Protein AF-A0ABD1J046-F1 (afdb_monomer_lite)

Structure (mmCIF, N/CA/C/O backbone):
data_AF-A0ABD1J046-F1
#
_entry.id   AF-A0ABD1J046-F1
#
loop_
_atom_site.group_PDB
_atom_site.id
_atom_site.type_symbol
_atom_site.label_atom_id
_atom_site.label_alt_id
_atom_site.label_comp_id
_atom_site.label_asym_id
_atom_site.label_entity_id
_atom_site.label_seq_id
_atom_site.pdbx_PDB_ins_code
_atom_site.Cartn_x
_atom_site.Cartn_y
_atom_site.Cartn_z
_atom_site.occupancy
_atom_site.B_iso_or_equiv
_atom_site.auth_seq_id
_atom_site.auth_comp_id
_atom_site.auth_asym_id
_atom_site.auth_atom_id
_atom_site.pdbx_PDB_model_num
ATOM 1 N N . MET A 1 1 ? 43.906 21.938 -27.979 1.00 28.80 1 MET A N 1
ATOM 2 C CA . MET A 1 1 ? 42.936 22.748 -27.200 1.00 28.80 1 MET A CA 1
ATOM 3 C C . MET A 1 1 ? 41.993 23.432 -28.185 1.00 28.80 1 MET A C 1
ATOM 5 O O . MET A 1 1 ? 42.414 23.551 -29.323 1.00 28.80 1 MET A O 1
ATOM 9 N N . ALA A 1 2 ? 40.772 23.786 -27.749 1.00 34.06 2 ALA A N 1
ATOM 10 C CA . ALA A 1 2 ? 39.693 24.564 -28.405 1.00 34.06 2 ALA A CA 1
ATOM 11 C C . ALA A 1 2 ? 39.866 24.982 -29.894 1.00 34.06 2 ALA A C 1
ATOM 13 O O . ALA A 1 2 ? 40.874 25.567 -30.265 1.00 34.06 2 ALA A O 1
ATOM 14 N N . THR A 1 3 ? 38.886 24.806 -30.787 1.00 28.44 3 THR A N 1
ATOM 15 C CA . THR A 1 3 ? 37.410 24.835 -30.629 1.00 28.44 3 THR A CA 1
ATOM 16 C C . THR A 1 3 ? 36.728 23.782 -31.530 1.00 28.44 3 THR A C 1
ATOM 18 O O . THR A 1 3 ? 37.373 23.245 -32.424 1.00 28.44 3 THR A O 1
ATOM 21 N N . SER A 1 4 ? 35.454 23.412 -31.356 1.00 33.31 4 SER A N 1
ATOM 22 C CA . SER A 1 4 ? 34.459 23.773 -30.329 1.00 33.31 4 SER A CA 1
ATOM 23 C C . SER A 1 4 ? 33.903 22.504 -29.660 1.00 33.31 4 SER A C 1
ATOM 25 O O . SER A 1 4 ? 33.751 21.468 -30.303 1.00 33.31 4 SER A O 1
ATOM 27 N N . SER A 1 5 ? 33.615 22.572 -28.358 1.00 45.44 5 SER A N 1
ATOM 28 C CA . SER A 1 5 ? 33.113 21.438 -27.555 1.00 45.44 5 SER A CA 1
ATOM 29 C C . SER A 1 5 ? 31.673 21.618 -27.059 1.00 45.44 5 SER A C 1
ATOM 31 O O . SER A 1 5 ? 31.149 20.748 -26.367 1.00 45.44 5 SER A O 1
ATOM 33 N N . GLU A 1 6 ? 31.043 22.745 -27.394 1.00 51.16 6 GLU A N 1
ATOM 34 C CA . GLU A 1 6 ? 29.798 23.237 -26.785 1.00 51.16 6 GLU A CA 1
ATOM 35 C C . GLU A 1 6 ? 28.538 22.491 -27.255 1.00 51.16 6 GLU A C 1
ATOM 37 O O . GLU A 1 6 ? 27.562 22.422 -26.515 1.00 51.16 6 GLU A O 1
ATOM 42 N N . ASP A 1 7 ? 28.562 21.887 -28.448 1.00 66.19 7 ASP A N 1
ATOM 43 C CA . ASP A 1 7 ? 27.425 21.140 -29.012 1.00 66.19 7 ASP A CA 1
ATOM 44 C C . ASP A 1 7 ? 27.391 19.646 -28.614 1.00 66.19 7 ASP A C 1
ATOM 46 O O . ASP A 1 7 ? 26.470 18.924 -28.997 1.00 66.19 7 ASP A O 1
ATOM 50 N N . THR A 1 8 ? 28.405 19.144 -27.899 1.00 83.19 8 THR A N 1
ATOM 51 C CA . THR A 1 8 ? 28.517 17.716 -27.544 1.00 83.19 8 THR A CA 1
ATOM 52 C C . THR A 1 8 ? 27.712 17.403 -26.286 1.00 83.19 8 THR A C 1
ATOM 54 O O . THR A 1 8 ? 28.032 17.902 -25.209 1.00 83.19 8 THR A O 1
ATOM 57 N N . ILE A 1 9 ? 26.703 16.535 -26.386 1.00 89.81 9 ILE A N 1
ATOM 58 C CA . ILE A 1 9 ? 25.876 16.158 -25.231 1.00 89.81 9 ILE A CA 1
ATOM 59 C C . ILE A 1 9 ? 26.542 14.998 -24.485 1.00 89.81 9 ILE A C 1
ATOM 61 O O . ILE A 1 9 ? 26.641 13.890 -25.011 1.00 89.81 9 ILE A O 1
ATOM 65 N N . GLU A 1 10 ? 26.963 15.231 -23.242 1.00 92.44 10 GLU A N 1
ATOM 66 C CA . GLU A 1 10 ? 27.360 14.162 -22.321 1.00 92.44 10 GLU A CA 1
ATOM 67 C C . GLU A 1 10 ? 26.123 13.589 -21.606 1.00 92.44 10 GLU A C 1
ATOM 69 O O . GLU A 1 10 ? 25.274 14.329 -21.102 1.00 92.44 10 GLU A O 1
ATOM 74 N N . THR A 1 11 ? 26.008 12.261 -21.551 1.00 91.94 11 THR A N 1
ATOM 75 C CA . THR A 1 11 ? 24.864 11.562 -20.951 1.00 91.94 11 THR A CA 1
ATOM 76 C C . THR A 1 11 ? 25.280 10.313 -20.169 1.00 91.94 11 THR A C 1
ATOM 78 O O . THR A 1 11 ? 26.389 9.794 -20.320 1.00 91.94 11 THR A O 1
ATOM 81 N N . ALA A 1 12 ? 24.389 9.827 -19.303 1.00 93.81 12 ALA A N 1
ATOM 82 C CA . ALA A 1 12 ? 24.588 8.598 -18.542 1.00 93.81 12 ALA A CA 1
ATOM 83 C C . ALA A 1 12 ? 24.149 7.369 -19.360 1.00 93.81 12 ALA A C 1
ATOM 85 O O . ALA A 1 12 ? 23.077 7.354 -19.978 1.00 93.81 12 ALA A O 1
ATOM 86 N N . ALA A 1 13 ? 24.965 6.314 -19.338 1.00 91.19 13 ALA A N 1
ATOM 87 C CA . ALA A 1 13 ? 24.673 5.077 -20.057 1.00 91.19 13 ALA A CA 1
ATOM 88 C C . ALA A 1 13 ? 23.481 4.318 -19.446 1.00 91.19 13 ALA A C 1
ATOM 90 O O . ALA A 1 13 ? 22.598 3.870 -20.177 1.00 91.19 13 ALA A O 1
ATOM 91 N N . LEU A 1 14 ? 23.417 4.252 -18.108 1.00 92.25 14 LEU A N 1
ATOM 92 C CA . LEU A 1 14 ? 22.333 3.636 -17.322 1.00 92.25 14 LEU A CA 1
ATOM 93 C C . LEU A 1 14 ? 22.115 2.138 -17.620 1.00 92.25 14 LEU A C 1
ATOM 95 O O . LEU A 1 14 ? 20.979 1.671 -17.707 1.00 92.25 14 LEU A O 1
ATOM 99 N N . GLY A 1 15 ? 23.206 1.395 -17.830 1.00 87.94 15 GLY A N 1
ATOM 100 C CA . GLY A 1 15 ? 23.169 -0.032 -18.169 1.00 87.94 15 GLY A CA 1
ATOM 101 C C . GLY A 1 15 ? 22.669 -0.342 -19.587 1.00 87.94 15 GLY A C 1
ATOM 102 O O . GLY A 1 15 ? 22.393 -1.500 -19.893 1.00 87.94 15 GLY A O 1
ATOM 103 N N . ARG A 1 16 ? 22.533 0.667 -20.461 1.00 88.50 16 ARG A N 1
ATOM 104 C CA . ARG A 1 16 ? 22.205 0.481 -21.884 1.00 88.50 16 ARG A CA 1
ATOM 105 C C . ARG A 1 16 ? 23.470 0.102 -22.681 1.00 88.50 16 ARG A C 1
ATOM 107 O O . ARG A 1 16 ? 24.529 0.672 -22.412 1.00 88.50 16 ARG A O 1
ATOM 114 N N . PRO A 1 17 ? 23.384 -0.801 -23.678 1.00 88.06 17 PRO A N 1
ATOM 115 C CA . PRO A 1 17 ? 24.543 -1.315 -24.414 1.00 88.06 17 PRO A CA 1
ATOM 116 C C . PRO A 1 17 ? 25.032 -0.327 -25.489 1.00 88.06 17 PRO A C 1
ATOM 118 O O . PRO A 1 17 ? 24.787 -0.506 -26.679 1.00 88.06 17 PRO A O 1
ATOM 121 N N . PHE A 1 18 ? 25.704 0.743 -25.065 1.00 89.88 18 PHE A N 1
ATOM 122 C CA . PHE A 1 18 ? 26.336 1.710 -25.966 1.00 89.88 18 PHE A CA 1
ATOM 123 C C . PHE A 1 18 ? 27.632 1.166 -26.591 1.00 89.88 18 PHE A C 1
ATOM 125 O O . PHE A 1 18 ? 28.413 0.492 -25.927 1.00 89.88 18 PHE A O 1
ATOM 132 N N . GLY A 1 19 ? 27.889 1.543 -27.845 1.00 88.69 19 GLY A N 1
ATOM 133 C CA . GLY A 1 19 ? 29.149 1.324 -28.561 1.00 88.69 19 GLY A CA 1
ATOM 134 C C . GLY A 1 19 ? 29.477 2.514 -29.470 1.00 88.69 19 GLY A C 1
ATOM 135 O O . GLY A 1 19 ? 28.585 3.285 -29.836 1.00 88.69 19 GLY A O 1
ATOM 136 N N . LEU A 1 20 ? 30.754 2.697 -29.819 1.00 88.38 20 LEU A N 1
ATOM 137 C CA . LEU A 1 20 ? 31.186 3.797 -30.693 1.00 88.38 20 LEU A CA 1
ATOM 138 C C . LEU A 1 20 ? 30.548 3.705 -32.085 1.00 88.38 20 LEU A C 1
ATOM 140 O O . LEU A 1 20 ? 30.357 2.620 -32.630 1.00 88.38 20 LEU A O 1
ATOM 144 N N . GLY A 1 21 ? 30.219 4.859 -32.668 1.00 85.88 21 GLY A N 1
ATOM 145 C CA . GLY A 1 21 ? 29.589 4.946 -33.987 1.00 85.88 21 GLY A CA 1
ATOM 146 C C . GLY A 1 21 ? 28.103 4.570 -34.029 1.00 85.88 21 GLY A C 1
ATOM 147 O O . GLY A 1 21 ? 27.491 4.728 -35.087 1.00 85.88 21 GLY A O 1
ATOM 148 N N . MET A 1 22 ? 27.511 4.112 -32.916 1.00 89.62 22 MET A N 1
ATOM 149 C CA . MET A 1 22 ? 26.066 3.886 -32.811 1.00 89.62 22 MET A CA 1
ATOM 150 C C . MET A 1 22 ? 25.281 5.197 -32.866 1.00 89.62 22 MET A C 1
ATOM 152 O O . MET A 1 22 ? 25.726 6.241 -32.382 1.00 89.62 22 MET A O 1
ATOM 156 N N . LEU A 1 23 ? 24.076 5.120 -33.418 1.00 90.12 23 LEU A N 1
ATOM 157 C CA . LEU A 1 23 ? 23.153 6.239 -33.548 1.00 90.12 23 LEU A CA 1
ATOM 158 C C . LEU A 1 23 ? 22.233 6.375 -32.325 1.00 90.12 23 LEU A C 1
ATOM 160 O O . LEU A 1 23 ? 21.816 5.385 -31.724 1.00 90.12 23 LEU A O 1
ATOM 164 N N . TYR A 1 24 ? 21.881 7.611 -31.970 1.00 91.38 24 TYR A N 1
ATOM 165 C CA . TYR A 1 24 ? 21.011 7.929 -30.835 1.00 91.38 24 TYR A CA 1
ATOM 166 C C . TYR A 1 24 ? 20.013 9.034 -31.198 1.00 91.38 24 TYR A C 1
ATOM 168 O O . TYR A 1 24 ? 20.361 10.028 -31.844 1.00 91.38 24 TYR A O 1
ATOM 176 N N . ASP A 1 25 ? 18.766 8.894 -30.751 1.00 91.88 25 ASP A N 1
ATOM 177 C CA . ASP A 1 25 ? 17.751 9.936 -30.886 1.00 91.88 25 ASP A CA 1
ATOM 178 C C . ASP A 1 25 ? 17.497 10.656 -29.555 1.00 91.88 25 ASP A C 1
ATOM 180 O O . ASP A 1 25 ? 16.664 10.237 -28.752 1.00 91.88 25 ASP A O 1
ATOM 184 N N . CYS A 1 26 ? 18.145 11.809 -29.359 1.00 91.00 26 CYS A N 1
ATOM 185 C CA . CYS A 1 26 ? 17.934 12.696 -28.207 1.00 91.00 26 CYS A CA 1
ATOM 186 C C . CYS A 1 26 ? 16.493 13.229 -28.069 1.00 91.00 26 CYS A C 1
ATOM 188 O O . CYS A 1 26 ? 16.158 13.808 -27.037 1.00 91.00 26 CYS A O 1
ATOM 190 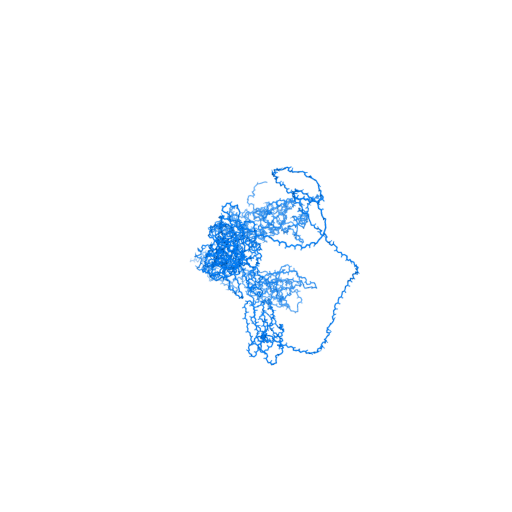N N . ARG A 1 27 ? 15.615 13.052 -29.069 1.00 90.25 27 ARG A N 1
ATOM 191 C CA . ARG A 1 27 ? 14.183 13.363 -28.930 1.00 90.25 27 ARG A CA 1
ATOM 192 C C . ARG A 1 27 ? 13.498 12.327 -28.035 1.00 90.25 27 ARG A C 1
ATOM 194 O O . ARG A 1 27 ? 12.788 12.698 -27.103 1.00 90.25 27 ARG A O 1
ATOM 201 N N . LYS A 1 28 ? 13.760 11.041 -28.285 1.00 88.81 28 LYS A N 1
ATOM 202 C CA . LYS A 1 28 ? 13.140 9.882 -27.614 1.00 88.81 28 LYS A CA 1
ATOM 203 C C . LYS A 1 28 ? 13.995 9.285 -26.485 1.00 88.81 28 LYS A C 1
ATOM 205 O O . LYS A 1 28 ? 13.485 8.493 -25.708 1.00 88.81 28 LYS A O 1
ATOM 210 N N . ASP A 1 29 ? 15.276 9.653 -26.413 1.00 90.12 29 ASP A N 1
ATOM 211 C CA . ASP A 1 29 ? 16.332 9.006 -25.613 1.00 90.12 29 ASP A CA 1
ATOM 212 C C . ASP A 1 29 ? 16.583 7.519 -25.946 1.00 90.12 29 ASP A C 1
ATOM 214 O O . ASP A 1 29 ? 17.060 6.730 -25.123 1.00 90.12 29 ASP A O 1
ATOM 218 N N . THR A 1 30 ? 16.312 7.144 -27.197 1.00 88.81 30 THR A N 1
ATOM 219 C CA . THR A 1 30 ? 16.495 5.786 -27.718 1.00 88.81 30 THR A CA 1
ATOM 220 C C . THR A 1 30 ? 17.809 5.641 -28.481 1.00 88.81 30 THR A C 1
ATOM 222 O O . THR A 1 30 ? 18.084 6.398 -29.415 1.00 88.81 30 THR A O 1
ATOM 225 N N . LEU A 1 31 ? 18.581 4.613 -28.127 1.00 87.06 31 LEU A N 1
ATOM 226 C CA . LEU A 1 31 ? 19.676 4.083 -28.941 1.00 87.06 31 LEU A CA 1
ATOM 227 C C . LEU A 1 31 ? 19.089 3.341 -30.155 1.00 87.06 31 LEU A C 1
ATOM 229 O O . LEU A 1 31 ? 18.102 2.621 -29.998 1.00 87.06 31 LEU A O 1
ATOM 233 N N . ILE A 1 32 ? 19.685 3.496 -31.338 1.00 83.31 32 ILE A N 1
ATOM 234 C CA . ILE A 1 32 ? 19.264 2.812 -32.568 1.00 83.31 32 ILE A CA 1
ATOM 235 C C . ILE A 1 32 ? 20.261 1.671 -32.854 1.00 83.31 32 ILE A C 1
ATOM 237 O O . ILE A 1 32 ? 21.380 1.938 -33.299 1.00 83.31 32 ILE A O 1
ATOM 241 N N . PRO A 1 33 ? 19.918 0.402 -32.554 1.00 71.69 33 PRO A N 1
ATOM 242 C CA . PRO A 1 33 ? 20.834 -0.722 -32.726 1.00 71.69 33 PRO A CA 1
ATOM 243 C C . PRO A 1 33 ? 21.001 -1.104 -34.203 1.00 71.69 33 PRO A C 1
ATOM 245 O O . PRO A 1 33 ? 20.089 -0.949 -35.010 1.00 71.69 33 PRO A O 1
ATOM 248 N N . GLY A 1 34 ? 22.165 -1.659 -34.549 1.00 65.50 34 GLY A N 1
ATOM 249 C CA . GLY A 1 34 ? 22.433 -2.239 -35.873 1.00 65.50 34 GLY A CA 1
ATOM 250 C C . GLY A 1 34 ? 22.723 -1.245 -37.005 1.00 65.50 34 GLY A C 1
ATOM 251 O O . GLY A 1 34 ? 23.114 -1.685 -38.081 1.00 65.50 34 GLY A O 1
ATOM 252 N N . ILE A 1 35 ? 22.589 0.066 -36.773 1.00 67.69 35 ILE A N 1
ATOM 253 C CA . ILE A 1 35 ? 22.910 1.112 -37.754 1.00 67.69 35 ILE A CA 1
ATOM 254 C C . ILE A 1 35 ? 24.067 1.968 -37.222 1.00 67.69 35 ILE A C 1
ATOM 256 O O . ILE A 1 35 ? 23.971 2.570 -36.150 1.00 67.69 35 ILE A O 1
ATOM 260 N N . THR A 1 36 ? 25.160 2.032 -37.983 1.00 77.38 36 THR A N 1
ATOM 261 C CA . THR A 1 36 ? 26.343 2.861 -37.706 1.00 77.38 36 THR A CA 1
ATOM 262 C C . THR A 1 36 ? 26.699 3.702 -38.931 1.00 77.38 36 THR A C 1
ATOM 264 O O . THR A 1 36 ? 26.490 3.283 -40.066 1.00 77.38 36 THR A O 1
ATOM 267 N N . LEU A 1 37 ? 27.267 4.893 -38.720 1.00 80.69 37 LEU A N 1
ATOM 268 C CA . LEU A 1 37 ? 27.731 5.754 -39.824 1.00 80.69 37 LEU A CA 1
ATOM 269 C C . LEU A 1 37 ? 28.935 5.164 -40.583 1.00 80.69 37 LEU A C 1
ATOM 271 O O . LEU A 1 37 ? 29.140 5.456 -41.761 1.00 80.69 37 LEU A O 1
ATOM 275 N N . TRP A 1 38 ? 29.727 4.338 -39.903 1.00 86.12 38 TRP A N 1
ATOM 276 C CA . TRP A 1 38 ? 30.982 3.768 -40.387 1.00 86.12 38 TRP A CA 1
ATOM 277 C C . TRP A 1 38 ? 30.974 2.249 -40.248 1.00 86.12 38 TRP A C 1
ATOM 279 O O . TRP A 1 38 ? 30.335 1.703 -39.343 1.00 86.12 38 TRP A O 1
ATOM 289 N N . ASP A 1 39 ? 31.731 1.577 -41.111 1.00 82.12 39 ASP A N 1
ATOM 290 C CA . ASP A 1 39 ? 31.966 0.138 -41.007 1.00 82.12 39 ASP A CA 1
ATOM 291 C C . ASP A 1 39 ? 32.830 -0.196 -39.784 1.00 82.12 39 ASP A C 1
ATOM 293 O O . ASP A 1 39 ? 33.692 0.584 -39.370 1.00 82.12 39 ASP A O 1
ATOM 297 N N . HIS A 1 40 ? 32.651 -1.392 -39.218 1.00 79.38 40 HIS A N 1
ATOM 298 C CA . HIS A 1 40 ? 33.351 -1.799 -37.994 1.00 79.38 40 HIS A CA 1
ATOM 299 C C . HIS A 1 40 ? 34.887 -1.745 -38.130 1.00 79.38 40 HIS A C 1
ATOM 301 O O . HIS A 1 40 ? 35.585 -1.348 -37.198 1.00 79.38 40 HIS A O 1
ATOM 307 N N . SER A 1 41 ? 35.418 -2.057 -39.318 1.00 80.25 41 SER A N 1
ATOM 308 C CA . SER A 1 41 ? 36.848 -1.953 -39.634 1.00 80.25 41 SER A CA 1
ATOM 309 C C . SER A 1 41 ? 37.369 -0.516 -39.751 1.00 80.25 41 SER A C 1
ATOM 311 O O . SER A 1 41 ? 38.567 -0.307 -39.586 1.00 80.25 41 SER A O 1
ATOM 313 N N . GLU A 1 42 ? 36.511 0.469 -40.032 1.00 77.12 42 GLU A N 1
ATOM 314 C CA . GLU A 1 42 ? 36.881 1.892 -40.006 1.00 77.12 42 GLU A CA 1
ATOM 315 C C . GLU A 1 42 ? 36.782 2.464 -38.588 1.00 77.12 42 GLU A C 1
ATOM 317 O O . GLU A 1 42 ? 37.635 3.251 -38.186 1.00 77.12 42 GLU A O 1
ATOM 322 N N . LEU A 1 43 ? 35.805 2.017 -37.790 1.00 80.56 43 LEU A N 1
ATOM 323 C CA . LEU A 1 43 ? 35.700 2.381 -36.372 1.00 80.56 43 LEU A CA 1
ATOM 324 C C . LEU A 1 43 ? 36.928 1.927 -35.571 1.00 80.56 43 LEU A C 1
ATOM 326 O O . LEU A 1 43 ? 37.517 2.735 -34.852 1.00 80.56 43 LEU A O 1
ATOM 330 N N . GLN A 1 44 ? 37.356 0.669 -35.726 1.00 81.25 44 GLN A N 1
ATOM 331 C CA . GLN A 1 44 ? 38.507 0.125 -34.991 1.00 81.25 44 GLN A CA 1
ATOM 332 C C . GLN A 1 44 ? 39.816 0.882 -35.277 1.00 81.25 44 GLN A C 1
ATOM 334 O O . GLN A 1 44 ? 40.540 1.208 -34.342 1.00 81.25 44 GLN A O 1
ATOM 339 N N . LYS A 1 45 ? 40.105 1.220 -36.544 1.00 82.94 45 LYS A N 1
ATOM 340 C CA . LYS A 1 45 ? 41.312 1.988 -36.929 1.00 82.94 45 LYS A CA 1
ATOM 341 C C . LYS A 1 45 ? 41.374 3.377 -36.295 1.00 82.94 45 LYS A C 1
ATOM 343 O O . LYS A 1 45 ? 42.459 3.906 -36.074 1.00 82.94 45 LYS A O 1
ATOM 348 N N . ASN A 1 46 ? 40.207 3.977 -36.073 1.00 83.31 46 ASN A N 1
ATOM 349 C CA . ASN A 1 46 ? 40.054 5.402 -35.800 1.00 83.31 46 ASN A CA 1
ATOM 350 C C . ASN A 1 46 ? 39.619 5.700 -34.359 1.00 83.31 46 ASN A C 1
ATOM 352 O O . ASN A 1 46 ? 39.392 6.866 -34.023 1.00 83.31 46 ASN A O 1
ATOM 356 N N . THR A 1 47 ? 39.541 4.663 -33.521 1.00 87.44 47 THR A N 1
ATOM 357 C CA . THR A 1 47 ? 39.313 4.743 -32.075 1.00 87.44 47 THR A CA 1
ATOM 358 C C . THR A 1 47 ? 40.635 4.939 -31.335 1.00 87.44 47 THR A C 1
ATOM 360 O O . THR A 1 47 ? 41.613 4.241 -31.585 1.00 87.44 47 THR A O 1
ATOM 363 N N . VAL A 1 48 ? 40.657 5.871 -30.384 1.00 89.38 48 VAL A N 1
ATOM 364 C CA . VAL A 1 48 ? 41.742 6.062 -29.417 1.00 89.38 48 VAL A CA 1
ATOM 365 C C . VAL A 1 48 ? 41.236 5.634 -28.046 1.00 89.38 48 VAL A C 1
ATOM 367 O O . VAL A 1 48 ? 40.365 6.289 -27.474 1.00 89.38 48 VAL A O 1
ATOM 370 N N . GLU A 1 49 ? 41.804 4.557 -27.511 1.00 90.31 49 GLU A N 1
ATOM 371 C CA . GLU A 1 49 ? 41.619 4.154 -26.116 1.00 90.31 49 GLU A CA 1
ATOM 372 C C . GLU A 1 49 ? 42.627 4.878 -25.206 1.00 90.31 49 GLU A C 1
ATOM 374 O O . GLU A 1 49 ? 43.766 5.157 -25.593 1.00 90.31 49 GLU A O 1
ATOM 379 N N . ARG A 1 50 ? 42.209 5.190 -23.978 1.00 91.06 50 ARG A N 1
ATOM 380 C CA . ARG A 1 50 ? 43.065 5.649 -22.880 1.00 91.06 50 ARG A CA 1
ATOM 381 C C . ARG A 1 50 ? 42.623 4.969 -21.590 1.00 91.06 50 ARG A C 1
ATOM 383 O O . ARG A 1 50 ? 41.440 5.022 -21.259 1.00 91.06 50 ARG A O 1
ATOM 390 N N . LYS A 1 51 ? 43.554 4.408 -20.815 1.00 88.56 51 LYS A N 1
ATOM 391 C CA . LYS A 1 51 ? 43.260 4.013 -19.430 1.00 88.56 51 LYS A CA 1
ATOM 392 C C . LYS A 1 51 ? 42.889 5.255 -18.610 1.00 88.56 51 LYS A C 1
ATOM 394 O O . LYS A 1 51 ? 43.554 6.287 -18.702 1.00 88.56 51 LYS A O 1
ATOM 399 N N . GLN A 1 52 ? 41.805 5.157 -17.846 1.00 85.44 52 GLN A N 1
ATOM 400 C CA . GLN A 1 52 ? 41.255 6.211 -16.992 1.00 85.44 52 GLN A CA 1
ATOM 401 C C . GLN A 1 52 ? 40.737 5.574 -15.695 1.00 85.44 52 GLN A C 1
ATOM 403 O O . GLN A 1 52 ? 39.538 5.541 -15.407 1.00 85.44 52 GLN A O 1
ATOM 408 N N . GLU A 1 53 ? 41.685 5.028 -14.938 1.00 85.56 53 GLU A N 1
ATOM 409 C CA . GLU A 1 53 ? 41.446 4.280 -13.709 1.00 85.56 53 GLU A CA 1
ATOM 410 C C . GLU A 1 53 ? 41.174 5.249 -12.543 1.00 85.56 53 GLU A C 1
ATOM 412 O O . GLU A 1 53 ? 42.053 5.997 -12.114 1.00 85.56 53 GLU A O 1
ATOM 417 N N . HIS A 1 54 ? 39.933 5.276 -12.048 1.00 87.44 54 HIS A N 1
ATOM 418 C CA . HIS A 1 54 ? 39.531 6.089 -10.895 1.00 87.44 54 HIS A CA 1
ATOM 419 C C . HIS A 1 54 ? 38.354 5.436 -10.165 1.00 87.44 54 HIS A C 1
ATOM 421 O O . HIS A 1 54 ? 37.351 5.103 -10.789 1.00 87.44 54 HIS A O 1
ATOM 427 N N . SER A 1 55 ? 38.464 5.283 -8.843 1.00 86.69 55 SER A N 1
ATOM 428 C CA . SER A 1 55 ? 37.390 4.772 -7.984 1.00 86.69 55 SER A CA 1
ATOM 429 C C . SER A 1 55 ? 36.987 5.825 -6.955 1.00 86.69 55 SER A C 1
ATOM 431 O O . SER A 1 55 ? 37.845 6.372 -6.264 1.00 86.69 55 SER A O 1
ATOM 433 N N . GLU A 1 56 ? 35.686 6.067 -6.829 1.00 86.25 56 GLU A N 1
ATOM 434 C CA . GLU A 1 56 ? 35.062 6.913 -5.813 1.00 86.25 56 GLU A CA 1
ATOM 435 C C . GLU A 1 56 ? 34.024 6.102 -5.019 1.00 86.25 56 GLU A C 1
ATOM 437 O O . GLU A 1 56 ? 33.411 5.158 -5.527 1.00 86.25 56 GLU A O 1
ATOM 442 N N . PHE A 1 57 ? 33.810 6.475 -3.760 1.00 85.25 57 PHE A N 1
ATOM 443 C CA . PHE A 1 57 ? 32.756 5.916 -2.918 1.00 85.25 57 PHE A CA 1
ATOM 444 C C . PHE A 1 57 ? 32.101 7.034 -2.106 1.00 85.25 57 PHE A C 1
ATOM 446 O O . PHE A 1 57 ? 32.734 8.044 -1.792 1.00 85.25 57 PHE A O 1
ATOM 453 N N . ASN A 1 58 ? 30.819 6.874 -1.794 1.00 85.88 58 ASN A N 1
ATOM 454 C CA . ASN A 1 58 ? 30.033 7.857 -1.055 1.00 85.88 58 ASN A CA 1
ATOM 455 C C . ASN A 1 58 ? 28.931 7.156 -0.250 1.00 85.88 58 ASN A C 1
ATOM 457 O O . ASN A 1 58 ? 28.476 6.082 -0.636 1.00 85.88 58 ASN A O 1
ATOM 461 N N . VAL A 1 59 ? 28.461 7.774 0.832 1.00 85.94 59 VAL A N 1
ATOM 462 C CA . VAL A 1 59 ? 27.318 7.289 1.618 1.00 85.94 59 VAL A CA 1
ATOM 463 C C . VAL A 1 59 ? 26.302 8.413 1.778 1.00 85.94 59 VAL A C 1
ATOM 465 O O . VAL A 1 59 ? 26.651 9.535 2.137 1.00 85.94 59 VAL A O 1
ATOM 468 N N . THR A 1 60 ? 25.035 8.105 1.503 1.00 86.75 60 THR A N 1
ATOM 469 C CA . THR A 1 60 ? 23.928 9.072 1.462 1.00 86.75 60 THR A CA 1
ATOM 470 C C . THR A 1 60 ? 22.744 8.597 2.303 1.00 86.75 60 THR A C 1
ATOM 472 O O . THR A 1 60 ? 22.443 7.407 2.351 1.00 86.75 60 THR A O 1
ATOM 475 N N . THR A 1 61 ? 22.060 9.533 2.966 1.00 86.06 61 THR A N 1
ATOM 476 C CA . THR A 1 61 ? 20.863 9.298 3.804 1.00 86.06 61 THR A CA 1
ATOM 477 C C . THR A 1 61 ? 19.575 9.853 3.172 1.00 86.06 61 THR A C 1
ATOM 479 O O . THR A 1 61 ? 18.545 9.964 3.834 1.00 86.06 61 THR A O 1
ATOM 482 N N . SER A 1 62 ? 19.622 10.232 1.888 1.00 86.00 62 SER A N 1
ATOM 483 C CA . SER A 1 62 ? 18.500 10.805 1.133 1.00 86.00 62 SER A CA 1
ATOM 484 C C . SER A 1 62 ? 18.148 9.927 -0.067 1.00 86.00 62 SER A C 1
ATOM 486 O O . SER A 1 62 ? 18.989 9.670 -0.922 1.00 86.00 62 SER A O 1
ATOM 488 N N . ASP A 1 63 ? 16.882 9.514 -0.147 1.00 89.31 63 ASP A N 1
ATOM 489 C CA . ASP A 1 63 ? 16.342 8.637 -1.198 1.00 89.31 63 ASP A CA 1
ATOM 490 C C . ASP A 1 63 ? 15.708 9.408 -2.383 1.00 89.31 63 ASP A C 1
ATOM 492 O O . ASP A 1 63 ? 15.176 8.798 -3.314 1.00 89.31 63 ASP A O 1
ATOM 496 N N . SER A 1 64 ? 15.741 10.747 -2.343 1.00 92.44 64 SER A N 1
ATOM 497 C CA . SER A 1 64 ? 15.003 11.625 -3.264 1.00 92.44 64 SER A CA 1
ATOM 498 C C . SER A 1 64 ? 15.422 11.483 -4.731 1.00 92.44 64 SER A C 1
ATOM 500 O O . SER A 1 64 ? 16.565 11.141 -5.057 1.00 92.44 64 SER A O 1
ATOM 502 N N . ILE A 1 65 ? 14.497 11.808 -5.643 1.00 93.94 65 ILE A N 1
ATOM 503 C CA . ILE A 1 65 ? 14.733 11.740 -7.095 1.00 93.94 65 ILE A CA 1
ATOM 504 C C . ILE A 1 65 ? 15.951 12.580 -7.525 1.00 93.94 65 ILE A C 1
ATOM 506 O O . ILE A 1 65 ? 16.703 12.157 -8.409 1.00 93.94 65 ILE A O 1
ATOM 510 N N . ASP A 1 66 ? 16.184 13.741 -6.906 1.00 92.62 66 ASP A N 1
ATOM 511 C CA . ASP A 1 66 ? 17.338 14.590 -7.227 1.00 92.62 66 ASP A CA 1
ATOM 512 C C . ASP A 1 66 ? 18.658 14.054 -6.666 1.00 92.62 66 ASP A C 1
ATOM 514 O O . ASP A 1 66 ? 19.656 14.085 -7.384 1.00 92.62 66 ASP A O 1
ATOM 518 N N . GLU A 1 67 ? 18.688 13.476 -5.461 1.00 92.81 67 GLU A N 1
ATOM 519 C CA . GLU A 1 67 ? 19.924 12.876 -4.934 1.00 92.81 67 GLU A CA 1
ATOM 520 C C . GLU A 1 67 ? 20.345 11.660 -5.772 1.00 92.81 67 GLU A C 1
ATOM 522 O O . GLU A 1 67 ? 21.501 11.538 -6.184 1.00 92.81 67 GLU A O 1
ATOM 527 N N . LYS A 1 68 ? 19.379 10.815 -6.154 1.00 94.06 68 LYS A N 1
ATOM 528 C CA . LYS A 1 68 ? 19.598 9.705 -7.095 1.00 94.06 68 LYS A CA 1
ATOM 529 C C . LYS A 1 68 ? 20.080 10.192 -8.460 1.00 94.06 68 LYS A C 1
ATOM 531 O O . LYS A 1 68 ? 20.995 9.598 -9.031 1.00 94.06 68 LYS A O 1
ATOM 536 N N . SER A 1 69 ? 19.527 11.299 -8.962 1.00 94.25 69 SER A N 1
ATOM 537 C CA . SER A 1 69 ? 19.980 11.922 -10.213 1.00 94.25 69 SER A CA 1
ATOM 538 C C . SER A 1 69 ? 21.420 12.439 -10.106 1.00 94.25 69 SER A C 1
ATOM 540 O O . SER A 1 69 ? 22.231 12.178 -10.994 1.00 94.25 69 SER A O 1
ATOM 542 N N . ASN A 1 70 ? 21.770 13.100 -8.999 1.00 92.25 70 ASN A N 1
ATOM 543 C CA . ASN A 1 70 ? 23.111 13.623 -8.723 1.00 92.25 70 ASN A CA 1
ATOM 544 C C . ASN A 1 70 ? 24.153 12.512 -8.523 1.00 92.25 70 ASN A C 1
ATOM 546 O O . ASN A 1 70 ? 25.309 12.669 -8.925 1.00 92.25 70 ASN A O 1
ATOM 550 N N . SER A 1 71 ? 23.755 11.386 -7.932 1.00 91.50 71 SER A N 1
ATOM 551 C CA . SER A 1 71 ? 24.598 10.205 -7.730 1.00 91.50 71 SER A CA 1
ATOM 552 C C . SER A 1 71 ? 24.888 9.469 -9.047 1.00 91.50 71 SER A C 1
ATOM 554 O O . SER A 1 71 ? 26.054 9.231 -9.370 1.00 91.50 71 SER A O 1
ATOM 556 N N . LEU A 1 72 ? 23.850 9.200 -9.851 1.00 91.69 72 LEU A N 1
ATOM 557 C CA . LEU A 1 72 ? 23.943 8.568 -11.180 1.00 91.69 72 LEU A CA 1
ATOM 558 C C . LEU A 1 72 ? 24.410 9.539 -12.291 1.00 91.69 72 LEU A C 1
ATOM 560 O O . LEU A 1 72 ? 24.544 9.146 -13.451 1.00 91.69 72 LEU A O 1
ATOM 564 N N . LYS A 1 73 ? 24.653 10.815 -11.953 1.00 91.19 73 LYS A N 1
ATOM 565 C CA . LYS A 1 73 ? 25.037 11.916 -12.864 1.00 91.19 73 LYS A CA 1
ATOM 566 C C . LYS A 1 73 ? 24.059 12.110 -14.042 1.00 91.19 73 LYS A C 1
ATOM 568 O O . LYS A 1 73 ? 24.467 12.449 -15.156 1.00 91.19 73 LYS A O 1
ATOM 573 N N . ILE A 1 74 ? 22.768 11.901 -13.790 1.00 93.75 74 ILE A N 1
ATOM 574 C CA . ILE A 1 74 ? 21.656 12.066 -14.738 1.00 93.75 74 ILE A CA 1
ATOM 575 C C . ILE A 1 74 ? 21.413 13.563 -14.990 1.00 93.75 74 ILE A C 1
ATOM 577 O O . ILE A 1 74 ? 21.269 14.343 -14.052 1.00 93.75 74 ILE A O 1
ATOM 581 N N . SER A 1 75 ? 21.345 13.979 -16.259 1.00 90.75 75 SER A N 1
ATOM 582 C CA . SER A 1 75 ? 21.032 15.369 -16.629 1.00 90.75 75 SER A CA 1
ATOM 583 C C . SER A 1 75 ? 19.532 15.665 -16.510 1.00 90.75 75 SER A C 1
ATOM 585 O O . SER A 1 75 ? 18.708 14.759 -16.615 1.00 90.75 75 SER A O 1
ATOM 587 N N . GLY A 1 76 ? 19.138 16.934 -16.347 1.00 87.38 76 GLY A N 1
ATOM 588 C CA . GLY A 1 76 ? 17.727 17.308 -16.152 1.00 87.38 76 GLY A CA 1
ATOM 589 C C . GLY A 1 76 ? 16.778 16.838 -17.267 1.00 87.38 76 GLY A C 1
ATOM 590 O O . GLY A 1 76 ? 15.667 16.394 -16.986 1.00 87.38 76 GLY A O 1
ATOM 591 N N . SER A 1 77 ? 17.232 16.852 -18.526 1.00 87.69 77 SER A N 1
ATOM 592 C CA . SER A 1 77 ? 16.457 16.303 -19.650 1.00 87.69 77 SER A CA 1
ATOM 593 C C . SER A 1 77 ? 16.309 14.780 -19.539 1.00 87.69 77 SER A C 1
ATOM 595 O O . SER A 1 77 ? 15.206 14.258 -19.685 1.00 87.69 77 SER A O 1
ATOM 597 N N . LEU A 1 78 ? 17.398 14.075 -19.211 1.00 91.56 78 LEU A N 1
ATOM 598 C CA . LEU A 1 78 ? 17.406 12.622 -19.028 1.00 91.56 78 LEU A CA 1
ATOM 599 C C . LEU A 1 78 ? 16.542 12.205 -17.822 1.00 91.56 78 LEU A C 1
ATOM 601 O O . LEU A 1 78 ? 15.830 11.210 -17.903 1.00 91.56 78 LEU A O 1
ATOM 605 N N . LYS A 1 79 ? 16.517 13.007 -16.746 1.00 94.12 79 LYS A N 1
ATOM 606 C CA . LYS A 1 79 ? 15.657 12.812 -15.566 1.00 94.12 79 LYS A CA 1
ATOM 607 C C . LYS A 1 79 ? 14.180 12.727 -15.958 1.00 94.12 79 LYS A C 1
ATOM 609 O O . LYS A 1 79 ? 13.503 11.787 -15.548 1.00 94.12 79 LYS A O 1
ATOM 614 N N . LEU A 1 80 ? 13.692 13.643 -16.803 1.00 92.06 80 LEU A N 1
ATOM 615 C CA . LEU A 1 80 ? 12.321 13.562 -17.323 1.00 92.06 80 LEU A CA 1
ATOM 616 C C . LEU A 1 80 ? 12.090 12.328 -18.202 1.00 92.06 80 LEU A C 1
ATOM 618 O O . LEU A 1 80 ? 10.994 11.783 -18.180 1.00 92.06 80 LEU A O 1
ATOM 622 N N . SER A 1 81 ? 13.098 11.848 -18.930 1.00 93.19 81 SER A N 1
ATOM 623 C CA . SER A 1 81 ? 12.981 10.632 -19.747 1.00 93.19 81 SER A CA 1
ATOM 624 C C . SER A 1 81 ? 12.861 9.354 -18.906 1.00 93.19 81 SER A C 1
ATOM 626 O O . SER A 1 81 ? 12.068 8.483 -19.259 1.00 93.19 81 SER A O 1
ATOM 628 N N . LEU A 1 82 ? 13.574 9.243 -17.772 1.00 93.06 82 LEU A N 1
ATOM 629 C CA . LEU A 1 82 ? 13.346 8.151 -16.809 1.00 93.06 82 LEU A CA 1
ATOM 630 C C . LEU A 1 82 ? 11.957 8.265 -16.169 1.00 93.06 82 LEU A C 1
ATOM 632 O O . LEU A 1 82 ? 11.221 7.283 -16.113 1.00 93.06 82 LEU A O 1
ATOM 636 N N . LEU A 1 83 ? 11.586 9.460 -15.695 1.00 92.44 83 LEU A N 1
ATOM 637 C CA . LEU A 1 83 ? 10.292 9.694 -15.042 1.00 92.44 83 LEU A CA 1
ATOM 638 C C . LEU A 1 83 ? 9.105 9.517 -16.005 1.00 92.44 83 LEU A C 1
ATOM 640 O O . LEU A 1 83 ? 8.037 9.102 -15.577 1.00 92.44 83 LEU A O 1
ATOM 644 N N . GLY A 1 84 ? 9.293 9.777 -17.299 1.00 90.12 84 GLY A N 1
ATOM 645 C CA . GLY A 1 84 ? 8.313 9.530 -18.356 1.00 90.12 84 GLY A CA 1
ATOM 646 C C . GLY A 1 84 ? 8.309 8.102 -18.913 1.00 90.12 84 GLY A C 1
ATOM 647 O O . GLY A 1 84 ? 7.592 7.841 -19.874 1.00 90.12 84 GLY A O 1
ATOM 648 N N . GLY A 1 85 ? 9.123 7.184 -18.375 1.00 89.31 85 GLY A N 1
ATOM 649 C CA . GLY A 1 85 ? 9.178 5.787 -18.826 1.00 89.31 85 GLY A CA 1
ATOM 650 C C . GLY A 1 85 ? 9.783 5.567 -20.220 1.00 89.31 85 GLY A C 1
ATOM 651 O O . GLY A 1 85 ? 9.607 4.496 -20.791 1.00 89.31 85 GLY A O 1
ATOM 652 N N . LEU A 1 86 ? 10.503 6.549 -20.777 1.00 87.88 86 LEU A N 1
ATOM 653 C CA . LEU A 1 86 ? 11.151 6.444 -22.095 1.00 87.88 86 LEU A CA 1
ATOM 654 C C . LEU A 1 86 ? 12.443 5.610 -22.073 1.00 87.88 86 LEU A C 1
ATOM 656 O O . LEU A 1 86 ? 12.940 5.209 -23.124 1.00 87.88 86 LEU A O 1
ATOM 660 N N . ILE A 1 87 ? 13.011 5.371 -20.887 1.00 89.38 87 ILE A N 1
ATOM 661 C CA . ILE A 1 87 ? 14.310 4.717 -20.706 1.00 89.38 87 ILE A CA 1
ATOM 662 C C . ILE A 1 87 ? 14.171 3.524 -19.761 1.00 89.38 87 ILE A C 1
ATOM 664 O O . ILE A 1 87 ? 13.934 3.691 -18.565 1.00 89.38 87 ILE A O 1
ATOM 668 N N . ASN A 1 88 ? 14.420 2.326 -20.289 1.00 85.12 88 ASN A N 1
ATOM 669 C CA . ASN A 1 88 ? 14.665 1.137 -19.476 1.00 85.12 88 ASN A CA 1
ATOM 670 C C . ASN A 1 88 ? 16.092 1.192 -18.908 1.00 85.12 88 ASN A C 1
ATOM 672 O O . ASN A 1 88 ? 17.048 1.410 -19.657 1.00 85.12 88 ASN A O 1
ATOM 676 N N . VAL A 1 89 ? 16.231 0.993 -17.595 1.00 89.06 89 VAL A N 1
ATOM 677 C CA . VAL A 1 89 ? 17.518 1.025 -16.878 1.00 89.06 89 VAL A CA 1
ATOM 678 C C . VAL A 1 89 ? 18.049 -0.384 -16.602 1.00 89.06 89 VAL A C 1
ATOM 680 O O . VAL A 1 89 ? 17.296 -1.287 -16.236 1.00 89.06 89 VAL A O 1
ATOM 683 N N . GLY A 1 90 ? 19.359 -0.568 -16.769 1.00 87.44 90 GLY A N 1
ATOM 684 C CA . GLY A 1 90 ? 20.079 -1.809 -16.475 1.00 87.44 90 GLY A CA 1
ATOM 685 C C . GLY A 1 90 ? 21.041 -1.668 -15.291 1.00 87.44 90 GLY A C 1
ATOM 686 O O . GLY A 1 90 ? 21.348 -0.555 -14.868 1.00 87.44 90 GLY A O 1
ATOM 687 N N . GLY A 1 91 ? 21.516 -2.808 -14.776 1.00 88.94 91 GLY A N 1
ATOM 688 C CA . GLY A 1 91 ? 22.570 -2.874 -13.754 1.00 88.94 91 GLY A CA 1
ATOM 689 C C . GLY A 1 91 ? 22.331 -1.966 -12.542 1.00 88.94 91 GLY A C 1
ATOM 690 O O . GLY A 1 91 ? 21.244 -1.963 -11.957 1.00 88.94 91 GLY A O 1
ATOM 691 N N . SER A 1 92 ? 23.340 -1.167 -12.202 1.00 92.50 92 SER A N 1
ATOM 692 C CA . SER A 1 92 ? 23.348 -0.211 -11.091 1.00 92.50 92 SER A CA 1
ATOM 693 C C . SER A 1 92 ? 22.258 0.860 -11.179 1.00 92.50 92 SER A C 1
ATOM 695 O O . SER A 1 92 ? 21.732 1.296 -10.154 1.00 92.50 92 SER A O 1
ATOM 697 N N . ALA A 1 93 ? 21.836 1.247 -12.387 1.00 92.81 93 ALA A N 1
ATOM 698 C CA . ALA A 1 93 ? 20.827 2.287 -12.587 1.00 92.81 93 ALA A CA 1
ATOM 699 C C . ALA A 1 93 ? 19.409 1.877 -12.137 1.00 92.81 93 ALA A C 1
ATOM 701 O O . ALA A 1 93 ? 18.540 2.743 -12.003 1.00 92.81 93 ALA A O 1
ATOM 702 N N . LYS A 1 94 ? 19.179 0.595 -11.809 1.00 94.06 94 LYS A N 1
ATOM 703 C CA . LYS A 1 94 ? 17.964 0.133 -11.109 1.00 94.06 94 LYS A CA 1
ATOM 704 C C . LYS A 1 94 ? 17.755 0.816 -9.750 1.00 94.06 94 LYS A C 1
ATOM 706 O O . LYS A 1 94 ? 16.607 0.990 -9.344 1.00 94.06 94 LYS A O 1
ATOM 711 N N . TYR A 1 95 ? 18.817 1.324 -9.118 1.00 94.88 95 TYR A N 1
ATOM 712 C CA . TYR A 1 95 ? 18.738 2.158 -7.910 1.00 94.88 95 TYR A CA 1
ATOM 713 C C . TYR A 1 95 ? 17.825 3.397 -8.068 1.00 94.88 95 TYR A C 1
ATOM 715 O O . TYR A 1 95 ? 17.229 3.857 -7.096 1.00 94.88 95 TYR A O 1
ATOM 723 N N . PHE A 1 96 ? 17.630 3.920 -9.288 1.00 93.94 96 PHE A N 1
ATOM 724 C CA . PHE A 1 96 ? 16.678 5.016 -9.535 1.00 93.94 96 PHE A CA 1
ATOM 725 C C . PHE A 1 96 ? 15.199 4.589 -9.407 1.00 93.94 96 PHE A C 1
ATOM 727 O O . PHE A 1 96 ? 14.314 5.419 -9.183 1.00 93.94 96 PHE A O 1
ATOM 734 N N . GLN A 1 97 ? 14.911 3.299 -9.599 1.00 90.81 97 GLN A N 1
ATOM 735 C CA . GLN A 1 97 ? 13.564 2.730 -9.512 1.00 90.81 97 GLN A CA 1
ATOM 736 C C . GLN A 1 97 ? 13.244 2.197 -8.112 1.00 90.81 97 GLN A C 1
ATOM 738 O O . GLN A 1 97 ? 12.077 2.237 -7.719 1.00 90.81 97 GLN A O 1
ATOM 743 N N . ASP A 1 98 ? 14.261 1.771 -7.357 1.00 92.94 98 ASP A N 1
ATOM 744 C CA . ASP A 1 98 ? 14.169 1.536 -5.914 1.00 92.94 98 ASP A CA 1
ATOM 745 C C . ASP A 1 98 ? 13.737 2.826 -5.192 1.00 92.94 98 ASP A C 1
ATOM 747 O O . ASP A 1 98 ? 14.188 3.925 -5.526 1.00 92.94 98 ASP A O 1
ATOM 751 N N . ARG A 1 99 ? 12.818 2.708 -4.230 1.00 89.94 99 ARG A N 1
ATOM 752 C CA . ARG A 1 99 ? 12.229 3.817 -3.467 1.00 89.94 99 ARG A CA 1
ATOM 753 C C . ARG A 1 99 ? 11.907 3.364 -2.050 1.00 89.94 99 ARG A C 1
ATOM 755 O O . ARG A 1 99 ? 11.377 2.268 -1.854 1.00 89.94 99 ARG A O 1
ATOM 762 N N . GLN A 1 100 ? 12.146 4.257 -1.098 1.00 88.69 100 GLN A N 1
ATOM 763 C CA . GLN A 1 100 ? 11.616 4.180 0.257 1.00 88.69 100 GLN A CA 1
ATOM 764 C C . GLN A 1 100 ? 10.087 3.979 0.202 1.00 88.69 100 GLN A C 1
ATOM 766 O O . GLN A 1 100 ? 9.393 4.595 -0.610 1.00 88.69 100 GLN A O 1
ATOM 771 N N . LYS A 1 101 ? 9.556 3.080 1.039 1.00 86.81 101 LYS A N 1
ATOM 772 C CA . LYS A 1 101 ? 8.131 2.688 1.042 1.00 86.81 101 LYS A CA 1
ATOM 773 C C . LYS A 1 101 ? 7.343 3.288 2.203 1.00 86.81 101 LYS A C 1
ATOM 775 O O . LYS A 1 101 ? 6.115 3.304 2.151 1.00 86.81 101 LYS A O 1
ATOM 780 N N . SER A 1 102 ? 8.031 3.754 3.242 1.00 88.12 102 SER A N 1
ATOM 781 C CA . SER A 1 102 ? 7.437 4.279 4.473 1.00 88.12 102 SER A CA 1
ATOM 782 C C . SER A 1 102 ? 8.331 5.381 5.052 1.00 88.12 102 SER A C 1
ATOM 784 O O . SER A 1 102 ? 9.555 5.284 4.975 1.00 88.12 102 SER A O 1
ATOM 786 N N . LEU A 1 103 ? 7.754 6.410 5.670 1.00 85.06 103 LEU A N 1
ATOM 787 C CA . LEU A 1 103 ? 8.519 7.437 6.389 1.00 85.06 103 LEU A CA 1
ATOM 788 C C . LEU A 1 103 ? 9.033 6.923 7.749 1.00 85.06 103 LEU A C 1
ATOM 790 O O . LEU A 1 103 ? 9.776 7.633 8.430 1.00 85.06 103 LEU A O 1
ATOM 794 N N . GLN A 1 104 ? 8.635 5.713 8.166 1.00 80.38 104 GLN A N 1
ATOM 795 C CA . GLN A 1 104 ? 9.196 4.911 9.270 1.00 80.38 104 GLN A CA 1
ATOM 796 C C . GLN A 1 104 ? 10.351 3.992 8.849 1.00 80.38 104 GLN A C 1
ATOM 798 O O . GLN A 1 104 ? 10.942 3.333 9.697 1.00 80.38 104 GLN A O 1
ATOM 803 N N . GLN A 1 105 ? 10.714 3.983 7.567 1.00 84.56 105 GLN A N 1
ATOM 804 C CA . GLN A 1 105 ? 11.894 3.293 7.065 1.00 84.56 105 GLN A CA 1
ATOM 805 C C . GLN A 1 105 ? 13.099 4.236 7.154 1.00 84.56 105 GLN A C 1
ATOM 807 O O . GLN A 1 105 ? 13.051 5.352 6.637 1.00 84.56 105 GLN A O 1
ATOM 812 N N . GLU A 1 106 ? 14.176 3.802 7.791 1.00 83.69 106 GLU A N 1
ATOM 813 C CA . GLU A 1 106 ? 15.477 4.462 7.763 1.00 83.69 106 GLU A CA 1
ATOM 814 C C . GLU A 1 106 ? 16.309 3.839 6.652 1.00 83.69 106 GLU A C 1
ATOM 816 O O . GLU A 1 106 ? 16.492 2.622 6.626 1.00 83.69 106 GLU A O 1
ATOM 821 N N . ARG A 1 107 ? 16.792 4.684 5.737 1.00 87.31 107 ARG A N 1
ATOM 822 C CA . ARG A 1 107 ? 17.522 4.266 4.543 1.00 87.31 107 ARG A CA 1
ATOM 823 C C . ARG A 1 107 ? 18.900 4.909 4.484 1.00 87.31 107 ARG A C 1
ATOM 825 O O . ARG A 1 107 ? 19.043 6.118 4.675 1.00 87.31 107 ARG A O 1
ATOM 832 N N . LEU A 1 108 ? 19.895 4.094 4.164 1.00 88.44 108 LEU A N 1
ATOM 833 C CA . LEU A 1 108 ? 21.282 4.487 3.964 1.00 88.44 108 LEU A CA 1
ATOM 834 C C . LEU A 1 108 ? 21.796 3.843 2.673 1.00 88.44 108 LEU A C 1
ATOM 836 O O . LEU A 1 108 ? 21.814 2.622 2.570 1.00 88.44 108 LEU A O 1
ATOM 840 N N . THR A 1 109 ? 22.244 4.632 1.699 1.00 90.62 109 THR A N 1
ATOM 841 C CA . THR A 1 109 ? 22.819 4.091 0.458 1.00 90.62 109 THR A CA 1
ATOM 842 C C . THR A 1 109 ? 24.325 4.303 0.422 1.00 90.62 109 THR A C 1
ATOM 844 O O . THR A 1 109 ? 24.790 5.445 0.375 1.00 90.62 109 THR A O 1
ATOM 847 N N . LEU A 1 110 ? 25.076 3.203 0.359 1.00 89.31 110 LEU A N 1
ATOM 848 C CA . LEU A 1 110 ? 26.485 3.179 -0.030 1.00 89.31 110 LEU A CA 1
ATOM 849 C C . LEU A 1 110 ? 26.589 3.092 -1.556 1.00 89.31 110 LEU A C 1
ATOM 851 O O . LEU A 1 110 ? 26.119 2.133 -2.166 1.00 89.31 110 LEU A O 1
ATOM 855 N N . GLN A 1 111 ? 27.248 4.076 -2.159 1.00 91.50 111 GLN A N 1
ATOM 856 C CA . GLN A 1 111 ? 27.658 4.082 -3.557 1.00 91.50 111 GLN A CA 1
ATOM 857 C C . GLN A 1 111 ? 29.135 3.689 -3.658 1.00 91.50 111 GLN A C 1
ATOM 859 O O . GLN A 1 111 ? 29.989 4.329 -3.047 1.00 91.50 111 GLN A O 1
ATOM 864 N N . TYR A 1 112 ? 29.436 2.707 -4.503 1.00 91.62 112 TYR A N 1
ATOM 865 C CA . TYR A 1 112 ? 30.757 2.481 -5.088 1.00 91.62 112 TYR A CA 1
ATOM 866 C C . TYR A 1 112 ? 30.676 2.783 -6.585 1.00 91.62 112 TYR A C 1
ATOM 868 O O . TYR A 1 112 ? 29.731 2.361 -7.255 1.00 91.62 112 TYR A O 1
ATOM 876 N N . LYS A 1 113 ? 31.647 3.510 -7.134 1.00 92.06 113 LYS A N 1
ATOM 877 C CA . LYS A 1 113 ? 31.713 3.806 -8.566 1.00 92.06 113 LYS A CA 1
ATOM 878 C C . LYS A 1 113 ? 33.159 3.824 -9.028 1.00 92.06 113 LYS A C 1
ATOM 880 O O . LYS A 1 113 ? 33.994 4.510 -8.453 1.00 92.06 113 LYS A O 1
ATOM 885 N N . THR A 1 114 ? 33.446 3.100 -10.098 1.00 92.00 114 THR A N 1
ATOM 886 C CA . THR A 1 114 ? 34.788 3.005 -10.666 1.00 92.00 114 THR A CA 1
ATOM 887 C C . THR A 1 114 ? 34.761 3.146 -12.182 1.00 92.00 114 THR A C 1
ATOM 889 O O . THR A 1 114 ? 33.762 2.838 -12.834 1.00 92.00 114 THR A O 1
ATOM 892 N N . THR A 1 115 ? 35.845 3.670 -12.742 1.00 92.50 115 THR A N 1
ATOM 893 C CA . THR A 1 115 ? 36.077 3.845 -14.178 1.00 92.50 115 THR A CA 1
ATOM 894 C C . THR A 1 115 ? 37.406 3.211 -14.550 1.00 92.50 115 THR A C 1
ATOM 896 O O . THR A 1 115 ? 38.333 3.229 -13.744 1.00 92.50 115 THR A O 1
ATOM 899 N N . THR A 1 116 ? 37.493 2.646 -15.754 1.00 91.44 116 THR A N 1
ATOM 900 C CA . THR A 1 116 ? 38.636 1.830 -16.201 1.00 91.44 116 THR A CA 1
ATOM 901 C C . THR A 1 116 ? 39.309 2.411 -17.441 1.00 91.44 116 THR A C 1
ATOM 903 O O . THR A 1 116 ? 40.514 2.662 -17.438 1.00 91.44 116 THR A O 1
ATOM 906 N N . LYS A 1 117 ? 38.538 2.683 -18.499 1.00 91.31 117 LYS A N 1
ATOM 907 C CA . LYS A 1 117 ? 39.045 3.220 -19.769 1.00 91.31 117 LYS A CA 1
ATOM 908 C C . LYS A 1 117 ? 38.074 4.173 -20.456 1.00 91.31 117 LYS A C 1
ATOM 910 O O . LYS A 1 117 ? 36.862 4.094 -20.280 1.00 91.31 117 LYS A O 1
ATOM 915 N N . PHE A 1 118 ? 38.631 5.060 -21.268 1.00 93.31 118 PHE A N 1
ATOM 916 C CA . PHE A 1 118 ? 37.926 6.012 -22.113 1.00 93.31 118 PHE A CA 1
ATOM 917 C C . PHE A 1 118 ? 38.281 5.749 -23.579 1.00 93.31 118 PHE A C 1
ATOM 919 O O . PHE A 1 118 ? 39.452 5.800 -23.953 1.00 93.31 118 PHE A O 1
ATOM 926 N N . GLU A 1 119 ? 37.276 5.485 -24.407 1.00 92.31 119 GLU A N 1
ATOM 927 C CA . GLU A 1 119 ? 37.415 5.298 -25.853 1.00 92.31 119 GLU A CA 1
ATOM 928 C C . GLU A 1 119 ? 36.803 6.496 -26.586 1.00 92.31 119 GLU A C 1
ATOM 930 O O . GLU A 1 119 ? 35.727 6.970 -26.219 1.00 92.31 119 GLU A O 1
ATOM 935 N N . THR A 1 120 ? 37.459 6.996 -27.635 1.00 91.56 120 THR A N 1
ATOM 936 C CA . THR A 1 120 ? 36.959 8.135 -28.423 1.00 91.56 120 THR A CA 1
ATOM 937 C C . THR A 1 120 ? 37.360 8.051 -29.893 1.00 91.56 120 THR A C 1
ATOM 939 O O . THR A 1 120 ? 38.442 7.564 -30.220 1.00 91.56 120 THR A O 1
ATOM 942 N N . LEU A 1 121 ? 36.501 8.530 -30.792 1.00 86.81 121 LEU A N 1
ATOM 943 C CA . LEU A 1 121 ? 36.789 8.606 -32.223 1.00 86.81 121 LEU A CA 1
ATOM 944 C C . LEU A 1 121 ? 37.703 9.795 -32.550 1.00 86.81 121 LEU A C 1
ATOM 946 O O . LEU A 1 121 ? 37.562 10.900 -32.024 1.00 86.81 121 LEU A O 1
ATOM 950 N N . THR A 1 122 ? 38.631 9.587 -33.480 1.00 80.00 122 THR A N 1
ATOM 951 C CA . THR A 1 122 ? 39.490 10.655 -34.001 1.00 80.00 122 THR A CA 1
ATOM 952 C C . THR A 1 122 ? 38.680 11.690 -34.790 1.00 80.00 122 THR A C 1
ATOM 954 O O . THR A 1 122 ? 38.056 11.384 -35.804 1.00 80.00 122 THR A O 1
ATOM 957 N N . MET A 1 123 ? 38.748 12.960 -34.367 1.00 66.56 123 MET A N 1
ATOM 958 C CA . MET A 1 123 ? 38.033 14.084 -35.004 1.00 66.56 123 MET A CA 1
ATOM 959 C C . MET A 1 123 ? 38.342 14.245 -36.507 1.00 66.56 123 MET A C 1
ATOM 961 O O . MET A 1 123 ? 37.548 14.830 -37.237 1.00 66.56 123 MET A O 1
ATOM 965 N N . SER A 1 124 ? 39.469 13.704 -36.982 1.00 66.88 124 SER A N 1
ATOM 966 C CA . SER A 1 124 ? 39.871 13.666 -38.394 1.00 66.88 124 SER A CA 1
ATOM 967 C C . SER A 1 124 ? 39.005 12.773 -39.290 1.00 66.88 124 SER A C 1
ATOM 969 O O . SER A 1 124 ? 39.240 12.766 -40.494 1.00 66.88 124 SER A O 1
ATOM 971 N N . HIS A 1 125 ? 38.051 12.022 -38.726 1.00 63.75 125 HIS A N 1
ATOM 972 C CA . HIS A 1 125 ? 37.104 11.157 -39.446 1.00 63.75 125 HIS A CA 1
ATOM 973 C C . HIS A 1 125 ? 35.639 11.619 -39.329 1.00 63.75 125 HIS A C 1
ATOM 975 O O . HIS A 1 125 ? 34.737 10.980 -39.866 1.00 63.75 125 HIS A O 1
ATOM 981 N N . LEU A 1 126 ? 35.400 12.758 -38.667 1.00 68.19 126 LEU A N 1
ATOM 982 C CA . LEU A 1 126 ? 34.092 13.423 -38.581 1.00 68.19 126 LEU A CA 1
ATOM 983 C C . LEU A 1 126 ? 33.889 14.473 -39.699 1.00 68.19 126 LEU A C 1
ATOM 985 O O . LEU A 1 126 ? 33.019 15.335 -39.600 1.00 68.19 126 LEU A O 1
ATOM 989 N N . GLY A 1 127 ? 34.707 14.443 -40.754 1.00 63.84 127 GLY A N 1
ATOM 990 C CA . GLY A 1 127 ? 34.610 15.346 -41.897 1.00 63.84 127 GLY A CA 1
ATOM 991 C C . GLY A 1 127 ? 33.584 14.899 -42.944 1.00 63.84 127 GLY A C 1
ATOM 992 O O . GLY A 1 127 ? 33.255 13.719 -43.091 1.00 63.84 127 GLY A O 1
ATOM 993 N N . ARG A 1 128 ? 33.092 15.865 -43.730 1.00 60.47 128 ARG A N 1
ATOM 994 C CA . ARG A 1 128 ? 32.169 15.598 -44.844 1.00 60.47 128 ARG A CA 1
ATOM 995 C C . ARG A 1 128 ? 32.792 14.631 -45.854 1.00 60.47 128 ARG A C 1
ATOM 997 O O . ARG A 1 128 ? 33.896 14.862 -46.334 1.00 60.47 128 ARG A O 1
ATOM 1004 N N . GLY A 1 129 ? 32.049 13.579 -46.195 1.00 63.97 129 GLY A N 1
ATOM 1005 C CA . GLY A 1 129 ? 32.474 12.546 -47.147 1.00 63.97 129 GLY A CA 1
ATOM 1006 C C . GLY A 1 129 ? 33.293 11.393 -46.551 1.00 63.97 129 GLY A C 1
ATOM 1007 O O . GLY A 1 129 ? 33.656 10.492 -47.295 1.00 63.97 129 GLY A O 1
ATOM 1008 N N . GLN A 1 130 ? 33.555 11.375 -45.238 1.00 71.00 130 GLN A N 1
ATOM 1009 C CA . GLN A 1 130 ? 34.295 10.297 -44.554 1.00 71.00 130 GLN A CA 1
ATOM 1010 C C . GLN A 1 130 ? 33.372 9.266 -43.873 1.00 71.00 130 GLN A C 1
ATOM 1012 O O . GLN A 1 130 ? 33.748 8.647 -42.883 1.00 71.00 130 GLN A O 1
ATOM 1017 N N . VAL A 1 131 ? 32.139 9.122 -44.359 1.00 78.75 131 VAL A N 1
ATOM 1018 C CA . VAL A 1 131 ? 31.061 8.328 -43.747 1.00 78.75 131 VAL A CA 1
ATOM 1019 C C . VAL A 1 131 ? 30.686 7.197 -44.701 1.00 78.75 131 VAL A C 1
ATOM 1021 O O . VAL A 1 131 ? 30.325 7.476 -45.843 1.00 78.75 131 VAL A O 1
ATOM 1024 N N . SER A 1 132 ? 30.754 5.943 -44.242 1.00 79.25 132 SER A N 1
ATOM 1025 C CA . SER A 1 132 ? 30.424 4.760 -45.055 1.00 79.25 132 SER A CA 1
ATOM 1026 C C . SER A 1 132 ? 28.953 4.734 -45.473 1.00 79.25 132 SER A C 1
ATOM 1028 O O . SER A 1 132 ? 28.637 4.392 -46.611 1.00 79.25 132 SER A O 1
ATOM 1030 N N . HIS A 1 133 ? 28.055 5.121 -44.558 1.00 81.88 133 HIS A N 1
ATOM 1031 C CA . HIS A 1 133 ? 26.601 4.965 -44.703 1.00 81.88 133 HIS A CA 1
ATOM 1032 C C . HIS A 1 133 ? 25.869 6.321 -44.662 1.00 81.88 133 HIS A C 1
ATOM 1034 O O . HIS A 1 133 ? 25.112 6.592 -43.728 1.00 81.88 133 HIS A O 1
ATOM 1040 N N . PRO A 1 134 ? 26.069 7.213 -45.657 1.00 79.44 134 PRO A N 1
ATOM 1041 C CA . PRO A 1 134 ? 25.552 8.586 -45.627 1.00 79.44 134 PRO A CA 1
ATOM 1042 C C . PRO A 1 134 ? 24.022 8.680 -45.734 1.00 79.44 134 PRO A C 1
ATOM 1044 O O . PRO A 1 134 ? 23.453 9.702 -45.361 1.00 79.44 134 PRO A O 1
ATOM 1047 N N . ASN A 1 135 ? 23.343 7.622 -46.194 1.00 80.56 135 ASN A N 1
ATOM 1048 C CA . ASN A 1 135 ? 21.878 7.568 -46.301 1.00 80.56 135 ASN A CA 1
ATOM 1049 C C . ASN A 1 135 ? 21.179 7.788 -44.944 1.00 80.56 135 ASN A C 1
ATOM 1051 O O . ASN A 1 135 ? 20.055 8.277 -44.906 1.00 80.56 135 ASN A O 1
ATOM 1055 N N . VAL A 1 136 ? 21.870 7.494 -43.834 1.00 80.88 136 VAL A N 1
ATOM 1056 C CA . VAL A 1 136 ? 21.430 7.785 -42.459 1.00 80.88 136 VAL A CA 1
ATOM 1057 C C . VAL A 1 136 ? 21.080 9.266 -42.256 1.00 80.88 136 VAL A C 1
ATOM 1059 O O . VAL A 1 136 ? 20.220 9.582 -41.445 1.00 80.88 136 VAL A O 1
ATOM 1062 N N . PHE A 1 137 ? 21.706 10.191 -42.990 1.00 84.81 137 PHE A N 1
ATOM 1063 C CA . PHE A 1 137 ? 21.412 11.624 -42.872 1.00 84.81 137 PHE A CA 1
ATOM 1064 C C . PHE A 1 137 ? 20.109 12.059 -43.565 1.00 84.81 137 PHE A C 1
ATOM 1066 O O . PHE A 1 137 ? 19.705 13.208 -43.403 1.00 84.81 137 PHE A O 1
ATOM 1073 N N . GLU A 1 138 ? 19.462 11.181 -44.337 1.00 83.25 138 GLU A N 1
ATOM 1074 C CA . GLU A 1 138 ? 18.141 11.426 -44.944 1.00 83.25 138 GLU A CA 1
ATOM 1075 C C . GLU A 1 138 ? 17.008 10.685 -44.210 1.00 83.25 138 GLU A C 1
ATOM 1077 O O . GLU A 1 138 ? 15.833 10.932 -44.475 1.00 83.25 138 GLU A O 1
ATOM 1082 N N . ASP A 1 139 ? 17.361 9.807 -43.269 1.00 75.75 139 ASP A N 1
ATOM 1083 C CA . ASP A 1 139 ? 16.443 9.033 -42.442 1.00 75.75 139 ASP A CA 1
ATOM 1084 C C . ASP A 1 139 ? 16.229 9.746 -41.091 1.00 75.75 139 ASP A C 1
ATOM 1086 O O . ASP A 1 139 ? 17.165 9.949 -40.318 1.00 75.75 139 ASP A O 1
ATOM 1090 N N . ASP A 1 140 ? 14.992 10.152 -40.779 1.00 82.50 140 ASP A N 1
ATOM 1091 C CA . ASP A 1 140 ? 14.648 10.945 -39.578 1.00 82.50 140 ASP A CA 1
ATOM 1092 C C . ASP A 1 140 ? 14.651 10.102 -38.276 1.00 82.50 140 ASP A C 1
ATOM 1094 O O . ASP A 1 140 ? 13.882 10.332 -37.339 1.00 82.50 140 ASP A O 1
ATOM 1098 N N . THR A 1 141 ? 15.498 9.074 -38.202 1.00 84.69 141 THR A N 1
ATOM 1099 C CA . THR A 1 141 ? 15.515 8.065 -37.132 1.00 84.69 141 THR A CA 1
ATOM 1100 C C . THR A 1 141 ? 16.457 8.401 -35.980 1.00 84.69 141 THR A C 1
ATOM 1102 O O . THR A 1 141 ? 16.158 8.036 -34.841 1.00 84.69 141 THR A O 1
ATOM 1105 N N . ALA A 1 142 ? 17.541 9.140 -36.228 1.00 89.88 142 ALA A N 1
ATOM 1106 C CA . ALA A 1 142 ? 18.545 9.512 -35.229 1.00 89.88 142 ALA A CA 1
ATOM 1107 C C . ALA A 1 142 ? 18.948 10.987 -35.337 1.00 89.88 142 ALA A C 1
ATOM 1109 O O . ALA A 1 142 ? 18.908 11.567 -36.413 1.00 89.88 142 ALA A O 1
ATOM 1110 N N . THR A 1 143 ? 19.375 11.595 -34.225 1.00 91.75 143 THR A N 1
ATOM 1111 C CA . THR A 1 143 ? 19.811 13.010 -34.185 1.00 91.75 143 THR A CA 1
ATOM 1112 C C . THR A 1 143 ? 21.285 13.179 -33.815 1.00 91.75 143 THR A C 1
ATOM 1114 O O . THR A 1 143 ? 21.878 14.220 -34.103 1.00 91.75 143 THR A O 1
ATOM 1117 N N . HIS A 1 144 ? 21.890 12.175 -33.175 1.00 91.75 144 HIS A N 1
ATOM 1118 C CA . HIS A 1 144 ? 23.280 12.185 -32.718 1.00 91.75 144 HIS A CA 1
ATOM 1119 C C . HIS A 1 144 ? 23.969 10.837 -32.995 1.00 91.75 144 HIS A C 1
ATOM 1121 O O . HIS A 1 144 ? 23.306 9.812 -33.157 1.00 91.75 144 HIS A O 1
ATOM 1127 N N . VAL A 1 145 ? 25.303 10.834 -32.996 1.00 90.88 145 VAL A N 1
ATOM 1128 C CA . VAL A 1 145 ? 26.148 9.628 -33.024 1.00 90.88 145 VAL A CA 1
ATOM 1129 C C . VAL A 1 145 ? 27.050 9.577 -31.791 1.00 90.88 145 VAL A C 1
ATOM 1131 O O . VAL A 1 145 ? 27.508 10.610 -31.301 1.00 90.88 145 VAL A O 1
ATOM 1134 N N . VAL A 1 146 ? 27.306 8.374 -31.281 1.00 92.06 146 VAL A N 1
ATOM 1135 C CA . VAL A 1 146 ? 28.217 8.125 -30.158 1.00 92.06 146 VAL A CA 1
ATOM 1136 C C . VAL A 1 146 ? 29.667 8.293 -30.615 1.00 92.06 146 VAL A C 1
ATOM 1138 O O . VAL A 1 146 ? 30.157 7.502 -31.424 1.00 92.06 146 VAL A O 1
ATOM 1141 N N . THR A 1 147 ? 30.366 9.301 -30.086 1.00 90.88 147 THR A N 1
ATOM 1142 C CA . THR A 1 147 ? 31.770 9.593 -30.440 1.00 90.88 147 THR A CA 1
ATOM 1143 C C . THR A 1 147 ? 32.771 9.314 -29.327 1.00 90.88 147 THR A C 1
ATOM 1145 O O . THR A 1 147 ? 33.952 9.161 -29.630 1.00 90.88 147 THR A O 1
ATOM 1148 N N . ALA A 1 148 ? 32.335 9.203 -28.069 1.00 92.50 148 ALA A N 1
ATOM 1149 C CA . ALA A 1 148 ? 33.176 8.712 -26.977 1.00 92.50 148 ALA A CA 1
ATOM 1150 C C . ALA A 1 148 ? 32.369 7.965 -25.905 1.00 92.50 148 ALA A C 1
ATOM 1152 O O . ALA A 1 148 ? 31.183 8.246 -25.703 1.00 92.50 148 ALA A O 1
ATOM 1153 N N . ILE A 1 149 ? 33.030 7.044 -25.201 1.00 94.19 149 ILE A N 1
ATOM 1154 C CA . ILE A 1 149 ? 32.481 6.255 -24.092 1.00 94.19 149 ILE A CA 1
ATOM 1155 C C . ILE A 1 149 ? 33.520 6.167 -22.967 1.00 94.19 149 ILE A C 1
ATOM 1157 O O . ILE A 1 149 ? 34.694 5.899 -23.210 1.00 94.19 149 ILE A O 1
ATOM 1161 N N . LEU A 1 150 ? 33.072 6.351 -21.724 1.00 94.25 150 LEU A N 1
ATOM 1162 C CA . LEU A 1 150 ? 33.828 6.040 -20.511 1.00 94.25 150 LEU A CA 1
ATOM 1163 C C . LEU A 1 150 ? 33.268 4.749 -19.915 1.00 94.25 150 LEU A C 1
ATOM 1165 O O . LEU A 1 150 ? 32.089 4.706 -19.545 1.00 94.25 150 LEU A O 1
ATOM 1169 N N . TYR A 1 151 ? 34.113 3.730 -19.818 1.00 93.69 151 TYR A N 1
ATOM 1170 C CA . TYR A 1 151 ? 33.788 2.428 -19.253 1.00 93.69 151 TYR A CA 1
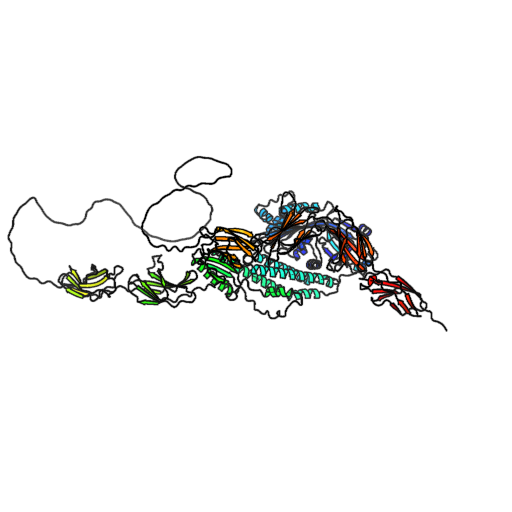ATOM 1171 C C . TYR A 1 151 ? 34.135 2.364 -17.766 1.00 93.69 151 TYR A C 1
ATOM 1173 O O . TYR A 1 151 ? 35.012 3.079 -17.267 1.00 93.69 151 TYR A O 1
ATOM 1181 N N . GLY A 1 152 ? 33.429 1.495 -17.055 1.00 93.12 152 GLY A N 1
ATOM 1182 C CA . GLY A 1 152 ? 33.569 1.293 -15.624 1.00 93.12 152 GLY A CA 1
ATOM 1183 C C . GLY A 1 152 ? 32.469 0.393 -15.076 1.00 93.12 152 GLY A C 1
ATOM 1184 O O . GLY A 1 152 ? 31.870 -0.391 -15.807 1.00 93.12 152 GLY A O 1
ATOM 1185 N N . ALA A 1 153 ? 32.184 0.540 -13.789 1.00 93.12 153 ALA A N 1
ATOM 1186 C CA . ALA A 1 153 ? 31.059 -0.106 -13.125 1.00 93.12 153 ALA A CA 1
ATOM 1187 C C . ALA A 1 153 ? 30.650 0.693 -11.882 1.00 93.12 153 ALA A C 1
ATOM 1189 O O . ALA A 1 153 ? 31.472 1.371 -11.261 1.00 93.12 153 ALA A O 1
ATOM 1190 N N . SER A 1 154 ? 29.378 0.620 -11.502 1.00 93.75 154 SER A N 1
ATOM 1191 C CA . SER A 1 154 ? 28.877 1.150 -10.232 1.00 93.75 154 SER A CA 1
ATOM 1192 C C . SER A 1 154 ? 28.138 0.072 -9.441 1.00 93.75 154 SER A C 1
ATOM 1194 O O . SER A 1 154 ? 27.658 -0.923 -9.986 1.00 93.75 154 SER A O 1
ATOM 1196 N N . ALA A 1 155 ? 28.058 0.268 -8.131 1.00 93.81 155 ALA A N 1
ATOM 1197 C CA . ALA A 1 155 ? 27.282 -0.546 -7.213 1.00 93.81 155 ALA A CA 1
ATOM 1198 C C . ALA A 1 155 ? 26.634 0.340 -6.148 1.00 93.81 155 ALA A C 1
ATOM 1200 O O . ALA A 1 155 ? 27.251 1.268 -5.625 1.00 93.81 155 ALA A O 1
ATOM 1201 N N . TYR A 1 156 ? 25.392 0.015 -5.822 1.00 94.62 156 TYR A N 1
ATOM 1202 C CA . TYR A 1 156 ? 24.586 0.648 -4.796 1.00 94.62 156 TYR A CA 1
ATOM 1203 C C . TYR A 1 156 ? 24.136 -0.419 -3.810 1.00 94.62 156 TYR A C 1
ATOM 1205 O O . TYR A 1 156 ? 23.412 -1.343 -4.180 1.00 94.62 156 TYR A O 1
ATOM 1213 N N . PHE A 1 157 ? 24.565 -0.279 -2.562 1.00 93.44 157 PHE A N 1
ATOM 1214 C CA . PHE A 1 157 ? 24.102 -1.090 -1.445 1.00 93.44 157 PHE A CA 1
ATOM 1215 C C . PHE A 1 157 ? 23.121 -0.224 -0.658 1.00 93.44 157 PHE A C 1
ATOM 1217 O O . PHE A 1 157 ? 23.516 0.749 -0.011 1.00 93.44 157 PHE A O 1
ATOM 1224 N N . VAL A 1 158 ? 21.835 -0.531 -0.792 1.00 93.56 158 VAL A N 1
ATOM 1225 C CA . VAL A 1 158 ? 20.736 0.167 -0.126 1.00 93.56 158 VAL A CA 1
ATOM 1226 C C . VAL A 1 158 ? 20.440 -0.576 1.168 1.00 93.56 158 VAL A C 1
ATOM 1228 O O . VAL A 1 158 ? 20.007 -1.725 1.136 1.00 93.56 158 VAL A O 1
ATOM 1231 N N . PHE A 1 159 ? 20.712 0.064 2.298 1.00 90.25 159 PHE A N 1
ATOM 1232 C CA . PHE A 1 159 ? 20.485 -0.483 3.627 1.00 90.25 159 PHE A CA 1
ATOM 1233 C C . PHE A 1 159 ? 19.201 0.098 4.213 1.00 90.25 159 PHE A C 1
ATOM 1235 O O . PHE A 1 159 ? 19.091 1.315 4.361 1.00 90.25 159 PHE A O 1
ATOM 1242 N N . ASP A 1 160 ? 18.249 -0.769 4.555 1.00 88.50 160 ASP A N 1
ATOM 1243 C CA . ASP A 1 160 ? 16.927 -0.409 5.072 1.00 88.50 160 ASP A CA 1
ATOM 1244 C C . ASP A 1 160 ? 16.655 -1.053 6.442 1.00 88.50 160 ASP A C 1
ATOM 1246 O O . ASP A 1 160 ? 16.853 -2.259 6.631 1.00 88.50 160 ASP A O 1
ATOM 1250 N N . ARG A 1 161 ? 16.135 -0.248 7.376 1.00 85.19 161 ARG A N 1
ATOM 1251 C CA . ARG A 1 161 ? 15.679 -0.635 8.726 1.00 85.19 161 ARG A CA 1
ATOM 1252 C C . ARG A 1 161 ? 14.332 0.035 9.025 1.00 85.19 161 ARG A C 1
ATOM 1254 O O . ARG A 1 161 ? 14.097 1.145 8.562 1.00 85.19 161 ARG A O 1
ATOM 1261 N N . GLU A 1 162 ? 13.440 -0.587 9.797 1.00 78.62 162 GLU A N 1
ATOM 1262 C CA . GLU A 1 162 ? 12.248 0.110 10.325 1.00 78.62 162 GLU A CA 1
ATOM 1263 C C . GLU A 1 162 ? 12.565 0.719 11.699 1.00 78.62 162 GLU A C 1
ATOM 1265 O O . GLU A 1 162 ? 13.209 0.064 12.519 1.00 78.62 162 GLU A O 1
ATOM 1270 N N . SER A 1 163 ? 12.140 1.960 11.967 1.00 69.19 163 SER A N 1
ATOM 1271 C CA . SER A 1 163 ? 12.419 2.641 13.240 1.00 69.19 163 SER A CA 1
ATOM 1272 C C . SER A 1 163 ? 11.209 3.325 13.871 1.00 69.19 163 SER A C 1
ATOM 1274 O O . SER A 1 163 ? 10.248 3.735 13.207 1.00 69.19 163 SER A O 1
ATOM 1276 N N . SER A 1 164 ? 11.265 3.464 15.200 1.00 60.50 164 SER A N 1
ATOM 1277 C CA . SER A 1 164 ? 10.228 4.150 15.963 1.00 60.50 164 SER A CA 1
ATOM 1278 C C . SER A 1 164 ? 10.244 5.654 15.672 1.00 60.50 164 SER A C 1
ATOM 1280 O O . SER A 1 164 ? 11.265 6.240 15.313 1.00 60.50 164 SER A O 1
ATOM 1282 N N . LEU A 1 165 ? 9.108 6.329 15.872 1.00 52.41 165 LEU A N 1
ATOM 1283 C CA . LEU A 1 165 ? 8.992 7.775 15.637 1.00 52.41 165 LEU A CA 1
ATOM 1284 C C . LEU A 1 165 ? 9.941 8.634 16.503 1.00 52.41 165 LEU A C 1
ATOM 1286 O O . LEU A 1 165 ? 10.132 9.808 16.185 1.00 52.41 165 LEU A O 1
ATOM 1290 N N . SER A 1 166 ? 10.548 8.065 17.549 1.00 48.97 166 SER A N 1
ATOM 1291 C CA . SER A 1 166 ? 11.495 8.727 18.461 1.00 48.97 166 SER A CA 1
ATOM 1292 C C . SER A 1 166 ? 12.933 8.831 17.930 1.00 48.97 166 SER A C 1
ATOM 1294 O O . SER A 1 166 ? 13.643 9.766 18.300 1.00 48.97 166 SER A O 1
ATOM 1296 N N . ASP A 1 167 ? 13.378 7.901 17.078 1.00 53.50 167 ASP A N 1
ATOM 1297 C CA . ASP A 1 167 ? 14.819 7.669 16.833 1.00 53.50 167 ASP A CA 1
ATOM 1298 C C . ASP A 1 167 ? 15.376 8.429 15.610 1.00 53.50 167 ASP A C 1
ATOM 1300 O O . ASP A 1 167 ? 16.566 8.763 15.536 1.00 53.50 167 ASP A O 1
ATOM 1304 N N . LYS A 1 168 ? 14.466 8.768 14.687 1.00 55.94 168 LYS A N 1
ATOM 1305 C CA . LYS A 1 168 ? 14.628 9.047 13.242 1.00 55.94 168 LYS A CA 1
ATOM 1306 C C . LYS A 1 168 ? 15.652 10.074 12.751 1.00 55.94 168 LYS A C 1
ATOM 1308 O O . LYS A 1 168 ? 15.667 10.378 11.557 1.00 55.94 168 LYS A O 1
ATOM 1313 N N . LYS A 1 169 ? 16.452 10.710 13.612 1.00 52.22 169 LYS A N 1
ATOM 1314 C CA . LYS A 1 169 ? 17.374 11.772 13.158 1.00 52.22 169 LYS A CA 1
ATOM 1315 C C . LYS A 1 169 ? 18.622 12.049 13.991 1.00 52.22 169 LYS A C 1
ATOM 1317 O O . LYS A 1 169 ? 19.270 13.066 13.757 1.00 52.22 169 LYS A O 1
ATOM 1322 N N . LYS A 1 170 ? 18.971 11.189 14.954 1.00 55.59 170 LYS A N 1
ATOM 1323 C CA . LYS A 1 170 ? 20.222 11.340 15.731 1.00 55.59 170 LYS A CA 1
ATOM 1324 C C . LYS A 1 170 ? 21.217 10.187 15.571 1.00 55.59 170 LYS A C 1
ATOM 1326 O O . LYS A 1 170 ? 22.404 10.422 15.771 1.00 55.59 170 LYS A O 1
ATOM 1331 N N . ASN A 1 171 ? 20.764 9.001 15.156 1.00 65.81 171 ASN A N 1
ATOM 1332 C CA . ASN A 1 171 ? 21.623 7.816 15.040 1.00 65.81 171 ASN A CA 1
ATOM 1333 C C . ASN A 1 171 ? 22.116 7.562 13.603 1.00 65.81 171 ASN A C 1
ATOM 1335 O O . ASN A 1 171 ? 23.301 7.298 13.423 1.00 65.81 171 ASN A O 1
ATOM 1339 N N . ILE A 1 172 ? 21.265 7.745 12.583 1.00 71.31 172 ILE A N 1
ATOM 1340 C CA . ILE A 1 172 ? 21.580 7.416 11.175 1.00 71.31 172 ILE A CA 1
ATOM 1341 C C . ILE A 1 172 ? 22.860 8.120 10.682 1.00 71.31 172 ILE A C 1
ATOM 1343 O O . ILE A 1 172 ? 23.736 7.490 10.101 1.00 71.31 172 ILE A O 1
ATOM 1347 N N . ASP A 1 173 ? 23.039 9.411 10.986 1.00 70.19 173 ASP A N 1
ATOM 1348 C CA . ASP A 1 173 ? 24.239 10.187 10.614 1.00 70.19 173 ASP A CA 1
ATOM 1349 C C . ASP A 1 173 ? 25.523 9.761 11.362 1.00 70.19 173 ASP A C 1
ATOM 1351 O O . ASP A 1 173 ? 26.618 10.241 11.043 1.00 70.19 173 ASP A O 1
ATOM 1355 N N . VAL A 1 174 ? 25.405 8.918 12.391 1.00 73.81 174 VAL A N 1
ATOM 1356 C CA . VAL A 1 174 ? 26.520 8.282 13.111 1.00 73.81 174 VAL A CA 1
ATOM 1357 C C . VAL A 1 174 ? 26.780 6.897 12.518 1.00 73.81 174 VAL A C 1
ATOM 1359 O O . VAL A 1 174 ? 27.922 6.588 12.188 1.00 73.81 174 VAL A O 1
ATOM 1362 N N . GLU A 1 175 ? 25.726 6.115 12.285 1.00 74.38 175 GLU A N 1
ATOM 1363 C CA . GLU A 1 175 ? 25.761 4.802 11.622 1.00 74.38 175 GLU A CA 1
ATOM 1364 C C . GLU A 1 175 ? 26.355 4.906 10.205 1.00 74.38 175 GLU A C 1
ATOM 1366 O O . GLU A 1 175 ? 27.250 4.142 9.852 1.00 74.38 175 GLU A O 1
ATOM 1371 N N . ALA A 1 176 ? 25.997 5.947 9.447 1.00 72.44 176 ALA A N 1
ATOM 1372 C CA . ALA A 1 176 ? 26.598 6.301 8.159 1.00 72.44 176 ALA A CA 1
ATOM 1373 C C . ALA A 1 176 ? 28.127 6.478 8.234 1.00 72.44 176 ALA A C 1
ATOM 1375 O O . ALA A 1 176 ? 28.871 6.016 7.366 1.00 72.44 176 ALA A O 1
ATOM 1376 N N . LYS A 1 177 ? 28.618 7.139 9.292 1.00 73.62 177 LYS A N 1
ATOM 1377 C CA . LYS A 1 177 ? 30.052 7.402 9.505 1.00 73.62 177 LYS A CA 1
ATOM 1378 C C . LYS A 1 177 ? 30.789 6.162 10.010 1.00 73.62 177 LYS A C 1
ATOM 1380 O O . LYS A 1 177 ? 31.967 6.000 9.696 1.00 73.62 177 LYS A O 1
ATOM 1385 N N . LEU A 1 178 ? 30.112 5.292 10.759 1.00 74.38 178 LEU A N 1
ATOM 1386 C CA . LEU A 1 178 ? 30.619 3.980 11.167 1.00 74.38 178 LEU A CA 1
ATOM 1387 C C . LEU A 1 178 ? 30.759 3.044 9.963 1.00 74.38 178 LEU A C 1
ATOM 1389 O O . LEU A 1 178 ? 31.826 2.462 9.776 1.00 74.38 178 LEU A O 1
ATOM 1393 N N . MET A 1 179 ? 29.742 2.987 9.099 1.00 72.38 179 MET A N 1
ATOM 1394 C CA . MET A 1 179 ? 29.785 2.237 7.844 1.00 72.38 179 MET A CA 1
ATOM 1395 C C . MET A 1 179 ? 30.937 2.719 6.955 1.00 72.38 179 MET A C 1
ATOM 1397 O O . MET A 1 179 ? 31.802 1.915 6.611 1.00 72.38 179 MET A O 1
ATOM 1401 N N . MET A 1 180 ? 31.027 4.027 6.674 1.00 72.38 180 MET A N 1
ATOM 1402 C CA . MET A 1 180 ? 32.152 4.605 5.920 1.00 72.38 180 MET A CA 1
ATOM 1403 C C . MET A 1 180 ? 33.506 4.190 6.507 1.00 72.38 180 MET A C 1
ATOM 1405 O O . MET A 1 180 ? 34.349 3.677 5.777 1.00 72.38 180 MET A O 1
ATOM 1409 N N . ARG A 1 181 ? 33.698 4.329 7.828 1.00 72.38 181 ARG A N 1
ATOM 1410 C CA . ARG A 1 181 ? 34.949 3.939 8.504 1.00 72.38 181 ARG A CA 1
ATOM 1411 C C . ARG A 1 181 ? 35.294 2.465 8.314 1.00 72.38 181 ARG A C 1
ATOM 1413 O O . ARG A 1 181 ? 36.441 2.168 7.991 1.00 72.38 181 ARG A O 1
ATOM 1420 N N . SER A 1 182 ? 34.318 1.570 8.462 1.00 70.31 182 SER A N 1
ATOM 1421 C CA . SER A 1 182 ? 34.521 0.123 8.307 1.00 70.31 182 SER A CA 1
ATOM 1422 C C . SER A 1 182 ? 34.903 -0.299 6.882 1.00 70.31 182 SER A C 1
ATOM 1424 O O . SER A 1 182 ? 35.667 -1.242 6.711 1.00 70.31 182 SER A O 1
ATOM 1426 N N . LEU A 1 183 ? 34.435 0.435 5.868 1.00 66.62 183 LEU A N 1
ATOM 1427 C CA . LEU A 1 183 ? 34.737 0.186 4.453 1.00 66.62 183 LEU A CA 1
ATOM 1428 C C . LEU A 1 183 ? 36.072 0.813 4.019 1.00 66.62 183 LEU A C 1
ATOM 1430 O O . LEU A 1 183 ? 36.703 0.331 3.083 1.00 66.62 183 LEU A O 1
ATOM 1434 N N . THR A 1 184 ? 36.509 1.877 4.704 1.00 60.41 184 THR A N 1
ATOM 1435 C CA . THR A 1 184 ? 37.833 2.504 4.523 1.00 60.41 184 THR A CA 1
ATOM 1436 C C . THR A 1 184 ? 38.947 1.867 5.352 1.00 60.41 184 THR A C 1
ATOM 1438 O O . THR A 1 184 ? 40.095 2.293 5.251 1.00 60.41 184 THR A O 1
ATOM 1441 N N . ALA A 1 185 ? 38.632 0.886 6.199 1.00 61.56 185 ALA A N 1
ATOM 1442 C CA . ALA A 1 185 ? 39.638 0.148 6.945 1.00 61.56 185 ALA A CA 1
ATOM 1443 C C . ALA A 1 185 ? 40.452 -0.718 5.968 1.00 61.56 185 ALA A C 1
ATOM 1445 O O . ALA A 1 185 ? 39.962 -1.726 5.458 1.00 61.56 185 ALA A O 1
ATOM 1446 N N . GLU A 1 186 ? 41.688 -0.302 5.680 1.00 51.16 186 GLU A N 1
ATOM 1447 C CA . GLU A 1 186 ? 42.618 -1.073 4.850 1.00 51.16 186 GLU A CA 1
ATOM 1448 C C . GLU A 1 186 ? 42.801 -2.494 5.406 1.00 51.16 186 GLU A C 1
ATOM 1450 O O . GLU A 1 186 ? 42.701 -2.715 6.615 1.00 51.16 186 GLU A O 1
ATOM 1455 N N . ALA A 1 187 ? 43.109 -3.458 4.531 1.00 44.06 187 ALA A N 1
ATOM 1456 C CA . ALA A 1 187 ? 43.275 -4.873 4.874 1.00 44.06 187 ALA A CA 1
ATOM 1457 C C . ALA A 1 187 ? 44.519 -5.122 5.763 1.00 44.06 187 ALA A C 1
ATOM 1459 O O . ALA A 1 187 ? 45.558 -5.592 5.308 1.00 44.06 187 ALA A O 1
ATOM 1460 N N . GLY A 1 188 ? 44.392 -4.768 7.043 1.00 43.28 188 GLY A N 1
ATOM 1461 C CA . GLY A 1 188 ? 45.449 -4.735 8.056 1.00 43.28 188 GLY A CA 1
ATOM 1462 C C . GLY A 1 188 ? 45.141 -3.783 9.225 1.00 43.28 188 GLY A C 1
ATOM 1463 O O . GLY A 1 188 ? 45.628 -3.997 10.334 1.00 43.28 188 GLY A O 1
ATOM 1464 N N . ALA A 1 189 ? 44.289 -2.771 9.022 1.00 44.88 189 ALA A N 1
ATOM 1465 C CA . ALA A 1 189 ? 43.834 -1.854 10.065 1.00 44.88 189 ALA A CA 1
ATOM 1466 C C . ALA A 1 189 ? 42.569 -2.395 10.759 1.00 44.88 189 ALA A C 1
ATOM 1468 O O . ALA A 1 189 ? 41.458 -2.258 10.252 1.00 44.88 189 ALA A O 1
ATOM 1469 N N . SER A 1 190 ? 42.727 -3.005 11.938 1.00 43.78 190 SER A N 1
ATOM 1470 C CA . SER A 1 190 ? 41.611 -3.579 12.710 1.00 43.78 190 SER A CA 1
ATOM 1471 C C . SER A 1 190 ? 40.682 -2.498 13.290 1.00 43.78 190 SER A C 1
ATOM 1473 O O . SER A 1 190 ? 40.854 -2.049 14.425 1.00 43.78 190 SER A O 1
ATOM 1475 N N . PHE A 1 191 ? 39.683 -2.063 12.514 1.00 57.72 191 PHE A N 1
ATOM 1476 C CA . PHE A 1 191 ? 38.600 -1.210 13.007 1.00 57.72 191 PHE A CA 1
ATOM 1477 C C . PHE A 1 191 ? 37.597 -2.042 13.823 1.00 57.72 191 PHE A C 1
ATOM 1479 O O . PHE A 1 191 ? 36.594 -2.535 13.309 1.00 57.72 191 PHE A O 1
ATOM 1486 N N . THR A 1 192 ? 37.875 -2.204 15.115 1.00 59.22 192 THR A N 1
ATOM 1487 C CA . THR A 1 192 ? 36.958 -2.849 16.061 1.00 59.22 192 THR A CA 1
ATOM 1488 C C . THR A 1 192 ? 35.768 -1.936 16.367 1.00 59.22 192 THR A C 1
ATOM 1490 O O . THR A 1 192 ? 35.909 -0.964 17.113 1.00 59.22 192 THR A O 1
ATOM 1493 N N . MET A 1 193 ? 34.589 -2.261 15.830 1.00 67.88 193 MET A N 1
ATOM 1494 C CA . MET A 1 193 ? 33.324 -1.763 16.381 1.00 67.88 193 MET A CA 1
ATOM 1495 C C . MET A 1 193 ? 33.101 -2.344 17.784 1.00 67.88 193 MET A C 1
ATOM 1497 O O . MET A 1 193 ? 33.493 -3.479 18.054 1.00 67.88 193 MET A O 1
ATOM 1501 N N . ASP A 1 194 ? 32.437 -1.592 18.663 1.00 75.44 194 ASP A N 1
ATOM 1502 C CA . ASP A 1 194 ? 31.848 -2.180 19.871 1.00 75.44 194 ASP A CA 1
ATOM 1503 C C . ASP A 1 194 ? 30.550 -2.944 19.530 1.00 75.44 194 ASP A C 1
ATOM 1505 O O . ASP A 1 194 ? 29.935 -2.713 18.486 1.00 75.44 194 ASP A O 1
ATOM 1509 N N . GLU A 1 195 ? 30.110 -3.861 20.398 1.00 75.38 195 GLU A N 1
ATOM 1510 C CA . GLU A 1 195 ? 28.920 -4.693 20.136 1.00 75.38 195 GLU A CA 1
ATOM 1511 C C . GLU A 1 195 ? 27.620 -3.877 19.984 1.00 75.38 195 GLU A C 1
ATOM 1513 O O . GLU A 1 195 ? 26.679 -4.331 19.332 1.00 75.38 195 GLU A O 1
ATOM 1518 N N . LYS A 1 196 ? 27.553 -2.644 20.509 1.00 72.50 196 LYS A N 1
ATOM 1519 C CA . LYS A 1 196 ? 26.394 -1.755 20.334 1.00 72.50 196 LYS A CA 1
ATOM 1520 C C . LYS A 1 196 ? 26.402 -1.085 18.957 1.00 72.50 196 LYS A C 1
ATOM 1522 O O . LYS A 1 196 ? 25.347 -0.935 18.351 1.00 72.50 196 LYS A O 1
ATOM 1527 N N . GLN A 1 197 ? 27.574 -0.716 18.443 1.00 71.31 197 GLN A N 1
ATOM 1528 C CA . GLN A 1 197 ? 27.749 -0.253 17.063 1.00 71.31 197 GLN A CA 1
ATOM 1529 C C . GLN A 1 197 ? 27.476 -1.385 16.068 1.00 71.31 197 GLN A C 1
ATOM 1531 O O . GLN A 1 197 ? 26.744 -1.188 15.102 1.00 71.31 197 GLN A O 1
ATOM 1536 N N . LYS A 1 198 ? 28.009 -2.582 16.330 1.00 73.06 198 LYS A N 1
ATOM 1537 C CA . LYS A 1 198 ? 27.830 -3.759 15.476 1.00 73.06 198 LYS A CA 1
ATOM 1538 C C . LYS A 1 198 ? 26.359 -4.172 15.371 1.00 73.06 198 LYS A C 1
ATOM 1540 O O . LYS A 1 198 ? 25.829 -4.231 14.267 1.00 73.06 198 LYS A O 1
ATOM 1545 N N . SER A 1 199 ? 25.670 -4.354 16.502 1.00 73.81 199 SER A N 1
ATOM 1546 C CA . SER A 1 199 ? 24.232 -4.677 16.512 1.00 73.81 199 SER A CA 1
ATOM 1547 C C . SER A 1 199 ? 23.360 -3.579 15.887 1.00 73.81 199 SER A C 1
ATOM 1549 O O . SER A 1 199 ? 22.384 -3.891 15.209 1.00 73.81 199 SER A O 1
ATOM 1551 N N . ALA A 1 200 ? 23.721 -2.298 16.026 1.00 71.50 200 ALA A N 1
ATOM 1552 C CA . ALA A 1 200 ? 23.005 -1.211 15.355 1.00 71.50 200 ALA A CA 1
ATOM 1553 C C . ALA A 1 200 ? 23.073 -1.298 13.816 1.00 71.50 200 ALA A C 1
ATOM 1555 O O . ALA A 1 200 ? 22.081 -0.989 13.152 1.00 71.50 200 ALA A O 1
ATOM 1556 N N . VAL A 1 201 ? 24.208 -1.739 13.255 1.00 72.94 201 VAL A N 1
ATOM 1557 C CA . VAL A 1 201 ? 24.418 -1.845 11.799 1.00 72.94 201 VAL A CA 1
ATOM 1558 C C . VAL A 1 201 ? 23.966 -3.204 11.234 1.00 72.94 201 VAL A C 1
ATOM 1560 O O . VAL A 1 201 ? 23.425 -3.244 10.133 1.00 72.94 201 VAL A O 1
ATOM 1563 N N . GLU A 1 202 ? 24.089 -4.309 11.978 1.00 77.06 202 GLU A N 1
ATOM 1564 C CA . GLU A 1 202 ? 23.551 -5.620 11.557 1.00 77.06 202 GLU A CA 1
ATOM 1565 C C . GLU A 1 202 ? 22.007 -5.660 11.530 1.00 77.06 202 GLU A C 1
ATOM 1567 O O . GLU A 1 202 ? 21.430 -6.462 10.802 1.00 77.06 202 GLU A O 1
ATOM 1572 N N . ASN A 1 203 ? 21.328 -4.729 12.214 1.00 80.88 203 ASN A N 1
ATOM 1573 C CA . ASN A 1 203 ? 19.873 -4.531 12.129 1.00 80.88 203 ASN A CA 1
ATOM 1574 C C . ASN A 1 203 ? 19.377 -3.914 10.795 1.00 80.88 203 ASN A C 1
ATOM 1576 O O . ASN A 1 203 ? 18.186 -3.614 10.676 1.00 80.88 203 ASN A O 1
ATOM 1580 N N . PHE A 1 204 ? 20.248 -3.685 9.804 1.00 83.38 204 PHE A N 1
ATOM 1581 C CA . PHE A 1 204 ? 19.853 -3.243 8.461 1.00 83.38 204 PHE A CA 1
ATOM 1582 C C . PHE A 1 204 ? 19.808 -4.407 7.463 1.00 83.38 204 PHE A C 1
ATOM 1584 O O . PHE A 1 204 ? 20.797 -5.110 7.252 1.00 83.38 204 PHE A O 1
ATOM 1591 N N . SER A 1 205 ? 18.682 -4.530 6.759 1.00 89.81 205 SER A N 1
ATOM 1592 C CA . SER A 1 205 ? 18.583 -5.343 5.540 1.00 89.81 205 SER A CA 1
ATOM 1593 C C . SER A 1 205 ? 19.305 -4.657 4.376 1.00 89.81 205 SER A C 1
ATOM 1595 O O . SER A 1 205 ? 19.271 -3.432 4.280 1.00 89.81 205 SER A O 1
ATOM 1597 N N . CYS A 1 206 ? 19.952 -5.414 3.487 1.00 90.56 206 CYS A N 1
ATOM 1598 C CA . CYS A 1 206 ? 20.645 -4.888 2.308 1.00 90.56 206 CYS A CA 1
ATOM 1599 C C . CYS A 1 206 ? 19.919 -5.261 1.005 1.00 90.56 206 CYS A C 1
ATOM 1601 O O . CYS A 1 206 ? 19.456 -6.386 0.834 1.00 90.56 206 CYS A O 1
ATOM 1603 N N . THR A 1 207 ? 19.858 -4.319 0.062 1.00 94.62 207 THR A N 1
ATOM 1604 C CA . THR A 1 207 ? 19.463 -4.540 -1.335 1.00 94.62 207 THR A CA 1
ATOM 1605 C C . THR A 1 207 ? 20.563 -4.021 -2.260 1.00 94.62 207 THR A C 1
ATOM 1607 O O . THR A 1 207 ? 20.951 -2.855 -2.187 1.00 94.62 207 THR A O 1
ATOM 1610 N N . PHE A 1 208 ? 21.064 -4.879 -3.151 1.00 95.44 208 PHE A N 1
ATOM 1611 C CA . PHE A 1 208 ? 22.157 -4.557 -4.072 1.00 95.44 208 PHE A CA 1
ATOM 1612 C C . PHE A 1 208 ? 21.666 -4.250 -5.493 1.00 95.44 208 PHE A C 1
ATOM 1614 O O . PHE A 1 208 ? 20.994 -5.072 -6.119 1.00 95.44 208 PHE A O 1
ATOM 1621 N N . HIS A 1 209 ? 22.095 -3.109 -6.040 1.00 95.94 209 HIS A N 1
ATOM 1622 C CA . HIS A 1 209 ? 21.957 -2.755 -7.457 1.00 95.94 209 HIS A CA 1
ATOM 1623 C C . HIS A 1 209 ? 23.336 -2.431 -8.027 1.00 95.94 209 HIS A C 1
ATOM 1625 O O . HIS A 1 209 ? 23.908 -1.389 -7.711 1.00 95.94 209 HIS A O 1
ATOM 1631 N N . GLY A 1 210 ? 23.884 -3.286 -8.886 1.00 93.44 210 GLY A N 1
ATOM 1632 C CA . GLY A 1 210 ? 25.223 -3.084 -9.433 1.00 93.44 210 GLY A CA 1
ATOM 1633 C C . GLY A 1 210 ? 25.399 -3.610 -10.847 1.00 93.44 210 GLY A C 1
ATOM 1634 O O . GLY A 1 210 ? 24.562 -4.347 -11.365 1.00 93.44 210 GLY A O 1
ATOM 1635 N N . ASP A 1 211 ? 26.514 -3.217 -11.453 1.00 92.75 211 ASP A N 1
ATOM 1636 C CA . ASP A 1 211 ? 26.928 -3.636 -12.798 1.00 92.75 211 ASP A CA 1
ATOM 1637 C C . ASP A 1 211 ? 27.794 -4.917 -12.784 1.00 92.75 211 ASP A C 1
ATOM 1639 O O . ASP A 1 211 ? 28.253 -5.379 -13.824 1.00 92.75 211 ASP A O 1
ATOM 1643 N N . PHE A 1 212 ? 28.012 -5.498 -11.600 1.00 90.12 212 PHE A N 1
ATOM 1644 C CA . PHE A 1 212 ? 28.909 -6.629 -11.350 1.00 90.12 212 PHE A CA 1
ATOM 1645 C C . PHE A 1 212 ? 28.175 -7.979 -11.382 1.00 90.12 212 PHE A C 1
ATOM 1647 O O . PHE A 1 212 ? 27.062 -8.112 -10.871 1.00 90.12 212 PHE A O 1
ATOM 1654 N N . LYS A 1 213 ? 28.835 -9.010 -11.921 1.00 85.69 213 LYS A N 1
ATOM 1655 C CA . LYS A 1 213 ? 28.324 -10.389 -12.004 1.00 85.69 213 LYS A CA 1
ATOM 1656 C C . LYS A 1 213 ? 28.542 -11.144 -10.683 1.00 85.69 213 LYS A C 1
ATOM 1658 O O . LYS A 1 213 ? 29.517 -11.876 -10.541 1.00 85.69 213 LYS A O 1
ATOM 1663 N N . LEU A 1 214 ? 27.653 -10.954 -9.709 1.00 86.56 214 LEU A N 1
ATOM 1664 C CA . LEU A 1 214 ? 27.660 -11.721 -8.454 1.00 86.56 214 LEU A CA 1
ATOM 1665 C C . LEU A 1 214 ? 27.013 -13.106 -8.626 1.00 86.56 214 LEU A C 1
ATOM 1667 O O . LEU A 1 214 ? 26.069 -13.263 -9.398 1.00 86.56 214 LEU A O 1
ATOM 1671 N N . SER A 1 215 ? 27.475 -14.094 -7.854 1.00 83.31 215 SER A N 1
ATOM 1672 C CA . SER A 1 215 ? 26.801 -15.396 -7.692 1.00 83.31 215 SER A CA 1
ATOM 1673 C C . SER A 1 215 ? 25.533 -15.296 -6.834 1.00 83.31 215 SER A C 1
ATOM 1675 O O . SER A 1 215 ? 24.576 -16.036 -7.043 1.00 83.31 215 SER A O 1
ATOM 1677 N N . SER A 1 216 ? 25.529 -14.372 -5.874 1.00 89.38 216 SER A N 1
ATOM 1678 C CA . SER A 1 216 ? 24.429 -14.075 -4.957 1.00 89.38 216 SER A CA 1
ATOM 1679 C C . SER A 1 216 ? 24.531 -12.617 -4.511 1.00 89.38 216 SER A C 1
ATOM 1681 O O . SER A 1 216 ? 25.622 -12.152 -4.175 1.00 89.38 216 SER A O 1
ATOM 1683 N N . ASN A 1 217 ? 23.411 -11.894 -4.485 1.00 91.69 217 ASN A N 1
ATOM 1684 C CA . ASN A 1 217 ? 23.383 -10.522 -3.975 1.00 91.69 217 ASN A CA 1
ATOM 1685 C C . ASN A 1 217 ? 23.502 -10.514 -2.439 1.00 91.69 217 ASN A C 1
ATOM 1687 O O . ASN A 1 217 ? 22.888 -11.370 -1.802 1.00 91.69 217 ASN A O 1
ATOM 1691 N N . PRO A 1 218 ? 24.224 -9.550 -1.837 1.00 91.75 218 PRO A N 1
ATOM 1692 C CA . PRO A 1 218 ? 24.280 -9.406 -0.388 1.00 91.75 218 PRO A CA 1
ATOM 1693 C C . PRO A 1 218 ? 22.927 -8.948 0.172 1.00 91.75 218 PRO A C 1
ATOM 1695 O O . PRO A 1 218 ? 22.289 -8.044 -0.372 1.00 91.75 218 PRO A O 1
ATOM 1698 N N . THR A 1 219 ? 22.524 -9.568 1.277 1.00 91.00 219 THR A N 1
ATOM 1699 C CA . THR A 1 219 ? 21.262 -9.343 2.002 1.00 91.00 219 THR A CA 1
ATOM 1700 C C . THR A 1 219 ? 21.477 -8.777 3.407 1.00 91.00 219 THR A C 1
ATOM 1702 O O . THR A 1 219 ? 20.583 -8.130 3.953 1.00 91.00 219 THR A O 1
ATOM 1705 N N . SER A 1 220 ? 22.676 -8.955 3.966 1.00 87.44 220 SER A N 1
ATOM 1706 C CA . SER A 1 220 ? 23.102 -8.444 5.272 1.00 87.44 220 SER A CA 1
ATOM 1707 C C . SER A 1 220 ? 24.272 -7.456 5.154 1.00 87.44 220 SER A C 1
ATOM 1709 O O . SER A 1 220 ? 24.930 -7.351 4.113 1.00 87.44 220 SER A O 1
ATOM 1711 N N . PHE A 1 221 ? 24.565 -6.721 6.233 1.00 84.81 221 PHE A N 1
ATOM 1712 C CA . PHE A 1 221 ? 25.706 -5.800 6.264 1.00 84.81 221 PHE A CA 1
ATOM 1713 C C . PHE A 1 221 ? 27.063 -6.508 6.098 1.00 84.81 221 PHE A C 1
ATOM 1715 O O . PHE A 1 221 ? 27.920 -6.032 5.353 1.00 84.81 221 PHE A O 1
ATOM 1722 N N . SER A 1 222 ? 27.258 -7.660 6.742 1.00 83.81 222 SER A N 1
ATOM 1723 C CA . SER A 1 222 ? 28.514 -8.418 6.675 1.00 83.81 222 SER A CA 1
ATOM 1724 C C . SER A 1 222 ? 28.772 -8.996 5.277 1.00 83.81 222 SER A C 1
ATOM 1726 O O . SER A 1 222 ? 29.896 -8.912 4.774 1.00 83.81 222 SER A O 1
ATOM 1728 N N . GLU A 1 223 ? 27.733 -9.491 4.596 1.00 88.62 223 GLU A N 1
ATOM 1729 C CA . GLU A 1 223 ? 27.800 -9.864 3.176 1.00 88.62 223 GLU A CA 1
ATOM 1730 C C . GLU A 1 223 ? 28.154 -8.663 2.291 1.00 88.62 223 GLU A C 1
ATOM 1732 O O . GLU A 1 223 ? 29.011 -8.777 1.413 1.00 88.62 223 GLU A O 1
ATOM 1737 N N . ALA A 1 224 ? 27.539 -7.500 2.530 1.00 88.75 224 ALA A N 1
ATOM 1738 C CA . ALA A 1 224 ? 27.790 -6.296 1.744 1.00 88.75 224 ALA A CA 1
ATOM 1739 C C . ALA A 1 224 ? 29.243 -5.802 1.866 1.00 88.75 224 ALA A C 1
ATOM 1741 O O . ALA A 1 224 ? 29.847 -5.449 0.853 1.00 88.75 224 ALA A O 1
ATOM 1742 N N . VAL A 1 225 ? 29.836 -5.840 3.067 1.00 84.06 225 VAL A N 1
ATOM 1743 C CA . VAL A 1 225 ? 31.262 -5.520 3.282 1.00 84.06 225 VAL A CA 1
ATOM 1744 C C . VAL A 1 225 ? 32.172 -6.505 2.538 1.00 84.06 225 VAL A C 1
ATOM 1746 O O . VAL A 1 225 ? 33.123 -6.080 1.881 1.00 84.06 225 VAL A O 1
ATOM 1749 N N . ASN A 1 226 ? 31.871 -7.807 2.584 1.00 85.81 226 ASN A N 1
ATOM 1750 C CA . ASN A 1 226 ? 32.639 -8.829 1.866 1.00 85.81 226 ASN A CA 1
ATOM 1751 C C . ASN A 1 226 ? 32.574 -8.622 0.339 1.00 85.81 226 ASN A C 1
ATOM 1753 O O . ASN A 1 226 ? 33.604 -8.596 -0.332 1.00 85.81 226 ASN A O 1
ATOM 1757 N N . VAL A 1 227 ? 31.376 -8.388 -0.209 1.00 90.31 227 VAL A N 1
ATOM 1758 C CA . VAL A 1 227 ? 31.184 -8.074 -1.635 1.00 90.31 227 VAL A CA 1
ATOM 1759 C C . VAL A 1 227 ? 31.928 -6.791 -2.021 1.00 90.31 227 VAL A C 1
ATOM 1761 O O . VAL A 1 227 ? 32.646 -6.786 -3.019 1.00 90.31 227 VAL A O 1
ATOM 1764 N N . TYR A 1 228 ? 31.835 -5.728 -1.212 1.00 87.44 228 TYR A N 1
ATOM 1765 C CA . TYR A 1 228 ? 32.538 -4.459 -1.440 1.00 87.44 228 TYR A CA 1
ATOM 1766 C C . TYR A 1 228 ? 34.061 -4.638 -1.565 1.00 87.44 228 TYR A C 1
ATOM 1768 O O . TYR A 1 228 ? 34.667 -4.105 -2.494 1.00 87.44 228 TYR A O 1
ATOM 1776 N N . GLN A 1 229 ? 34.680 -5.444 -0.693 1.00 84.88 229 GLN A N 1
ATOM 1777 C CA . GLN A 1 229 ? 36.119 -5.751 -0.751 1.00 84.88 229 GLN A CA 1
ATOM 1778 C C . GLN A 1 229 ? 36.534 -6.534 -2.013 1.00 84.88 229 GLN A C 1
ATOM 1780 O O . GLN A 1 229 ? 37.714 -6.539 -2.378 1.00 84.88 229 GLN A O 1
ATOM 1785 N N . GLN A 1 230 ? 35.589 -7.192 -2.690 1.00 87.44 230 GLN A N 1
ATOM 1786 C CA . GLN A 1 230 ? 35.838 -7.950 -3.918 1.00 87.44 230 GLN A CA 1
ATOM 1787 C C . GLN A 1 230 ? 35.634 -7.115 -5.193 1.00 87.44 230 GLN A C 1
ATOM 1789 O O . GLN A 1 230 ? 36.346 -7.360 -6.169 1.00 87.44 230 GLN A O 1
ATOM 1794 N N . LEU A 1 231 ? 34.750 -6.101 -5.189 1.00 88.38 231 LEU A N 1
ATOM 1795 C CA . LEU A 1 231 ? 34.398 -5.306 -6.383 1.00 88.38 231 LEU A CA 1
ATOM 1796 C C . LEU A 1 231 ? 35.597 -4.816 -7.227 1.00 88.38 231 LEU A C 1
ATOM 1798 O O . LEU A 1 231 ? 35.529 -4.970 -8.447 1.00 88.38 231 LEU A O 1
ATOM 1802 N N . PRO A 1 232 ? 36.713 -4.301 -6.658 1.00 84.94 232 PRO A N 1
ATOM 1803 C CA . PRO A 1 232 ? 37.846 -3.833 -7.465 1.00 84.94 232 PRO A CA 1
ATOM 1804 C C . PRO A 1 232 ? 38.526 -4.941 -8.285 1.00 84.94 232 PRO A C 1
ATOM 1806 O O . PRO A 1 232 ? 39.139 -4.659 -9.308 1.00 84.94 232 PRO A O 1
ATOM 1809 N N . LYS A 1 233 ? 38.422 -6.203 -7.846 1.00 85.06 233 LYS A N 1
ATOM 1810 C CA . LYS A 1 233 ? 38.997 -7.375 -8.531 1.00 85.06 233 LYS A CA 1
ATOM 1811 C C . LYS A 1 233 ? 38.058 -7.940 -9.601 1.00 85.06 233 LYS A C 1
ATOM 1813 O O . LYS A 1 233 ? 38.518 -8.587 -10.535 1.00 85.06 233 LYS A O 1
ATOM 1818 N N . MET A 1 234 ? 36.754 -7.683 -9.482 1.00 86.38 234 MET A N 1
ATOM 1819 C CA . MET A 1 234 ? 35.707 -8.245 -10.348 1.00 86.38 234 MET A CA 1
ATOM 1820 C C . MET A 1 234 ? 35.634 -7.634 -11.758 1.00 86.38 234 MET A C 1
ATOM 1822 O O . MET A 1 234 ? 34.766 -8.021 -12.532 1.00 86.38 234 MET A O 1
ATOM 1826 N N . LEU A 1 235 ? 36.513 -6.688 -12.101 1.00 82.94 235 LEU A N 1
ATOM 1827 C CA . LEU A 1 235 ? 36.574 -6.075 -13.436 1.00 82.94 235 LEU A CA 1
ATOM 1828 C C . LEU A 1 235 ? 37.675 -6.663 -14.333 1.00 82.94 235 LEU A C 1
ATOM 1830 O O . LEU A 1 235 ? 37.744 -6.312 -15.509 1.00 82.94 235 LEU A O 1
ATOM 1834 N N . GLY A 1 236 ? 38.523 -7.549 -13.800 1.00 78.75 236 GLY A N 1
ATOM 1835 C CA . GLY A 1 236 ? 39.707 -8.067 -14.493 1.00 78.75 236 GLY A CA 1
ATOM 1836 C C . GLY A 1 236 ? 40.846 -7.042 -14.594 1.00 78.75 236 GLY A C 1
ATOM 1837 O O . GLY A 1 236 ? 40.640 -5.837 -14.454 1.00 78.75 236 GLY A O 1
ATOM 1838 N N . GLU A 1 237 ? 42.066 -7.515 -14.859 1.00 71.75 237 GLU A N 1
ATOM 1839 C CA . GLU A 1 237 ? 43.297 -6.697 -14.813 1.00 71.75 237 GLU A CA 1
ATOM 1840 C C . GLU A 1 237 ? 43.327 -5.537 -15.832 1.00 71.75 237 GLU A C 1
ATOM 1842 O O . GLU A 1 237 ? 44.096 -4.586 -15.679 1.00 71.75 237 GLU A O 1
ATOM 1847 N N . ASN A 1 238 ? 42.469 -5.582 -16.858 1.00 69.12 238 ASN A N 1
ATOM 1848 C CA . ASN A 1 238 ? 42.328 -4.532 -17.870 1.00 69.12 238 ASN A CA 1
ATOM 1849 C C . ASN A 1 238 ? 40.915 -3.928 -17.968 1.00 69.12 238 ASN A C 1
ATOM 1851 O O . ASN A 1 238 ? 40.647 -3.168 -18.898 1.00 69.12 238 ASN A O 1
ATOM 1855 N N . GLY A 1 239 ? 40.015 -4.216 -17.020 1.00 74.81 239 GLY A N 1
ATOM 1856 C CA . GLY A 1 239 ? 38.626 -3.749 -17.095 1.00 74.81 239 GLY A CA 1
ATOM 1857 C C . GLY A 1 239 ? 37.802 -4.478 -18.162 1.00 74.81 239 GLY A C 1
ATOM 1858 O O . GLY A 1 239 ? 36.990 -3.854 -18.839 1.00 74.81 239 GLY A O 1
ATOM 1859 N N . GLU A 1 240 ? 38.034 -5.778 -18.336 1.00 79.38 240 GLU A N 1
ATOM 1860 C CA . GLU A 1 240 ? 37.414 -6.634 -19.360 1.00 79.38 240 GLU A CA 1
ATOM 1861 C C . GLU A 1 240 ? 35.901 -6.814 -19.147 1.00 79.38 240 GLU A C 1
ATOM 1863 O O . GLU A 1 240 ? 35.152 -6.927 -20.115 1.00 79.38 240 GLU A O 1
ATOM 1868 N N . ASP A 1 241 ? 35.449 -6.758 -17.891 1.00 84.12 241 ASP A N 1
ATOM 1869 C CA . ASP A 1 241 ? 34.031 -6.787 -17.504 1.00 84.12 241 ASP A CA 1
ATOM 1870 C C . ASP A 1 241 ? 33.408 -5.383 -17.323 1.00 84.12 241 ASP A C 1
ATOM 1872 O O . ASP A 1 241 ? 32.271 -5.251 -16.867 1.00 84.12 241 ASP A O 1
ATOM 1876 N N . ALA A 1 242 ? 34.129 -4.312 -17.673 1.00 88.12 242 ALA A N 1
ATOM 1877 C CA . ALA A 1 242 ? 33.638 -2.943 -17.525 1.00 88.12 242 ALA A CA 1
ATOM 1878 C C . ALA A 1 242 ? 32.602 -2.572 -18.604 1.00 88.12 242 ALA A C 1
ATOM 1880 O O . ALA A 1 242 ? 32.811 -2.780 -19.799 1.00 88.12 242 ALA A O 1
ATOM 1881 N N . ILE A 1 243 ? 31.504 -1.938 -18.189 1.00 92.88 243 ILE A N 1
ATOM 1882 C CA . ILE A 1 243 ? 30.408 -1.508 -19.068 1.00 92.88 243 ILE A CA 1
ATOM 1883 C C . ILE A 1 243 ? 30.468 0.004 -19.353 1.00 92.88 243 ILE A C 1
ATOM 1885 O O . ILE A 1 243 ? 31.113 0.742 -18.605 1.00 92.88 243 ILE A O 1
ATOM 1889 N N . PRO A 1 244 ? 29.773 0.520 -20.384 1.00 92.81 244 PRO A N 1
ATOM 1890 C CA . PRO A 1 244 ? 29.586 1.958 -20.564 1.00 92.81 244 PRO A CA 1
ATOM 1891 C C . PRO A 1 244 ? 28.936 2.619 -19.335 1.00 92.81 244 PRO A C 1
ATOM 1893 O O . PRO A 1 244 ? 27.883 2.180 -18.875 1.00 92.81 244 PRO A O 1
ATOM 1896 N N . VAL A 1 245 ? 29.523 3.716 -18.843 1.00 92.62 245 VAL A N 1
ATOM 1897 C CA . VAL A 1 245 ? 29.007 4.524 -17.716 1.00 92.62 245 VAL A CA 1
ATOM 1898 C C . VAL A 1 245 ? 28.635 5.942 -18.170 1.00 92.62 245 VAL A C 1
ATOM 1900 O O . VAL A 1 245 ? 27.539 6.425 -17.865 1.00 92.62 245 VAL A O 1
ATOM 1903 N N . ARG A 1 246 ? 29.508 6.608 -18.941 1.00 94.31 246 ARG A N 1
ATOM 1904 C CA . ARG A 1 246 ? 29.254 7.928 -19.564 1.00 94.31 246 ARG A CA 1
ATOM 1905 C C . ARG A 1 246 ? 29.448 7.847 -21.072 1.00 94.31 246 ARG A C 1
ATOM 1907 O O . ARG A 1 246 ? 30.287 7.084 -21.545 1.00 94.31 246 ARG A O 1
ATOM 1914 N N . VAL A 1 247 ? 28.677 8.638 -21.810 1.00 94.50 247 VAL A N 1
ATOM 1915 C CA . VAL A 1 247 ? 28.646 8.633 -23.277 1.00 94.50 247 VAL A CA 1
ATOM 1916 C C . VAL A 1 247 ? 28.596 10.067 -23.792 1.00 94.50 247 VAL A C 1
ATOM 1918 O O . VAL A 1 247 ? 27.846 10.883 -23.257 1.00 94.50 247 VAL A O 1
ATOM 1921 N N . TRP A 1 248 ? 29.356 10.361 -24.847 1.00 94.06 248 TRP A N 1
ATOM 1922 C CA . TRP A 1 248 ? 29.343 11.648 -25.540 1.00 94.06 248 TRP A CA 1
ATOM 1923 C C . TRP A 1 248 ? 28.695 11.493 -26.913 1.00 94.06 248 TRP A C 1
ATOM 1925 O O . TRP A 1 248 ? 29.075 10.632 -27.712 1.00 94.06 248 TRP A O 1
ATOM 1935 N N . LEU A 1 249 ? 27.698 12.338 -27.163 1.00 92.69 249 LEU A N 1
ATOM 1936 C CA . LEU A 1 249 ? 26.846 12.323 -28.342 1.00 92.69 249 LEU A CA 1
ATOM 1937 C C . LEU A 1 249 ? 27.132 13.562 -29.198 1.00 92.69 249 LEU A C 1
ATOM 1939 O O . LEU A 1 249 ? 26.931 14.694 -28.754 1.00 92.69 249 LEU A O 1
ATOM 1943 N N . TYR A 1 250 ? 27.585 13.346 -30.432 1.00 91.12 250 TYR A N 1
ATOM 1944 C CA . TYR A 1 250 ? 27.870 14.406 -31.399 1.00 91.12 250 TYR A CA 1
ATOM 1945 C C . TYR A 1 250 ? 26.674 14.606 -32.351 1.00 91.12 250 TYR A C 1
ATOM 1947 O O . TYR A 1 250 ? 26.181 13.610 -32.891 1.00 91.12 250 TYR A O 1
ATOM 1955 N N . PRO A 1 251 ? 26.178 15.838 -32.583 1.00 91.12 251 PRO A N 1
ATOM 1956 C CA . PRO A 1 251 ? 24.999 16.059 -33.426 1.00 91.12 251 PRO A CA 1
ATOM 1957 C C . PRO A 1 251 ? 25.249 15.727 -34.904 1.00 91.12 251 PRO A C 1
ATOM 1959 O O . PRO A 1 251 ? 26.172 16.264 -35.521 1.00 91.12 251 PRO A O 1
ATOM 1962 N N . LEU A 1 252 ? 24.376 14.919 -35.516 1.00 90.19 252 LEU A N 1
ATOM 1963 C CA . LEU A 1 252 ? 24.504 14.524 -36.930 1.00 90.19 252 LEU A CA 1
ATOM 1964 C C . LEU A 1 252 ? 24.430 15.728 -37.882 1.00 90.19 252 LEU A C 1
ATOM 1966 O O . LEU A 1 252 ? 25.122 15.752 -38.896 1.00 90.19 252 LEU A O 1
ATOM 1970 N N . VAL A 1 253 ? 23.661 16.760 -37.512 1.00 89.12 253 VAL A N 1
ATOM 1971 C CA . VAL A 1 253 ? 23.480 18.003 -38.288 1.00 89.12 253 VAL A CA 1
ATOM 1972 C C . VAL A 1 253 ? 24.785 18.788 -38.523 1.00 89.12 253 VAL A C 1
ATOM 1974 O O . VAL A 1 253 ? 24.861 19.628 -39.419 1.00 89.12 253 VAL A O 1
ATOM 1977 N N . LYS A 1 254 ? 25.834 18.520 -37.729 1.00 86.75 254 LYS A N 1
ATOM 1978 C CA . LYS A 1 254 ? 27.180 19.094 -37.911 1.00 86.75 254 LYS A CA 1
ATOM 1979 C C . LYS A 1 254 ? 27.987 18.340 -38.981 1.00 86.75 254 LYS A C 1
ATOM 1981 O O . LYS A 1 254 ? 28.868 18.936 -39.595 1.00 86.75 254 LYS A O 1
ATOM 1986 N N . LEU A 1 255 ? 27.662 17.067 -39.230 1.00 86.06 255 LEU A N 1
ATOM 1987 C CA . LEU A 1 255 ? 28.249 16.231 -40.283 1.00 86.06 255 LEU A CA 1
ATOM 1988 C C . LEU A 1 255 ? 27.568 16.539 -41.630 1.00 86.06 255 LEU A C 1
ATOM 1990 O O . LEU A 1 255 ? 28.214 17.042 -42.555 1.00 86.06 255 LEU A O 1
ATOM 1994 N N . ASP A 1 256 ? 26.245 16.352 -41.708 1.00 85.50 256 ASP A N 1
ATOM 1995 C CA . ASP A 1 256 ? 25.417 16.761 -42.849 1.00 85.50 256 ASP A CA 1
ATOM 1996 C C . ASP A 1 256 ? 24.188 17.561 -42.396 1.00 85.50 256 ASP A C 1
ATOM 1998 O O . ASP A 1 256 ? 23.435 17.162 -41.513 1.00 85.50 256 ASP A O 1
ATOM 2002 N N . SER A 1 257 ? 23.963 18.692 -43.062 1.00 86.50 257 SER A N 1
ATOM 2003 C CA . SER A 1 257 ? 22.849 19.619 -42.847 1.00 86.50 257 SER A CA 1
ATOM 2004 C C . SER A 1 257 ? 21.449 19.039 -43.106 1.00 86.50 257 SER A C 1
ATOM 2006 O O . SER A 1 257 ? 20.474 19.675 -42.712 1.00 86.50 257 SER A O 1
ATOM 2008 N N . LYS A 1 258 ? 21.329 17.881 -43.770 1.00 85.75 258 LYS A N 1
ATOM 2009 C CA . LYS A 1 258 ? 20.056 17.158 -43.950 1.00 85.75 258 LYS A CA 1
ATOM 2010 C C . LYS A 1 258 ? 19.586 16.435 -42.685 1.00 85.75 258 LYS A C 1
ATOM 2012 O O . LYS A 1 258 ? 18.386 16.230 -42.525 1.00 85.75 258 LYS A O 1
ATOM 2017 N N . ALA A 1 259 ? 20.520 16.057 -41.812 1.00 86.94 259 ALA A N 1
ATOM 2018 C CA . ALA A 1 259 ? 20.254 15.143 -40.712 1.00 86.94 259 ALA A CA 1
ATOM 2019 C C . ALA A 1 259 ? 19.276 15.713 -39.676 1.00 86.94 259 ALA A C 1
ATOM 2021 O O . ALA A 1 259 ? 19.229 16.924 -39.423 1.00 86.94 259 ALA A O 1
ATOM 2022 N N . ALA A 1 260 ? 18.529 14.820 -39.024 1.00 86.69 260 ALA A N 1
ATOM 2023 C CA . ALA A 1 260 ? 17.568 15.211 -38.007 1.00 86.69 260 ALA A CA 1
ATOM 2024 C C . ALA A 1 260 ? 18.233 15.953 -36.838 1.00 86.69 260 ALA A C 1
ATOM 2026 O O . ALA A 1 260 ? 19.355 15.664 -36.413 1.00 86.69 260 ALA A O 1
ATOM 2027 N N . ARG A 1 261 ? 17.491 16.907 -36.271 1.00 87.25 261 ARG A N 1
ATOM 2028 C CA . ARG A 1 261 ? 17.957 17.798 -35.203 1.00 87.25 261 ARG A CA 1
ATOM 2029 C C . ARG A 1 261 ? 17.059 17.729 -33.973 1.00 87.25 261 ARG A C 1
ATOM 2031 O O . ARG A 1 261 ? 15.839 17.606 -34.081 1.00 87.25 261 ARG A O 1
ATOM 2038 N N . LEU A 1 262 ? 17.669 17.898 -32.803 1.00 87.69 262 LEU A N 1
ATOM 2039 C CA . LEU A 1 262 ? 16.959 18.313 -31.595 1.00 87.69 262 LEU A CA 1
ATOM 2040 C C . LEU A 1 262 ? 16.490 19.765 -31.814 1.00 87.69 262 LEU A C 1
ATOM 2042 O O . LEU A 1 262 ? 17.313 20.629 -32.102 1.00 87.69 262 LEU A O 1
ATOM 2046 N N . GLN A 1 263 ? 15.180 20.025 -31.765 1.00 83.44 263 GLN A N 1
ATOM 2047 C CA . GLN A 1 263 ? 14.606 21.339 -32.101 1.00 83.44 263 GLN A CA 1
ATOM 2048 C C . GLN A 1 263 ? 14.364 22.231 -30.884 1.00 83.44 263 GLN A C 1
ATOM 2050 O O . GLN A 1 263 ? 14.499 23.447 -30.986 1.00 83.44 263 GLN A O 1
ATOM 2055 N N . ARG A 1 264 ? 13.999 21.639 -29.743 1.00 85.50 264 ARG A N 1
ATOM 2056 C CA . ARG A 1 264 ? 13.808 22.346 -28.471 1.00 85.50 264 ARG A CA 1
ATOM 2057 C C . ARG A 1 264 ? 14.482 21.565 -27.346 1.00 85.50 264 ARG A C 1
ATOM 2059 O O . ARG A 1 264 ? 14.400 20.336 -27.297 1.00 85.50 264 ARG A O 1
ATOM 2066 N N . HIS A 1 265 ? 15.121 22.292 -26.436 1.00 86.94 265 HIS A N 1
ATOM 2067 C CA . HIS A 1 265 ? 15.406 21.785 -25.094 1.00 86.94 265 HIS A CA 1
ATOM 2068 C C . HIS A 1 265 ? 14.126 21.879 -24.243 1.00 86.94 265 HIS A C 1
ATOM 2070 O O . HIS A 1 265 ? 13.067 22.228 -24.759 1.00 86.94 265 HIS A O 1
ATOM 2076 N N . ILE A 1 266 ? 14.208 21.521 -22.962 1.00 90.88 266 ILE A N 1
ATOM 2077 C CA . ILE A 1 266 ? 13.116 21.715 -22.002 1.00 90.88 266 ILE A CA 1
ATOM 2078 C C . ILE A 1 266 ? 13.670 22.561 -20.863 1.00 90.88 266 ILE A C 1
ATOM 2080 O O . ILE A 1 266 ? 14.727 22.234 -20.317 1.00 90.88 266 ILE A O 1
ATOM 2084 N N . SER A 1 267 ? 12.985 23.645 -20.514 1.00 92.31 267 SER A N 1
ATOM 2085 C CA . SER A 1 267 ? 13.427 24.559 -19.467 1.00 92.31 267 SER A CA 1
ATOM 2086 C C . SER A 1 267 ? 13.540 23.882 -18.090 1.00 92.31 267 SER A C 1
ATOM 2088 O O . SER A 1 267 ? 12.684 23.103 -17.659 1.00 92.31 267 SER A O 1
ATOM 2090 N N . ASN A 1 268 ? 14.606 24.222 -17.351 1.00 91.50 268 ASN A N 1
ATOM 2091 C CA . ASN A 1 268 ? 14.899 23.641 -16.031 1.00 91.50 268 ASN A CA 1
ATOM 2092 C C . ASN A 1 268 ? 13.747 23.812 -15.026 1.00 91.50 268 ASN A C 1
ATOM 2094 O O . ASN A 1 268 ? 13.546 22.945 -14.182 1.00 91.50 268 ASN A O 1
ATOM 2098 N N . ARG A 1 269 ? 12.944 24.881 -15.151 1.00 93.88 269 ARG A N 1
ATOM 2099 C CA . ARG A 1 269 ? 11.735 25.089 -14.340 1.00 93.88 269 ARG A CA 1
ATOM 2100 C C . ARG A 1 269 ? 10.743 23.935 -14.506 1.00 93.88 269 ARG A C 1
ATOM 2102 O O . ARG A 1 269 ? 10.307 23.377 -13.506 1.00 93.88 269 ARG A O 1
ATOM 2109 N N . LEU A 1 270 ? 10.409 23.556 -15.742 1.00 94.19 270 LEU A N 1
ATOM 2110 C CA . LEU A 1 270 ? 9.455 22.472 -16.005 1.00 94.19 270 LEU A CA 1
ATOM 2111 C C . LEU A 1 270 ? 10.028 21.104 -15.608 1.00 94.19 270 LEU A C 1
ATOM 2113 O O . LEU A 1 270 ? 9.283 20.244 -15.136 1.00 94.19 270 LEU A O 1
ATOM 2117 N N . ILE A 1 271 ? 11.350 20.926 -15.727 1.00 93.75 271 ILE A N 1
ATOM 2118 C CA . ILE A 1 271 ? 12.068 19.743 -15.229 1.00 93.75 271 ILE A CA 1
ATOM 2119 C C . ILE A 1 271 ? 11.915 19.602 -13.707 1.00 93.75 271 ILE A C 1
ATOM 2121 O O . ILE A 1 271 ? 11.575 18.517 -13.233 1.00 93.75 271 ILE A O 1
ATOM 2125 N N . THR A 1 272 ? 12.126 20.678 -12.944 1.00 93.88 272 THR A N 1
ATOM 2126 C CA . THR A 1 272 ? 11.931 20.678 -11.486 1.00 93.88 272 THR A CA 1
ATOM 2127 C C . THR A 1 272 ? 10.461 20.470 -11.127 1.00 93.88 272 THR A C 1
ATOM 2129 O O . THR A 1 272 ? 10.158 19.495 -10.451 1.00 93.88 272 THR A O 1
ATOM 2132 N N . CYS A 1 273 ? 9.525 21.264 -11.662 1.00 95.50 273 CYS A N 1
ATOM 2133 C CA . CYS A 1 273 ? 8.100 21.137 -11.327 1.00 95.50 273 CYS A CA 1
ATOM 2134 C C . CYS A 1 273 ? 7.529 19.732 -11.608 1.00 95.50 273 CYS A C 1
ATOM 2136 O O . CYS A 1 273 ? 6.783 19.199 -10.790 1.00 95.50 273 CYS A O 1
ATOM 2138 N N . SER A 1 274 ? 7.908 19.093 -12.721 1.00 95.69 274 SER A N 1
ATOM 2139 C CA . SER A 1 274 ? 7.467 17.719 -13.030 1.00 95.69 274 SER A CA 1
ATOM 2140 C C . SER A 1 274 ? 8.064 16.679 -12.070 1.00 95.69 274 SER A C 1
ATOM 2142 O O . SER A 1 274 ? 7.415 15.686 -11.745 1.00 95.69 274 SER A O 1
ATOM 2144 N N . SER A 1 275 ? 9.299 16.907 -11.608 1.00 94.69 275 SER A N 1
ATOM 2145 C CA . SER A 1 275 ? 9.984 16.071 -10.615 1.00 94.69 275 SER A CA 1
ATOM 2146 C C . SER A 1 275 ? 9.343 16.210 -9.232 1.00 94.69 275 SER A C 1
ATOM 2148 O O . SER A 1 275 ? 9.065 15.200 -8.589 1.00 94.69 275 SER A O 1
ATOM 2150 N N . ASP A 1 276 ? 9.054 17.442 -8.808 1.00 95.69 276 ASP A N 1
ATOM 2151 C CA . ASP A 1 276 ? 8.463 17.777 -7.508 1.00 95.69 276 ASP A CA 1
ATOM 2152 C C . ASP A 1 276 ? 7.065 17.170 -7.329 1.00 95.69 276 ASP A C 1
ATOM 2154 O O . ASP A 1 276 ? 6.715 16.733 -6.233 1.00 95.69 276 ASP A O 1
ATOM 2158 N N . ILE A 1 277 ? 6.271 17.101 -8.406 1.00 96.62 277 ILE A N 1
ATOM 2159 C CA . ILE A 1 277 ? 4.954 16.446 -8.405 1.00 96.62 277 ILE A CA 1
ATOM 2160 C C . ILE A 1 277 ? 5.098 14.945 -8.135 1.00 96.62 277 ILE A C 1
ATOM 2162 O O . ILE A 1 277 ? 4.402 14.401 -7.280 1.00 96.62 277 ILE A O 1
ATOM 2166 N N . ILE A 1 278 ? 6.024 14.265 -8.816 1.00 95.62 278 ILE A N 1
ATOM 2167 C CA . ILE A 1 278 ? 6.235 12.821 -8.632 1.00 95.62 278 ILE A CA 1
ATOM 2168 C C . ILE A 1 278 ? 6.832 12.533 -7.243 1.00 95.62 278 ILE A C 1
ATOM 2170 O O . ILE A 1 278 ? 6.422 11.574 -6.589 1.00 95.62 278 ILE A O 1
ATOM 2174 N N . GLU A 1 279 ? 7.741 13.379 -6.753 1.00 95.00 279 GLU A N 1
ATOM 2175 C CA . GLU A 1 279 ? 8.274 13.323 -5.384 1.00 95.00 279 GLU A CA 1
ATOM 2176 C C . GLU A 1 279 ? 7.156 13.516 -4.335 1.00 95.00 279 GLU A C 1
ATOM 2178 O O . GLU A 1 279 ? 7.073 12.754 -3.369 1.00 95.00 279 GLU A O 1
ATOM 2183 N N . HIS A 1 280 ? 6.235 14.471 -4.541 1.00 95.81 280 HIS A N 1
ATOM 2184 C CA . HIS A 1 280 ? 5.091 14.695 -3.645 1.00 95.81 280 HIS A CA 1
ATOM 2185 C C . HIS A 1 280 ? 4.083 13.539 -3.659 1.00 95.81 280 HIS A C 1
ATOM 2187 O O . HIS A 1 280 ? 3.643 13.119 -2.587 1.00 95.81 280 HIS A O 1
ATOM 2193 N N . LEU A 1 281 ? 3.770 12.971 -4.827 1.00 95.50 281 LEU A N 1
ATOM 2194 C CA . LEU A 1 281 ? 2.901 11.793 -4.941 1.00 95.50 281 LEU A CA 1
ATOM 2195 C C . LEU A 1 281 ? 3.519 10.571 -4.237 1.00 95.50 281 LEU A C 1
ATOM 2197 O O . LEU A 1 281 ? 2.842 9.915 -3.448 1.00 95.50 281 LEU A O 1
ATOM 2201 N N . ASN A 1 282 ? 4.822 10.317 -4.421 1.00 93.69 282 ASN A N 1
ATOM 2202 C CA . ASN A 1 282 ? 5.537 9.261 -3.688 1.00 93.69 282 ASN A CA 1
ATOM 2203 C C . ASN A 1 282 ? 5.493 9.494 -2.168 1.00 93.69 282 ASN A C 1
ATOM 2205 O O . ASN A 1 282 ? 5.200 8.576 -1.404 1.00 93.69 282 ASN A O 1
ATOM 2209 N N . LYS A 1 283 ? 5.735 10.728 -1.710 1.00 93.75 283 LYS A N 1
ATOM 2210 C CA . LYS A 1 283 ? 5.664 11.079 -0.284 1.00 93.75 283 LYS A CA 1
ATOM 2211 C C . LYS A 1 283 ? 4.250 10.939 0.288 1.00 93.75 283 LYS A C 1
ATOM 2213 O O . LYS A 1 283 ? 4.097 10.553 1.444 1.00 93.75 283 LYS A O 1
ATOM 2218 N N . THR A 1 284 ? 3.233 11.230 -0.514 1.00 95.25 284 THR A N 1
ATOM 2219 C CA . THR A 1 284 ? 1.817 11.054 -0.173 1.00 95.25 284 THR A CA 1
ATOM 2220 C C . THR A 1 284 ? 1.475 9.572 0.004 1.00 95.25 284 THR A C 1
ATOM 2222 O O . THR A 1 284 ? 0.880 9.207 1.015 1.00 95.25 284 THR A O 1
ATOM 2225 N N . GLU A 1 285 ? 1.931 8.704 -0.906 1.00 93.56 285 GLU A N 1
ATOM 2226 C CA . GLU A 1 285 ? 1.818 7.245 -0.761 1.00 93.56 285 GLU A CA 1
ATOM 2227 C C . GLU A 1 285 ? 2.538 6.739 0.503 1.00 93.56 285 GLU A C 1
ATOM 2229 O O . GLU A 1 285 ? 1.936 6.007 1.286 1.00 93.56 285 GLU A O 1
ATOM 2234 N N . MET A 1 286 ? 3.772 7.189 0.775 1.00 91.44 286 MET A N 1
ATOM 2235 C CA . MET A 1 286 ? 4.511 6.792 1.986 1.00 91.44 286 MET A CA 1
ATOM 2236 C C . MET A 1 286 ? 3.789 7.175 3.287 1.00 91.44 286 MET A C 1
ATOM 2238 O O . MET A 1 286 ? 3.743 6.362 4.206 1.00 91.44 286 MET A O 1
ATOM 2242 N N . ARG A 1 287 ? 3.179 8.369 3.377 1.00 94.06 287 ARG A N 1
ATOM 2243 C CA . ARG A 1 287 ? 2.368 8.762 4.552 1.00 94.06 287 ARG A CA 1
ATOM 2244 C C . ARG A 1 287 ? 1.183 7.818 4.770 1.00 94.06 287 ARG A C 1
ATOM 2246 O O . ARG A 1 287 ? 0.854 7.503 5.909 1.00 94.06 287 ARG A O 1
ATOM 2253 N N . CYS A 1 288 ? 0.542 7.351 3.702 1.00 93.94 288 CYS A N 1
ATOM 2254 C CA . CYS A 1 288 ? -0.573 6.413 3.818 1.00 93.94 288 CYS A CA 1
ATOM 2255 C C . CYS A 1 288 ? -0.121 4.977 4.120 1.00 93.94 288 CYS A C 1
ATOM 2257 O O . CYS A 1 288 ? -0.812 4.289 4.865 1.00 93.94 288 CYS A O 1
ATOM 2259 N N . ASN A 1 289 ? 1.050 4.552 3.639 1.00 91.81 289 ASN A N 1
ATOM 2260 C CA . ASN A 1 289 ? 1.659 3.279 4.034 1.00 91.81 289 ASN A CA 1
ATOM 2261 C C . ASN A 1 289 ? 2.025 3.262 5.530 1.00 91.81 289 ASN A C 1
ATOM 2263 O O . ASN A 1 289 ? 1.794 2.261 6.203 1.00 91.81 289 ASN A O 1
ATOM 2267 N N . ASP A 1 290 ? 2.534 4.377 6.065 1.00 90.75 290 ASP A N 1
ATOM 2268 C CA . ASP A 1 290 ? 2.755 4.567 7.505 1.00 90.75 290 ASP A CA 1
ATOM 2269 C C . ASP A 1 290 ? 1.446 4.466 8.307 1.00 90.75 290 ASP A C 1
ATOM 2271 O O . ASP A 1 290 ? 1.424 3.838 9.364 1.00 90.75 290 ASP A O 1
ATOM 2275 N N . LEU A 1 291 ? 0.350 5.052 7.804 1.00 92.06 291 LEU A N 1
ATOM 2276 C CA . LEU A 1 291 ? -0.970 4.974 8.443 1.00 92.06 291 LEU A CA 1
ATOM 2277 C C . LEU A 1 291 ? -1.582 3.573 8.387 1.00 92.06 291 LEU A C 1
ATOM 2279 O O . LEU A 1 291 ? -2.217 3.173 9.353 1.00 92.06 291 LEU A O 1
ATOM 2283 N N . LEU A 1 292 ? -1.379 2.812 7.305 1.00 91.75 292 LEU A N 1
ATOM 2284 C CA . LEU A 1 292 ? -1.854 1.425 7.190 1.00 91.75 292 LEU A CA 1
ATOM 2285 C C . LEU A 1 292 ? -1.236 0.482 8.236 1.00 91.75 292 LEU A C 1
ATOM 2287 O O . LEU A 1 292 ? -1.822 -0.557 8.532 1.00 91.75 292 LEU A O 1
ATOM 2291 N N . LYS A 1 293 ? -0.071 0.840 8.790 1.00 89.00 293 LYS A N 1
ATOM 2292 C CA . LYS A 1 293 ? 0.579 0.132 9.902 1.00 89.00 293 LYS A CA 1
ATOM 2293 C C . LYS A 1 293 ? 0.137 0.623 11.286 1.00 89.00 293 LYS A C 1
ATOM 2295 O O . LYS A 1 293 ? 0.520 0.021 12.287 1.00 89.00 293 LYS A O 1
ATOM 2300 N N . ASP A 1 294 ? -0.608 1.725 11.373 1.00 89.00 294 ASP A N 1
ATOM 2301 C CA . ASP A 1 294 ? -1.027 2.282 12.657 1.00 89.00 294 ASP A CA 1
ATOM 2302 C C . ASP A 1 294 ? -2.225 1.522 13.238 1.00 89.00 294 ASP A C 1
ATOM 2304 O O . ASP A 1 294 ? -3.116 1.076 12.517 1.00 89.00 294 ASP A O 1
ATOM 2308 N N . THR A 1 295 ? -2.272 1.426 14.568 1.00 87.94 295 THR A N 1
ATOM 2309 C CA . THR A 1 295 ? -3.227 0.601 15.323 1.00 87.94 295 THR A CA 1
ATOM 2310 C C . THR A 1 295 ? -4.682 0.868 14.932 1.00 87.94 295 THR A C 1
ATOM 2312 O O . THR A 1 295 ? -5.468 -0.060 14.841 1.00 87.94 295 THR A O 1
ATOM 2315 N N . ALA A 1 296 ? -5.056 2.117 14.635 1.00 87.75 296 ALA A N 1
ATOM 2316 C CA . ALA A 1 296 ? -6.425 2.424 14.218 1.00 87.75 296 ALA A CA 1
ATOM 2317 C C . ALA A 1 296 ? -6.783 1.855 12.828 1.00 87.75 296 ALA A C 1
ATOM 2319 O O . ALA A 1 296 ? -7.924 1.455 12.620 1.00 87.75 296 ALA A O 1
ATOM 2320 N N . ALA A 1 297 ? -5.833 1.784 11.889 1.00 88.69 297 ALA A N 1
ATOM 2321 C CA . ALA A 1 297 ? -6.063 1.234 10.551 1.00 88.69 297 ALA A CA 1
ATOM 2322 C C . ALA A 1 297 ? -5.893 -0.293 10.487 1.00 88.69 297 ALA A C 1
ATOM 2324 O O . ALA A 1 297 ? -6.367 -0.911 9.532 1.00 88.69 297 ALA A O 1
ATOM 2325 N N . THR A 1 298 ? -5.229 -0.906 11.473 1.00 89.00 298 THR A N 1
ATOM 2326 C CA . THR A 1 298 ? -5.212 -2.368 11.643 1.00 89.00 298 THR A CA 1
ATOM 2327 C C . THR A 1 298 ? -6.406 -2.878 12.452 1.00 89.00 298 THR A C 1
ATOM 2329 O O . THR A 1 298 ? -6.827 -4.005 12.220 1.00 89.00 298 THR A O 1
ATOM 2332 N N . THR A 1 299 ? -6.979 -2.066 13.353 1.00 86.00 299 THR A N 1
ATOM 2333 C CA . THR A 1 299 ? -8.241 -2.379 14.046 1.00 86.00 299 THR A CA 1
ATOM 2334 C C . THR A 1 299 ? -9.456 -2.166 13.143 1.00 86.00 299 THR A C 1
ATOM 2336 O O . THR A 1 299 ? -10.236 -3.092 12.977 1.00 86.00 299 THR A O 1
ATOM 2339 N N . PHE A 1 300 ? -9.627 -0.979 12.544 1.00 86.62 300 PHE A N 1
ATOM 2340 C CA . PHE A 1 300 ? -10.849 -0.649 11.801 1.00 86.62 300 PHE A CA 1
ATOM 2341 C C . PHE A 1 300 ? -10.716 -0.951 10.307 1.00 86.62 300 PHE A C 1
ATOM 2343 O O . PHE A 1 300 ? -10.098 -0.197 9.544 1.00 86.62 300 PHE A O 1
ATOM 2350 N N . SER A 1 301 ? -11.365 -2.032 9.880 1.00 85.88 301 SER A N 1
ATOM 2351 C CA . SER A 1 301 ? -11.420 -2.508 8.493 1.00 85.88 301 SER A CA 1
ATOM 2352 C C . SER A 1 301 ? -11.756 -1.401 7.474 1.00 85.88 301 SER A C 1
ATOM 2354 O O . SER A 1 301 ? -11.007 -1.186 6.514 1.00 85.88 301 SER A O 1
ATOM 2356 N N . ALA A 1 302 ? -12.802 -0.607 7.722 1.00 85.06 302 ALA A N 1
ATOM 2357 C CA . ALA A 1 302 ? -13.213 0.495 6.845 1.00 85.06 302 ALA A CA 1
ATOM 2358 C C . ALA A 1 302 ? -12.183 1.643 6.751 1.00 85.06 302 ALA A C 1
ATOM 2360 O O . ALA A 1 302 ? -12.120 2.344 5.736 1.00 85.06 302 ALA A O 1
ATOM 2361 N N . MET A 1 303 ? -11.345 1.856 7.776 1.00 88.94 303 MET A N 1
ATOM 2362 C CA . MET A 1 303 ? -10.242 2.824 7.704 1.00 88.94 303 MET A CA 1
ATOM 2363 C C . MET A 1 303 ? -9.111 2.307 6.805 1.00 88.94 303 MET A C 1
ATOM 2365 O O . MET A 1 303 ? -8.540 3.090 6.038 1.00 88.94 303 MET A O 1
ATOM 2369 N N . ASN A 1 304 ? -8.840 0.998 6.839 1.00 90.94 304 ASN A N 1
ATOM 2370 C CA . ASN A 1 304 ? -7.893 0.343 5.939 1.00 90.94 304 ASN A CA 1
ATOM 2371 C C . ASN A 1 304 ? -8.341 0.486 4.475 1.00 90.94 304 ASN A C 1
ATOM 2373 O O . ASN A 1 304 ? -7.601 1.034 3.659 1.00 90.94 304 ASN A O 1
ATOM 2377 N N . GLU A 1 305 ? -9.585 0.109 4.148 1.00 90.88 305 GLU A N 1
ATOM 2378 C CA . GLU A 1 305 ? -10.120 0.180 2.776 1.00 90.88 305 GLU A CA 1
ATOM 2379 C C . GLU A 1 305 ? -10.056 1.596 2.174 1.00 90.88 305 GLU A C 1
ATOM 2381 O O . GLU A 1 305 ? -9.743 1.763 0.989 1.00 90.88 305 GLU A O 1
ATOM 2386 N N . LYS A 1 306 ? -10.286 2.635 2.988 1.00 91.00 306 LYS A N 1
ATOM 2387 C CA . LYS A 1 306 ? -10.161 4.046 2.581 1.00 91.00 306 LYS A CA 1
ATOM 2388 C C . LYS A 1 306 ? -8.721 4.425 2.235 1.00 91.00 306 LYS A C 1
ATOM 2390 O O . LYS A 1 306 ? -8.491 5.058 1.203 1.00 91.00 306 LYS A O 1
ATOM 2395 N N . LEU A 1 307 ? -7.752 4.018 3.059 1.00 94.38 307 LEU A N 1
ATOM 2396 C CA . LEU A 1 307 ? -6.323 4.244 2.813 1.00 94.38 307 LEU A CA 1
ATOM 2397 C C . LEU A 1 307 ? -5.837 3.471 1.576 1.00 94.38 307 LEU A C 1
ATOM 2399 O O . LEU A 1 307 ? -5.199 4.066 0.708 1.00 94.38 307 LEU A O 1
ATOM 2403 N N . GLN A 1 308 ? -6.213 2.196 1.431 1.00 94.44 308 GLN A N 1
ATOM 2404 C CA . GLN A 1 308 ? -5.912 1.381 0.245 1.00 94.44 308 GLN A CA 1
ATOM 2405 C C . GLN A 1 308 ? -6.497 2.002 -1.034 1.00 94.44 308 GLN A C 1
ATOM 2407 O O . GLN A 1 308 ? -5.813 2.119 -2.051 1.00 94.44 308 GLN A O 1
ATOM 2412 N N . THR A 1 309 ? -7.752 2.462 -0.986 1.00 92.69 309 THR A N 1
ATOM 2413 C CA . THR A 1 309 ? -8.425 3.120 -2.119 1.00 92.69 309 THR A CA 1
ATOM 2414 C C . THR A 1 309 ? -7.729 4.421 -2.517 1.00 92.69 309 THR A C 1
ATOM 2416 O O . THR A 1 309 ? -7.556 4.682 -3.709 1.00 92.69 309 THR A O 1
ATOM 2419 N N . PHE A 1 310 ? -7.291 5.215 -1.537 1.00 95.50 310 PHE A N 1
ATOM 2420 C CA . PHE A 1 310 ? -6.510 6.426 -1.773 1.00 95.50 310 PHE A CA 1
ATOM 2421 C C . PHE A 1 310 ? -5.154 6.117 -2.422 1.00 95.50 310 PHE A C 1
ATOM 2423 O O . PHE A 1 310 ? -4.854 6.677 -3.475 1.00 95.50 310 PHE A O 1
ATOM 2430 N N . ILE A 1 311 ? -4.375 5.182 -1.861 1.00 94.50 311 ILE A N 1
ATOM 2431 C CA . ILE A 1 311 ? -3.074 4.761 -2.411 1.00 94.50 311 ILE A CA 1
ATOM 2432 C C . ILE A 1 311 ? -3.236 4.252 -3.848 1.00 94.50 311 ILE A C 1
ATOM 2434 O O . ILE A 1 311 ? -2.511 4.695 -4.738 1.00 94.50 311 ILE A O 1
ATOM 2438 N N . ARG A 1 312 ? -4.230 3.390 -4.108 1.00 94.50 312 ARG A N 1
ATOM 2439 C CA . ARG A 1 312 ? -4.537 2.867 -5.449 1.00 94.50 312 ARG A CA 1
ATOM 2440 C C . ARG A 1 312 ? -4.842 3.991 -6.445 1.00 94.50 312 ARG A C 1
ATOM 2442 O O . ARG A 1 312 ? -4.330 3.966 -7.561 1.00 94.50 312 ARG A O 1
ATOM 2449 N N . ASN A 1 313 ? -5.645 4.981 -6.054 1.00 93.44 313 ASN A N 1
ATOM 2450 C CA . ASN A 1 313 ? -5.967 6.123 -6.911 1.00 93.44 313 ASN A CA 1
ATOM 2451 C C . ASN A 1 313 ? -4.737 7.017 -7.163 1.00 93.44 313 ASN A C 1
ATOM 2453 O O . ASN A 1 313 ? -4.482 7.380 -8.309 1.00 93.44 313 ASN A O 1
ATOM 2457 N N . CYS A 1 314 ? -3.942 7.334 -6.135 1.00 95.19 314 CYS A N 1
ATOM 2458 C CA . CYS A 1 314 ? -2.701 8.105 -6.284 1.00 95.19 314 CYS A CA 1
ATOM 2459 C C . CYS A 1 314 ? -1.687 7.393 -7.193 1.00 95.19 314 CYS A C 1
ATOM 2461 O O . CYS A 1 314 ? -1.095 8.028 -8.065 1.00 95.19 314 CYS A O 1
ATOM 2463 N N . HIS A 1 315 ? -1.557 6.071 -7.062 1.00 93.06 315 HIS A N 1
ATOM 2464 C CA . HIS A 1 315 ? -0.682 5.257 -7.901 1.00 93.06 315 HIS A CA 1
ATOM 2465 C C . HIS A 1 315 ? -1.116 5.269 -9.377 1.00 93.06 315 HIS A C 1
ATOM 2467 O O . HIS A 1 315 ? -0.282 5.467 -10.259 1.00 93.06 315 HIS A O 1
ATOM 2473 N N . LEU A 1 316 ? -2.418 5.110 -9.651 1.00 93.50 316 LEU A N 1
ATOM 2474 C CA . LEU A 1 316 ? -2.974 5.188 -11.008 1.00 93.50 316 LEU A CA 1
ATOM 2475 C C . LEU A 1 316 ? -2.786 6.584 -11.622 1.00 93.50 316 LEU A C 1
ATOM 2477 O O . LEU A 1 316 ? -2.297 6.689 -12.745 1.00 93.50 316 LEU A O 1
ATOM 2481 N N . TYR A 1 317 ? -3.082 7.651 -10.871 1.00 95.81 317 TYR A N 1
ATOM 2482 C CA . TYR A 1 317 ? -2.834 9.025 -11.321 1.00 95.81 317 TYR A CA 1
ATOM 2483 C C . TYR A 1 317 ? -1.349 9.267 -11.632 1.00 95.81 317 TYR A C 1
ATOM 2485 O O . TYR A 1 317 ? -1.009 9.875 -12.646 1.00 95.81 317 TYR A O 1
ATOM 2493 N N . LYS A 1 318 ? -0.442 8.758 -10.788 1.00 94.94 318 LYS A N 1
ATOM 2494 C CA . LYS A 1 318 ? 1.007 8.866 -10.990 1.00 94.94 318 LYS A CA 1
ATOM 2495 C C . LYS A 1 318 ? 1.458 8.159 -12.271 1.00 94.94 318 LYS A C 1
ATOM 2497 O O . LYS A 1 318 ? 2.231 8.744 -13.026 1.00 94.94 318 LYS A O 1
ATOM 2502 N N . GLN A 1 319 ? 0.953 6.954 -12.550 1.00 91.75 319 GLN A N 1
ATOM 2503 C CA . GLN A 1 319 ? 1.218 6.251 -13.813 1.00 91.75 319 GLN A CA 1
ATOM 2504 C C . GLN A 1 319 ? 0.713 7.050 -15.026 1.00 91.75 319 GLN A C 1
ATOM 2506 O O . GLN A 1 319 ? 1.465 7.256 -15.977 1.00 91.75 319 GLN A O 1
ATOM 2511 N N . GLU A 1 320 ? -0.522 7.559 -14.974 1.00 93.00 320 GLU A N 1
ATOM 2512 C CA . GLU A 1 320 ? -1.116 8.368 -16.046 1.00 93.00 320 GLU A CA 1
ATOM 2513 C C . GLU A 1 320 ? -0.321 9.666 -16.293 1.00 93.00 320 GLU A C 1
ATOM 2515 O O . GLU A 1 320 ? -0.044 10.033 -17.436 1.00 93.00 320 GLU A O 1
ATOM 2520 N N . PHE A 1 321 ? 0.108 10.346 -15.225 1.00 94.69 321 PHE A N 1
ATOM 2521 C CA . PHE A 1 321 ? 0.950 11.541 -15.291 1.00 94.69 321 PHE A CA 1
ATOM 2522 C C . PHE A 1 321 ? 2.318 11.236 -15.919 1.00 94.69 321 PHE A C 1
ATOM 2524 O O . PHE A 1 321 ? 2.737 11.929 -16.846 1.00 94.69 321 PHE A O 1
ATOM 2531 N N . MET A 1 322 ? 2.985 10.158 -15.491 1.00 94.25 322 MET A N 1
ATOM 2532 C CA . MET A 1 322 ? 4.253 9.700 -16.075 1.00 94.25 322 MET A CA 1
ATOM 2533 C C . MET A 1 322 ? 4.100 9.353 -17.569 1.00 94.25 322 MET A C 1
ATOM 2535 O O . MET A 1 322 ? 4.929 9.760 -18.382 1.00 94.25 322 MET A O 1
ATOM 2539 N N . GLN A 1 323 ? 3.004 8.701 -17.971 1.00 91.94 323 GLN A N 1
ATOM 2540 C CA . GLN A 1 323 ? 2.707 8.402 -19.378 1.00 91.94 323 GLN A CA 1
ATOM 2541 C C . GLN A 1 323 ? 2.434 9.673 -20.211 1.00 91.94 323 GLN A C 1
ATOM 2543 O O . GLN A 1 323 ? 2.890 9.786 -21.355 1.00 91.94 323 GLN A O 1
ATOM 2548 N N . LYS A 1 324 ? 1.734 10.665 -19.644 1.00 92.62 324 LYS A N 1
ATOM 2549 C CA . LYS A 1 324 ? 1.515 11.983 -20.270 1.00 92.62 324 LYS A CA 1
ATOM 2550 C C . LYS A 1 324 ? 2.826 12.751 -20.466 1.00 92.62 324 LYS A C 1
ATOM 2552 O O . LYS A 1 324 ? 3.007 13.358 -21.520 1.00 92.62 324 LYS A O 1
ATOM 2557 N N . LEU A 1 325 ? 3.768 12.667 -19.521 1.00 91.88 325 LEU A N 1
ATOM 2558 C CA . LEU A 1 325 ? 5.132 13.169 -19.727 1.00 91.88 325 LEU A CA 1
ATOM 2559 C C . LEU A 1 325 ? 5.807 12.421 -20.888 1.00 91.88 325 LEU A C 1
ATOM 2561 O O . LEU A 1 325 ? 6.168 13.043 -21.887 1.00 91.88 325 LEU A O 1
ATOM 2565 N N . GLY A 1 326 ? 5.916 11.091 -20.806 1.00 92.88 326 GLY A N 1
ATOM 2566 C CA . GLY A 1 326 ? 6.602 10.261 -21.805 1.00 92.88 326 GLY A CA 1
ATOM 2567 C C . GLY A 1 326 ? 6.121 10.476 -23.243 1.00 92.88 326 GLY A C 1
ATOM 2568 O O . GLY A 1 326 ? 6.931 10.561 -24.162 1.00 92.88 326 GLY A O 1
ATOM 2569 N N . THR A 1 327 ? 4.816 10.650 -23.451 1.00 92.88 327 THR A N 1
ATOM 2570 C CA . THR A 1 327 ? 4.236 10.898 -24.786 1.00 92.88 327 THR A CA 1
ATOM 2571 C C . THR A 1 327 ? 4.481 12.317 -25.321 1.00 92.88 327 THR A C 1
ATOM 2573 O O . THR A 1 327 ? 4.587 12.510 -26.536 1.00 92.88 327 THR A O 1
ATOM 2576 N N . VAL A 1 328 ? 4.607 13.326 -24.453 1.00 94.38 328 VAL A N 1
ATOM 2577 C CA . VAL A 1 328 ? 4.799 14.729 -24.864 1.00 94.38 328 VAL A CA 1
ATOM 2578 C C . VAL A 1 328 ? 6.274 15.102 -25.050 1.00 94.38 328 VAL A C 1
ATOM 2580 O O . VAL A 1 328 ? 6.581 15.852 -25.981 1.00 94.38 328 VAL A O 1
ATOM 2583 N N . LEU A 1 329 ? 7.199 14.550 -24.253 1.00 93.50 329 LEU A N 1
ATOM 2584 C CA . LEU A 1 329 ? 8.632 14.892 -24.308 1.00 93.50 329 LEU A CA 1
ATOM 2585 C C . LEU A 1 329 ? 9.248 14.767 -25.726 1.00 93.50 329 LEU A C 1
ATOM 2587 O O . LEU A 1 329 ? 9.876 15.736 -26.168 1.00 93.50 329 LEU A O 1
ATOM 2591 N N . PRO A 1 330 ? 9.037 13.678 -26.502 1.00 94.06 330 PRO A N 1
ATOM 2592 C CA . PRO A 1 330 ? 9.593 13.564 -27.853 1.00 94.06 330 PRO A CA 1
ATOM 2593 C C . PRO A 1 330 ? 8.955 14.540 -28.844 1.00 94.06 330 PRO A C 1
ATOM 2595 O O . PRO A 1 330 ? 9.629 15.003 -29.763 1.00 94.06 330 PRO A O 1
ATOM 2598 N N . SER A 1 331 ? 7.681 14.897 -28.640 1.00 93.31 331 SER A N 1
ATOM 2599 C CA . SER A 1 331 ? 6.965 15.860 -29.486 1.00 93.31 331 SER A CA 1
ATOM 2600 C C . SER A 1 331 ? 7.526 17.276 -29.330 1.00 93.31 331 SER A C 1
ATOM 2602 O O . SER A 1 331 ? 7.701 17.974 -30.327 1.00 93.31 331 SER A O 1
ATOM 2604 N N . ILE A 1 332 ? 7.851 17.691 -28.098 1.00 93.56 332 ILE A N 1
ATOM 2605 C CA . ILE A 1 332 ? 8.487 18.992 -27.826 1.00 93.56 332 ILE A CA 1
ATOM 2606 C C . ILE A 1 332 ? 9.901 19.013 -28.413 1.00 93.56 332 ILE A C 1
ATOM 2608 O O . ILE A 1 332 ? 10.233 19.880 -29.220 1.00 93.56 332 ILE A O 1
ATOM 2612 N N . ARG A 1 333 ? 10.717 18.008 -28.073 1.00 92.62 333 ARG A N 1
ATOM 2613 C CA . ARG A 1 333 ? 12.123 17.902 -28.496 1.00 92.62 333 ARG A CA 1
ATOM 2614 C C . ARG A 1 333 ? 12.293 17.781 -30.011 1.00 92.62 333 ARG A C 1
ATOM 2616 O O . ARG A 1 333 ? 13.202 18.386 -30.574 1.00 92.62 333 ARG A O 1
ATOM 2623 N N . GLY A 1 334 ? 11.423 17.019 -30.677 1.00 89.88 334 GLY A N 1
ATOM 2624 C CA . GLY A 1 334 ? 11.361 16.916 -32.140 1.00 89.88 334 GLY A CA 1
ATOM 2625 C C . GLY A 1 334 ? 10.732 18.130 -32.822 1.00 89.88 334 GLY A C 1
ATOM 2626 O O . GLY A 1 334 ? 10.925 18.324 -34.017 1.00 89.88 334 GLY A O 1
ATOM 2627 N N . GLY A 1 335 ? 10.039 18.975 -32.060 1.00 88.31 335 GLY A N 1
ATOM 2628 C CA . GLY A 1 335 ? 9.576 20.291 -32.476 1.00 88.31 335 GLY A CA 1
ATOM 2629 C C . GLY A 1 335 ? 8.121 20.387 -32.939 1.00 88.31 335 GLY A C 1
ATOM 2630 O O . GLY A 1 335 ? 7.688 21.482 -33.289 1.00 88.31 335 GLY A O 1
ATOM 2631 N N . GLY A 1 336 ? 7.365 19.284 -32.896 1.00 88.62 336 GLY A N 1
ATOM 2632 C CA . GLY A 1 336 ? 5.934 19.233 -33.224 1.00 88.62 336 GLY A CA 1
ATOM 2633 C C . GLY A 1 336 ? 4.998 19.767 -32.130 1.00 88.62 336 GLY A C 1
ATOM 2634 O O . GLY A 1 336 ? 3.794 19.856 -32.358 1.00 88.62 336 GLY A O 1
ATOM 2635 N N . LYS A 1 337 ? 5.524 20.119 -30.948 1.00 91.88 337 LYS A N 1
ATOM 2636 C CA . LYS A 1 337 ? 4.818 20.843 -29.875 1.00 91.88 337 LYS A CA 1
ATOM 2637 C C . LYS A 1 337 ? 5.728 21.902 -29.237 1.00 91.88 337 LYS A C 1
ATOM 2639 O O . LYS A 1 337 ? 6.951 21.786 -29.290 1.00 91.88 337 LYS A O 1
ATOM 2644 N N . GLU A 1 338 ? 5.117 22.908 -28.618 1.00 93.44 338 GLU A N 1
ATOM 2645 C CA . GLU A 1 338 ? 5.790 23.893 -27.756 1.00 93.44 338 GLU A CA 1
ATOM 2646 C C . GLU A 1 338 ? 5.930 23.394 -26.308 1.00 93.44 338 GLU A C 1
ATOM 2648 O O . GLU A 1 338 ? 5.213 22.479 -25.895 1.00 93.44 338 GLU A O 1
ATOM 2653 N N . GLU A 1 339 ? 6.790 24.040 -25.506 1.00 92.25 339 GLU A N 1
ATOM 2654 C CA . GLU A 1 339 ? 6.888 23.776 -24.053 1.00 92.25 339 GLU A CA 1
ATOM 2655 C C . GLU A 1 339 ? 5.550 23.972 -23.312 1.00 92.25 339 GLU A C 1
ATOM 2657 O O . GLU A 1 339 ? 5.313 23.309 -22.300 1.00 92.25 339 GLU A O 1
ATOM 2662 N N . SER A 1 340 ? 4.631 24.794 -23.836 1.00 92.62 340 SER A N 1
ATOM 2663 C CA . SER A 1 340 ? 3.285 24.968 -23.269 1.00 92.62 340 SER A CA 1
ATOM 2664 C C . SER A 1 340 ? 2.507 23.654 -23.153 1.00 92.62 340 SER A C 1
ATOM 2666 O O . SER A 1 340 ? 1.769 23.477 -22.193 1.00 92.62 340 SER A O 1
ATOM 2668 N N . ALA A 1 341 ? 2.738 22.676 -24.037 1.00 93.69 341 ALA A N 1
ATOM 2669 C CA . ALA A 1 341 ? 2.098 21.363 -23.938 1.00 93.69 341 ALA A CA 1
ATOM 2670 C C . ALA A 1 341 ? 2.515 20.571 -22.681 1.00 93.69 341 ALA A C 1
ATOM 2672 O O . ALA A 1 341 ? 1.788 19.672 -22.260 1.00 93.69 341 ALA A O 1
ATOM 2673 N N . LEU A 1 342 ? 3.672 20.891 -22.086 1.00 94.25 342 LEU A N 1
ATOM 2674 C CA . LEU A 1 342 ? 4.088 20.387 -20.776 1.00 94.25 342 LEU A CA 1
ATOM 2675 C C . LEU A 1 342 ? 3.543 21.274 -19.649 1.00 94.25 342 LEU A C 1
ATOM 2677 O O . LEU A 1 342 ? 3.059 20.743 -18.651 1.00 94.25 342 LEU A O 1
ATOM 2681 N N . GLU A 1 343 ? 3.535 22.602 -19.811 1.00 94.69 343 GLU A N 1
ATOM 2682 C CA . GLU A 1 343 ? 2.867 23.486 -18.844 1.00 94.69 343 GLU A CA 1
ATOM 2683 C C . GLU A 1 343 ? 1.392 23.120 -18.633 1.00 94.69 343 GLU A C 1
ATOM 2685 O O . GLU A 1 343 ? 0.905 23.170 -17.510 1.00 94.69 343 GLU A O 1
ATOM 2690 N N . ASP A 1 344 ? 0.674 22.746 -19.689 1.00 94.12 344 ASP A N 1
ATOM 2691 C CA . ASP A 1 344 ? -0.755 22.445 -19.620 1.00 94.12 344 ASP A CA 1
ATOM 2692 C C . ASP A 1 344 ? -1.026 21.113 -18.898 1.00 94.12 344 ASP A C 1
ATOM 2694 O O . ASP A 1 344 ? -2.043 20.982 -18.216 1.00 94.12 344 ASP A O 1
ATOM 2698 N N . ILE A 1 345 ? -0.078 20.165 -18.923 1.00 95.12 345 ILE A N 1
ATOM 2699 C CA . ILE A 1 345 ? -0.092 18.977 -18.050 1.00 95.12 345 ILE A CA 1
ATOM 2700 C C . ILE A 1 345 ? 0.085 19.389 -16.579 1.00 95.12 345 ILE A C 1
ATOM 2702 O O . ILE A 1 345 ? -0.639 18.894 -15.714 1.00 95.12 345 ILE A O 1
ATOM 2706 N N . LEU A 1 346 ? 1.001 20.321 -16.286 1.00 95.62 346 LEU A N 1
ATOM 2707 C CA . LEU A 1 346 ? 1.231 20.822 -14.924 1.00 95.62 346 LEU A CA 1
ATOM 2708 C C . LEU A 1 346 ? 0.011 21.600 -14.395 1.00 95.62 346 LEU A C 1
ATOM 2710 O O . LEU A 1 346 ? -0.467 21.301 -13.304 1.00 95.62 346 LEU A O 1
ATOM 2714 N N . LYS A 1 347 ? -0.571 22.503 -15.196 1.00 94.25 347 LYS A N 1
ATOM 2715 C CA . LYS A 1 347 ? -1.824 23.218 -14.877 1.00 94.25 347 LYS A CA 1
ATOM 2716 C C . LYS A 1 347 ? -2.982 22.239 -14.653 1.00 94.25 347 LYS A C 1
ATOM 2718 O O . LYS A 1 347 ? -3.766 22.410 -13.724 1.00 94.25 347 LYS A O 1
ATOM 2723 N N . THR A 1 348 ? -3.078 21.181 -15.466 1.00 93.19 348 THR A N 1
ATOM 2724 C CA . THR A 1 348 ? -4.091 20.125 -15.287 1.00 93.19 348 THR A CA 1
ATOM 2725 C C . THR A 1 348 ? -3.919 19.404 -13.948 1.00 93.19 348 THR A C 1
ATOM 2727 O O . THR A 1 348 ? -4.913 19.139 -13.279 1.00 93.19 348 THR A O 1
ATOM 2730 N N . HIS A 1 349 ? -2.683 19.135 -13.512 1.00 95.06 349 HIS A N 1
ATOM 2731 C CA . HIS A 1 349 ? -2.419 18.592 -12.177 1.00 95.06 349 HIS A CA 1
ATOM 2732 C C . HIS A 1 349 ? -2.812 19.573 -11.061 1.00 95.06 349 HIS A C 1
ATOM 2734 O O . HIS A 1 349 ? -3.505 19.170 -10.128 1.00 95.06 349 HIS A O 1
ATOM 2740 N N . GLU A 1 350 ? -2.432 20.850 -11.165 1.00 93.88 350 GLU A N 1
ATOM 2741 C CA . GLU A 1 350 ? -2.768 21.891 -10.179 1.00 93.88 350 GLU A CA 1
ATOM 2742 C C . GLU A 1 350 ? -4.287 22.087 -10.012 1.00 93.88 350 GLU A C 1
ATOM 2744 O O . GLU A 1 350 ? -4.749 22.345 -8.902 1.00 93.88 350 GLU A O 1
ATOM 2749 N N . MET A 1 351 ? -5.067 21.910 -11.085 1.00 90.50 351 MET A N 1
ATOM 2750 C CA . MET A 1 351 ? -6.539 21.960 -11.065 1.00 90.50 351 MET A CA 1
ATOM 2751 C C . MET A 1 351 ? -7.214 20.618 -10.716 1.00 90.50 351 MET A C 1
ATOM 2753 O O . MET A 1 351 ? -8.417 20.586 -10.457 1.00 90.50 351 MET A O 1
ATOM 2757 N N . SER A 1 352 ? -6.481 19.500 -10.721 1.00 92.94 352 SER A N 1
ATOM 2758 C CA . SER A 1 352 ? -7.021 18.170 -10.400 1.00 92.94 352 SER A CA 1
ATOM 2759 C C . SER A 1 352 ? -7.267 17.999 -8.891 1.00 92.94 352 SER A C 1
ATOM 2761 O O . SER A 1 352 ? -6.581 18.634 -8.089 1.00 92.94 352 SER A O 1
ATOM 2763 N N . PRO A 1 353 ? -8.140 17.073 -8.446 1.00 92.50 353 PRO A N 1
ATOM 2764 C CA . PRO A 1 353 ? -8.236 16.705 -7.028 1.00 92.50 353 PRO A CA 1
ATOM 2765 C C . PRO A 1 353 ? -6.984 15.967 -6.507 1.00 92.50 353 PRO A C 1
ATOM 2767 O O . PRO A 1 353 ? -6.870 15.733 -5.307 1.00 92.50 353 PRO A O 1
ATOM 2770 N N . PHE A 1 354 ? -6.039 15.621 -7.391 1.00 95.44 354 PHE A N 1
ATOM 2771 C CA . PHE A 1 354 ? -4.712 15.109 -7.043 1.00 95.44 354 PHE A CA 1
ATOM 2772 C C . PHE A 1 354 ? -3.685 16.227 -6.805 1.00 95.44 354 PHE A C 1
ATOM 2774 O O . PHE A 1 354 ? -2.507 15.931 -6.625 1.00 95.44 354 PHE A O 1
ATOM 2781 N N . ASN A 1 355 ? -4.087 17.504 -6.801 1.00 94.31 355 ASN A N 1
ATOM 2782 C CA . ASN A 1 355 ? -3.186 18.596 -6.452 1.00 94.31 355 ASN A CA 1
ATOM 2783 C C . ASN A 1 355 ? -2.633 18.432 -5.023 1.00 94.31 355 ASN A C 1
ATOM 2785 O O . ASN A 1 355 ? -3.275 17.881 -4.123 1.00 94.31 355 ASN A O 1
ATOM 2789 N N . ARG A 1 356 ? -1.435 18.980 -4.802 1.00 95.31 356 ARG A N 1
ATOM 2790 C CA . ARG A 1 356 ? -0.706 18.860 -3.536 1.00 95.31 356 ARG A CA 1
ATOM 2791 C C . ARG A 1 356 ? -1.518 19.256 -2.299 1.00 95.31 356 ARG A C 1
ATOM 2793 O O . ARG A 1 356 ? -1.421 18.578 -1.281 1.00 95.31 356 ARG A O 1
ATOM 2800 N N . LYS A 1 357 ? -2.282 20.349 -2.368 1.00 93.56 357 LYS A N 1
ATOM 2801 C CA . LYS A 1 357 ? -3.014 20.907 -1.221 1.00 93.56 357 LYS A CA 1
ATOM 2802 C C . LYS A 1 357 ? -4.112 19.951 -0.761 1.00 93.56 357 LYS A C 1
ATOM 2804 O O . LYS A 1 357 ? -4.203 19.686 0.434 1.00 93.56 357 LYS A O 1
ATOM 2809 N N . ASP A 1 358 ? -4.916 19.435 -1.685 1.00 92.56 358 ASP A N 1
ATOM 2810 C CA . ASP A 1 358 ? -6.068 18.603 -1.335 1.00 92.56 358 ASP A CA 1
ATOM 2811 C C . ASP A 1 358 ? -5.631 17.196 -0.883 1.00 92.56 358 ASP A C 1
ATOM 2813 O O . ASP A 1 358 ? -6.165 16.674 0.101 1.00 92.56 358 ASP A O 1
ATOM 2817 N N . LEU A 1 359 ? -4.581 16.633 -1.501 1.00 95.56 359 LEU A N 1
ATOM 2818 C CA . LEU A 1 359 ? -3.935 15.403 -1.025 1.00 95.56 359 LEU A CA 1
ATOM 2819 C C . LEU A 1 359 ? -3.314 15.584 0.372 1.00 95.56 359 LEU A C 1
ATOM 2821 O O . LEU A 1 359 ? -3.627 14.813 1.283 1.00 95.56 359 LEU A O 1
ATOM 2825 N N . ASP A 1 360 ? -2.486 16.620 0.582 1.00 94.56 360 ASP A N 1
ATOM 2826 C CA . ASP A 1 360 ? -1.888 16.894 1.897 1.00 94.56 360 ASP A CA 1
ATOM 2827 C C . ASP A 1 360 ? -2.983 17.152 2.952 1.00 94.56 360 ASP A C 1
ATOM 2829 O O . ASP A 1 360 ? -2.846 16.693 4.087 1.00 94.56 360 ASP A O 1
ATOM 2833 N N . GLN A 1 361 ? -4.088 17.824 2.603 1.00 92.25 361 GLN A N 1
ATOM 2834 C CA . GLN A 1 361 ? -5.218 18.075 3.503 1.00 92.25 361 GLN A CA 1
ATOM 2835 C C . GLN A 1 361 ? -5.941 16.782 3.909 1.00 92.25 361 GLN A C 1
ATOM 2837 O O . GLN A 1 361 ? -6.216 16.602 5.100 1.00 92.25 361 GLN A O 1
ATOM 2842 N N . TRP A 1 362 ? -6.229 15.875 2.968 1.00 92.62 362 TRP A N 1
ATOM 2843 C CA . TRP A 1 362 ? -6.901 14.606 3.274 1.00 92.62 362 TRP A CA 1
ATOM 2844 C C . TRP A 1 362 ? -6.032 13.696 4.149 1.00 92.62 362 TRP A C 1
ATOM 2846 O O . TRP A 1 362 ? -6.487 13.244 5.202 1.00 92.62 362 TRP A O 1
ATOM 2856 N N . VAL A 1 363 ? -4.756 13.506 3.792 1.00 93.88 363 VAL A N 1
ATOM 2857 C CA . VAL A 1 363 ? -3.837 12.672 4.587 1.00 93.88 363 VAL A CA 1
ATOM 2858 C C . VAL A 1 363 ? -3.636 13.263 5.986 1.00 93.88 363 VAL A C 1
ATOM 2860 O O . VAL A 1 363 ? -3.722 12.541 6.975 1.00 93.88 363 VAL A O 1
ATOM 2863 N N . THR A 1 364 ? -3.490 14.587 6.110 1.00 91.50 364 THR A N 1
ATOM 2864 C CA . THR A 1 364 ? -3.362 15.246 7.426 1.00 91.50 364 THR A CA 1
ATOM 2865 C C . THR A 1 364 ? -4.647 15.152 8.265 1.00 91.50 364 THR A C 1
ATOM 2867 O O . THR A 1 364 ? -4.583 15.193 9.496 1.00 91.50 364 THR A O 1
ATOM 2870 N N . LYS A 1 365 ? -5.830 15.010 7.642 1.00 89.38 365 LYS A N 1
ATOM 2871 C CA . LYS A 1 365 ? -7.065 14.665 8.366 1.00 89.38 365 LYS A CA 1
ATOM 2872 C C . LYS A 1 365 ? -6.983 13.227 8.895 1.00 89.38 365 LYS A C 1
ATOM 2874 O O . LYS A 1 365 ? -7.232 13.018 10.080 1.00 89.38 365 LYS A O 1
ATOM 2879 N N . LYS A 1 366 ? -6.567 12.266 8.061 1.00 91.19 366 LYS A N 1
ATOM 2880 C CA . LYS A 1 366 ? -6.428 10.850 8.445 1.00 91.19 366 LYS A CA 1
ATOM 2881 C C . LYS A 1 366 ? -5.381 10.611 9.534 1.00 91.19 366 LYS A C 1
ATOM 2883 O O . LYS A 1 366 ? -5.644 9.840 10.448 1.00 91.19 366 LYS A O 1
ATOM 2888 N N . GLU A 1 367 ? -4.263 11.334 9.524 1.00 91.31 367 GLU A N 1
ATOM 2889 C CA . GLU A 1 367 ? -3.267 11.315 10.611 1.00 91.31 367 GLU A CA 1
ATOM 2890 C C . GLU A 1 367 ? -3.872 11.753 11.958 1.00 91.31 367 GLU A C 1
ATOM 2892 O O . GLU A 1 367 ? -3.671 11.104 12.984 1.00 91.31 367 GLU A O 1
ATOM 2897 N N . LYS A 1 368 ? -4.669 12.831 11.966 1.00 89.19 368 LYS A N 1
ATOM 2898 C CA . LYS A 1 368 ? -5.354 13.325 13.177 1.00 89.19 368 LYS A CA 1
ATOM 2899 C C . LYS A 1 368 ? -6.460 12.383 13.651 1.00 89.19 368 LYS A C 1
ATOM 2901 O O . LYS A 1 368 ? -6.686 12.269 14.857 1.00 89.19 368 LYS A O 1
ATOM 2906 N N . GLU A 1 369 ? -7.136 11.726 12.716 1.00 89.50 369 GLU A N 1
ATOM 2907 C CA . GLU A 1 369 ? -8.149 10.706 12.977 1.00 89.50 369 GLU A CA 1
ATOM 2908 C C . GLU A 1 369 ? -7.516 9.470 13.623 1.00 89.50 369 GLU A C 1
ATOM 2910 O O . GLU A 1 369 ? -7.896 9.133 14.743 1.00 89.50 369 GLU A O 1
ATOM 2915 N N . SER A 1 370 ? -6.454 8.915 13.028 1.00 91.75 370 SER A N 1
ATOM 2916 C CA . SER A 1 370 ? -5.677 7.793 13.580 1.00 91.75 370 SER A CA 1
ATOM 2917 C C . SER A 1 370 ? -5.188 8.073 15.005 1.00 91.75 370 SER A C 1
ATOM 2919 O O . SER A 1 370 ? -5.506 7.331 15.934 1.00 91.75 370 SER A O 1
ATOM 2921 N N . CYS A 1 371 ? -4.520 9.214 15.222 1.00 90.31 371 CYS A N 1
ATOM 2922 C CA . CYS A 1 371 ? -4.044 9.631 16.545 1.00 90.31 371 CYS A CA 1
ATOM 2923 C C . CYS A 1 371 ? -5.172 9.812 17.575 1.00 90.31 371 CYS A C 1
ATOM 2925 O O . CYS A 1 371 ? -4.972 9.551 18.762 1.00 90.31 371 CYS A O 1
ATOM 2927 N N . THR A 1 372 ? -6.360 10.254 17.146 1.00 89.88 372 THR A N 1
ATOM 2928 C CA . THR A 1 372 ? -7.522 10.377 18.039 1.00 89.88 372 THR A CA 1
ATOM 2929 C C . THR A 1 372 ? -8.059 8.995 18.404 1.00 89.88 372 THR A C 1
ATOM 2931 O O . THR A 1 372 ? -8.205 8.700 19.588 1.00 89.88 372 THR A O 1
ATOM 2934 N N . LEU A 1 373 ? -8.304 8.136 17.411 1.00 90.75 373 LEU A N 1
ATOM 2935 C CA . LEU A 1 373 ? -8.834 6.784 17.597 1.00 90.75 373 LEU A CA 1
ATOM 2936 C C . LEU A 1 373 ? -7.901 5.930 18.460 1.00 90.75 373 LEU A C 1
ATOM 2938 O O . LEU A 1 373 ? -8.349 5.367 19.453 1.00 90.75 373 LEU A O 1
ATOM 2942 N N . LYS A 1 374 ? -6.593 5.937 18.179 1.00 90.50 374 LYS A N 1
ATOM 2943 C CA . LYS A 1 374 ? -5.563 5.248 18.973 1.00 90.50 374 LYS A CA 1
ATOM 2944 C C . LYS A 1 374 ? -5.566 5.660 20.449 1.00 90.50 374 LYS A C 1
ATOM 2946 O O . LYS A 1 374 ? -5.369 4.824 21.328 1.00 90.50 374 LYS A O 1
ATOM 2951 N N . SER A 1 375 ? -5.850 6.933 20.738 1.00 91.31 375 SER A N 1
ATOM 2952 C CA . SER A 1 375 ? -5.994 7.423 22.113 1.00 91.31 375 SER A CA 1
ATOM 2953 C C . SER A 1 375 ? -7.269 6.925 22.804 1.00 91.31 375 SER A C 1
ATOM 2955 O O . SER A 1 375 ? -7.257 6.814 24.027 1.00 91.31 375 SER A O 1
ATOM 2957 N N . PHE A 1 376 ? -8.356 6.646 22.076 1.00 92.44 376 PHE A N 1
ATOM 2958 C CA . PHE A 1 376 ? -9.552 6.003 22.638 1.00 92.44 376 PHE A CA 1
ATOM 2959 C C . PHE A 1 376 ? -9.358 4.491 22.792 1.00 92.44 376 PHE A C 1
ATOM 2961 O O . PHE A 1 376 ? -9.660 3.971 23.860 1.00 92.44 376 PHE A O 1
ATOM 2968 N N . LEU A 1 377 ? -8.803 3.812 21.780 1.00 91.56 377 LEU A N 1
ATOM 2969 C CA . LEU A 1 377 ? -8.526 2.370 21.794 1.00 91.56 377 LEU A CA 1
ATOM 2970 C C . LEU A 1 377 ? -7.725 1.963 23.036 1.00 91.56 377 LEU A C 1
ATOM 2972 O O . LEU A 1 377 ? -8.171 1.096 23.779 1.00 91.56 377 LEU A O 1
ATOM 2976 N N . ARG A 1 378 ? -6.625 2.668 23.338 1.00 91.44 378 ARG A N 1
ATOM 2977 C CA . ARG A 1 378 ? -5.818 2.390 24.537 1.00 91.44 378 ARG A CA 1
ATOM 2978 C C . ARG A 1 378 ? -6.606 2.564 25.843 1.00 91.44 378 ARG A C 1
ATOM 2980 O O . ARG A 1 378 ? -6.468 1.753 26.742 1.00 91.44 378 ARG A O 1
ATOM 2987 N N . GLN A 1 379 ? -7.477 3.573 25.943 1.00 92.62 379 GLN A N 1
ATOM 2988 C CA . GLN A 1 379 ? -8.332 3.767 27.129 1.00 92.62 379 GLN A CA 1
ATOM 2989 C C . GLN A 1 379 ? -9.457 2.722 27.248 1.00 92.62 379 GLN A C 1
ATOM 2991 O O . GLN A 1 379 ? -9.982 2.532 28.338 1.00 92.62 379 GLN A O 1
ATOM 2996 N N . LEU A 1 380 ? -9.857 2.068 26.152 1.00 92.12 380 LEU A N 1
ATOM 2997 C CA . LEU A 1 380 ? -10.835 0.972 26.160 1.00 92.12 380 LEU A CA 1
ATOM 2998 C C . LEU A 1 380 ? -10.162 -0.366 26.514 1.00 92.12 380 LEU A C 1
ATOM 3000 O O . LEU A 1 380 ? -10.721 -1.155 27.273 1.00 92.12 380 LEU A O 1
ATOM 3004 N N . GLU A 1 381 ? -8.931 -0.571 26.045 1.00 89.81 381 GLU A N 1
ATOM 3005 C CA . GLU A 1 381 ? -8.041 -1.674 26.428 1.00 89.81 381 GLU A CA 1
ATOM 3006 C C . GLU A 1 381 ? -7.650 -1.596 27.920 1.00 89.81 381 GLU A C 1
ATOM 3008 O O . GLU A 1 381 ? -7.781 -2.582 28.642 1.00 89.81 381 GLU A O 1
ATOM 3013 N N . GLU A 1 382 ? -7.314 -0.399 28.426 1.00 90.50 382 GLU A N 1
ATOM 3014 C CA . GLU A 1 382 ? -7.136 -0.088 29.861 1.00 90.50 382 GLU A CA 1
ATOM 3015 C C . GLU A 1 382 ? -8.399 -0.392 30.710 1.00 90.50 382 GLU A C 1
ATOM 3017 O O . GLU A 1 382 ? -8.304 -0.510 31.932 1.00 90.50 382 GLU A O 1
ATOM 3022 N N . LEU A 1 383 ? -9.579 -0.532 30.085 1.00 89.12 383 LEU A N 1
ATOM 3023 C CA . LEU A 1 383 ? -10.854 -0.907 30.719 1.00 89.12 383 LEU A CA 1
ATOM 3024 C C . LEU A 1 383 ? -11.255 -2.375 30.475 1.00 89.12 383 LEU A C 1
ATOM 3026 O O . LEU A 1 383 ? -12.363 -2.766 30.839 1.00 89.12 383 LEU A O 1
ATOM 3030 N N . GLY A 1 384 ? -10.384 -3.185 29.865 1.00 83.81 384 GLY A N 1
ATOM 3031 C CA . GLY A 1 384 ? -10.620 -4.609 29.609 1.00 83.81 384 GLY A CA 1
ATOM 3032 C C . GLY A 1 384 ? -11.597 -4.920 28.467 1.00 83.81 384 GLY A C 1
ATOM 3033 O O . GLY A 1 384 ? -11.968 -6.082 28.291 1.00 83.81 384 GLY A O 1
ATOM 3034 N N . ALA A 1 385 ? -12.018 -3.922 27.682 1.00 86.12 385 ALA A N 1
ATOM 3035 C CA . ALA A 1 385 ? -12.909 -4.146 26.548 1.00 86.12 385 ALA A CA 1
ATOM 3036 C C . ALA A 1 385 ? -12.166 -4.835 25.396 1.00 86.12 385 ALA A C 1
ATOM 3038 O O . ALA A 1 385 ? -11.103 -4.385 24.965 1.00 86.12 385 ALA A O 1
ATOM 3039 N N . LYS A 1 386 ? -12.737 -5.926 24.877 1.00 81.12 386 LYS A N 1
ATOM 3040 C CA . LYS A 1 386 ? -12.125 -6.691 23.783 1.00 81.12 386 LYS A CA 1
ATOM 3041 C C . LYS A 1 386 ? -12.451 -6.050 22.434 1.00 81.12 386 LYS A C 1
ATOM 3043 O O . LYS A 1 386 ? -13.611 -5.767 22.142 1.00 81.12 386 LYS A O 1
ATOM 3048 N N . MET A 1 387 ? -11.423 -5.834 21.618 1.00 73.44 387 MET A N 1
ATOM 3049 C CA . MET A 1 387 ? -11.579 -5.423 20.221 1.00 73.44 387 MET A CA 1
ATOM 3050 C C . MET A 1 387 ? -12.106 -6.624 19.435 1.00 73.44 387 MET A C 1
ATOM 3052 O O . MET A 1 387 ? -11.451 -7.666 19.436 1.00 73.44 387 MET A O 1
ATOM 3056 N N . ASP A 1 388 ? -13.272 -6.497 18.804 1.00 65.88 388 ASP A N 1
ATOM 3057 C CA . ASP A 1 388 ? -13.852 -7.569 17.992 1.00 65.88 388 ASP A CA 1
ATOM 3058 C C . ASP A 1 388 ? -14.750 -6.971 16.899 1.00 65.88 388 ASP A C 1
ATOM 3060 O O . ASP A 1 388 ? -15.883 -6.568 17.163 1.00 65.88 388 ASP A O 1
ATOM 3064 N N . ASP A 1 389 ? -14.216 -6.856 15.678 1.00 57.50 389 ASP A N 1
ATOM 3065 C CA . ASP A 1 389 ? -14.950 -6.328 14.515 1.00 57.50 389 ASP A CA 1
ATOM 3066 C C . ASP A 1 389 ? -16.020 -7.339 14.024 1.00 57.50 389 ASP A C 1
ATOM 3068 O O . ASP A 1 389 ? -16.964 -6.927 13.351 1.00 57.50 389 ASP A O 1
ATOM 3072 N N . ASN A 1 390 ? -15.931 -8.638 14.381 1.00 63.31 390 ASN A N 1
ATOM 3073 C CA . ASN A 1 390 ? -16.923 -9.658 14.005 1.00 63.31 390 ASN A CA 1
ATOM 3074 C C . ASN A 1 390 ? -17.939 -9.920 15.127 1.00 63.31 390 ASN A C 1
ATOM 3076 O O . ASN A 1 390 ? -17.986 -10.987 15.740 1.00 63.31 390 ASN A O 1
ATOM 3080 N N . LEU A 1 391 ? -18.778 -8.921 15.393 1.00 65.94 391 LEU A N 1
ATOM 3081 C CA . LEU A 1 391 ? -19.724 -8.951 16.508 1.00 65.94 391 LEU A CA 1
ATOM 3082 C C . LEU A 1 391 ? -20.705 -10.143 16.469 1.00 65.94 391 LEU A C 1
ATOM 3084 O O . LEU A 1 391 ? -21.150 -10.590 17.524 1.00 65.94 391 LEU A O 1
ATOM 3088 N N . ASP A 1 392 ? -21.005 -10.690 15.290 1.00 66.94 392 ASP A N 1
ATOM 3089 C CA . ASP A 1 392 ? -21.964 -11.788 15.122 1.00 66.94 392 ASP A CA 1
ATOM 3090 C C . ASP A 1 392 ? -21.470 -13.116 15.743 1.00 66.94 392 ASP A C 1
ATOM 3092 O O . ASP A 1 392 ? -22.263 -13.830 16.360 1.00 66.94 392 ASP A O 1
ATOM 3096 N N . ASP A 1 393 ? -20.160 -13.410 15.698 1.00 65.50 393 ASP A N 1
ATOM 3097 C CA . ASP A 1 393 ? -19.551 -14.542 16.434 1.00 65.50 393 ASP A CA 1
ATOM 3098 C C . ASP A 1 393 ? -19.761 -14.392 17.952 1.00 65.50 393 ASP A C 1
ATOM 3100 O O . ASP A 1 393 ? -19.959 -15.364 18.686 1.00 65.50 393 ASP A O 1
ATOM 3104 N N . LEU A 1 394 ? -19.701 -13.148 18.426 1.00 63.09 394 LEU A N 1
ATOM 3105 C CA . LEU A 1 394 ? -19.691 -12.783 19.836 1.00 63.09 394 LEU A CA 1
ATOM 3106 C C . LEU A 1 394 ? -21.098 -12.761 20.451 1.00 63.09 394 LEU A C 1
ATOM 3108 O O . LEU A 1 394 ? -21.243 -13.063 21.635 1.00 63.09 394 LEU A O 1
ATOM 3112 N N . LEU A 1 395 ? -22.122 -12.475 19.643 1.00 67.62 395 LEU A N 1
ATOM 3113 C CA . LEU A 1 395 ? -23.541 -12.594 20.001 1.00 67.62 395 LEU A CA 1
ATOM 3114 C C . LEU A 1 395 ? -24.042 -14.054 20.016 1.00 67.62 395 LEU A C 1
ATOM 3116 O O . LEU A 1 395 ? -25.136 -14.319 20.507 1.00 67.62 395 LEU A O 1
ATOM 3120 N N . CYS A 1 396 ? -23.250 -15.009 19.513 1.00 65.81 396 CYS A N 1
ATOM 3121 C CA . CYS A 1 396 ? -23.600 -16.433 19.466 1.00 65.81 396 CYS A CA 1
ATOM 3122 C C . CYS A 1 396 ? -23.133 -17.261 20.687 1.00 65.81 396 CYS A C 1
ATOM 3124 O O . CYS A 1 396 ? -23.358 -18.477 20.717 1.00 65.81 396 CYS A O 1
ATOM 3126 N N . ASP A 1 397 ? -22.475 -16.660 21.686 1.00 70.19 397 ASP A N 1
ATOM 3127 C CA . ASP A 1 397 ? -22.012 -17.372 22.888 1.00 70.19 397 ASP A CA 1
ATOM 3128 C C . ASP A 1 397 ? -23.117 -17.484 23.952 1.00 70.19 397 ASP A C 1
ATOM 3130 O O . ASP A 1 397 ? -23.486 -16.513 24.606 1.00 70.19 397 ASP A O 1
ATOM 3134 N N . LEU A 1 398 ? -23.598 -18.710 24.172 1.00 66.38 398 LEU A N 1
ATOM 3135 C CA . LEU A 1 398 ? -24.688 -19.044 25.099 1.00 66.38 398 LEU A CA 1
ATOM 3136 C C . LEU A 1 398 ? -24.395 -18.746 26.585 1.00 66.38 398 LEU A C 1
ATOM 3138 O O . LEU A 1 398 ? -25.295 -18.887 27.412 1.00 66.38 398 LEU A O 1
ATOM 3142 N N . HIS A 1 399 ? -23.165 -18.366 26.943 1.00 69.81 399 HIS A N 1
ATOM 3143 C CA . HIS A 1 399 ? -22.810 -17.938 28.302 1.00 69.81 399 HIS A CA 1
ATOM 3144 C C . HIS A 1 399 ? -22.959 -16.421 28.511 1.00 69.81 399 HIS A C 1
ATOM 3146 O O . HIS A 1 399 ? -22.914 -15.956 29.650 1.00 69.81 399 HIS A O 1
ATOM 3152 N N . ILE A 1 400 ? -23.141 -15.651 27.433 1.00 74.75 400 ILE A N 1
ATOM 3153 C CA . ILE A 1 400 ? -23.217 -14.189 27.444 1.00 74.75 400 ILE A CA 1
ATOM 3154 C C . ILE A 1 400 ? -24.665 -13.777 27.179 1.00 74.75 400 ILE A C 1
ATOM 3156 O O . ILE A 1 400 ? -25.190 -14.009 26.095 1.00 74.75 400 ILE A O 1
ATOM 3160 N N . LYS A 1 401 ? -25.310 -13.127 28.153 1.00 77.00 401 LYS A N 1
ATOM 3161 C CA . LYS A 1 401 ? -26.672 -12.583 27.981 1.00 77.00 401 LYS A CA 1
ATOM 3162 C C . LYS A 1 401 ? -26.667 -11.161 27.439 1.00 77.00 401 LYS A C 1
ATOM 3164 O O . LYS A 1 401 ? -27.562 -10.774 26.693 1.00 77.00 401 LYS A O 1
ATOM 3169 N N . ASN A 1 402 ? -25.654 -10.383 27.832 1.00 83.06 402 ASN A N 1
ATOM 3170 C CA . ASN A 1 402 ? -25.527 -8.975 27.476 1.00 83.06 402 ASN A CA 1
ATOM 3171 C C . ASN A 1 402 ? -24.170 -8.704 26.820 1.00 83.06 402 ASN A C 1
ATOM 3173 O O . ASN A 1 402 ? -23.119 -8.998 27.392 1.00 83.06 402 ASN A O 1
ATOM 3177 N N . THR A 1 403 ? -24.175 -8.061 25.656 1.00 85.94 403 THR A N 1
ATOM 3178 C CA . THR A 1 403 ? -22.957 -7.492 25.062 1.00 85.94 403 THR A CA 1
ATOM 3179 C C . THR A 1 403 ? -23.045 -5.974 25.073 1.00 85.94 403 THR A C 1
ATOM 3181 O O . THR A 1 403 ? -23.999 -5.400 24.553 1.00 85.94 403 THR A O 1
ATOM 3184 N N . VAL A 1 404 ? -22.036 -5.317 25.648 1.00 89.44 404 VAL A N 1
ATOM 3185 C CA . VAL A 1 404 ? -21.939 -3.855 25.739 1.00 89.44 404 VAL A CA 1
ATOM 3186 C C . VAL A 1 404 ? -20.810 -3.385 24.835 1.00 89.44 404 VAL A C 1
ATOM 3188 O O . VAL A 1 404 ? -19.633 -3.501 25.179 1.00 89.44 404 VAL A O 1
ATOM 3191 N N . SER A 1 405 ? -21.162 -2.850 23.668 1.00 90.25 405 SER A N 1
ATOM 3192 C CA . SER A 1 405 ? -20.189 -2.425 22.665 1.00 90.25 405 SER A CA 1
ATOM 3193 C C . SER A 1 405 ? -19.995 -0.911 22.672 1.00 90.25 405 SER A C 1
ATOM 3195 O O . SER A 1 405 ? -20.951 -0.154 22.486 1.00 90.25 405 SER A O 1
ATOM 3197 N N . PHE A 1 406 ? -18.752 -0.456 22.840 1.00 92.94 406 PHE A N 1
ATOM 3198 C CA . PHE A 1 406 ? -18.360 0.904 22.482 1.00 92.94 406 PHE A CA 1
ATOM 3199 C C . PHE A 1 406 ? -18.138 0.961 20.967 1.00 92.94 406 PHE A C 1
ATOM 3201 O O . PHE A 1 406 ? -17.111 0.504 20.467 1.00 92.94 406 PHE A O 1
ATOM 3208 N N . SER A 1 407 ? -19.105 1.500 20.227 1.00 91.19 407 SER A N 1
ATOM 3209 C CA . SER A 1 407 ? -19.064 1.503 18.765 1.00 91.19 407 SER A CA 1
ATOM 3210 C C . SER A 1 407 ? -18.659 2.862 18.207 1.00 91.19 407 SER A C 1
ATOM 3212 O O . SER A 1 407 ? -19.249 3.894 18.540 1.00 91.19 407 SER A O 1
ATOM 3214 N N . PHE A 1 408 ? -17.654 2.868 17.336 1.00 91.38 408 PHE A N 1
ATOM 3215 C CA . PHE A 1 408 ? -17.198 4.042 16.601 1.00 91.38 408 PHE A CA 1
ATOM 3216 C C . PHE A 1 408 ? -18.076 4.263 15.364 1.00 91.38 408 PHE A C 1
ATOM 3218 O O . PHE A 1 408 ? -17.903 3.647 14.316 1.00 91.38 408 PHE A O 1
ATOM 3225 N N . THR A 1 409 ? -19.020 5.190 15.482 1.00 89.88 409 THR A N 1
ATOM 3226 C CA . THR A 1 409 ? -20.129 5.403 14.537 1.00 89.88 409 THR A CA 1
ATOM 3227 C C . THR A 1 409 ? -19.819 6.359 13.386 1.00 89.88 409 THR A C 1
ATOM 3229 O O . THR A 1 409 ? -20.657 6.575 12.511 1.00 89.88 409 THR A O 1
ATOM 3232 N N . SER A 1 410 ? -18.633 6.977 13.364 1.00 87.88 410 SER A N 1
ATOM 3233 C CA . SER A 1 410 ? -18.227 7.929 12.310 1.00 87.88 410 SER A CA 1
ATOM 3234 C C . SER A 1 410 ? -16.902 7.600 11.614 1.00 87.88 410 SER A C 1
ATOM 3236 O O . SER A 1 410 ? -16.531 8.306 10.680 1.00 87.88 410 SER A O 1
ATOM 3238 N N . VAL A 1 411 ? -16.222 6.514 12.000 1.00 84.75 411 VAL A N 1
ATOM 3239 C CA . VAL A 1 411 ? -15.010 6.019 11.310 1.00 84.75 411 VAL A CA 1
ATOM 3240 C C . VAL A 1 411 ? -15.351 5.514 9.906 1.00 84.75 411 VAL A C 1
ATOM 3242 O O . VAL A 1 411 ? -14.626 5.780 8.944 1.00 84.75 411 VAL A O 1
ATOM 3245 N N . ASP A 1 412 ? -16.513 4.883 9.766 1.00 80.19 412 ASP A N 1
ATOM 3246 C CA . ASP A 1 412 ? -16.925 4.166 8.556 1.00 80.19 412 ASP A CA 1
ATOM 3247 C C . ASP A 1 412 ? -17.610 5.067 7.519 1.00 80.19 412 ASP A C 1
ATOM 3249 O O . ASP A 1 412 ? -17.781 4.669 6.370 1.00 80.19 412 ASP A O 1
ATOM 3253 N N . GLN A 1 413 ? -17.910 6.324 7.870 1.00 82.38 413 GLN A N 1
ATOM 3254 C CA . GLN A 1 413 ? -18.651 7.284 7.038 1.00 82.38 413 GLN A CA 1
ATOM 3255 C C . GLN A 1 413 ? -18.152 7.338 5.571 1.00 82.38 413 GLN A C 1
ATOM 3257 O O . GLN A 1 413 ? -16.947 7.514 5.360 1.00 82.38 413 GLN A O 1
ATOM 3262 N N . PRO A 1 414 ? -19.031 7.250 4.550 1.00 78.56 414 PRO A N 1
ATOM 3263 C CA . PRO A 1 414 ? -18.637 7.339 3.140 1.00 78.56 414 PRO A CA 1
ATOM 3264 C C . PRO A 1 414 ? -17.887 8.634 2.789 1.00 78.56 414 PRO A C 1
ATOM 3266 O O . PRO A 1 414 ? -18.247 9.718 3.251 1.00 78.56 414 PRO A O 1
ATOM 3269 N N . GLU A 1 415 ? -16.858 8.546 1.936 1.00 81.31 415 GLU A N 1
ATOM 3270 C CA . GLU A 1 415 ? -15.976 9.687 1.649 1.00 81.31 415 GLU A CA 1
ATOM 3271 C C . GLU A 1 415 ? -16.162 10.296 0.252 1.00 81.31 415 GLU A C 1
ATOM 3273 O O . GLU A 1 415 ? -15.767 9.746 -0.783 1.00 81.31 415 GLU A O 1
ATOM 3278 N N . SER A 1 416 ? -16.686 11.523 0.249 1.00 82.81 416 SER A N 1
ATOM 3279 C CA . SER A 1 416 ? -16.842 12.375 -0.934 1.00 82.81 416 SER A CA 1
ATOM 3280 C C . SER A 1 416 ? -15.518 12.607 -1.678 1.00 82.81 416 SER A C 1
ATOM 3282 O O . SER A 1 416 ? -15.499 12.606 -2.907 1.00 82.81 416 SER A O 1
ATOM 3284 N N . PHE A 1 417 ? -14.395 12.760 -0.966 1.00 89.44 417 PHE A N 1
ATOM 3285 C CA . PHE A 1 417 ? -13.091 13.015 -1.589 1.00 89.44 417 PHE A CA 1
ATOM 3286 C C . PHE A 1 417 ? -12.550 11.801 -2.356 1.00 89.44 417 PHE A C 1
ATOM 3288 O O . PHE A 1 417 ? -12.160 11.942 -3.513 1.00 89.44 417 PHE A O 1
ATOM 3295 N N . LEU A 1 418 ? -12.618 10.595 -1.778 1.00 90.44 418 LEU A N 1
ATOM 3296 C CA . LEU A 1 418 ? -12.235 9.362 -2.480 1.00 90.44 418 LEU A CA 1
ATOM 3297 C C . LEU A 1 418 ? -13.108 9.124 -3.720 1.00 90.44 418 LEU A C 1
ATOM 3299 O O . LEU A 1 418 ? -12.615 8.648 -4.743 1.00 90.44 418 LEU A O 1
ATOM 3303 N N . THR A 1 419 ? -14.378 9.531 -3.661 1.00 88.06 419 THR A N 1
ATOM 3304 C CA . THR A 1 419 ? -15.292 9.519 -4.811 1.00 88.06 419 THR A CA 1
ATOM 3305 C C . THR A 1 419 ? -14.856 10.519 -5.891 1.00 88.06 419 THR A C 1
ATOM 3307 O O . THR A 1 419 ? -14.804 10.155 -7.065 1.00 88.06 419 THR A O 1
ATOM 3310 N N . LYS A 1 420 ? -14.455 11.746 -5.520 1.00 89.19 420 LYS A N 1
ATOM 3311 C CA . LYS A 1 420 ? -13.921 12.759 -6.456 1.00 89.19 420 LYS A CA 1
ATOM 3312 C C . LYS A 1 420 ? -12.622 12.295 -7.135 1.00 89.19 420 LYS A C 1
ATOM 3314 O O . LYS A 1 420 ? -12.534 12.378 -8.358 1.00 89.19 420 LYS A O 1
ATOM 3319 N N . LEU A 1 421 ? -11.673 11.718 -6.387 1.00 91.25 421 LEU A N 1
ATOM 3320 C CA . LEU A 1 421 ? -10.459 11.098 -6.949 1.00 91.25 421 LEU A CA 1
ATOM 3321 C C . LEU A 1 421 ? -10.798 9.960 -7.929 1.00 91.25 421 LEU A C 1
ATOM 3323 O O . LEU A 1 421 ? -10.275 9.913 -9.039 1.00 91.25 421 LEU A O 1
ATOM 3327 N N . SER A 1 422 ? -11.707 9.061 -7.535 1.00 90.25 422 SER A N 1
ATOM 3328 C CA . SER A 1 422 ? -12.092 7.897 -8.347 1.00 90.25 422 SER A CA 1
ATOM 3329 C C . SER A 1 422 ? -12.866 8.277 -9.612 1.00 90.25 422 SER A C 1
ATOM 3331 O O . SER A 1 422 ? -12.778 7.569 -10.609 1.00 90.25 422 SER A O 1
ATOM 3333 N N . ASN A 1 423 ? -13.627 9.377 -9.590 1.00 87.06 423 ASN A N 1
ATOM 3334 C CA . ASN A 1 423 ? -14.338 9.884 -10.764 1.00 87.06 423 ASN A CA 1
ATOM 3335 C C . ASN A 1 423 ? -13.407 10.613 -11.742 1.00 87.06 423 ASN A C 1
ATOM 3337 O O . ASN A 1 423 ? -13.599 10.477 -12.945 1.00 87.06 423 ASN A O 1
ATOM 3341 N N . PHE A 1 424 ? -12.385 11.326 -11.255 1.00 88.19 424 PHE A N 1
ATOM 3342 C CA . PHE A 1 424 ? -11.390 11.986 -12.112 1.00 88.19 424 PHE A CA 1
ATOM 3343 C C . PHE A 1 424 ? -10.575 10.985 -12.955 1.00 88.19 424 PHE A C 1
ATOM 3345 O O . PHE A 1 424 ? -10.177 11.304 -14.068 1.00 88.19 424 PHE A O 1
ATOM 3352 N N . LEU A 1 425 ? -10.374 9.761 -12.451 1.00 87.94 425 LEU A N 1
ATOM 3353 C CA . LEU A 1 425 ? -9.668 8.675 -13.147 1.00 87.94 425 LEU A CA 1
ATOM 3354 C C . LEU A 1 425 ? -10.545 7.853 -14.116 1.00 87.94 425 LEU A C 1
ATOM 3356 O O . LEU A 1 425 ? -10.072 6.860 -14.671 1.00 87.94 425 LEU A O 1
ATOM 3360 N N . LYS A 1 426 ? -11.825 8.202 -14.314 1.00 82.50 426 LYS A N 1
ATOM 3361 C CA . LYS A 1 426 ? -12.700 7.488 -15.261 1.00 82.50 426 LYS A CA 1
ATOM 3362 C C . LYS A 1 426 ? -12.521 8.020 -16.689 1.00 82.50 426 LYS A C 1
ATOM 3364 O O . LYS A 1 426 ? -12.419 9.233 -16.867 1.00 82.50 426 LYS A O 1
ATOM 3369 N N . PRO A 1 427 ? -12.570 7.156 -17.722 1.00 71.31 427 PRO A N 1
ATOM 3370 C CA . PRO A 1 427 ? -12.608 7.604 -19.110 1.00 71.31 427 PRO A CA 1
ATOM 3371 C C . PRO A 1 427 ? -13.773 8.566 -19.379 1.00 71.31 427 PRO A C 1
ATOM 3373 O O . PRO A 1 427 ? -14.892 8.370 -18.891 1.00 71.31 427 PRO A O 1
ATOM 3376 N N . ALA A 1 428 ? -13.518 9.588 -20.200 1.00 45.84 428 ALA A N 1
ATOM 3377 C CA . ALA A 1 428 ? -14.543 10.530 -20.637 1.00 45.84 428 ALA A CA 1
ATOM 3378 C C . ALA A 1 428 ? -15.705 9.780 -21.319 1.00 45.84 428 ALA A C 1
ATOM 3380 O O . ALA A 1 428 ? -15.487 8.982 -22.228 1.00 45.84 428 ALA A O 1
ATOM 3381 N N . GLY A 1 429 ? -16.933 10.026 -20.853 1.00 48.34 429 GLY A N 1
ATOM 3382 C CA . GLY A 1 429 ? -18.140 9.299 -21.272 1.00 48.34 429 GLY A CA 1
ATOM 3383 C C . GLY A 1 429 ? -18.679 8.281 -20.254 1.00 48.34 429 GLY A C 1
ATOM 3384 O O . GLY A 1 429 ? -19.822 7.864 -20.392 1.00 48.34 429 GLY A O 1
ATOM 3385 N N . MET A 1 430 ? -17.929 7.929 -19.198 1.00 43.41 430 MET A N 1
ATOM 3386 C CA . MET A 1 430 ? -18.425 7.114 -18.064 1.00 43.41 430 MET A CA 1
ATOM 3387 C C . MET A 1 430 ? -18.756 7.934 -16.799 1.00 43.41 430 MET A C 1
ATOM 3389 O O . MET A 1 430 ? -18.817 7.402 -15.687 1.00 43.41 430 MET A O 1
ATOM 3393 N N . VAL A 1 431 ? -18.988 9.238 -16.959 1.00 41.28 431 VAL A N 1
ATOM 3394 C CA . VAL A 1 431 ? -19.469 10.129 -15.895 1.00 41.28 431 VAL A CA 1
ATOM 3395 C C . VAL A 1 431 ? -20.963 10.364 -16.114 1.00 41.28 431 VAL A C 1
ATOM 3397 O O . VAL A 1 431 ? -21.344 11.041 -17.062 1.00 41.28 431 VAL A O 1
ATOM 3400 N N . GLY A 1 432 ? -21.803 9.777 -15.258 1.00 40.94 432 GLY A N 1
ATOM 3401 C CA . GLY A 1 432 ? -23.240 10.069 -15.236 1.00 40.94 432 GLY A CA 1
ATOM 3402 C C . GLY A 1 432 ? -23.522 11.485 -14.722 1.00 40.94 432 GLY A C 1
ATOM 3403 O O . GLY A 1 432 ? -22.700 12.064 -14.014 1.00 40.94 432 GLY A O 1
ATOM 3404 N N . GLU A 1 433 ? -24.702 12.020 -15.038 1.00 35.66 433 GLU A N 1
ATOM 3405 C CA . GLU A 1 433 ? -25.065 13.448 -14.911 1.00 35.66 433 GLU A CA 1
ATOM 3406 C C . GLU A 1 433 ? -25.091 14.017 -13.468 1.00 35.66 433 GLU A C 1
ATOM 3408 O O . GLU A 1 433 ? -25.306 15.207 -13.270 1.00 35.66 433 GLU A O 1
ATOM 3413 N N . TYR A 1 434 ? -24.796 13.204 -12.450 1.00 41.78 434 TYR A N 1
ATOM 3414 C CA . TYR A 1 434 ? -24.786 13.570 -11.024 1.00 41.78 434 TYR A CA 1
ATOM 3415 C C . TYR A 1 434 ? -23.401 13.997 -10.494 1.00 41.78 434 TYR A C 1
ATOM 3417 O O . TYR A 1 434 ? -23.045 13.717 -9.349 1.00 41.78 434 TYR A O 1
ATOM 3425 N N . ALA A 1 435 ? -22.583 14.648 -11.326 1.00 38.84 435 ALA A N 1
ATOM 3426 C CA . ALA A 1 435 ? -21.235 15.085 -10.942 1.00 38.84 435 ALA A CA 1
ATOM 3427 C C . ALA A 1 435 ? -21.190 16.456 -10.232 1.00 38.84 435 ALA A C 1
ATOM 3429 O O . ALA A 1 435 ? -20.266 16.701 -9.454 1.00 38.84 435 ALA A O 1
ATOM 3430 N N . ASP A 1 436 ? -22.162 17.334 -10.499 1.00 34.34 436 ASP A N 1
ATOM 3431 C CA . ASP A 1 436 ? -22.057 18.777 -10.214 1.00 34.34 436 ASP A CA 1
ATOM 3432 C C . ASP A 1 436 ? -22.538 19.175 -8.798 1.00 34.34 436 ASP A C 1
ATOM 3434 O O . ASP A 1 436 ? -22.033 20.121 -8.197 1.00 34.34 436 ASP A O 1
ATOM 3438 N N . ASP A 1 437 ? -23.460 18.406 -8.205 1.00 35.56 437 ASP A N 1
ATOM 3439 C CA . ASP A 1 437 ? -24.199 18.808 -6.990 1.00 35.56 437 ASP A CA 1
ATOM 3440 C C . ASP A 1 437 ? -23.563 18.333 -5.659 1.00 35.56 437 ASP A C 1
ATOM 3442 O O . ASP A 1 437 ? -24.149 18.396 -4.578 1.00 35.56 437 ASP A O 1
ATOM 3446 N N . LEU A 1 438 ? -22.308 17.863 -5.688 1.00 40.56 438 LEU A N 1
ATOM 3447 C CA . LEU A 1 438 ? -21.564 17.433 -4.490 1.00 40.56 438 LEU A CA 1
ATOM 3448 C C . LEU A 1 438 ? -20.877 18.607 -3.759 1.00 40.56 438 LEU A C 1
ATOM 3450 O O . LEU A 1 438 ? -19.678 18.564 -3.434 1.00 40.56 438 LEU A O 1
ATOM 3454 N N . GLN A 1 439 ? -21.692 19.623 -3.438 1.00 39.03 439 GLN A N 1
ATOM 3455 C CA . GLN A 1 439 ? -21.450 20.637 -2.398 1.00 39.03 439 GLN A CA 1
ATOM 3456 C C . GLN A 1 439 ? -21.873 20.162 -0.991 1.00 39.03 439 GLN A C 1
ATOM 3458 O O . GLN A 1 439 ? -22.063 20.968 -0.079 1.00 39.03 439 GLN A O 1
ATOM 3463 N N . THR A 1 440 ? -21.964 18.848 -0.757 1.00 35.97 440 THR A N 1
ATOM 3464 C CA . THR A 1 440 ? -22.088 18.295 0.599 1.00 35.97 440 THR A CA 1
ATOM 3465 C C . THR A 1 440 ? -20.918 18.777 1.457 1.00 35.97 440 THR A C 1
ATOM 3467 O O . THR A 1 440 ? -19.779 18.314 1.292 1.00 35.97 440 THR A O 1
ATOM 3470 N N . THR A 1 441 ? -21.187 19.707 2.378 1.00 38.12 441 THR A N 1
ATOM 3471 C CA . THR A 1 441 ? -20.197 20.179 3.350 1.00 38.12 441 THR A CA 1
ATOM 3472 C C . THR A 1 441 ? -19.672 18.968 4.109 1.00 38.12 441 THR A C 1
ATOM 3474 O O . THR A 1 441 ? -20.401 18.297 4.836 1.00 38.12 441 THR A O 1
ATOM 3477 N N . THR A 1 442 ? -18.406 18.622 3.873 1.00 47.28 442 THR A N 1
ATOM 3478 C CA . THR A 1 442 ? -17.827 17.392 4.417 1.00 47.28 442 THR A CA 1
ATOM 3479 C C . THR A 1 442 ? -17.570 17.618 5.901 1.00 47.28 442 THR A C 1
ATOM 3481 O O . THR A 1 442 ? -16.509 18.110 6.286 1.00 47.28 442 THR A O 1
ATOM 3484 N N . ARG A 1 443 ? -18.593 17.328 6.720 1.00 55.38 443 ARG A N 1
ATOM 3485 C CA . ARG A 1 443 ? -18.542 17.418 8.181 1.00 55.38 443 ARG A CA 1
ATOM 3486 C C . ARG A 1 443 ? -17.287 16.708 8.677 1.00 55.38 443 ARG A C 1
ATOM 3488 O O . ARG A 1 443 ? -16.938 15.621 8.215 1.00 55.38 443 ARG A O 1
ATOM 3495 N N . ASP A 1 444 ? -16.594 17.350 9.607 1.00 64.00 444 ASP A N 1
ATOM 3496 C CA . ASP A 1 444 ? -15.408 16.761 10.204 1.00 64.00 444 ASP A CA 1
ATOM 3497 C C . ASP A 1 444 ? -15.833 15.586 11.096 1.00 64.00 444 ASP A C 1
ATOM 3499 O O . ASP A 1 444 ? -16.480 15.788 12.129 1.00 64.00 444 ASP A O 1
ATOM 3503 N N . SER A 1 445 ? -15.490 14.366 10.670 1.00 62.97 445 SER A N 1
ATOM 3504 C CA . SER A 1 445 ? -15.828 13.095 11.331 1.00 62.97 445 SER A CA 1
ATOM 3505 C C . SER A 1 445 ? -15.403 13.088 12.798 1.00 62.97 445 SER A C 1
ATOM 3507 O O . SER A 1 445 ? -16.060 12.465 13.627 1.00 62.97 445 SER A O 1
ATOM 3509 N N . LEU A 1 446 ? -14.365 13.859 13.141 1.00 72.00 446 LEU A N 1
ATOM 3510 C CA . LEU A 1 446 ? -13.883 14.065 14.503 1.00 72.00 446 LEU A CA 1
ATOM 3511 C C . LEU A 1 446 ? -13.784 15.555 14.864 1.00 72.00 446 LEU A C 1
ATOM 3513 O O . LEU A 1 446 ? -12.812 16.004 15.480 1.00 72.00 446 LEU A O 1
ATOM 3517 N N . SER A 1 447 ? -14.836 16.319 14.546 1.00 80.75 447 SER A N 1
ATOM 3518 C CA . SER A 1 447 ? -14.994 17.703 15.012 1.00 80.75 447 SER A CA 1
ATOM 3519 C C . SER A 1 447 ? -14.807 17.827 16.535 1.00 80.75 447 SER A C 1
ATOM 3521 O O . SER A 1 447 ? -14.908 16.853 17.286 1.00 80.75 447 SER A O 1
ATOM 3523 N N . THR A 1 448 ? -14.537 19.032 17.041 1.00 83.88 448 THR A N 1
ATOM 3524 C CA . THR A 1 448 ? -14.332 19.240 18.489 1.00 83.88 448 THR A CA 1
ATOM 3525 C C . THR A 1 448 ? -15.561 18.869 19.330 1.00 83.88 448 THR A C 1
ATOM 3527 O O . THR A 1 448 ? -15.384 18.284 20.398 1.00 83.88 448 THR A O 1
ATOM 3530 N N . ASP A 1 449 ? -16.783 19.110 18.839 1.00 85.69 449 ASP A N 1
ATOM 3531 C CA . ASP A 1 449 ? -18.009 18.631 19.498 1.00 85.69 449 ASP A CA 1
ATOM 3532 C C . ASP A 1 449 ? -18.105 17.099 19.432 1.00 85.69 449 ASP A C 1
ATOM 3534 O O . ASP A 1 449 ? -18.298 16.451 20.458 1.00 85.69 449 ASP A O 1
ATOM 3538 N N . THR A 1 450 ? -17.851 16.499 18.262 1.00 86.75 450 THR A N 1
ATOM 3539 C CA . THR A 1 450 ? -17.844 15.036 18.084 1.00 86.75 450 THR A CA 1
ATOM 3540 C C . THR A 1 450 ? -16.885 14.355 19.066 1.00 86.75 450 THR A C 1
ATOM 3542 O O . THR A 1 450 ? -17.271 13.441 19.793 1.00 86.75 450 THR A O 1
ATOM 3545 N N . ARG A 1 451 ? -15.651 14.858 19.186 1.00 87.62 451 ARG A N 1
ATOM 3546 C CA . ARG A 1 451 ? -14.655 14.353 20.146 1.00 87.62 451 ARG A CA 1
ATOM 3547 C C . ARG A 1 451 ? -15.071 14.581 21.602 1.00 87.62 451 ARG A C 1
ATOM 3549 O O . ARG A 1 451 ? -14.726 13.767 22.457 1.00 87.62 451 ARG A O 1
ATOM 3556 N N . GLN A 1 452 ? -15.829 15.638 21.911 1.00 89.44 452 GLN A N 1
ATOM 3557 C CA . GLN A 1 452 ? -16.393 15.830 23.250 1.00 89.44 452 GLN A CA 1
ATOM 3558 C C . GLN A 1 452 ? -17.535 14.839 23.540 1.00 89.44 452 GLN A C 1
ATOM 3560 O O . GLN A 1 452 ? -17.590 14.313 24.651 1.00 89.44 452 GLN A O 1
ATOM 3565 N N . ARG A 1 453 ? -18.391 14.514 22.558 1.00 89.62 453 ARG A N 1
ATOM 3566 C CA . ARG A 1 453 ? -19.401 13.441 22.672 1.00 89.62 453 ARG A CA 1
ATOM 3567 C C . ARG A 1 453 ? -18.739 12.091 22.934 1.00 89.62 453 ARG A C 1
ATOM 3569 O O . ARG A 1 453 ? -19.088 11.436 23.910 1.00 89.62 453 ARG A O 1
ATOM 3576 N N . MET A 1 454 ? -17.721 11.730 22.151 1.00 93.00 454 MET A N 1
ATOM 3577 C CA . MET A 1 454 ? -16.959 10.488 22.340 1.00 93.00 454 MET A CA 1
ATOM 3578 C C . MET A 1 454 ? -16.315 10.409 23.731 1.00 93.00 454 MET A C 1
ATOM 3580 O O . MET A 1 454 ? -16.368 9.361 24.363 1.00 93.00 454 MET A O 1
ATOM 3584 N N . LYS A 1 455 ? -15.770 11.516 24.263 1.00 93.56 455 LYS A N 1
ATOM 3585 C CA . LYS A 1 455 ? -15.254 11.559 25.646 1.00 93.56 455 LYS A CA 1
ATOM 3586 C C . LYS A 1 455 ? -16.342 11.352 26.705 1.00 93.56 455 LYS A C 1
ATOM 3588 O O . LYS A 1 455 ? -16.075 10.692 27.704 1.00 93.56 455 LYS A O 1
ATOM 3593 N N . ARG A 1 456 ? -17.557 11.881 26.501 1.00 92.31 456 ARG A N 1
ATOM 3594 C CA . ARG A 1 456 ? -18.705 11.617 27.394 1.00 92.31 456 ARG A CA 1
ATOM 3595 C C . ARG A 1 456 ? -19.109 10.141 27.343 1.00 92.31 456 ARG A C 1
ATOM 3597 O O . ARG A 1 456 ? -19.289 9.544 28.395 1.00 92.31 456 ARG A O 1
ATOM 3604 N N . GLN A 1 457 ? -19.168 9.547 26.149 1.00 93.94 457 GLN A N 1
ATOM 3605 C CA . GLN A 1 457 ? -19.452 8.118 25.986 1.00 93.94 457 GLN A CA 1
ATOM 3606 C C . GLN A 1 457 ? -18.367 7.244 26.631 1.00 93.94 457 GLN A C 1
ATOM 3608 O O . GLN A 1 457 ? -18.694 6.346 27.393 1.00 93.94 457 GLN A O 1
ATOM 3613 N N . LEU A 1 458 ? -17.077 7.544 26.439 1.00 94.25 458 LEU A N 1
ATOM 3614 C CA . LEU A 1 458 ? -15.993 6.795 27.091 1.00 94.25 458 LEU A CA 1
ATOM 3615 C C . LEU A 1 458 ? -16.097 6.868 28.625 1.00 94.25 458 LEU A C 1
ATOM 3617 O O . LEU A 1 458 ? -15.836 5.884 29.311 1.00 94.25 458 LEU A O 1
ATOM 3621 N N . HIS A 1 459 ? -16.516 8.013 29.172 1.00 93.25 459 HIS A N 1
ATOM 3622 C CA . HIS A 1 459 ? -16.750 8.156 30.607 1.00 93.25 459 HIS A CA 1
ATOM 3623 C C . HIS A 1 459 ? -17.954 7.332 31.099 1.00 93.25 459 HIS A C 1
ATOM 3625 O O . HIS A 1 459 ? -17.849 6.693 32.141 1.00 93.25 459 HIS A O 1
ATOM 3631 N N . LEU A 1 460 ? -19.061 7.292 30.348 1.00 91.19 460 LEU A N 1
ATOM 3632 C CA . LEU A 1 460 ? -20.210 6.425 30.652 1.00 91.19 460 LEU A CA 1
ATOM 3633 C C . LEU A 1 460 ? -19.837 4.935 30.571 1.00 91.19 460 LEU A C 1
ATOM 3635 O O . LEU A 1 460 ? -20.214 4.163 31.445 1.00 91.19 460 LEU A O 1
ATOM 3639 N N . PHE A 1 461 ? -19.032 4.541 29.584 1.00 92.75 461 PHE A N 1
ATOM 3640 C CA . PHE A 1 461 ? -18.544 3.170 29.422 1.00 92.75 461 PHE A CA 1
ATOM 3641 C C . PHE A 1 461 ? -17.631 2.745 30.589 1.00 92.75 461 PHE A C 1
ATOM 3643 O O . PHE A 1 461 ? -17.828 1.687 31.172 1.00 92.75 461 PHE A O 1
ATOM 3650 N N . ASN A 1 462 ? -16.713 3.623 31.012 1.00 91.50 462 ASN A N 1
ATOM 3651 C CA . ASN A 1 462 ? -15.860 3.458 32.202 1.00 91.50 462 ASN A CA 1
ATOM 3652 C C . ASN A 1 462 ? -16.665 3.357 33.517 1.00 91.50 462 ASN A C 1
ATOM 3654 O O . ASN A 1 462 ? -16.207 2.752 34.484 1.00 91.50 462 ASN A O 1
ATOM 3658 N N . GLN A 1 463 ? -17.865 3.944 33.573 1.00 88.19 463 GLN A N 1
ATOM 3659 C CA . GLN A 1 463 ? -18.792 3.720 34.682 1.00 88.19 463 GLN A CA 1
ATOM 3660 C C . GLN A 1 463 ? -19.500 2.361 34.544 1.00 88.19 463 GLN A C 1
ATOM 3662 O O . GLN A 1 463 ? -19.535 1.608 35.514 1.00 88.19 463 GLN A O 1
ATOM 3667 N N . LEU A 1 464 ? -20.015 2.004 33.360 1.00 88.19 464 LEU A N 1
ATOM 3668 C CA . LEU A 1 464 ? -20.676 0.712 33.120 1.00 88.19 464 LEU A CA 1
ATOM 3669 C C . LEU A 1 464 ? -19.776 -0.489 33.453 1.00 88.19 464 LEU A C 1
ATOM 3671 O O . LEU A 1 464 ? -20.246 -1.403 34.127 1.00 88.19 464 LEU A O 1
ATOM 3675 N N . THR A 1 465 ? -18.488 -0.461 33.089 1.00 86.75 465 THR A N 1
ATOM 3676 C CA . THR A 1 465 ? -17.526 -1.529 33.439 1.00 86.75 465 THR A CA 1
ATOM 3677 C C . THR A 1 465 ? -17.265 -1.671 34.943 1.00 86.75 465 THR A C 1
ATOM 3679 O O . THR A 1 465 ? -16.701 -2.675 35.365 1.00 86.75 465 THR A O 1
ATOM 3682 N N . LYS A 1 466 ? -17.670 -0.694 35.768 1.00 86.00 466 LYS A N 1
ATOM 3683 C CA . LYS A 1 466 ? -17.539 -0.726 37.238 1.00 86.00 466 LYS A CA 1
ATOM 3684 C C . LYS A 1 466 ? -18.830 -1.095 37.960 1.00 86.00 466 LYS A C 1
ATOM 3686 O O . LYS A 1 466 ? -18.764 -1.683 39.031 1.00 86.00 466 LYS A O 1
ATOM 3691 N N . TRP A 1 467 ? -19.985 -0.727 37.403 1.00 77.12 467 TRP A N 1
ATOM 3692 C CA . TRP A 1 467 ? -21.294 -1.099 37.957 1.00 77.12 467 TRP A CA 1
ATOM 3693 C C . TRP A 1 467 ? -21.726 -2.518 37.550 1.00 77.12 467 TRP A C 1
ATOM 3695 O O . TRP A 1 467 ? -22.521 -3.134 38.255 1.00 77.12 467 TRP A O 1
ATOM 3705 N N . THR A 1 468 ? -21.193 -3.051 36.445 1.00 76.50 468 THR A N 1
ATOM 3706 C CA . THR A 1 468 ? -21.560 -4.375 35.917 1.00 76.50 468 THR A CA 1
ATOM 3707 C C . THR A 1 468 ? -20.577 -5.452 36.386 1.00 76.50 468 THR A C 1
ATOM 3709 O O . THR A 1 468 ? -19.619 -5.775 35.691 1.00 76.50 468 THR A O 1
ATOM 3712 N N . SER A 1 469 ? -20.822 -6.029 37.563 1.00 61.97 469 SER A N 1
ATOM 3713 C CA . SER A 1 469 ? -19.974 -7.076 38.168 1.00 61.97 469 SER A CA 1
ATOM 3714 C C . SER A 1 469 ? -20.459 -8.508 37.869 1.00 61.97 469 SER A C 1
ATOM 3716 O O . SER A 1 469 ? -20.476 -9.346 38.768 1.00 61.97 469 SER A O 1
ATOM 3718 N N . SER A 1 470 ? -20.928 -8.776 36.645 1.00 68.12 470 SER A N 1
ATOM 3719 C CA . SER A 1 470 ? -21.548 -10.055 36.252 1.00 68.12 470 SER A CA 1
ATOM 3720 C C . SER A 1 470 ? -20.790 -10.720 35.103 1.00 68.12 470 SER A C 1
ATOM 3722 O O . SER A 1 470 ? -20.622 -10.108 34.048 1.00 68.12 470 SER A O 1
ATOM 3724 N N . ASP A 1 471 ? -20.393 -11.985 35.280 1.00 72.12 471 ASP A N 1
ATOM 3725 C CA . ASP A 1 471 ? -19.653 -12.776 34.279 1.00 72.12 471 ASP A CA 1
ATOM 3726 C C . ASP A 1 471 ? -20.453 -13.035 32.983 1.00 72.12 471 ASP A C 1
ATOM 3728 O O . ASP A 1 471 ? -19.876 -13.378 31.953 1.00 72.12 471 ASP A O 1
ATOM 3732 N N . ASP A 1 472 ? -21.777 -12.842 33.009 1.00 78.88 472 ASP A N 1
ATOM 3733 C CA . ASP A 1 472 ? -22.669 -13.001 31.848 1.00 78.88 472 ASP A CA 1
ATOM 3734 C C . ASP A 1 472 ? -22.729 -11.775 30.916 1.00 78.88 472 ASP A C 1
ATOM 3736 O O . ASP A 1 472 ? -23.535 -11.750 29.978 1.00 78.88 472 ASP A O 1
ATOM 3740 N N . THR A 1 473 ? -21.907 -10.751 31.176 1.00 83.75 473 THR A N 1
ATOM 3741 C CA . THR A 1 473 ? -21.898 -9.494 30.421 1.00 83.75 473 THR A CA 1
ATOM 3742 C C . THR A 1 473 ? -20.508 -9.165 29.869 1.00 83.75 473 THR A C 1
ATOM 3744 O O . THR A 1 473 ? -19.550 -8.986 30.619 1.00 83.75 473 THR A O 1
ATOM 3747 N N . LYS A 1 474 ? -20.384 -9.044 28.538 1.00 86.19 474 LYS A N 1
ATOM 3748 C CA . LYS A 1 474 ? -19.097 -8.836 27.844 1.00 86.19 474 LYS A CA 1
ATOM 3749 C C . LYS A 1 474 ? -18.969 -7.422 27.277 1.00 86.19 474 LYS A C 1
ATOM 3751 O O . LYS A 1 474 ? -19.843 -6.945 26.556 1.00 86.19 474 LYS A O 1
ATOM 3756 N N . PHE A 1 475 ? -17.839 -6.774 27.557 1.00 88.81 475 PHE A N 1
ATOM 3757 C CA . PHE A 1 475 ? -17.500 -5.445 27.040 1.00 88.81 475 PHE A CA 1
ATOM 3758 C C . PHE A 1 475 ? -16.663 -5.541 25.759 1.00 88.81 475 PHE A C 1
ATOM 3760 O O . PHE A 1 475 ? -15.626 -6.212 25.736 1.00 88.81 475 PHE A O 1
ATOM 3767 N N . THR A 1 476 ? -17.101 -4.859 24.697 1.00 88.81 476 THR A N 1
ATOM 3768 C CA . THR A 1 476 ? -16.455 -4.896 23.373 1.00 88.81 476 THR A CA 1
ATOM 3769 C C . THR A 1 476 ? -16.248 -3.515 22.763 1.00 88.81 476 THR A C 1
ATOM 3771 O O . THR A 1 476 ? -16.788 -2.512 23.237 1.00 88.81 476 THR A O 1
ATOM 3774 N N . VAL A 1 477 ? -15.467 -3.469 21.686 1.00 89.12 477 VAL A N 1
ATOM 3775 C CA . VAL A 1 477 ? -15.259 -2.288 20.844 1.00 89.12 477 VAL A CA 1
ATOM 3776 C C . VAL A 1 477 ? -15.471 -2.679 19.383 1.00 89.12 477 VAL A C 1
ATOM 3778 O O . VAL A 1 477 ? -14.940 -3.698 18.950 1.00 89.12 477 VAL A O 1
ATOM 3781 N N . THR A 1 478 ? -16.230 -1.868 18.642 1.00 86.50 478 THR A N 1
ATOM 3782 C CA . THR A 1 478 ? -16.601 -2.097 17.229 1.00 86.50 478 THR A CA 1
ATOM 3783 C C . THR A 1 478 ? -16.529 -0.803 16.412 1.00 86.50 478 THR A C 1
ATOM 3785 O O . THR A 1 478 ? -16.455 0.294 16.975 1.00 86.50 478 THR A O 1
ATOM 3788 N N . SER A 1 479 ? -16.631 -0.898 15.085 1.00 86.75 479 SER A N 1
ATOM 3789 C CA . SER A 1 479 ? -17.062 0.217 14.226 1.00 86.75 479 SER A CA 1
ATOM 3790 C C . SER A 1 479 ? -18.326 -0.158 13.443 1.00 86.75 479 SER A C 1
ATOM 3792 O O . SER A 1 479 ? -18.474 -1.300 13.012 1.00 86.75 479 SER A O 1
ATOM 3794 N N . LYS A 1 480 ? -19.288 0.772 13.360 1.00 82.50 480 LYS A N 1
ATOM 3795 C CA . LYS A 1 480 ? -20.516 0.626 12.557 1.00 82.50 480 LYS A CA 1
ATOM 3796 C C . LYS A 1 480 ? -21.125 1.998 12.280 1.00 82.50 480 LYS A C 1
ATOM 3798 O O . LYS A 1 480 ? -21.558 2.676 13.210 1.00 82.50 480 LYS A O 1
ATOM 3803 N N . TYR A 1 481 ? -21.177 2.423 11.016 1.00 86.50 481 TYR A N 1
ATOM 3804 C CA . TYR A 1 481 ? -21.705 3.745 10.642 1.00 86.50 481 TYR A CA 1
ATOM 3805 C C . TYR A 1 481 ? -23.151 3.982 11.120 1.00 86.50 481 TYR A C 1
ATOM 3807 O O . TYR A 1 481 ? -24.060 3.244 10.742 1.00 86.50 481 TYR A O 1
ATOM 3815 N N . ASP A 1 482 ? -23.378 5.067 11.870 1.00 84.94 482 ASP A N 1
ATOM 3816 C CA . ASP A 1 482 ? -24.720 5.575 12.184 1.00 84.94 482 ASP A CA 1
ATOM 3817 C C . ASP A 1 482 ? -24.706 7.109 12.304 1.00 84.94 482 ASP A C 1
ATOM 3819 O O . ASP A 1 482 ? -24.091 7.681 13.209 1.00 84.94 482 ASP A O 1
ATOM 3823 N N . GLU A 1 483 ? -25.406 7.798 11.395 1.00 84.62 483 GLU A N 1
ATOM 3824 C CA . GLU A 1 483 ? -25.490 9.265 11.391 1.00 84.62 483 GLU A CA 1
ATOM 3825 C C . GLU A 1 483 ? -26.256 9.827 12.606 1.00 84.62 483 GLU A C 1
ATOM 3827 O O . GLU A 1 483 ? -26.015 10.967 13.014 1.00 84.62 483 GLU A O 1
ATOM 3832 N N . ARG A 1 484 ? -27.134 9.033 13.238 1.00 87.25 484 ARG A N 1
ATOM 3833 C CA . ARG A 1 484 ? -27.934 9.455 14.403 1.00 87.25 484 ARG A CA 1
ATOM 3834 C C . ARG A 1 484 ? -27.062 9.742 15.630 1.00 87.25 484 ARG A C 1
ATOM 3836 O O . ARG A 1 484 ? -27.421 10.583 16.457 1.00 87.25 484 ARG A O 1
ATOM 3843 N N . TYR A 1 485 ? -25.905 9.084 15.734 1.00 88.00 485 TYR A N 1
ATOM 3844 C CA . TYR A 1 485 ? -25.022 9.126 16.901 1.00 88.00 485 TYR A CA 1
ATOM 3845 C C . TYR A 1 485 ? -23.594 9.539 16.510 1.00 88.00 485 TYR A C 1
ATOM 3847 O O . TYR A 1 485 ? -22.691 8.714 16.585 1.00 88.00 485 TYR A O 1
ATOM 3855 N N . PRO A 1 486 ? -23.330 10.792 16.096 1.00 87.00 486 PRO A N 1
ATOM 3856 C CA . PRO A 1 486 ? -22.027 11.185 15.557 1.00 87.00 486 PRO A CA 1
ATOM 3857 C C . PRO A 1 486 ? -20.870 11.013 16.560 1.00 87.00 486 PRO A C 1
ATOM 3859 O O . PRO A 1 486 ? -20.912 11.532 17.681 1.00 87.00 486 PRO A O 1
ATOM 3862 N N . GLY A 1 487 ? -19.802 10.349 16.106 1.00 89.50 487 GLY A N 1
ATOM 3863 C CA . GLY A 1 487 ? -18.565 10.071 16.837 1.00 89.50 487 GLY A CA 1
ATOM 3864 C C . GLY A 1 487 ? -18.465 8.630 17.325 1.00 89.50 487 GLY A C 1
ATOM 3865 O O . GLY A 1 487 ? -17.753 7.820 16.731 1.00 89.50 487 GLY A O 1
ATOM 3866 N N . ALA A 1 488 ? -19.144 8.348 18.435 1.00 92.06 488 ALA A N 1
ATOM 3867 C CA . ALA A 1 488 ? -19.276 7.016 19.014 1.00 92.06 488 ALA A CA 1
ATOM 3868 C C . ALA A 1 488 ? -20.578 6.912 19.822 1.00 92.06 488 ALA A C 1
ATOM 3870 O O . ALA A 1 488 ? -21.097 7.927 20.305 1.00 92.06 488 ALA A O 1
ATOM 3871 N N . CYS A 1 489 ? -21.064 5.689 20.021 1.00 93.25 489 CYS A N 1
ATOM 3872 C CA . CYS A 1 489 ? -22.188 5.367 20.897 1.00 93.25 489 CYS A CA 1
ATOM 3873 C C . CYS A 1 489 ? -21.885 4.103 21.714 1.00 93.25 489 CYS A C 1
ATOM 3875 O O . CYS A 1 489 ? -21.063 3.283 21.307 1.00 93.25 489 CYS A O 1
ATOM 3877 N N . ILE A 1 490 ? -22.555 3.938 22.853 1.00 93.06 490 ILE A N 1
ATOM 3878 C CA . ILE A 1 490 ? -22.589 2.661 23.571 1.00 93.06 490 ILE A CA 1
ATOM 3879 C C . ILE A 1 490 ? -23.866 1.948 23.140 1.00 93.06 490 ILE A C 1
ATOM 3881 O O . ILE A 1 490 ? -24.956 2.497 23.304 1.00 93.06 490 ILE A O 1
ATOM 3885 N N . PHE A 1 491 ? -23.733 0.734 22.620 1.00 90.69 491 PHE A N 1
ATOM 3886 C CA . PHE A 1 491 ? -24.858 -0.128 22.273 1.00 90.69 491 PHE A CA 1
ATOM 3887 C C . PHE A 1 491 ? -24.893 -1.352 23.188 1.00 90.69 491 PHE A C 1
ATOM 3889 O O . PHE A 1 491 ? -23.848 -1.907 23.526 1.00 90.69 491 PHE A O 1
ATOM 3896 N N . ILE A 1 492 ? -26.098 -1.765 23.570 1.00 88.38 492 ILE A N 1
ATOM 3897 C CA . ILE A 1 492 ? -26.369 -2.980 24.336 1.00 88.38 492 ILE A CA 1
ATOM 3898 C C . ILE A 1 492 ? -27.138 -3.944 23.431 1.00 88.38 492 ILE A C 1
ATOM 3900 O O . ILE A 1 492 ? -28.097 -3.547 22.765 1.00 88.38 492 ILE A O 1
ATOM 3904 N N . TYR A 1 493 ? -26.704 -5.199 23.429 1.00 85.00 493 TYR A N 1
ATOM 3905 C CA . TYR A 1 493 ? -27.359 -6.335 22.785 1.00 85.00 493 TYR A CA 1
ATOM 3906 C C . TYR A 1 493 ? -27.784 -7.313 23.888 1.00 85.00 493 TYR A C 1
ATOM 3908 O O . TYR A 1 493 ? -26.991 -7.566 24.799 1.00 85.00 493 TYR A O 1
ATOM 3916 N N . GLU A 1 494 ? -29.016 -7.818 23.823 1.00 78.75 494 GLU A N 1
ATOM 3917 C CA . GLU A 1 494 ? -29.699 -8.569 24.893 1.00 78.75 494 GLU A CA 1
ATOM 3918 C C . GLU A 1 494 ? -30.365 -9.826 24.288 1.00 78.75 494 GLU A C 1
ATOM 3920 O O . GLU A 1 494 ? -30.996 -9.708 23.241 1.00 78.75 494 GLU A O 1
ATOM 3925 N N . ASP A 1 495 ? -30.211 -11.003 24.916 1.00 63.25 495 ASP A N 1
ATOM 3926 C CA . ASP A 1 495 ? -30.887 -12.299 24.633 1.00 63.25 495 ASP A CA 1
ATOM 3927 C C . ASP A 1 495 ? -31.301 -12.582 23.157 1.00 63.25 495 ASP A C 1
ATOM 3929 O O . ASP A 1 495 ? -32.425 -12.308 22.735 1.00 63.25 495 ASP A O 1
ATOM 3933 N N . GLU A 1 496 ? -30.399 -13.189 22.367 1.00 53.38 496 GLU A N 1
ATOM 3934 C CA . GLU A 1 496 ? -30.540 -13.519 20.922 1.00 53.38 496 GLU A CA 1
ATOM 3935 C C . GLU A 1 496 ? -30.954 -12.340 19.987 1.00 53.38 496 GLU A C 1
ATOM 3937 O O . GLU A 1 496 ? -31.179 -12.558 18.794 1.00 53.38 496 GLU A O 1
ATOM 3942 N N . CYS A 1 497 ? -31.028 -11.085 20.458 1.00 53.25 497 CYS A N 1
ATOM 3943 C CA . CYS A 1 497 ? -31.475 -9.950 19.640 1.00 53.25 497 CYS A CA 1
ATOM 3944 C C . CYS A 1 497 ? -30.356 -9.316 18.788 1.00 53.25 497 CYS A C 1
ATOM 3946 O O . CYS A 1 497 ? -29.324 -8.874 19.296 1.00 53.25 497 CYS A O 1
ATOM 3948 N N . VAL A 1 498 ? -30.604 -9.207 17.477 1.00 59.84 498 VAL A N 1
ATOM 3949 C CA . VAL A 1 498 ? -29.648 -8.697 16.471 1.00 59.84 498 VAL A CA 1
ATOM 3950 C C . VAL A 1 498 ? -29.608 -7.158 16.400 1.00 59.84 498 VAL A C 1
ATOM 3952 O O . VAL A 1 498 ? -28.607 -6.584 15.966 1.00 59.84 498 VAL A O 1
ATOM 3955 N N . GLU A 1 499 ? -30.671 -6.458 16.816 1.00 70.25 499 GLU A N 1
ATOM 3956 C CA . GLU A 1 499 ? -30.709 -4.989 16.757 1.00 70.25 499 GLU A CA 1
ATOM 3957 C C . GLU A 1 499 ? -30.140 -4.331 18.033 1.00 70.25 499 GLU A C 1
ATOM 3959 O O . GLU A 1 499 ? -30.672 -4.550 19.124 1.00 70.25 499 GLU A O 1
ATOM 3964 N N . PRO A 1 500 ? -29.098 -3.478 17.926 1.00 79.62 500 PRO A N 1
ATOM 3965 C CA . PRO A 1 500 ? -28.531 -2.780 19.076 1.00 79.62 500 PRO A CA 1
ATOM 3966 C C . PRO A 1 500 ? -29.474 -1.738 19.676 1.00 79.62 500 PRO A C 1
ATOM 3968 O O . PRO A 1 500 ? -29.937 -0.825 18.985 1.00 79.62 500 PRO A O 1
ATOM 3971 N N . VAL A 1 501 ? -29.626 -1.767 21.000 1.00 85.94 501 VAL A N 1
ATOM 3972 C CA . VAL A 1 501 ? -30.276 -0.691 21.755 1.00 85.94 501 VAL A CA 1
ATOM 3973 C C . VAL A 1 501 ? -29.212 0.320 22.210 1.00 85.94 501 VAL A C 1
ATOM 3975 O O . VAL A 1 501 ? -28.267 -0.065 22.900 1.00 85.94 501 VAL A O 1
ATOM 3978 N N . PRO A 1 502 ? -29.315 1.619 21.870 1.00 89.31 502 PRO A N 1
ATOM 3979 C CA . PRO A 1 502 ? -28.388 2.633 22.372 1.00 89.31 502 PRO A CA 1
ATOM 3980 C C . PRO A 1 502 ? -28.560 2.809 23.885 1.00 89.31 502 PRO A C 1
ATOM 3982 O O . PRO A 1 502 ? -29.677 2.981 24.375 1.00 89.31 502 PRO A O 1
ATOM 3985 N N . PHE A 1 503 ? -27.459 2.804 24.638 1.00 89.62 503 PHE A N 1
ATOM 3986 C CA . PHE A 1 503 ? -27.511 3.044 26.076 1.00 89.62 503 PHE A CA 1
ATOM 3987 C C . PHE A 1 503 ? -27.870 4.504 26.372 1.00 89.62 503 PHE A C 1
ATOM 3989 O O . PHE A 1 503 ? -27.166 5.439 25.978 1.00 89.62 503 PHE A O 1
ATOM 3996 N N . ILE A 1 504 ? -28.955 4.683 27.122 1.00 87.94 504 ILE A N 1
ATOM 3997 C CA . ILE A 1 504 ? -29.391 5.963 27.672 1.00 87.94 504 ILE A CA 1
ATOM 3998 C C . ILE A 1 504 ? -29.286 5.843 29.199 1.00 87.94 504 ILE A C 1
ATOM 4000 O O . ILE A 1 504 ? -30.006 5.026 29.775 1.00 87.94 504 ILE A O 1
ATOM 4004 N N . PRO A 1 505 ? -28.403 6.604 29.872 1.00 87.19 505 PRO A N 1
ATOM 4005 C CA . PRO A 1 505 ? -28.365 6.621 31.330 1.00 87.19 505 PRO A CA 1
ATOM 4006 C C . PRO A 1 505 ? -29.630 7.303 31.888 1.00 87.19 505 PRO A C 1
ATOM 4008 O O . PRO A 1 505 ? -30.092 8.281 31.291 1.00 87.19 505 PRO A O 1
ATOM 4011 N N . PRO A 1 506 ? -30.172 6.845 33.031 1.00 88.25 506 PRO A N 1
ATOM 4012 C CA . PRO A 1 506 ? -31.284 7.508 33.698 1.00 88.25 506 PRO A CA 1
ATOM 4013 C C . PRO A 1 506 ? -30.901 8.921 34.147 1.00 88.25 506 PRO A C 1
ATOM 4015 O O . PRO A 1 506 ? -29.769 9.199 34.556 1.00 88.25 506 PRO A O 1
ATOM 4018 N N . SER A 1 507 ? -31.873 9.823 34.080 1.00 87.44 507 SER A N 1
ATOM 4019 C CA . SER A 1 507 ? -31.749 11.205 34.534 1.00 87.44 507 SER A CA 1
ATOM 4020 C C . SER A 1 507 ? -31.478 11.263 36.036 1.00 87.44 507 SER A C 1
ATOM 4022 O O . SER A 1 507 ? -31.983 10.442 36.803 1.00 87.44 507 SER A O 1
ATOM 4024 N N . LYS A 1 508 ? -30.729 12.280 36.487 1.00 87.50 508 LYS A N 1
ATOM 4025 C CA . LYS A 1 508 ? -30.527 12.511 37.924 1.00 87.50 508 LYS A CA 1
ATOM 4026 C C . LYS A 1 508 ? -31.896 12.672 38.611 1.00 87.50 508 LYS A C 1
ATOM 4028 O O . LYS A 1 508 ? -32.626 13.590 38.230 1.00 87.50 508 LYS A O 1
ATOM 4033 N N . PRO A 1 509 ? -32.246 11.839 39.609 1.00 87.38 509 PRO A N 1
ATOM 4034 C CA . PRO A 1 509 ? -33.543 11.930 40.267 1.00 87.38 509 PRO A CA 1
ATOM 4035 C C . PRO A 1 509 ? -33.737 13.277 40.961 1.00 87.38 509 PRO A C 1
ATOM 4037 O O . PRO A 1 509 ? -32.783 13.864 41.487 1.00 87.38 509 PRO A O 1
ATOM 4040 N N . ALA A 1 510 ? -34.988 13.737 41.015 1.00 87.44 510 ALA A N 1
ATOM 4041 C CA . ALA A 1 510 ? -35.363 14.841 41.888 1.00 87.44 510 ALA A CA 1
ATOM 4042 C C . ALA A 1 510 ? -35.054 14.488 43.354 1.00 87.44 510 ALA A C 1
ATOM 4044 O O . ALA A 1 510 ? -35.038 13.316 43.742 1.00 87.44 510 ALA A O 1
ATOM 4045 N N . THR A 1 511 ? -34.810 15.501 44.184 1.00 87.50 511 THR A N 1
ATOM 4046 C CA . THR A 1 511 ? -34.575 15.292 45.615 1.00 87.50 511 THR A CA 1
ATOM 4047 C C . THR A 1 511 ? -35.805 14.655 46.281 1.00 87.50 511 THR A C 1
ATOM 4049 O O . THR A 1 511 ? -36.929 15.114 46.058 1.00 87.50 511 THR A O 1
ATOM 4052 N N . PRO A 1 512 ? -35.628 13.590 47.087 1.00 88.62 512 PRO A N 1
ATOM 4053 C CA . PRO A 1 512 ? -36.743 12.861 47.682 1.00 88.62 512 PRO A CA 1
ATOM 4054 C C . PRO A 1 512 ? -37.532 13.730 48.665 1.00 88.62 512 PRO A C 1
ATOM 4056 O O . PRO A 1 512 ? -36.963 14.470 49.468 1.00 88.62 512 PRO A O 1
ATOM 4059 N N . THR A 1 513 ? -38.858 13.603 48.632 1.00 88.00 513 THR A N 1
ATOM 4060 C CA . THR A 1 513 ? -39.758 14.323 49.545 1.00 88.00 513 THR A CA 1
ATOM 4061 C C . THR A 1 513 ? -40.019 13.506 50.806 1.00 88.00 513 THR A C 1
ATOM 4063 O O . THR A 1 513 ? -40.240 12.297 50.742 1.00 88.00 513 THR A O 1
ATOM 4066 N N . THR A 1 514 ? -40.000 14.157 51.968 1.00 86.19 514 THR A N 1
ATOM 4067 C CA . THR A 1 514 ? -40.172 13.514 53.276 1.00 86.19 514 THR A CA 1
ATOM 4068 C C . THR A 1 514 ? -41.542 13.843 53.871 1.00 86.19 514 THR A C 1
ATOM 4070 O O . THR A 1 514 ? -42.010 14.979 53.833 1.00 86.19 514 THR A O 1
ATOM 4073 N N . SER A 1 515 ? -42.228 12.825 54.392 1.00 84.69 515 SER A N 1
ATOM 4074 C CA . SER A 1 515 ? -43.586 12.923 54.938 1.00 84.69 515 SER A CA 1
ATOM 4075 C C . SER A 1 515 ? -43.785 11.915 56.070 1.00 84.69 515 SER A C 1
ATOM 4077 O O . SER A 1 515 ? -43.036 10.946 56.163 1.00 84.69 515 SER A O 1
ATOM 4079 N N . ASP A 1 516 ? -44.792 12.125 56.924 1.00 80.94 516 ASP A N 1
ATOM 4080 C CA . ASP A 1 516 ? -45.142 11.189 58.008 1.00 80.94 516 ASP A CA 1
ATOM 4081 C C . ASP A 1 516 ? -43.933 10.802 58.892 1.00 80.94 516 ASP A C 1
ATOM 4083 O O . ASP A 1 516 ? -43.563 9.638 59.043 1.00 80.94 516 ASP A O 1
ATOM 4087 N N . VAL A 1 517 ? -43.243 11.823 59.414 1.00 83.00 517 VAL A N 1
ATOM 4088 C CA . VAL A 1 517 ? -42.059 11.650 60.268 1.00 83.00 517 VAL A CA 1
ATOM 4089 C C . VAL A 1 517 ? -42.489 11.215 61.672 1.00 83.00 517 VAL A C 1
ATOM 4091 O O . VAL A 1 517 ? -43.281 11.907 62.320 1.00 83.00 517 VAL A O 1
ATOM 4094 N N . SER A 1 518 ? -41.927 10.117 62.173 1.00 82.88 518 SER A N 1
ATOM 4095 C CA . SER A 1 518 ? -42.120 9.602 63.535 1.00 82.88 518 SER A CA 1
ATOM 4096 C C . SER A 1 518 ? -40.786 9.508 64.294 1.00 82.88 518 SER A C 1
ATOM 4098 O O . SER A 1 518 ? -39.770 10.053 63.855 1.00 82.88 518 SER A O 1
ATOM 4100 N N . TYR A 1 519 ? -40.790 8.836 65.447 1.00 79.38 519 TYR A N 1
ATOM 4101 C CA . TYR A 1 519 ? -39.597 8.489 66.223 1.00 79.38 519 TYR A CA 1
ATOM 4102 C C . TYR A 1 519 ? -38.832 7.284 65.628 1.00 79.38 519 TYR A C 1
ATOM 4104 O O . TYR A 1 519 ? -37.613 7.236 65.750 1.00 79.38 519 TYR A O 1
ATOM 4112 N N . ASP A 1 520 ? -39.523 6.339 64.967 1.00 81.81 520 ASP A N 1
ATOM 4113 C CA . ASP A 1 520 ? -38.954 5.097 64.394 1.00 81.81 520 ASP A CA 1
ATOM 4114 C C . ASP A 1 520 ? -39.097 4.953 62.872 1.00 81.81 520 ASP A C 1
ATOM 4116 O O . ASP A 1 520 ? -38.510 4.040 62.283 1.00 81.81 520 ASP A O 1
ATOM 4120 N N . ARG A 1 521 ? -39.903 5.804 62.230 1.00 84.12 521 ARG A N 1
ATOM 4121 C CA . ARG A 1 521 ? -40.283 5.663 60.820 1.00 84.12 521 ARG A CA 1
ATOM 4122 C C . ARG A 1 521 ? -40.388 7.000 60.099 1.00 84.12 521 ARG A C 1
ATOM 4124 O O . ARG A 1 521 ? -40.589 8.045 60.721 1.00 84.12 521 ARG A O 1
ATOM 4131 N N . LEU A 1 522 ? -40.277 6.937 58.780 1.00 89.00 522 LEU A N 1
ATOM 4132 C CA . LEU A 1 522 ? -40.428 8.057 57.859 1.00 89.00 522 LEU A CA 1
ATOM 4133 C C . LEU A 1 522 ? -41.020 7.547 56.548 1.00 89.00 522 LEU A C 1
ATOM 4135 O O . LEU A 1 522 ? -40.568 6.523 56.043 1.00 89.00 522 LEU A O 1
ATOM 4139 N N . THR A 1 523 ? -41.931 8.297 55.931 1.00 88.31 523 THR A N 1
ATOM 4140 C CA . THR A 1 523 ? -42.433 7.964 54.595 1.00 88.31 523 THR A CA 1
ATOM 4141 C C . THR A 1 523 ? -41.875 8.895 53.514 1.00 88.31 523 THR A C 1
ATOM 4143 O O . THR A 1 523 ? -42.163 10.093 53.476 1.00 88.31 523 THR A O 1
ATOM 4146 N N . VAL A 1 524 ? -41.090 8.324 52.600 1.00 89.06 524 VAL A N 1
ATOM 4147 C CA . VAL A 1 524 ? -40.388 9.010 51.506 1.00 89.06 524 VAL A CA 1
ATOM 4148 C C . VAL A 1 524 ? -41.184 8.882 50.205 1.00 89.06 524 VAL A C 1
ATOM 4150 O O . VAL A 1 524 ? -41.617 7.784 49.854 1.00 89.06 524 VAL A O 1
ATOM 4153 N N . GLY A 1 525 ? -41.379 9.991 49.487 1.00 87.38 525 GLY A N 1
ATOM 4154 C CA . GLY A 1 525 ? -42.039 10.049 48.178 1.00 87.38 525 GLY A CA 1
ATOM 4155 C C . GLY A 1 525 ? -41.100 10.531 47.068 1.00 87.38 525 GLY A C 1
ATOM 4156 O O . GLY A 1 525 ? -40.336 11.480 47.269 1.00 87.38 525 GLY A O 1
ATOM 4157 N N . LEU A 1 526 ? -41.177 9.891 45.900 1.00 87.12 526 LEU A N 1
ATOM 4158 C CA . LEU A 1 526 ? -40.354 10.174 44.720 1.00 87.12 526 LEU A CA 1
ATOM 4159 C C . LEU A 1 526 ? -41.152 10.850 43.596 1.00 87.12 526 LEU A C 1
ATOM 4161 O O . LEU A 1 526 ? -42.384 10.791 43.557 1.00 87.12 526 LEU A O 1
ATOM 4165 N N . SER A 1 527 ? -40.421 11.464 42.663 1.00 83.19 527 SER A N 1
ATOM 4166 C CA . SER A 1 527 ? -40.928 11.833 41.339 1.00 83.19 527 SER A CA 1
ATOM 4167 C C . SER A 1 527 ? -41.285 10.596 40.509 1.00 83.19 527 SER A C 1
ATOM 4169 O O . SER A 1 527 ? -40.814 9.493 40.785 1.00 83.19 527 SER A O 1
ATOM 4171 N N . ASP A 1 528 ? -42.092 10.782 39.466 1.00 82.44 528 ASP A N 1
ATOM 4172 C CA . ASP A 1 528 ? -42.285 9.747 38.448 1.00 82.44 528 ASP A CA 1
ATOM 4173 C C . ASP A 1 528 ? -40.966 9.446 37.697 1.00 82.44 528 ASP A C 1
ATOM 4175 O O . ASP A 1 528 ? -40.159 10.365 37.510 1.00 82.44 528 ASP A O 1
ATOM 4179 N N . PRO A 1 529 ? -40.723 8.179 37.301 1.00 81.50 529 PRO A N 1
ATOM 4180 C CA . PRO A 1 529 ? -39.505 7.763 36.606 1.00 81.50 529 PRO A CA 1
ATOM 4181 C C . PRO A 1 529 ? -39.421 8.318 35.181 1.00 81.50 529 PRO A C 1
ATOM 4183 O O . PRO A 1 529 ? -40.437 8.591 34.538 1.00 81.50 529 PRO A O 1
ATOM 4186 N N . ASP A 1 530 ? -38.196 8.433 34.667 1.00 81.94 530 ASP A N 1
ATOM 4187 C CA . ASP A 1 530 ? -37.959 8.662 33.242 1.00 81.94 530 ASP A CA 1
ATOM 4188 C C . ASP A 1 530 ? -37.947 7.345 32.445 1.00 81.94 530 ASP A C 1
ATOM 4190 O O . ASP A 1 530 ? -38.012 6.249 33.001 1.00 81.94 530 ASP A O 1
ATOM 4194 N N . SER A 1 531 ? -37.841 7.440 31.118 1.00 82.38 531 SER A N 1
ATOM 4195 C CA . SER A 1 531 ? -37.873 6.281 30.215 1.00 82.38 531 SER A CA 1
ATOM 4196 C C . SER A 1 531 ? -36.630 5.377 30.265 1.00 82.38 531 SER A C 1
ATOM 4198 O O . SER A 1 531 ? -36.571 4.410 29.509 1.00 82.38 531 SER A O 1
ATOM 4200 N N . ALA A 1 532 ? -35.625 5.699 31.085 1.00 84.00 532 ALA A N 1
ATOM 4201 C CA . ALA A 1 532 ? -34.395 4.919 31.251 1.00 84.00 532 ALA A CA 1
ATOM 4202 C C . ALA A 1 532 ? -34.252 4.316 32.664 1.00 84.00 532 ALA A C 1
ATOM 4204 O O . ALA A 1 532 ? -33.407 3.446 32.882 1.00 84.00 532 ALA A O 1
ATOM 4205 N N . THR A 1 533 ? -35.089 4.742 33.613 1.00 85.50 533 THR A N 1
ATOM 4206 C CA . THR A 1 533 ? -35.164 4.205 34.975 1.00 85.50 533 THR A CA 1
ATOM 4207 C C . THR A 1 533 ? -35.944 2.886 34.980 1.00 85.50 533 THR A C 1
ATOM 4209 O O . THR A 1 533 ? -37.123 2.850 34.637 1.00 85.50 533 THR A O 1
ATOM 4212 N N . VAL A 1 534 ? -35.288 1.801 35.395 1.00 85.12 534 VAL A N 1
ATOM 4213 C CA . VAL A 1 534 ? -35.878 0.456 35.533 1.00 85.12 534 VAL A CA 1
ATOM 4214 C C . VAL A 1 534 ? -36.377 0.225 36.964 1.00 85.12 534 VAL A C 1
ATOM 4216 O O . VAL A 1 534 ? -37.443 -0.349 37.171 1.00 85.12 534 VAL A O 1
ATOM 4219 N N . GLU A 1 535 ? -35.628 0.707 37.956 1.00 87.00 535 GLU A N 1
ATOM 4220 C CA . GLU A 1 535 ? -35.956 0.624 39.381 1.00 87.00 535 GLU A CA 1
ATOM 4221 C C . GLU A 1 535 ? -35.583 1.940 40.083 1.00 87.00 535 GLU A C 1
ATOM 4223 O O . GLU A 1 535 ? -34.574 2.564 39.755 1.00 87.00 535 GLU A O 1
ATOM 4228 N N . TYR A 1 536 ? -36.362 2.349 41.089 1.00 89.12 536 TYR A N 1
ATOM 4229 C CA . TYR A 1 536 ? -35.926 3.352 42.060 1.00 89.12 536 TYR A CA 1
ATOM 4230 C C . TYR A 1 536 ? -35.514 2.692 43.375 1.00 89.12 536 TYR A C 1
ATOM 4232 O O . TYR A 1 536 ? -36.154 1.759 43.862 1.00 89.12 536 TYR A O 1
ATOM 4240 N N . ARG A 1 537 ? -34.476 3.242 44.003 1.00 89.81 537 ARG A N 1
ATOM 4241 C CA . ARG A 1 537 ? -34.070 2.923 45.373 1.00 89.81 537 ARG A CA 1
ATOM 4242 C C . ARG A 1 537 ? -34.039 4.194 46.214 1.00 89.81 537 ARG A C 1
ATOM 4244 O O . ARG A 1 537 ? -33.639 5.253 45.737 1.00 89.81 537 ARG A O 1
ATOM 4251 N N . VAL A 1 538 ? -34.457 4.097 47.469 1.00 89.62 538 VAL A N 1
ATOM 4252 C CA . VAL A 1 538 ? -34.228 5.126 48.489 1.00 89.62 538 VAL A CA 1
ATOM 4253 C C . VAL A 1 538 ? -33.085 4.650 49.366 1.00 89.62 538 VAL A C 1
ATOM 4255 O O . VAL A 1 538 ? -33.136 3.563 49.934 1.00 89.62 538 VAL A O 1
ATOM 4258 N N . GLU A 1 539 ? -32.051 5.471 49.461 1.00 90.44 539 GLU A N 1
ATOM 4259 C CA . GLU A 1 539 ? -30.863 5.207 50.259 1.00 90.44 539 GLU A CA 1
ATOM 4260 C C . GLU A 1 539 ? -30.794 6.195 51.412 1.00 90.44 539 GLU A C 1
ATOM 4262 O O . GLU A 1 539 ? -30.936 7.401 51.206 1.00 90.44 539 GLU A O 1
ATOM 4267 N N . PHE A 1 540 ? -30.543 5.695 52.620 1.00 89.56 540 PHE A N 1
ATOM 4268 C CA . PHE A 1 540 ? -30.387 6.527 53.807 1.00 89.56 540 PHE A CA 1
ATOM 4269 C C . PHE A 1 540 ? -29.205 6.085 54.672 1.00 89.56 540 PHE A C 1
ATOM 4271 O O . PHE A 1 540 ? -28.810 4.920 54.666 1.00 89.56 540 PHE A O 1
ATOM 4278 N N . ARG A 1 541 ? -28.636 7.021 55.434 1.00 88.69 541 ARG A N 1
ATOM 4279 C CA . ARG A 1 541 ? -27.561 6.753 56.405 1.00 88.69 541 ARG A CA 1
ATOM 4280 C C . ARG A 1 541 ? -27.699 7.650 57.629 1.00 88.69 541 ARG A C 1
ATOM 4282 O O . ARG A 1 541 ? -28.146 8.789 57.509 1.00 88.69 541 ARG A O 1
ATOM 4289 N N . MET A 1 542 ? -27.311 7.150 58.801 1.00 84.94 542 MET A N 1
ATOM 4290 C CA . MET A 1 542 ? -27.268 7.954 60.029 1.00 84.94 542 MET A CA 1
ATOM 4291 C C . MET A 1 542 ? -26.152 8.993 59.915 1.00 84.94 542 MET A C 1
ATOM 4293 O O . MET A 1 542 ? -25.017 8.645 59.597 1.00 84.94 542 MET A O 1
ATOM 4297 N N . LYS A 1 543 ? -26.448 10.259 60.194 1.00 80.31 543 LYS A N 1
ATOM 4298 C CA . LYS A 1 543 ? -25.459 11.336 60.172 1.00 80.31 543 LYS A CA 1
ATOM 4299 C C . LYS A 1 543 ? -24.725 11.352 61.517 1.00 80.31 543 LYS A C 1
ATOM 4301 O O . LYS A 1 543 ? -25.343 11.565 62.557 1.00 80.31 543 LYS A O 1
ATOM 4306 N N . LYS A 1 544 ? -23.423 11.061 61.490 1.00 69.25 544 LYS A N 1
ATOM 4307 C CA . LYS A 1 544 ? -22.522 11.057 62.655 1.00 69.25 544 LYS A CA 1
ATOM 4308 C C . LYS A 1 544 ? -21.575 12.258 62.591 1.00 69.25 544 LYS A C 1
ATOM 4310 O O . LYS A 1 544 ? -21.324 12.782 61.503 1.00 69.25 544 LYS A O 1
ATOM 4315 N N . ASP A 1 545 ? -21.025 12.644 63.737 1.00 57.56 545 ASP A N 1
ATOM 4316 C CA . ASP A 1 545 ? -19.897 13.575 63.802 1.00 57.56 545 ASP A CA 1
ATOM 4317 C C . ASP A 1 545 ? -18.614 12.936 63.225 1.00 57.56 545 ASP A C 1
ATOM 4319 O O . ASP A 1 545 ? -18.525 11.719 63.050 1.00 57.56 545 ASP A O 1
ATOM 4323 N N . GLN A 1 546 ? -17.644 13.770 62.842 1.00 50.19 546 GLN A N 1
ATOM 4324 C CA . GLN A 1 546 ? -16.731 13.514 61.710 1.00 50.19 546 GLN A CA 1
ATOM 4325 C C . GLN A 1 546 ? -15.584 12.493 61.926 1.00 50.19 546 GLN A C 1
ATOM 4327 O O . GLN A 1 546 ? -14.623 12.517 61.161 1.00 50.19 546 GLN A O 1
ATOM 4332 N N . GLU A 1 547 ? -15.657 11.600 62.917 1.00 52.00 547 GLU A N 1
ATOM 4333 C CA . GLU A 1 547 ? -14.532 10.718 63.302 1.00 52.00 547 GLU A CA 1
ATOM 4334 C C . GLU A 1 547 ? -14.740 9.209 63.036 1.00 52.00 547 GLU A C 1
ATOM 4336 O O . GLU A 1 547 ? -13.777 8.447 63.108 1.00 52.00 547 GLU A O 1
ATOM 4341 N N . GLU A 1 548 ? -15.941 8.750 62.654 1.00 52.53 548 GLU A N 1
ATOM 4342 C CA . GLU A 1 548 ? -16.160 7.352 62.230 1.00 52.53 548 GLU A CA 1
ATOM 4343 C C . GLU A 1 548 ? -16.189 7.221 60.696 1.00 52.53 548 GLU A C 1
ATOM 4345 O O . GLU A 1 548 ? -17.108 7.688 60.023 1.00 52.53 548 GLU A O 1
ATOM 4350 N N . GLN A 1 549 ? -15.158 6.570 60.147 1.00 46.00 549 GLN A N 1
ATOM 4351 C CA . GLN A 1 549 ? -14.805 6.603 58.720 1.00 46.00 549 GLN A CA 1
ATOM 4352 C C . GLN A 1 549 ? -15.636 5.673 57.810 1.00 46.00 549 GLN A C 1
ATOM 4354 O O . GLN A 1 549 ? -15.557 5.815 56.587 1.00 46.00 549 GLN A O 1
ATOM 4359 N N . ASP A 1 550 ? -16.432 4.758 58.375 1.00 47.94 550 ASP A N 1
ATOM 4360 C CA . ASP A 1 550 ? -17.276 3.818 57.626 1.00 47.94 550 ASP A CA 1
ATOM 4361 C C . ASP A 1 550 ? -18.739 3.858 58.103 1.00 47.94 550 ASP A C 1
ATOM 4363 O O . ASP A 1 550 ? -19.034 3.844 59.305 1.00 47.94 550 ASP A O 1
ATOM 4367 N N . ASN A 1 551 ? -19.659 4.019 57.149 1.00 60.41 551 ASN A N 1
ATOM 4368 C CA . ASN A 1 551 ? -21.068 4.341 57.389 1.00 60.41 551 ASN A CA 1
ATOM 4369 C C . ASN A 1 551 ? -21.881 4.165 56.086 1.00 60.41 551 ASN A C 1
ATOM 4371 O O . ASN A 1 551 ? -22.284 5.139 55.437 1.00 60.41 551 ASN A O 1
ATOM 4375 N N . GLU A 1 552 ? -22.042 2.906 55.674 1.00 73.75 552 GLU A N 1
ATOM 4376 C CA . GLU A 1 552 ? -22.668 2.481 54.416 1.00 73.75 552 GLU A CA 1
ATOM 4377 C C . GLU A 1 552 ? -24.123 2.978 54.242 1.00 73.75 552 GLU A C 1
ATOM 4379 O O . GLU A 1 552 ? -24.878 3.158 55.202 1.00 73.75 552 GLU A O 1
ATOM 4384 N N . TRP A 1 553 ? -24.536 3.212 52.990 1.00 84.81 553 TRP A N 1
ATOM 4385 C CA . TRP A 1 553 ? -25.901 3.630 52.658 1.00 84.81 553 TRP A CA 1
ATOM 4386 C C . TRP A 1 553 ? -26.867 2.439 52.704 1.00 84.81 553 TRP A C 1
ATOM 4388 O O . TRP A 1 553 ? -26.794 1.529 51.883 1.00 84.81 553 TRP A O 1
ATOM 4398 N N . THR A 1 554 ? -27.841 2.481 53.612 1.00 84.12 554 THR A N 1
ATOM 4399 C CA . THR A 1 554 ? -28.918 1.486 53.672 1.00 84.12 554 THR A CA 1
ATOM 4400 C C . THR A 1 554 ? -29.902 1.734 52.526 1.00 84.12 554 THR A C 1
ATOM 4402 O O . THR A 1 554 ? -30.610 2.741 52.522 1.00 84.12 554 THR A O 1
ATOM 4405 N N . SER A 1 555 ? -29.939 0.833 51.542 1.00 85.31 555 SER A N 1
ATOM 4406 C CA . SER A 1 555 ? -30.759 0.952 50.324 1.00 85.31 555 SER A CA 1
ATOM 4407 C C . SER A 1 555 ? -32.075 0.172 50.435 1.00 85.31 555 SER A C 1
ATOM 4409 O O . SER A 1 555 ? -32.095 -0.922 50.997 1.00 85.31 555 SER A O 1
ATOM 4411 N N . HIS A 1 556 ? -33.183 0.723 49.933 1.00 83.38 556 HIS A N 1
ATOM 4412 C CA . HIS A 1 556 ? -34.510 0.089 49.884 1.00 83.38 556 HIS A CA 1
ATOM 4413 C C . HIS A 1 556 ? -35.153 0.303 48.497 1.00 83.38 556 HIS A C 1
ATOM 4415 O O . HIS A 1 556 ? -35.259 1.456 48.069 1.00 83.38 556 HIS A O 1
ATOM 4421 N N . PRO A 1 557 ? -35.619 -0.748 47.794 1.00 83.44 557 PRO A N 1
ATOM 4422 C CA . PRO A 1 557 ? -36.296 -0.604 46.504 1.00 83.44 557 PRO A CA 1
ATOM 4423 C C . PRO A 1 557 ? -37.703 -0.006 46.660 1.00 83.44 557 PRO A C 1
ATOM 4425 O O . PRO A 1 557 ? -38.391 -0.233 47.657 1.00 83.44 557 PRO A O 1
ATOM 4428 N N . VAL A 1 558 ? -38.142 0.778 45.674 1.00 83.25 558 VAL A N 1
ATOM 4429 C CA . VAL A 1 558 ? -39.414 1.515 45.702 1.00 83.25 558 VAL A CA 1
ATOM 4430 C C . VAL A 1 558 ? -39.916 1.821 44.287 1.00 83.25 558 VAL A C 1
ATOM 4432 O O . VAL A 1 558 ? -39.133 2.033 43.371 1.00 83.25 558 VAL A O 1
ATOM 4435 N N . GLN A 1 559 ? -41.239 1.888 44.103 1.00 73.88 559 GLN A N 1
ATOM 4436 C CA . GLN A 1 559 ? -41.847 2.340 42.841 1.00 73.88 559 GLN A CA 1
ATOM 4437 C C . GLN A 1 559 ? -42.166 3.845 42.836 1.00 73.88 559 GLN A C 1
ATOM 4439 O O . GLN A 1 559 ? -41.848 4.537 41.876 1.00 73.88 559 GLN A O 1
ATOM 4444 N N . LYS A 1 560 ? -42.790 4.366 43.906 1.00 79.56 560 LYS A N 1
ATOM 4445 C CA . LYS A 1 560 ? -43.134 5.803 44.030 1.00 79.56 560 LYS A CA 1
ATOM 4446 C C . LYS A 1 560 ? -43.143 6.356 45.461 1.00 79.56 560 LYS A C 1
ATOM 4448 O O . LYS A 1 560 ? -42.893 7.542 45.667 1.00 79.56 560 LYS A O 1
ATOM 4453 N N . LYS A 1 561 ? -43.436 5.521 46.464 1.00 86.06 561 LYS A N 1
ATOM 4454 C CA . LYS A 1 561 ? -43.477 5.902 47.884 1.00 86.06 561 LYS A CA 1
ATOM 4455 C C . LYS A 1 561 ? -43.101 4.704 48.760 1.00 86.06 561 LYS A C 1
ATOM 4457 O O . LYS A 1 561 ? -43.553 3.599 48.475 1.00 86.06 561 LYS A O 1
ATOM 4462 N N . VAL A 1 562 ? -42.291 4.915 49.798 1.00 87.75 562 VAL A N 1
ATOM 4463 C CA . VAL A 1 562 ? -41.830 3.869 50.733 1.00 87.75 562 VAL A CA 1
ATOM 4464 C C . VAL A 1 562 ? -41.793 4.400 52.163 1.00 87.75 562 VAL A C 1
ATOM 4466 O O . VAL A 1 562 ? -41.402 5.544 52.389 1.00 87.75 562 VAL A O 1
ATOM 4469 N N . THR A 1 563 ? -42.193 3.579 53.134 1.00 88.06 563 THR A N 1
ATOM 4470 C CA . THR A 1 563 ? -42.033 3.882 54.563 1.00 88.06 563 THR A CA 1
ATOM 4471 C C . THR A 1 563 ? -40.803 3.153 55.090 1.00 88.06 563 THR A C 1
ATOM 4473 O O . THR A 1 563 ? -40.788 1.929 55.169 1.00 88.06 563 THR A O 1
ATOM 4476 N N . LEU A 1 564 ? -39.769 3.917 55.436 1.00 86.19 564 LEU A N 1
ATOM 4477 C CA . LEU A 1 564 ? -38.572 3.441 56.124 1.00 86.19 564 LEU A CA 1
ATOM 4478 C C . LEU A 1 564 ? -38.902 3.263 57.611 1.00 86.19 564 LEU A C 1
ATOM 4480 O O . LEU A 1 564 ? -39.577 4.117 58.187 1.00 86.19 564 LEU A O 1
ATOM 4484 N N . SER A 1 565 ? -38.427 2.188 58.239 1.00 83.62 565 SER A N 1
ATOM 4485 C CA . SER A 1 565 ? -38.753 1.831 59.630 1.00 83.62 565 SER A CA 1
ATOM 4486 C C . SER A 1 565 ? -37.551 1.254 60.376 1.00 83.62 565 SER A C 1
ATOM 4488 O O . SER A 1 565 ? -36.700 0.619 59.760 1.00 83.62 565 SER A O 1
ATOM 4490 N N . GLY A 1 566 ? -37.511 1.415 61.701 1.00 78.88 566 GLY A N 1
ATOM 4491 C CA . GLY A 1 566 ? -36.371 1.005 62.534 1.00 78.88 566 GLY A CA 1
ATOM 4492 C C . GLY A 1 566 ? -35.304 2.095 62.684 1.00 78.88 566 GLY A C 1
ATOM 4493 O O . GLY A 1 566 ? -34.165 1.805 63.048 1.00 78.88 566 GLY A O 1
ATOM 4494 N N . LEU A 1 567 ? -35.664 3.349 62.399 1.00 85.06 567 LEU A N 1
ATOM 4495 C CA . LEU A 1 567 ? -34.813 4.516 62.614 1.00 85.06 567 LEU A CA 1
ATOM 4496 C C . LEU A 1 567 ? -34.634 4.785 64.120 1.00 85.06 567 LEU A C 1
ATOM 4498 O O . LEU A 1 567 ? -35.486 4.429 64.937 1.00 85.06 567 LEU A O 1
ATOM 4502 N N . LYS A 1 568 ? -33.526 5.431 64.496 1.00 81.81 568 LYS A N 1
ATOM 4503 C CA . LYS A 1 568 ? -33.288 5.892 65.871 1.00 81.81 568 LYS A CA 1
ATOM 4504 C C . LYS A 1 568 ? -34.030 7.212 66.127 1.00 81.81 568 LYS A C 1
ATOM 4506 O O . LYS A 1 568 ? -34.015 8.058 65.239 1.00 81.81 568 LYS A O 1
ATOM 4511 N N . PRO A 1 569 ? -34.594 7.433 67.329 1.00 80.69 569 PRO A N 1
ATOM 4512 C CA . PRO A 1 569 ? -35.268 8.682 67.691 1.00 80.69 569 PRO A CA 1
ATOM 4513 C C . PRO A 1 569 ? -34.293 9.866 67.804 1.00 80.69 569 PRO A C 1
ATOM 4515 O O . PRO A 1 569 ? -33.098 9.684 68.030 1.00 80.69 569 PRO A O 1
ATOM 4518 N N . ASP A 1 570 ? -34.826 11.085 67.656 1.00 82.44 570 ASP A N 1
ATOM 4519 C CA . ASP A 1 570 ? -34.125 12.389 67.679 1.00 82.44 570 ASP A CA 1
ATOM 4520 C C . ASP A 1 570 ? -32.762 12.434 66.945 1.00 82.44 570 ASP A C 1
ATOM 4522 O O . ASP A 1 570 ? -31.865 13.189 67.322 1.00 82.44 570 ASP A O 1
ATOM 4526 N N . THR A 1 571 ? -32.600 11.636 65.888 1.00 84.31 571 THR A N 1
ATOM 4527 C CA . THR A 1 571 ? -31.342 11.412 65.165 1.00 84.31 571 THR A CA 1
ATOM 4528 C C . THR A 1 571 ? -31.401 12.051 63.777 1.00 84.31 571 THR A C 1
ATOM 4530 O O . THR A 1 571 ? -32.438 11.997 63.111 1.00 84.31 571 THR A O 1
ATOM 4533 N N . GLU A 1 572 ? -30.301 12.668 63.332 1.00 89.06 572 GLU A N 1
ATOM 4534 C CA . GLU A 1 572 ? -30.171 13.146 61.949 1.00 89.06 572 GLU A CA 1
ATOM 4535 C C . GLU A 1 572 ? -29.717 12.031 60.999 1.00 89.06 572 GLU A C 1
ATOM 4537 O O . GLU A 1 572 ? -28.916 11.160 61.343 1.00 89.06 572 GLU A O 1
ATOM 4542 N N . TYR A 1 573 ? -30.224 12.092 59.775 1.00 89.25 573 TYR A N 1
ATOM 4543 C CA . TYR A 1 573 ? -29.988 11.129 58.709 1.00 89.25 573 TYR A CA 1
ATOM 4544 C C . TYR A 1 573 ? -29.926 11.865 57.365 1.00 89.25 573 TYR A C 1
ATOM 4546 O O . TYR A 1 573 ? -30.694 12.800 57.139 1.00 89.25 573 TYR A O 1
ATOM 4554 N N . ASP A 1 574 ? -29.074 11.407 56.449 1.00 90.88 574 ASP A N 1
ATOM 4555 C CA . ASP A 1 574 ? -29.135 11.812 55.039 1.00 90.88 574 ASP A CA 1
ATOM 4556 C C . ASP A 1 574 ? -30.022 10.825 54.259 1.00 90.88 574 ASP A C 1
ATOM 4558 O O . ASP A 1 574 ? -29.937 9.618 54.500 1.00 90.88 574 ASP A O 1
ATOM 4562 N N . ILE A 1 575 ? -30.807 11.306 53.287 1.00 90.94 575 ILE A N 1
ATOM 4563 C CA . ILE A 1 575 ? -31.514 10.480 52.287 1.00 90.94 575 ILE A CA 1
ATOM 4564 C C . ILE A 1 575 ? -31.150 10.930 50.876 1.00 90.94 575 ILE A C 1
ATOM 4566 O O . ILE A 1 575 ? -31.136 12.125 50.592 1.00 90.94 575 ILE A O 1
ATOM 4570 N N . ARG A 1 576 ? -30.969 9.981 49.956 1.00 92.19 576 ARG A N 1
ATOM 4571 C CA . ARG A 1 576 ? -30.974 10.224 48.507 1.00 92.19 576 ARG A CA 1
ATOM 4572 C C . ARG A 1 576 ? -31.887 9.232 47.783 1.00 92.19 576 ARG A C 1
ATOM 4574 O O . ARG A 1 576 ? -32.135 8.130 48.269 1.00 92.19 576 ARG A O 1
ATOM 4581 N N . ALA A 1 577 ? -32.393 9.633 46.623 1.00 91.25 577 ALA A N 1
ATOM 4582 C CA . ALA A 1 577 ? -33.091 8.750 45.696 1.00 91.25 577 ALA A CA 1
ATOM 4583 C C . ALA A 1 577 ? -32.121 8.317 44.595 1.00 91.25 577 ALA A C 1
ATOM 4585 O O . ALA A 1 577 ? -31.451 9.167 44.021 1.00 91.25 577 ALA A O 1
ATOM 4586 N N . THR A 1 578 ? -32.056 7.031 44.273 1.00 90.69 578 THR A N 1
ATOM 4587 C CA . THR A 1 578 ? -31.186 6.477 43.230 1.00 90.69 578 THR A CA 1
ATOM 4588 C C . THR A 1 578 ? -32.049 5.851 42.141 1.00 90.69 578 THR A C 1
ATOM 4590 O O . THR A 1 578 ? -32.788 4.906 42.411 1.00 90.69 578 THR A O 1
ATOM 4593 N N . ALA A 1 579 ? -31.968 6.373 40.915 1.00 90.06 579 ALA A N 1
ATOM 4594 C CA . ALA A 1 579 ? -32.490 5.691 39.734 1.00 90.06 579 ALA A CA 1
ATOM 4595 C C . ALA A 1 579 ? -31.492 4.616 39.309 1.00 90.06 579 ALA A C 1
ATOM 4597 O O . ALA A 1 579 ? -30.304 4.905 39.168 1.00 90.06 579 ALA A O 1
ATOM 4598 N N . VAL A 1 580 ? -31.977 3.402 39.082 1.00 88.94 580 VAL A N 1
ATOM 4599 C CA . VAL A 1 580 ? -31.217 2.281 38.531 1.00 88.94 580 VAL A CA 1
ATOM 4600 C C . VAL A 1 580 ? -31.772 1.993 37.139 1.00 88.94 580 VAL A C 1
ATOM 4602 O O . VAL A 1 580 ? -32.965 1.734 36.980 1.00 88.94 580 VAL A O 1
ATOM 4605 N N . GLY A 1 581 ? -30.922 2.098 36.122 1.00 86.88 581 GLY A N 1
ATOM 4606 C CA . GLY A 1 581 ? -31.258 1.811 34.729 1.00 86.88 581 GLY A CA 1
ATOM 4607 C C . GLY A 1 581 ? -30.864 0.396 34.304 1.00 86.88 581 GLY A C 1
ATOM 4608 O O . GLY A 1 581 ? -30.632 -0.490 35.131 1.00 86.88 581 GLY A O 1
ATOM 4609 N N . LYS A 1 582 ? -30.753 0.187 32.987 1.00 83.94 582 LYS A N 1
ATOM 4610 C CA . LYS A 1 582 ? -30.217 -1.061 32.419 1.00 83.94 582 LYS A CA 1
ATOM 4611 C C . LYS A 1 582 ? -28.812 -1.372 32.960 1.00 83.94 582 LYS A C 1
ATOM 4613 O O . LYS A 1 582 ? -28.038 -0.465 33.267 1.00 83.94 582 LYS A O 1
ATOM 4618 N N . LEU A 1 583 ? -28.503 -2.669 33.064 1.00 79.81 583 LEU A N 1
ATOM 4619 C CA . LEU A 1 583 ? -27.229 -3.211 33.570 1.00 79.81 583 LEU A CA 1
ATOM 4620 C C . LEU A 1 583 ? -26.844 -2.728 34.986 1.00 79.81 583 LEU A C 1
ATOM 4622 O O . LEU A 1 583 ? -25.670 -2.675 35.334 1.00 79.81 583 LEU A O 1
ATOM 4626 N N . GLY A 1 584 ? -27.827 -2.346 35.811 1.00 78.69 584 GLY A N 1
ATOM 4627 C CA . GLY A 1 584 ? -27.588 -1.891 37.185 1.00 78.69 584 GLY A CA 1
ATOM 4628 C C . GLY A 1 584 ? -26.947 -0.503 37.301 1.00 78.69 584 GLY A C 1
ATOM 4629 O O . GLY A 1 584 ? -26.626 -0.077 38.410 1.00 78.69 584 GLY A O 1
ATOM 4630 N N . TYR A 1 585 ? -26.774 0.221 36.190 1.00 85.62 585 TYR A N 1
ATOM 4631 C CA . TYR A 1 585 ? -26.188 1.560 36.191 1.00 85.62 585 TYR A CA 1
ATOM 4632 C C . TYR A 1 585 ? -27.040 2.532 37.020 1.00 85.62 585 TYR A C 1
ATOM 4634 O O . TYR A 1 585 ? -28.227 2.716 36.743 1.00 85.62 585 TYR A O 1
ATOM 4642 N N . ALA A 1 586 ? -26.431 3.169 38.021 1.00 87.06 586 ALA A N 1
ATOM 4643 C CA . ALA A 1 586 ? -27.143 3.908 39.059 1.00 87.06 586 ALA A CA 1
ATOM 4644 C C . ALA A 1 586 ? -26.779 5.405 39.105 1.00 87.06 586 ALA A C 1
ATOM 4646 O O . ALA A 1 586 ? -25.605 5.776 39.056 1.00 87.06 586 ALA A O 1
ATOM 4647 N N . VAL A 1 587 ? -27.788 6.271 39.263 1.00 88.81 587 VAL A N 1
ATOM 4648 C CA . VAL A 1 587 ? -27.629 7.728 39.426 1.00 88.81 587 VAL A CA 1
ATOM 4649 C C . VAL A 1 587 ? -28.428 8.215 40.634 1.00 88.81 587 VAL A C 1
ATOM 4651 O O . VAL A 1 587 ? -29.654 8.111 40.661 1.00 88.81 587 VAL A O 1
ATOM 4654 N N . SER A 1 588 ? -27.741 8.786 41.629 1.00 89.94 588 SER A N 1
ATOM 4655 C CA . SER A 1 588 ? -28.368 9.338 42.839 1.00 89.94 588 SER A CA 1
ATOM 4656 C C . SER A 1 588 ? -28.703 10.831 42.726 1.00 89.94 588 SER A C 1
ATOM 4658 O O . SER A 1 588 ? -27.977 11.614 42.106 1.00 89.94 588 SER A O 1
ATOM 4660 N N . SER A 1 589 ? -29.779 11.243 43.397 1.00 92.12 589 SER A N 1
ATOM 4661 C CA . SER A 1 589 ? -30.092 12.634 43.719 1.00 92.12 589 SER A CA 1
ATOM 4662 C C . SER A 1 589 ? -29.020 13.246 44.624 1.00 92.12 589 SER A C 1
ATOM 4664 O O . SER A 1 589 ? -28.175 12.550 45.194 1.00 92.12 589 SER A O 1
ATOM 4666 N N . ASP A 1 590 ? -29.103 14.559 44.837 1.00 89.75 590 ASP A N 1
ATOM 4667 C CA . ASP A 1 590 ? -28.432 15.167 45.989 1.00 89.75 590 ASP A CA 1
ATOM 4668 C C . ASP A 1 590 ? -29.017 14.612 47.297 1.00 89.75 590 ASP A C 1
ATOM 4670 O O . ASP A 1 590 ? -30.187 14.211 47.347 1.00 89.75 590 ASP A O 1
ATOM 4674 N N . ALA A 1 591 ? -28.190 14.562 48.341 1.00 88.25 591 ALA A N 1
ATOM 4675 C CA . ALA A 1 591 ? -28.601 14.090 49.656 1.00 88.25 591 ALA A CA 1
ATOM 4676 C C . ALA A 1 591 ? -29.371 15.186 50.410 1.00 88.25 591 ALA A C 1
ATOM 4678 O O . ALA A 1 591 ? -28.918 16.328 50.502 1.00 88.25 591 ALA A O 1
ATOM 4679 N N . VAL A 1 592 ? -30.525 14.826 50.967 1.00 89.69 592 VAL A N 1
ATOM 4680 C CA . VAL A 1 592 ? -31.388 15.693 51.772 1.00 89.69 592 VAL A CA 1
ATOM 4681 C C . VAL A 1 592 ? -31.306 15.242 53.233 1.00 89.69 592 VAL A C 1
ATOM 4683 O O . VAL A 1 592 ? -31.621 14.082 53.513 1.00 89.69 592 VAL A O 1
ATOM 4686 N N . PRO A 1 593 ? -30.909 16.113 54.178 1.00 89.31 593 PRO A N 1
ATOM 4687 C CA . PRO A 1 593 ? -30.924 15.774 55.592 1.00 89.31 593 PRO A CA 1
ATOM 4688 C C . PRO A 1 593 ? -32.356 15.803 56.145 1.00 89.31 593 PRO A C 1
ATOM 4690 O O . PRO A 1 593 ? -33.143 16.697 55.829 1.00 89.31 593 PRO A O 1
ATOM 4693 N N . PHE A 1 594 ? -32.678 14.867 57.034 1.00 86.25 594 PHE A N 1
ATOM 4694 C CA . PHE A 1 594 ? -33.863 14.926 57.888 1.00 86.25 594 PHE A CA 1
ATOM 4695 C C . PHE A 1 594 ? -33.508 14.553 59.330 1.00 86.25 594 PHE A C 1
ATOM 4697 O O . PHE A 1 594 ? -32.454 13.974 59.597 1.00 86.25 594 PHE A O 1
ATOM 4704 N N . LYS A 1 595 ? -34.414 14.862 60.261 1.00 87.19 595 LYS A N 1
ATOM 4705 C CA . LYS A 1 595 ? -34.343 14.399 61.648 1.00 87.19 595 LYS A CA 1
ATOM 4706 C C . LYS A 1 595 ? -35.613 13.635 62.001 1.00 87.19 595 LYS A C 1
ATOM 4708 O O . LYS A 1 595 ? -36.711 14.100 61.694 1.00 87.19 595 LYS A O 1
ATOM 4713 N N . THR A 1 596 ? -35.480 12.478 62.640 1.00 85.31 596 THR A N 1
ATOM 4714 C CA . THR A 1 596 ? -36.615 11.787 63.275 1.00 85.31 596 THR A CA 1
ATOM 4715 C C . THR A 1 596 ? -37.156 12.615 64.442 1.00 85.31 596 THR A C 1
ATOM 4717 O O . THR A 1 596 ? -36.431 13.415 65.039 1.00 85.31 596 THR A O 1
ATOM 4720 N N . LYS A 1 597 ? -38.406 12.381 64.849 1.00 82.12 597 LYS A N 1
ATOM 4721 C CA . LYS A 1 597 ? -38.915 12.934 66.113 1.00 82.12 597 LYS A CA 1
ATOM 4722 C C . LYS A 1 597 ? -38.174 12.314 67.306 1.00 82.12 597 LYS A C 1
ATOM 4724 O O . LYS A 1 597 ? -37.667 11.195 67.230 1.00 82.12 597 LYS A O 1
ATOM 4729 N N . ALA A 1 598 ? -38.126 13.036 68.422 1.00 77.06 598 ALA A N 1
ATOM 4730 C CA . ALA A 1 598 ? -37.866 12.427 69.725 1.00 77.06 598 ALA A CA 1
ATOM 4731 C C . ALA A 1 598 ? -39.095 11.618 70.178 1.00 77.06 598 ALA A C 1
ATOM 4733 O O . ALA A 1 598 ? -40.199 11.876 69.697 1.00 77.06 598 ALA A O 1
ATOM 4734 N N . PHE A 1 599 ? -38.921 10.702 71.136 1.00 76.94 599 PHE A N 1
ATOM 4735 C CA . PHE A 1 599 ? -40.060 10.173 71.897 1.00 76.94 599 PHE A CA 1
ATOM 4736 C C . PHE A 1 599 ? -40.792 11.306 72.626 1.00 76.94 599 PHE A C 1
ATOM 4738 O O . PHE A 1 599 ? -40.175 12.304 73.026 1.00 76.94 599 PHE A O 1
ATOM 4745 N N . SER A 1 600 ? -42.087 11.127 72.853 1.00 78.31 600 SER A N 1
ATOM 4746 C CA . SER A 1 600 ? -42.912 12.066 73.603 1.00 78.31 600 SER A CA 1
ATOM 4747 C C . SER A 1 600 ? -42.695 11.911 75.116 1.00 78.31 600 SER A C 1
ATOM 4749 O O . SER A 1 600 ? -42.530 10.791 75.619 1.00 78.31 600 SER A O 1
ATOM 4751 N N . PRO A 1 601 ? -42.685 13.017 75.887 1.00 79.00 601 PRO A N 1
ATOM 4752 C CA . PRO A 1 601 ? -42.683 12.944 77.344 1.00 79.00 601 PRO A CA 1
ATOM 4753 C C . PRO A 1 601 ? -43.979 12.299 77.869 1.00 79.00 601 PRO A C 1
ATOM 4755 O O . PRO A 1 601 ? -45.005 12.313 77.181 1.00 79.00 601 PRO A O 1
ATOM 4758 N N . PRO A 1 602 ? -43.982 11.773 79.106 1.00 77.94 602 PRO A N 1
ATOM 4759 C CA . PRO A 1 602 ? -45.202 11.280 79.736 1.00 77.94 602 PRO A CA 1
ATOM 4760 C C . PRO A 1 602 ? -46.238 12.400 79.866 1.00 77.94 602 PRO A C 1
ATOM 4762 O O . PRO A 1 602 ? -45.894 13.555 80.124 1.00 77.94 602 PRO A O 1
ATOM 4765 N N . THR A 1 603 ? -47.513 12.065 79.682 1.00 78.31 603 THR A N 1
ATOM 4766 C CA . THR A 1 603 ? -48.601 13.0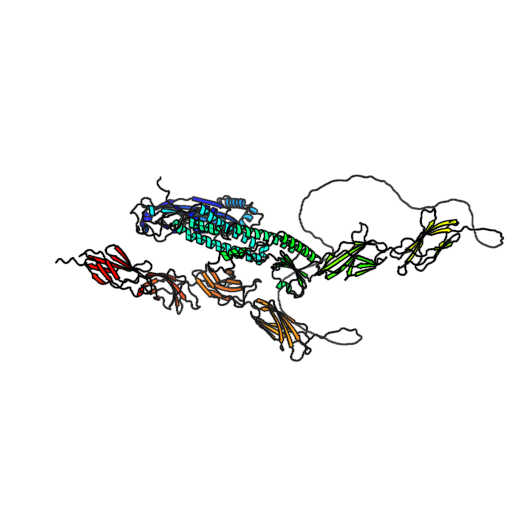54 79.622 1.00 78.31 603 THR A CA 1
ATOM 4767 C C . THR A 1 603 ? -49.308 13.163 80.973 1.00 78.31 603 THR A C 1
ATOM 4769 O O . THR A 1 603 ? -49.369 12.192 81.723 1.00 78.31 603 THR A O 1
ATOM 4772 N N . ASN A 1 604 ? -49.870 14.336 81.293 1.00 77.38 604 ASN A N 1
ATOM 4773 C CA . ASN A 1 604 ? -50.622 14.576 82.536 1.00 77.38 604 ASN A CA 1
ATOM 4774 C C . ASN A 1 604 ? -49.819 14.240 83.815 1.00 77.38 604 ASN A C 1
ATOM 4776 O O . ASN A 1 604 ? -50.362 13.681 84.767 1.00 77.38 604 ASN A O 1
ATOM 4780 N N . VAL A 1 605 ? -48.514 14.544 83.822 1.00 81.44 605 VAL A N 1
ATOM 4781 C CA . VAL A 1 605 ? -47.648 14.348 84.995 1.00 81.44 605 VAL A CA 1
ATOM 4782 C C . VAL A 1 605 ? -48.050 15.343 86.078 1.00 81.44 605 VAL A C 1
ATOM 4784 O O . VAL A 1 605 ? -47.988 16.554 85.874 1.00 81.44 605 VAL A O 1
ATOM 4787 N N . LYS A 1 606 ? -48.458 14.837 87.239 1.00 82.69 606 LYS A N 1
ATOM 4788 C CA . LYS A 1 606 ? -48.958 15.646 88.355 1.00 82.69 606 LYS A CA 1
ATOM 4789 C C . LYS A 1 606 ? -48.506 15.078 89.694 1.00 82.69 606 LYS A C 1
ATOM 4791 O O . LYS A 1 606 ? -48.314 13.874 89.853 1.00 82.69 606 LYS A O 1
ATOM 4796 N N . VAL A 1 607 ? -48.380 15.960 90.680 1.00 83.00 607 VAL A N 1
ATOM 4797 C CA . VAL A 1 607 ? -48.173 15.576 92.080 1.00 83.00 607 VAL A CA 1
ATOM 4798 C C . VAL A 1 607 ? -49.536 15.257 92.691 1.00 83.00 607 VAL A C 1
ATOM 4800 O O . VAL A 1 607 ? -50.388 16.139 92.777 1.00 83.00 607 VAL A O 1
ATOM 4803 N N . THR A 1 608 ? -49.754 14.011 93.107 1.00 82.81 608 THR A N 1
ATOM 4804 C CA . THR A 1 608 ? -51.026 13.563 93.705 1.00 82.81 608 THR A CA 1
ATOM 4805 C C . THR A 1 608 ? -50.998 13.559 95.224 1.00 82.81 608 THR A C 1
ATOM 4807 O O . THR A 1 608 ? -52.021 13.802 95.860 1.00 82.81 608 THR A O 1
ATOM 4810 N N . GLU A 1 609 ? -49.831 13.333 95.825 1.00 80.31 609 GLU A N 1
ATOM 4811 C CA . GLU A 1 609 ? -49.670 13.324 97.274 1.00 80.31 609 GLU A CA 1
ATOM 4812 C C . GLU A 1 609 ? -48.330 13.943 97.679 1.00 80.31 609 GLU A C 1
ATOM 4814 O O . GLU A 1 609 ? -47.298 13.703 97.054 1.00 80.31 609 GLU A O 1
ATOM 4819 N N . VAL A 1 610 ? -48.338 14.718 98.763 1.00 82.50 610 VAL A N 1
ATOM 4820 C CA . VAL A 1 610 ? -47.130 15.262 99.392 1.00 82.50 610 VAL A CA 1
ATOM 4821 C C . VAL A 1 610 ? -47.185 14.978 100.887 1.00 82.50 610 VAL A C 1
ATOM 4823 O O . VAL A 1 610 ? -48.191 15.275 101.542 1.00 82.50 610 VAL A O 1
ATOM 4826 N N . LYS A 1 611 ? -46.101 14.421 101.421 1.00 80.50 611 LYS A N 1
ATOM 4827 C CA . LYS A 1 611 ? -45.880 14.081 102.834 1.00 80.50 611 LYS A CA 1
ATOM 4828 C C . LYS A 1 611 ? -44.677 14.866 103.376 1.00 80.50 611 LYS A C 1
ATOM 4830 O O . LYS A 1 611 ? -44.221 15.819 102.742 1.00 80.50 611 LYS A O 1
ATOM 4835 N N . THR A 1 612 ? -44.217 14.532 104.577 1.00 77.81 612 THR A N 1
ATOM 4836 C CA . THR A 1 612 ? -43.024 15.125 105.206 1.00 77.81 612 THR A CA 1
ATOM 4837 C C . THR A 1 612 ? -41.722 14.603 104.594 1.00 77.81 612 THR A C 1
ATOM 4839 O O . THR A 1 612 ? -40.769 15.363 104.467 1.00 77.81 612 THR A O 1
ATOM 4842 N N . ASP A 1 613 ? -41.703 13.339 104.162 1.00 82.94 613 ASP A N 1
ATOM 4843 C CA . ASP A 1 613 ? -40.532 12.609 103.653 1.00 82.94 613 ASP A CA 1
ATOM 4844 C C . ASP A 1 613 ? -40.627 12.227 102.161 1.00 82.94 613 ASP A C 1
ATOM 4846 O O . ASP A 1 613 ? -39.699 11.636 101.602 1.00 82.94 613 ASP A O 1
ATOM 4850 N N . SER A 1 614 ? -41.776 12.471 101.523 1.00 84.06 614 SER A N 1
ATOM 4851 C CA . SER A 1 614 ? -42.108 11.857 100.236 1.00 84.06 614 SER A CA 1
ATOM 4852 C C . SER A 1 614 ? -43.086 12.664 99.374 1.00 84.06 614 SER A C 1
ATOM 4854 O O . SER A 1 614 ? -43.904 13.447 99.866 1.00 84.06 614 SER A O 1
ATOM 4856 N N . ILE A 1 615 ? -42.978 12.471 98.056 1.00 86.56 615 ILE A N 1
ATOM 4857 C CA . ILE A 1 615 ? -43.817 13.069 97.007 1.00 86.56 615 ILE A CA 1
ATOM 4858 C C . ILE A 1 615 ? -44.270 11.941 96.075 1.00 86.56 615 ILE A C 1
ATOM 4860 O O . ILE A 1 615 ? -43.430 11.247 95.504 1.00 86.56 615 ILE A O 1
ATOM 4864 N N . THR A 1 616 ? -45.579 11.775 95.892 1.00 85.00 616 THR A N 1
ATOM 4865 C CA . THR A 1 616 ? -46.158 10.817 94.942 1.00 85.00 616 THR A CA 1
ATOM 4866 C C . THR A 1 616 ? -46.562 11.525 93.656 1.00 85.00 616 THR A C 1
ATOM 4868 O O . THR A 1 616 ? -47.270 12.535 93.675 1.00 85.00 616 THR A O 1
ATOM 4871 N N . LEU A 1 617 ? -46.095 10.973 92.540 1.00 88.31 617 LEU A N 1
ATOM 4872 C CA . LEU A 1 617 ? -46.404 11.399 91.182 1.00 88.31 617 LEU A CA 1
ATOM 4873 C C . LEU A 1 617 ? -47.412 10.427 90.557 1.00 88.31 617 LEU A C 1
ATOM 4875 O O . LEU A 1 617 ? -47.384 9.230 90.848 1.00 88.31 617 LEU A O 1
ATOM 4879 N N . GLU A 1 618 ? -48.266 10.929 89.673 1.00 85.62 618 GLU A N 1
ATOM 4880 C CA . GLU A 1 618 ? -49.120 10.143 88.774 1.00 85.62 618 GLU A CA 1
ATOM 4881 C C . GLU A 1 618 ? -49.000 10.718 87.358 1.00 85.62 618 GLU A C 1
ATOM 4883 O O . GLU A 1 618 ? -48.847 11.932 87.195 1.00 85.62 618 GLU A O 1
ATOM 4888 N N . TRP A 1 619 ? -49.037 9.857 86.343 1.00 88.50 619 TRP A N 1
ATOM 4889 C CA . TRP A 1 619 ? -48.936 10.239 84.935 1.00 88.50 619 TRP A CA 1
ATOM 4890 C C . TRP A 1 619 ? -49.626 9.226 84.021 1.00 88.50 619 TRP A C 1
ATOM 4892 O O . TRP A 1 619 ? -49.999 8.131 84.433 1.00 88.50 619 TRP A O 1
ATOM 4902 N N . LEU A 1 620 ? -49.760 9.589 82.749 1.00 81.31 620 LEU A N 1
ATOM 4903 C CA . LEU A 1 620 ? -50.220 8.718 81.676 1.00 81.31 620 LEU A CA 1
ATOM 4904 C C . LEU A 1 620 ? -49.085 8.457 80.678 1.00 81.31 620 LEU A C 1
ATOM 4906 O O . LEU A 1 620 ? -48.110 9.211 80.588 1.00 81.31 620 LEU A O 1
ATOM 4910 N N . ASN A 1 621 ? -49.226 7.376 79.913 1.00 75.88 621 ASN A N 1
ATOM 4911 C CA . ASN A 1 621 ? -48.330 7.064 78.804 1.00 75.88 621 ASN A CA 1
ATOM 4912 C C . ASN A 1 621 ? -48.279 8.237 77.791 1.00 75.88 621 ASN A C 1
ATOM 4914 O O . ASN A 1 621 ? -49.283 8.942 77.652 1.00 75.88 621 ASN A O 1
ATOM 4918 N N . PRO A 1 622 ? -47.163 8.444 77.063 1.00 70.44 622 PRO A N 1
ATOM 4919 C CA . PRO A 1 622 ? -47.171 9.199 75.802 1.00 70.44 622 PRO A CA 1
ATOM 4920 C C . PRO A 1 622 ? -48.159 8.614 74.770 1.00 70.44 622 PRO A C 1
ATOM 4922 O O . PRO A 1 622 ? -48.863 7.639 75.055 1.00 70.44 622 PRO A O 1
ATOM 4925 N N . GLU A 1 623 ? -48.219 9.213 73.573 1.00 66.81 623 GLU A N 1
ATOM 4926 C CA . GLU A 1 623 ? -49.151 8.841 72.496 1.00 66.81 623 GLU A CA 1
ATOM 4927 C C . GLU A 1 623 ? -49.299 7.320 72.313 1.00 66.81 623 GLU A C 1
ATOM 4929 O O . GLU A 1 623 ? -48.339 6.556 72.428 1.00 66.81 623 GLU A O 1
ATOM 4934 N N . GLN A 1 624 ? -50.525 6.878 72.013 1.00 59.16 624 GLN A N 1
ATOM 4935 C CA . GLN A 1 624 ? -51.013 5.498 72.185 1.00 59.16 624 GLN A CA 1
ATOM 4936 C C . GLN A 1 624 ? -50.311 4.415 71.333 1.00 59.16 624 GLN A C 1
ATOM 4938 O O . GLN A 1 624 ? -50.680 3.241 71.396 1.00 59.16 624 GLN A O 1
ATOM 4943 N N . HIS A 1 625 ? -49.302 4.803 70.552 1.00 61.53 625 HIS A N 1
ATOM 4944 C CA . HIS A 1 625 ? -48.505 3.952 69.673 1.00 61.53 625 HIS A CA 1
ATOM 4945 C C . HIS A 1 625 ? -46.986 4.027 69.938 1.00 61.53 625 HIS A C 1
ATOM 4947 O O . HIS A 1 625 ? -46.240 3.313 69.271 1.00 61.53 625 HIS A O 1
ATOM 4953 N N . GLU A 1 626 ? -46.509 4.832 70.900 1.00 70.44 626 GLU A N 1
ATOM 4954 C CA . GLU A 1 626 ? -45.083 4.879 71.260 1.00 70.44 626 GLU A CA 1
ATOM 4955 C C . GLU A 1 626 ? -44.670 3.712 72.192 1.00 70.44 626 GLU A C 1
ATOM 4957 O O . GLU A 1 626 ? -45.292 3.491 73.241 1.00 70.44 626 GLU A O 1
ATOM 4962 N N . PRO A 1 627 ? -43.595 2.964 71.873 1.00 68.25 627 PRO A N 1
ATOM 4963 C CA . PRO A 1 627 ? -43.118 1.859 72.694 1.00 68.25 627 PRO A CA 1
ATOM 4964 C C . PRO A 1 627 ? -42.333 2.359 73.913 1.00 68.25 627 PRO A C 1
ATOM 4966 O O . PRO A 1 627 ? -41.145 2.647 73.830 1.00 68.25 627 PRO A O 1
ATOM 4969 N N . VAL A 1 628 ? -42.970 2.384 75.083 1.00 75.31 628 VAL A N 1
ATOM 4970 C CA . VAL A 1 628 ? -42.277 2.640 76.360 1.00 75.31 628 VAL A CA 1
ATOM 4971 C C . VAL A 1 628 ? -41.590 1.374 76.887 1.00 75.31 628 VAL A C 1
ATOM 4973 O O . VAL A 1 628 ? -42.171 0.285 76.832 1.00 75.31 628 VAL A O 1
ATOM 4976 N N . LYS A 1 629 ? -40.387 1.521 77.455 1.00 79.00 629 LYS A N 1
ATOM 4977 C CA . LYS A 1 629 ? -39.681 0.512 78.268 1.00 79.00 629 LYS A CA 1
ATOM 4978 C C . LYS A 1 629 ? -39.696 0.883 79.755 1.00 79.00 629 LYS A C 1
ATOM 4980 O O . LYS A 1 629 ? -39.969 0.027 80.596 1.00 79.00 629 LYS A O 1
ATOM 4985 N N . GLN A 1 630 ? -39.436 2.149 80.076 1.00 80.62 630 GLN A N 1
ATOM 4986 C CA . GLN A 1 630 ? -39.472 2.691 81.437 1.00 80.62 630 GLN A CA 1
ATOM 4987 C C . GLN A 1 630 ? -39.687 4.211 81.426 1.00 80.62 630 GLN A C 1
ATOM 4989 O O . GLN A 1 630 ? -39.466 4.865 80.409 1.00 80.62 630 GLN A O 1
ATOM 4994 N N . TYR A 1 631 ? -40.084 4.784 82.563 1.00 84.69 631 TYR A N 1
ATOM 4995 C CA . TYR A 1 631 ? -40.040 6.231 82.790 1.00 84.69 631 TYR A CA 1
ATOM 4996 C C . TYR A 1 631 ? -38.898 6.571 83.748 1.00 84.69 631 TYR A C 1
ATOM 4998 O O . TYR A 1 631 ? -38.668 5.864 84.736 1.00 84.69 631 TYR A O 1
ATOM 5006 N N . ILE A 1 632 ? -38.196 7.658 83.457 1.00 85.81 632 ILE A N 1
ATOM 5007 C CA . ILE A 1 632 ? -37.058 8.165 84.214 1.00 85.81 632 ILE A CA 1
ATOM 5008 C C . ILE A 1 632 ? -37.489 9.464 84.894 1.00 85.81 632 ILE A C 1
ATOM 5010 O O . ILE A 1 632 ? -37.809 10.442 84.225 1.00 85.81 632 ILE A O 1
ATOM 5014 N N . ILE A 1 633 ? -37.511 9.459 86.226 1.00 87.56 633 ILE A N 1
ATOM 5015 C CA . ILE A 1 633 ? -37.832 10.614 87.069 1.00 87.56 633 ILE A CA 1
ATOM 5016 C C . ILE A 1 633 ? -36.518 11.232 87.537 1.00 87.56 633 ILE A C 1
ATOM 5018 O O . ILE A 1 633 ? -35.702 10.557 88.166 1.00 87.56 633 ILE A O 1
ATOM 5022 N N . GLU A 1 634 ? -36.329 12.519 87.283 1.00 88.62 634 GLU A N 1
ATOM 5023 C CA . GLU A 1 634 ? -35.197 13.296 87.775 1.00 88.62 634 GLU A CA 1
ATOM 5024 C C . GLU A 1 634 ? -35.707 14.397 88.705 1.00 88.62 634 GLU A C 1
ATOM 5026 O O . GLU A 1 634 ? -36.600 15.165 88.344 1.00 88.62 634 GLU A O 1
ATOM 5031 N N . PHE A 1 635 ? -35.138 14.493 89.906 1.00 88.06 635 PHE A N 1
ATOM 5032 C CA . PHE A 1 635 ? -35.535 15.482 90.906 1.00 88.06 635 PHE A CA 1
ATOM 5033 C C . PHE A 1 635 ? -34.327 16.165 91.555 1.00 88.06 635 PHE A C 1
ATOM 5035 O O . PHE A 1 635 ? -33.301 15.538 91.812 1.00 88.06 635 PHE A O 1
ATOM 5042 N N . GLN A 1 636 ? -34.450 17.461 91.827 1.00 89.06 636 GLN A N 1
ATOM 5043 C CA . GLN A 1 636 ? -33.388 18.308 92.371 1.00 89.06 636 GLN A CA 1
ATOM 5044 C C . GLN A 1 636 ? -33.959 19.231 93.456 1.00 89.06 636 GLN A C 1
ATOM 5046 O O . GLN A 1 636 ? -35.070 19.743 93.329 1.00 89.06 636 GLN A O 1
ATOM 5051 N N . GLN A 1 637 ? -33.213 19.438 94.545 1.00 85.69 637 GLN A N 1
ATOM 5052 C CA . GLN A 1 637 ? 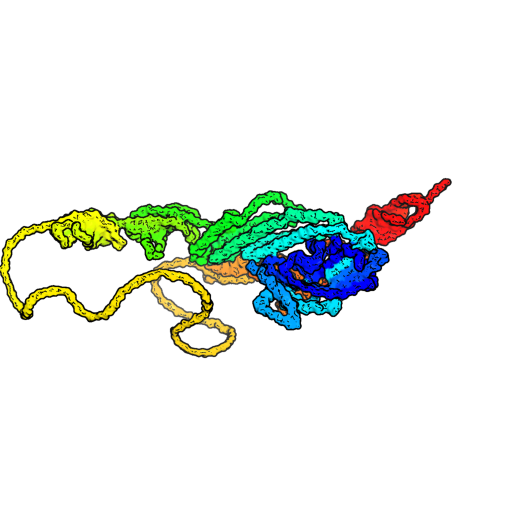-33.548 20.444 95.560 1.00 85.69 637 GLN A CA 1
ATOM 5053 C C . GLN A 1 637 ? -33.335 21.850 94.973 1.00 85.69 637 GLN A C 1
ATOM 5055 O O . GLN A 1 637 ? -32.335 22.074 94.306 1.00 85.69 637 GLN A O 1
ATOM 5060 N N . GLU A 1 638 ? -34.207 22.816 95.275 1.00 80.69 638 GLU A N 1
ATOM 5061 C CA . GLU A 1 638 ? -34.166 24.192 94.724 1.00 80.69 638 GLU A CA 1
ATOM 5062 C C . GLU A 1 638 ? -32.821 24.940 94.892 1.00 80.69 638 GLU A C 1
ATOM 5064 O O . GLU A 1 638 ? -32.517 25.818 94.093 1.00 80.69 638 GLU A O 1
ATOM 5069 N N . ASN A 1 639 ? -31.987 24.535 95.860 1.00 76.50 639 ASN A N 1
ATOM 5070 C CA . ASN A 1 639 ? -30.629 25.055 96.092 1.00 76.50 639 ASN A CA 1
ATOM 5071 C C . ASN A 1 639 ? -29.530 23.966 95.955 1.00 76.50 639 ASN A C 1
ATOM 5073 O O . ASN A 1 639 ? -28.481 24.069 96.589 1.00 76.50 639 ASN A O 1
ATOM 5077 N N . GLY A 1 640 ? -29.791 22.867 95.240 1.00 76.31 640 GLY A N 1
ATOM 5078 C CA . GLY A 1 640 ? -28.854 21.751 95.049 1.00 76.31 640 GLY A CA 1
ATOM 5079 C C . GLY A 1 640 ? -28.100 21.821 93.718 1.00 76.31 640 GLY A C 1
ATOM 5080 O O . GLY A 1 640 ? -28.646 22.288 92.726 1.00 76.31 640 GLY A O 1
ATOM 5081 N N . SER A 1 641 ? -26.864 21.317 93.684 1.00 73.19 641 SER A N 1
ATOM 5082 C CA . SER A 1 641 ? -26.023 21.254 92.478 1.00 73.19 641 SER A CA 1
ATOM 5083 C C . SER A 1 641 ? -26.513 20.232 91.447 1.00 73.19 641 SER A C 1
ATOM 5085 O O . SER A 1 641 ? -26.543 20.523 90.254 1.00 73.19 641 SER A O 1
ATOM 5087 N N . ASP A 1 642 ? -26.952 19.054 91.903 1.00 81.00 642 ASP A N 1
ATOM 5088 C CA . ASP A 1 642 ? -27.099 17.863 91.055 1.00 81.00 642 ASP A CA 1
ATOM 5089 C C . ASP A 1 642 ? -28.529 17.305 91.033 1.00 81.00 642 ASP A C 1
ATOM 5091 O O . ASP A 1 642 ? -29.278 17.417 92.009 1.00 81.00 642 ASP A O 1
ATOM 5095 N N . TRP A 1 643 ? -28.901 16.675 89.916 1.00 86.88 643 TRP A N 1
ATOM 5096 C CA . TRP A 1 643 ? -30.178 15.977 89.752 1.00 86.88 643 TRP A CA 1
ATOM 5097 C C . TRP A 1 643 ? -30.066 14.525 90.222 1.00 86.88 643 TRP A C 1
ATOM 5099 O O . TRP A 1 643 ? -29.168 13.792 89.813 1.00 86.88 643 TRP A O 1
ATOM 5109 N N . GLN A 1 644 ? -31.014 14.078 91.043 1.00 83.56 644 GLN A N 1
ATOM 5110 C CA . GLN A 1 644 ? -31.135 12.681 91.450 1.00 83.56 644 GLN A CA 1
ATOM 5111 C C . GLN A 1 644 ? -32.095 11.943 90.517 1.00 83.56 644 GLN A C 1
ATOM 5113 O O . GLN A 1 644 ? -33.228 12.372 90.311 1.00 83.56 644 GLN A O 1
ATOM 5118 N N . LYS A 1 645 ? -31.648 10.812 89.964 1.00 87.06 645 LYS A N 1
ATOM 5119 C CA . LYS A 1 645 ? -32.401 10.001 88.997 1.00 87.06 645 LYS A CA 1
ATOM 5120 C C . LYS A 1 645 ? -33.025 8.758 89.649 1.00 87.06 645 LYS A C 1
ATOM 5122 O O . LYS A 1 645 ? -32.395 8.085 90.469 1.00 87.06 645 LYS A O 1
ATOM 5127 N N . LYS A 1 646 ? -34.253 8.415 89.249 1.00 84.81 646 LYS A N 1
ATOM 5128 C CA . LYS A 1 646 ? -34.929 7.137 89.526 1.00 84.81 646 LYS A CA 1
ATOM 5129 C C . LYS A 1 646 ? -35.547 6.576 88.251 1.00 84.81 646 LYS A C 1
ATOM 5131 O O . LYS A 1 646 ? -36.120 7.314 87.459 1.00 84.81 646 LYS A O 1
ATOM 5136 N N . GLU A 1 647 ? -35.442 5.265 88.079 1.00 85.25 647 GLU A N 1
ATOM 5137 C CA . GLU A 1 647 ? -36.030 4.535 86.954 1.00 85.25 647 GLU A CA 1
ATOM 5138 C C . GLU A 1 647 ? -37.230 3.714 87.445 1.00 85.25 647 GLU A C 1
ATOM 5140 O O . GLU A 1 647 ? -37.249 3.230 88.581 1.00 85.25 647 GLU A O 1
ATOM 5145 N N . THR A 1 648 ? -38.249 3.596 86.600 1.00 81.81 648 THR A N 1
ATOM 5146 C CA . THR A 1 648 ? -39.500 2.871 86.873 1.00 81.81 648 THR A CA 1
ATOM 5147 C C . THR A 1 648 ? -39.630 1.663 85.936 1.00 81.81 648 THR A C 1
ATOM 5149 O O . THR A 1 648 ? -38.699 1.334 85.210 1.00 81.81 648 THR A O 1
ATOM 5152 N N . ARG A 1 649 ? -40.770 0.964 85.933 1.00 72.00 649 ARG A N 1
ATOM 5153 C CA . ARG A 1 649 ? -41.080 -0.071 84.928 1.00 72.00 649 ARG A CA 1
ATOM 5154 C C . ARG A 1 649 ? -42.228 0.417 84.047 1.00 72.00 649 ARG A C 1
ATOM 5156 O O . ARG A 1 649 ? -43.064 1.168 84.535 1.00 72.00 649 ARG A O 1
ATOM 5163 N N . LYS A 1 650 ? -42.294 -0.046 82.793 1.00 65.38 650 LYS A N 1
ATOM 5164 C CA . LYS A 1 650 ? -43.333 0.287 81.792 1.00 65.38 650 LYS A CA 1
ATOM 5165 C C . LYS A 1 650 ? -44.766 0.408 82.336 1.00 65.38 650 LYS A C 1
ATOM 5167 O O . LYS A 1 650 ? -45.503 1.291 81.924 1.00 65.38 650 LYS A O 1
ATOM 5172 N N . GLU A 1 651 ? -45.148 -0.498 83.231 1.00 68.31 651 GLU A N 1
ATOM 5173 C CA . GLU A 1 651 ? -46.511 -0.663 83.761 1.00 68.31 651 GLU A CA 1
ATOM 5174 C C . GLU A 1 651 ? -46.805 0.214 84.996 1.00 68.31 651 GLU A C 1
ATOM 5176 O O . GLU A 1 651 ? -47.876 0.124 85.593 1.00 68.31 651 GLU A O 1
ATOM 5181 N N . VAL A 1 652 ? -45.849 1.048 85.419 1.00 74.25 652 VAL A N 1
ATOM 5182 C CA . VAL A 1 652 ? -45.962 1.909 86.600 1.00 74.25 652 VAL A CA 1
ATOM 5183 C C . VAL A 1 652 ? -46.390 3.311 86.170 1.00 74.25 652 VAL A C 1
ATOM 5185 O O . VAL A 1 652 ? -45.602 4.043 85.581 1.00 74.25 652 VAL A O 1
ATOM 5188 N N . TYR A 1 653 ? -47.623 3.687 86.515 1.00 81.00 653 TYR A N 1
ATOM 5189 C CA . TYR A 1 653 ? -48.213 5.012 86.248 1.00 81.00 653 TYR A CA 1
ATOM 5190 C C . TYR A 1 653 ? -48.256 5.931 87.481 1.00 81.00 653 TYR A C 1
ATOM 5192 O O . TYR A 1 653 ? -48.700 7.076 87.406 1.00 81.00 653 TYR A O 1
ATOM 5200 N N . THR A 1 654 ? -47.798 5.437 88.636 1.00 80.94 654 THR A N 1
ATOM 5201 C CA . THR A 1 654 ? -47.645 6.226 89.861 1.00 80.94 654 THR A CA 1
ATOM 5202 C C . THR A 1 654 ? -46.426 5.777 90.660 1.00 80.94 654 THR A C 1
ATOM 5204 O O . THR A 1 654 ? -46.136 4.584 90.755 1.00 80.94 654 THR A O 1
ATOM 5207 N N . PHE A 1 655 ? -45.681 6.730 91.224 1.00 84.81 655 PHE A N 1
ATOM 5208 C CA . PHE A 1 655 ? -44.437 6.454 91.942 1.00 84.81 655 PHE A CA 1
ATOM 5209 C C . PHE A 1 655 ? -44.183 7.489 93.037 1.00 84.81 655 PHE A C 1
ATOM 5211 O O . PHE A 1 655 ? -44.290 8.695 92.805 1.00 84.81 655 PHE A O 1
ATOM 5218 N N . SER A 1 656 ? -43.807 7.017 94.227 1.00 85.06 656 SER A N 1
ATOM 5219 C CA . SER A 1 656 ? -43.431 7.874 95.354 1.00 85.06 656 SER A CA 1
ATOM 5220 C C . SER A 1 656 ? -41.916 8.037 95.434 1.00 85.06 656 SER A C 1
ATOM 5222 O O . SER A 1 656 ? -41.196 7.089 95.754 1.00 85.06 656 SER A O 1
ATOM 5224 N N . LEU A 1 657 ? -41.437 9.262 95.223 1.00 85.88 657 LEU A N 1
ATOM 5225 C CA . LEU A 1 657 ? -40.116 9.691 95.672 1.00 85.88 657 LEU A CA 1
ATOM 5226 C C . LEU A 1 657 ? -40.121 9.703 97.208 1.00 85.88 657 LEU A C 1
ATOM 5228 O O . LEU A 1 657 ? -41.002 10.316 97.807 1.00 85.88 657 LEU A O 1
ATOM 5232 N N . LYS A 1 658 ? -39.170 9.010 97.842 1.00 83.00 658 LYS A N 1
ATOM 5233 C CA . LYS A 1 658 ? -39.049 8.859 99.306 1.00 83.00 658 LYS A CA 1
ATOM 5234 C C . LYS A 1 658 ? -37.678 9.328 99.793 1.00 83.00 658 LYS A C 1
ATOM 5236 O O . LYS A 1 658 ? -36.759 9.463 98.985 1.00 83.00 658 LYS A O 1
ATOM 5241 N N . ASN A 1 659 ? -37.537 9.504 101.107 1.00 82.81 659 ASN A N 1
ATOM 5242 C CA . ASN A 1 659 ? -36.330 10.004 101.783 1.00 82.81 659 ASN A CA 1
ATOM 5243 C C . ASN A 1 659 ? -35.974 11.454 101.391 1.00 82.81 659 ASN A C 1
ATOM 5245 O O . ASN A 1 659 ? -34.804 11.835 101.343 1.00 82.81 659 ASN A O 1
ATOM 5249 N N . LEU A 1 660 ? -36.991 12.262 101.094 1.00 84.19 660 LEU A N 1
ATOM 5250 C CA . LEU A 1 660 ? -36.866 13.689 100.819 1.00 84.19 660 LEU A CA 1
ATOM 5251 C C . LEU A 1 660 ? -36.776 14.484 102.129 1.00 84.19 660 LEU A C 1
ATOM 5253 O O . LEU A 1 660 ? -37.289 14.067 103.167 1.00 84.19 660 LEU A O 1
ATOM 5257 N N . LYS A 1 661 ? -36.125 15.648 102.091 1.00 79.81 661 LYS A N 1
ATOM 5258 C CA . LYS A 1 661 ? -36.008 16.533 103.258 1.00 79.81 661 LYS A CA 1
ATOM 5259 C C . LYS A 1 661 ? -37.315 17.297 103.460 1.00 79.81 661 LYS A C 1
ATOM 5261 O O . LYS A 1 661 ? -37.769 17.950 102.528 1.00 79.81 661 LYS A O 1
ATOM 5266 N N . GLN A 1 662 ? -37.861 17.284 104.676 1.00 78.31 662 GLN A N 1
ATOM 5267 C CA . GLN A 1 662 ? -39.052 18.067 105.029 1.00 78.31 662 GLN A CA 1
ATOM 5268 C C . GLN A 1 662 ? -38.884 19.576 104.765 1.00 78.31 662 GLN A C 1
ATOM 5270 O O . GLN A 1 662 ? -37.767 20.100 104.751 1.00 78.31 662 GLN A O 1
ATOM 5275 N N . ASN A 1 663 ? -40.005 20.284 104.577 1.00 80.19 663 ASN A N 1
ATOM 5276 C CA . ASN A 1 663 ? -40.064 21.726 104.282 1.00 80.19 663 ASN A CA 1
ATOM 5277 C C . ASN A 1 663 ? -39.110 22.199 103.147 1.00 80.19 663 ASN A C 1
ATOM 5279 O O . ASN A 1 663 ? -38.635 23.334 103.161 1.00 80.19 663 ASN A O 1
ATOM 5283 N N . THR A 1 664 ? -38.801 21.341 102.170 1.00 82.12 664 THR A N 1
ATOM 5284 C CA . THR A 1 664 ? -37.864 21.626 101.072 1.00 82.12 664 THR A CA 1
ATOM 5285 C C . THR A 1 664 ? -38.582 21.636 99.724 1.00 82.12 664 THR A C 1
ATOM 5287 O O . THR A 1 664 ? -39.390 20.751 99.437 1.00 82.12 664 THR A O 1
ATOM 5290 N N . THR A 1 665 ? -38.294 22.636 98.885 1.00 84.81 665 THR A N 1
ATOM 5291 C CA . THR A 1 665 ? -38.754 22.663 97.490 1.00 84.81 665 THR A CA 1
ATOM 5292 C C . THR A 1 665 ? -37.919 21.718 96.632 1.00 84.81 665 THR A C 1
ATOM 5294 O O . THR A 1 665 ? -36.685 21.783 96.644 1.00 84.81 665 THR A O 1
ATOM 5297 N N . TYR A 1 666 ? -38.604 20.906 95.835 1.00 87.50 666 TYR A N 1
ATOM 5298 C CA . TYR A 1 666 ? -38.028 20.075 94.791 1.00 87.50 666 TYR A CA 1
ATOM 5299 C C . TYR A 1 666 ? -38.572 20.473 93.417 1.00 87.50 666 TYR A C 1
ATOM 5301 O O . TYR A 1 666 ? -39.776 20.678 93.238 1.00 87.50 666 TYR A O 1
ATOM 5309 N N . TYR A 1 667 ? -37.661 20.541 92.452 1.00 88.69 667 TYR A N 1
ATOM 5310 C CA . TYR A 1 667 ? -37.940 20.545 91.023 1.00 88.69 667 TYR A CA 1
ATOM 5311 C C . TYR A 1 667 ? -37.917 19.104 90.516 1.00 88.69 667 TYR A C 1
ATOM 5313 O O . TYR A 1 667 ? -37.020 18.342 90.876 1.00 88.69 667 TYR A O 1
ATOM 5321 N N . ILE A 1 668 ? -38.904 18.717 89.711 1.00 86.38 668 ILE A N 1
ATOM 5322 C CA . ILE A 1 668 ? -39.107 17.348 89.230 1.00 86.38 668 ILE A CA 1
ATOM 5323 C C . ILE A 1 668 ? -39.425 17.391 87.734 1.00 86.38 668 ILE A C 1
ATOM 5325 O O . ILE A 1 668 ? -40.383 18.042 87.317 1.00 86.38 668 ILE A O 1
ATOM 5329 N N . LYS A 1 669 ? -38.645 16.660 86.937 1.00 86.44 669 LYS A N 1
ATOM 5330 C CA . LYS A 1 669 ? -38.883 16.408 85.508 1.00 86.44 669 LYS A CA 1
ATOM 5331 C C . LYS A 1 669 ? -38.905 14.904 85.254 1.00 86.44 669 LYS A C 1
ATOM 5333 O O . LYS A 1 669 ? -38.285 14.138 85.990 1.00 86.44 669 LYS A O 1
ATOM 5338 N N . MET A 1 670 ? -39.623 14.468 84.227 1.00 85.62 670 MET A N 1
ATOM 5339 C CA . MET A 1 670 ? -39.746 13.050 83.895 1.00 85.62 670 MET A CA 1
ATOM 5340 C C . MET A 1 670 ? -39.703 12.835 82.385 1.00 85.62 670 MET A C 1
ATOM 5342 O O . MET A 1 670 ? -40.318 13.585 81.630 1.00 85.62 670 MET A O 1
ATOM 5346 N N . CYS A 1 671 ? -38.983 11.814 81.941 1.00 84.00 671 CYS A N 1
ATOM 5347 C CA . CYS A 1 671 ? -38.834 11.449 80.536 1.00 84.00 671 CYS A CA 1
ATOM 5348 C C . CYS A 1 671 ? -39.176 9.972 80.306 1.00 84.00 671 CYS A C 1
ATOM 5350 O O . CYS A 1 671 ? -39.047 9.124 81.190 1.00 84.00 671 CYS A O 1
ATOM 5352 N N . THR A 1 672 ? -39.641 9.675 79.100 1.00 83.62 672 THR A N 1
ATOM 5353 C CA . THR A 1 672 ? -39.888 8.325 78.599 1.00 83.62 672 THR A CA 1
ATOM 5354 C C . THR A 1 672 ? -38.573 7.745 78.084 1.00 83.62 672 THR A C 1
ATOM 5356 O O . THR A 1 672 ? -37.875 8.407 77.324 1.00 83.62 672 THR A O 1
ATOM 5359 N N . ASP A 1 673 ? -38.241 6.508 78.435 1.00 81.25 673 ASP A N 1
ATOM 5360 C CA . ASP A 1 673 ? -37.215 5.709 77.758 1.00 81.25 673 ASP A CA 1
ATOM 5361 C C . ASP A 1 673 ? -37.917 4.598 76.969 1.00 81.25 673 ASP A C 1
ATOM 5363 O O . ASP A 1 673 ? -38.616 3.753 77.542 1.00 81.25 673 ASP A O 1
ATOM 5367 N N . GLY A 1 674 ? -37.751 4.612 75.645 1.00 70.12 674 GLY A N 1
ATOM 5368 C CA . GLY A 1 674 ? -38.288 3.586 74.748 1.00 70.12 674 GLY A CA 1
ATOM 5369 C C . GLY A 1 674 ? -37.376 2.366 74.582 1.00 70.12 674 GLY A C 1
ATOM 5370 O O . GLY A 1 674 ? -37.693 1.441 73.842 1.00 70.12 674 GLY A O 1
ATOM 5371 N N . GLY A 1 675 ? -36.218 2.349 75.246 1.00 67.62 675 GLY A N 1
ATOM 5372 C CA . GLY A 1 675 ? -35.212 1.289 75.178 1.00 67.62 675 GLY A CA 1
ATOM 5373 C C . GLY A 1 675 ? -34.176 1.443 74.068 1.00 67.62 675 GLY A C 1
ATOM 5374 O O . GLY A 1 675 ? -33.168 0.742 74.106 1.00 67.62 675 GLY A O 1
ATOM 5375 N N . ILE A 1 676 ? -34.408 2.361 73.126 1.00 62.12 676 ILE A N 1
ATOM 5376 C CA . ILE A 1 676 ? -33.502 2.725 72.018 1.00 62.12 676 ILE A CA 1
ATOM 5377 C C . ILE A 1 676 ? -33.092 4.214 72.116 1.00 62.12 676 ILE A C 1
ATOM 5379 O O . ILE A 1 676 ? -32.166 4.664 71.448 1.00 62.12 676 ILE A O 1
ATOM 5383 N N . GLY A 1 677 ? -33.756 4.987 72.981 1.00 66.88 677 GLY A N 1
ATOM 5384 C CA . GLY A 1 677 ? -33.511 6.410 73.210 1.00 66.88 677 GLY A CA 1
ATOM 5385 C C . GLY A 1 677 ? -34.510 6.997 74.210 1.00 66.88 677 GLY A C 1
ATOM 5386 O O . GLY A 1 677 ? -35.492 6.345 74.573 1.00 66.88 677 GLY A O 1
ATOM 5387 N N . MET A 1 678 ? -34.262 8.234 74.643 1.00 73.88 678 MET A N 1
ATOM 5388 C CA . MET A 1 678 ? -35.071 8.939 75.643 1.00 73.88 678 MET A CA 1
ATOM 5389 C C . MET A 1 678 ? -35.866 10.098 75.025 1.00 73.88 678 MET A C 1
ATOM 5391 O O . MET A 1 678 ? -35.433 10.716 74.053 1.00 73.88 678 MET A O 1
ATOM 5395 N N . SER A 1 679 ? -37.023 10.416 75.606 1.00 78.81 679 SER A N 1
ATOM 5396 C CA . SER A 1 679 ? -37.773 11.634 75.301 1.00 78.81 679 SER A CA 1
ATOM 5397 C C . SER A 1 679 ? -37.052 12.868 75.838 1.00 78.81 679 SER A C 1
ATOM 5399 O O . SER A 1 679 ? -36.243 12.798 76.768 1.00 78.81 679 SER A O 1
ATOM 5401 N N . LYS A 1 680 ? -37.454 14.043 75.345 1.00 75.50 680 LYS A N 1
ATOM 5402 C CA . LYS A 1 680 ? -37.228 15.285 76.098 1.00 75.50 680 LYS A CA 1
ATOM 5403 C C . LYS A 1 680 ? -37.988 15.206 77.438 1.00 75.50 680 LYS A C 1
ATOM 5405 O O . LYS A 1 680 ? -39.004 14.504 77.499 1.00 75.50 680 LYS A O 1
ATOM 5410 N N . PRO A 1 681 ? -37.525 15.857 78.519 1.00 76.69 681 PRO A N 1
ATOM 5411 C CA . PRO A 1 681 ? -38.257 15.860 79.783 1.00 76.69 681 PRO A CA 1
ATOM 5412 C C . PRO A 1 681 ? -39.627 16.539 79.647 1.00 76.69 681 PRO A C 1
ATOM 5414 O O . PRO A 1 681 ? -39.800 17.430 78.816 1.00 76.69 681 PRO A O 1
ATOM 5417 N N . CYS A 1 682 ? -40.587 16.132 80.477 1.00 79.12 682 CYS A N 1
ATOM 5418 C CA . CYS A 1 682 ? -41.854 16.835 80.647 1.00 79.12 682 CYS A CA 1
ATOM 5419 C C . CYS A 1 682 ? -41.644 18.248 81.222 1.00 79.12 682 CYS A C 1
ATOM 5421 O O . CYS A 1 682 ? -40.561 18.592 81.704 1.00 79.12 682 CYS A O 1
ATOM 5423 N N . GLU A 1 683 ? -42.710 19.049 81.212 1.00 78.75 683 GLU A N 1
ATOM 5424 C CA . GLU A 1 683 ? -42.728 20.359 81.863 1.00 78.75 683 GLU A CA 1
ATOM 5425 C C . GLU A 1 683 ? -42.377 20.247 83.359 1.00 78.75 683 GLU A C 1
ATOM 5427 O O . GLU A 1 683 ? -42.677 19.244 84.016 1.00 78.75 683 GLU A O 1
ATOM 5432 N N . LEU A 1 684 ? -41.666 21.250 83.881 1.00 81.94 684 LEU A N 1
ATOM 5433 C CA . LEU A 1 684 ? -40.976 21.136 85.161 1.00 81.94 684 LEU A CA 1
ATOM 5434 C C . LEU A 1 684 ? -41.919 21.370 86.348 1.00 81.94 684 LEU A C 1
ATOM 5436 O O . LEU A 1 684 ? -42.335 22.496 86.623 1.00 81.94 684 LEU A O 1
ATOM 5440 N N . LEU A 1 685 ? -42.190 20.314 87.112 1.00 83.19 685 LEU A N 1
ATOM 5441 C CA . LEU A 1 685 ? -43.015 20.387 88.313 1.00 83.19 685 LEU A CA 1
ATOM 5442 C C . LEU A 1 685 ? -42.200 20.931 89.493 1.00 83.19 685 LEU A C 1
ATOM 5444 O O . LEU A 1 685 ? -41.147 20.394 89.835 1.00 83.19 685 LEU A O 1
ATOM 5448 N N . ARG A 1 686 ? -42.712 21.970 90.160 1.00 86.31 686 ARG A N 1
ATOM 5449 C CA . ARG A 1 686 ? -42.155 22.534 91.400 1.00 86.31 686 ARG A CA 1
ATOM 5450 C C . ARG A 1 686 ? -43.110 22.254 92.557 1.00 86.31 686 ARG A C 1
ATOM 5452 O O . ARG A 1 686 ? -44.270 22.654 92.499 1.00 86.31 686 ARG A O 1
ATOM 5459 N N . THR A 1 687 ? -42.643 21.598 93.617 1.00 82.50 687 THR A N 1
ATOM 5460 C CA . THR A 1 687 ? -43.463 21.334 94.813 1.00 82.50 687 THR A CA 1
ATOM 5461 C C . THR A 1 687 ? -42.621 21.290 96.088 1.00 82.50 687 THR A C 1
ATOM 5463 O O . THR A 1 687 ? -41.404 21.135 96.027 1.00 82.50 687 THR A O 1
ATOM 5466 N N . THR A 1 688 ? -43.253 21.433 97.253 1.00 82.31 688 THR A N 1
ATOM 5467 C CA . THR A 1 688 ? -42.573 21.564 98.550 1.00 82.31 688 THR A CA 1
ATOM 5468 C C . THR A 1 688 ? -43.124 20.539 99.539 1.00 82.31 688 THR A C 1
ATOM 5470 O O . THR A 1 688 ? -44.322 20.524 99.820 1.00 82.31 688 THR A O 1
ATOM 5473 N N . THR A 1 689 ? -42.253 19.685 100.083 1.00 81.25 689 THR A N 1
ATOM 5474 C CA . THR A 1 689 ? -42.600 18.683 101.113 1.00 81.25 689 THR A CA 1
ATOM 5475 C C . THR A 1 689 ? -43.215 19.342 102.350 1.00 81.25 689 THR A C 1
ATOM 5477 O O . THR A 1 689 ? -42.773 20.421 102.755 1.00 81.25 689 THR A O 1
ATOM 5480 N N . LYS A 1 690 ? -44.161 18.671 103.013 1.00 72.12 690 LYS A N 1
ATOM 5481 C CA . LYS A 1 690 ? -44.797 19.180 104.239 1.00 72.12 690 LYS A CA 1
ATOM 5482 C C . LYS A 1 690 ? -43.807 19.253 105.412 1.00 72.12 690 LYS A C 1
ATOM 5484 O O . LYS A 1 690 ? -42.712 18.693 105.367 1.00 72.12 690 LYS A O 1
ATOM 5489 N N . LYS A 1 691 ? -44.212 19.960 106.467 1.00 56.84 691 LYS A N 1
ATOM 5490 C CA . LYS A 1 691 ? -43.504 20.078 107.748 1.00 56.84 691 LYS A CA 1
ATOM 5491 C C . LYS A 1 691 ? -44.235 19.260 108.813 1.00 56.84 691 LYS A C 1
ATOM 5493 O O . LYS A 1 691 ? -45.464 19.232 108.816 1.00 56.84 691 LYS A O 1
ATOM 5498 N N . GLU A 1 692 ? -43.487 18.596 109.685 1.00 45.28 692 GLU A N 1
ATOM 5499 C CA . GLU A 1 692 ? -44.039 17.712 110.719 1.00 45.28 692 GLU A CA 1
ATOM 5500 C C . GLU A 1 692 ? -44.546 18.480 111.959 1.00 45.28 692 GLU A C 1
ATOM 5502 O O . GLU A 1 692 ? -44.130 19.614 112.215 1.00 45.28 692 GLU A O 1
ATOM 5507 N N . ALA A 1 693 ? -45.463 17.872 112.722 1.00 37.59 693 ALA A N 1
ATOM 5508 C CA . ALA A 1 693 ? -46.092 18.449 113.914 1.00 37.59 693 ALA A CA 1
ATOM 5509 C C . ALA A 1 693 ? -46.013 17.466 115.098 1.00 37.59 693 ALA A C 1
ATOM 5511 O O . ALA A 1 693 ? -46.219 16.270 114.912 1.00 37.59 693 ALA A O 1
ATOM 5512 N N . ALA A 1 694 ? -45.722 17.963 116.305 1.00 38.31 694 ALA A N 1
ATOM 5513 C CA . ALA A 1 694 ? -45.327 17.143 117.458 1.00 38.31 694 ALA A CA 1
ATOM 5514 C C . ALA A 1 694 ? -46.122 17.463 118.738 1.00 38.31 694 ALA A C 1
ATOM 5516 O O . ALA A 1 694 ? -46.424 18.629 118.973 1.00 38.31 694 ALA A O 1
ATOM 5517 N N . PHE A 1 695 ? -46.395 16.437 119.562 1.00 34.88 695 PHE A N 1
ATOM 5518 C CA . PHE A 1 695 ? -46.848 16.460 120.975 1.00 34.88 695 PHE A CA 1
ATOM 5519 C C . PHE A 1 695 ? -46.684 15.012 121.579 1.00 34.88 695 PHE A C 1
ATOM 5521 O O . PHE A 1 695 ? -46.062 14.194 120.902 1.00 34.88 695 PHE A O 1
ATOM 5528 N N . PRO A 1 696 ? -47.040 14.666 122.845 1.00 37.41 696 PRO A N 1
ATOM 5529 C CA . PRO A 1 696 ? -46.096 14.617 123.979 1.00 37.41 696 PRO A CA 1
ATOM 5530 C C . PRO A 1 696 ? -45.927 13.214 124.667 1.00 37.41 696 PRO A C 1
ATOM 5532 O O . PRO A 1 696 ? -46.633 12.271 124.317 1.00 37.41 696 PRO A O 1
ATOM 5535 N N . PRO A 1 697 ? -45.003 13.056 125.651 1.00 50.97 697 PRO A N 1
ATOM 5536 C CA . PRO A 1 697 ? -44.757 11.818 126.450 1.00 50.97 697 PRO A CA 1
ATOM 5537 C C . PRO A 1 697 ? -45.701 11.717 127.701 1.00 50.97 697 PRO A C 1
ATOM 5539 O O . PRO A 1 697 ? -46.576 12.585 127.774 1.00 50.97 697 PRO A O 1
ATOM 5542 N N . PRO A 1 698 ? -45.583 10.786 128.713 1.00 42.72 698 PRO A N 1
ATOM 5543 C CA . PRO A 1 698 ? -44.481 9.836 129.045 1.00 42.72 698 PRO A CA 1
ATOM 5544 C C . PRO A 1 698 ? -44.786 8.424 129.678 1.00 42.72 698 PRO A C 1
ATOM 5546 O O . PRO A 1 698 ? -45.671 8.283 130.511 1.00 42.72 698 PRO A O 1
ATOM 5549 N N . GLY A 1 699 ? -43.885 7.442 129.447 1.00 30.12 699 GLY A N 1
ATOM 5550 C CA . GLY A 1 699 ? -43.482 6.325 130.362 1.00 30.12 699 GLY A CA 1
ATOM 5551 C C . GLY A 1 699 ? -44.528 5.301 130.885 1.00 30.12 699 GLY A C 1
ATOM 5552 O O . GLY A 1 699 ? -45.695 5.385 130.513 1.00 30.12 699 GLY A O 1
ATOM 5553 N N . PRO A 1 700 ? -44.156 4.344 131.782 1.00 42.91 700 PRO A N 1
ATOM 5554 C CA . PRO A 1 700 ? -42.821 3.864 132.199 1.00 42.91 700 PRO A CA 1
ATOM 5555 C C . PRO A 1 700 ? -42.597 2.325 131.993 1.00 42.91 700 PRO A C 1
ATOM 5557 O O . PRO A 1 700 ? -43.407 1.645 131.374 1.00 42.91 700 PRO A O 1
ATOM 5560 N N . ILE A 1 701 ? -41.481 1.775 132.510 1.00 39.97 701 ILE A N 1
ATOM 5561 C CA . ILE A 1 701 ? -41.023 0.355 132.418 1.00 39.97 701 ILE A CA 1
ATOM 5562 C C . ILE A 1 701 ? -41.407 -0.451 133.691 1.00 39.97 701 ILE A C 1
ATOM 5564 O O . ILE A 1 701 ? -41.635 0.198 134.717 1.00 39.97 701 ILE A O 1
ATOM 5568 N N . PRO A 1 702 ? -41.445 -1.814 133.701 1.00 43.16 702 PRO A N 1
ATOM 5569 C CA . PRO A 1 702 ? -40.244 -2.585 134.125 1.00 43.16 702 PRO A CA 1
ATOM 5570 C C . PRO A 1 702 ? -40.063 -4.049 133.600 1.00 43.16 702 PRO A C 1
ATOM 5572 O O . PRO A 1 702 ? -41.034 -4.764 133.407 1.00 43.16 702 PRO A O 1
ATOM 5575 N N . GLN A 1 703 ? -38.787 -4.486 133.516 1.00 30.33 703 GLN A N 1
ATOM 5576 C CA . GLN A 1 703 ? -38.189 -5.813 133.877 1.00 30.33 703 GLN A CA 1
ATOM 5577 C C . GLN A 1 703 ? -38.743 -7.155 133.298 1.00 30.33 703 GLN A C 1
ATOM 5579 O O . GLN A 1 703 ? -39.942 -7.353 133.184 1.00 30.33 703 GLN A O 1
ATOM 5584 N N . GLY A 1 704 ? -37.916 -8.177 132.997 1.00 29.67 704 GLY A N 1
ATOM 5585 C CA . GLY A 1 704 ? -36.440 -8.279 133.023 1.00 29.67 704 GLY A CA 1
ATOM 5586 C C . GLY A 1 704 ? -35.899 -9.733 132.966 1.00 29.67 704 GLY A C 1
ATOM 5587 O O . GLY A 1 704 ? -36.684 -10.659 132.805 1.00 29.67 704 GLY A O 1
ATOM 5588 N N . THR A 1 705 ? -34.573 -9.884 133.175 1.00 29.80 705 THR A N 1
ATOM 5589 C CA . THR A 1 705 ? -33.816 -11.096 133.632 1.00 29.80 705 THR A CA 1
ATOM 5590 C C . THR A 1 705 ? -33.702 -12.325 132.690 1.00 29.80 705 THR A C 1
ATOM 5592 O O . THR A 1 705 ? -34.697 -12.707 132.090 1.00 29.80 705 THR A O 1
ATOM 5595 N N . HIS A 1 706 ? -32.572 -13.052 132.562 1.00 32.09 706 HIS A N 1
ATOM 5596 C CA . HIS A 1 706 ? -31.178 -12.873 133.048 1.00 32.09 706 HIS A CA 1
ATOM 5597 C C . HIS A 1 706 ? -30.179 -13.798 132.278 1.00 32.09 706 HIS A C 1
ATOM 5599 O O . HIS A 1 706 ? -30.634 -14.724 131.616 1.00 32.09 706 HIS A O 1
ATOM 5605 N N . ASP A 1 707 ? -28.862 -13.559 132.458 1.00 32.09 707 ASP A N 1
ATOM 5606 C CA . ASP A 1 707 ? -27.692 -14.488 132.359 1.00 32.09 707 ASP A CA 1
ATOM 5607 C C . ASP A 1 707 ? -27.326 -15.181 131.019 1.00 32.09 707 ASP A C 1
ATOM 5609 O O . ASP A 1 707 ? -28.202 -15.570 130.254 1.00 32.09 707 ASP A O 1
ATOM 5613 N N . THR A 1 708 ? -26.052 -15.413 130.639 1.00 30.56 708 THR A N 1
ATOM 5614 C CA . THR A 1 708 ? -24.676 -14.948 131.031 1.00 30.56 708 THR A CA 1
ATOM 5615 C C . THR A 1 708 ? -23.752 -15.108 129.774 1.00 30.56 708 THR A C 1
ATOM 5617 O O . THR A 1 708 ? -24.301 -15.317 128.695 1.00 30.56 708 THR A O 1
ATOM 5620 N N . GLU A 1 709 ? -22.406 -15.017 129.668 1.00 31.27 709 GLU A N 1
ATOM 5621 C CA . GLU A 1 709 ? -21.154 -14.773 130.455 1.00 31.27 709 GLU A CA 1
ATOM 5622 C C . GLU A 1 709 ? -20.049 -14.431 129.395 1.00 31.27 709 GLU A C 1
ATOM 5624 O O . GLU A 1 709 ? -20.269 -14.702 128.217 1.00 31.27 709 GLU A O 1
ATOM 5629 N N . GLU A 1 710 ? -18.840 -13.885 129.610 1.00 31.05 710 GLU A N 1
ATOM 5630 C CA . GLU A 1 710 ? -18.107 -13.225 130.712 1.00 31.05 710 GLU A CA 1
ATOM 5631 C C . GLU A 1 710 ? -17.045 -12.279 130.056 1.00 31.05 710 GLU A C 1
ATOM 5633 O O . GLU A 1 710 ? -16.648 -12.533 128.924 1.00 31.05 710 GLU A O 1
ATOM 5638 N N . ARG A 1 711 ? -16.517 -11.265 130.776 1.00 30.95 711 ARG A N 1
ATOM 5639 C CA . ARG A 1 711 ? -15.287 -10.450 130.487 1.00 30.95 711 ARG A CA 1
ATOM 5640 C C . ARG A 1 711 ? -15.165 -9.679 129.141 1.00 30.95 711 ARG A C 1
ATOM 5642 O O . ARG A 1 711 ? -15.260 -10.240 128.065 1.00 30.95 711 ARG A O 1
ATOM 5649 N N . GLY A 1 712 ? -14.780 -8.394 129.101 1.00 28.98 712 GLY A N 1
ATOM 5650 C CA . GLY A 1 712 ? -14.633 -7.389 130.168 1.00 28.98 712 GLY A CA 1
ATOM 5651 C C . GLY A 1 712 ? -13.569 -6.304 129.893 1.00 28.98 712 GLY A C 1
ATOM 5652 O O . GLY A 1 712 ? -12.401 -6.642 129.762 1.00 28.98 712 GLY A O 1
ATOM 5653 N N . SER A 1 713 ? -13.966 -5.019 129.977 1.00 28.72 713 SER A N 1
ATOM 5654 C CA . SER A 1 713 ? -13.116 -3.806 130.144 1.00 28.72 713 SER A CA 1
ATOM 5655 C C . SER A 1 713 ? -12.197 -3.359 128.973 1.00 28.72 713 SER A C 1
ATOM 5657 O O . SER A 1 713 ? -11.555 -4.195 128.357 1.00 28.72 713 SER A O 1
ATOM 5659 N N . ALA A 1 714 ? -11.978 -2.067 128.653 1.00 26.97 714 ALA A N 1
ATOM 5660 C CA . ALA A 1 714 ? -12.750 -0.815 128.824 1.00 26.97 714 ALA A CA 1
ATOM 5661 C C . ALA A 1 714 ? -12.089 0.352 128.020 1.00 26.97 714 ALA A C 1
ATOM 5663 O O . ALA A 1 714 ? -10.944 0.237 127.601 1.00 26.97 714 ALA A O 1
ATOM 5664 N N . LEU A 1 715 ? -12.784 1.503 127.943 1.00 26.67 715 LEU A N 1
ATOM 5665 C CA . LEU A 1 715 ? -12.291 2.879 127.670 1.00 26.67 715 LEU A CA 1
ATOM 5666 C C . LEU A 1 715 ? -11.852 3.325 126.241 1.00 26.67 715 LEU A C 1
ATOM 5668 O O . LEU A 1 715 ? -10.756 3.043 125.783 1.00 26.67 715 LEU A O 1
ATOM 5672 N N . VAL A 1 716 ? -12.648 4.271 125.704 1.00 26.52 716 VAL A N 1
ATOM 5673 C CA . VAL A 1 716 ? -12.235 5.618 125.210 1.00 26.52 716 VAL A CA 1
ATOM 5674 C C . VAL A 1 716 ? -11.554 5.797 123.825 1.00 26.52 716 VAL A C 1
ATOM 5676 O O . VAL A 1 716 ? -10.359 5.604 123.658 1.00 26.52 716 VAL A O 1
ATOM 5679 N N . ASN A 1 717 ? -12.331 6.451 122.940 1.00 26.19 717 ASN A N 1
ATOM 5680 C CA . ASN A 1 717 ? -11.975 7.410 121.869 1.00 26.19 717 ASN A CA 1
ATOM 5681 C C . ASN A 1 717 ? -11.249 6.998 120.566 1.00 26.19 717 ASN A C 1
ATOM 5683 O O . ASN A 1 717 ? -10.415 6.108 120.507 1.00 26.19 717 ASN A O 1
ATOM 5687 N N . SER A 1 718 ? -11.514 7.858 119.567 1.00 25.09 718 SER A N 1
ATOM 5688 C CA . SER A 1 718 ? -10.684 8.220 118.404 1.00 25.09 718 SER A CA 1
ATOM 5689 C C . SER A 1 718 ? -10.682 7.331 117.150 1.00 25.09 718 SER A C 1
ATOM 5691 O O . SER A 1 718 ? -9.928 6.379 117.050 1.00 25.09 718 SER A O 1
ATOM 5693 N N . LEU A 1 719 ? -11.391 7.853 116.137 1.00 24.62 719 LEU A N 1
ATOM 5694 C CA . LEU A 1 719 ? -10.885 8.182 114.789 1.00 24.62 719 LEU A CA 1
ATOM 5695 C C . LEU A 1 719 ? -10.365 7.097 113.816 1.00 24.62 719 LEU A C 1
ATOM 5697 O O . LEU A 1 719 ? -9.706 6.123 114.151 1.00 24.62 719 LEU A O 1
ATOM 5701 N N . THR A 1 720 ? -10.479 7.512 112.550 1.00 27.44 720 THR A N 1
ATOM 5702 C CA . THR A 1 720 ? -9.645 7.187 111.378 1.00 27.44 720 THR A CA 1
ATOM 5703 C C . THR A 1 720 ? -9.912 5.940 110.535 1.00 27.44 720 THR A C 1
ATOM 5705 O O . THR A 1 720 ? -10.320 4.872 110.973 1.00 27.44 720 THR A O 1
ATOM 5708 N N . GLU A 1 721 ? -9.664 6.192 109.255 1.00 27.75 721 GLU A N 1
ATOM 5709 C CA . GLU A 1 721 ? -9.696 5.352 108.066 1.00 27.75 721 GLU A CA 1
ATOM 5710 C C . GLU A 1 721 ? -8.269 4.823 107.776 1.00 27.75 721 GLU A C 1
ATOM 5712 O O . GLU A 1 721 ? -7.304 5.340 108.338 1.00 27.75 721 GLU A O 1
ATOM 5717 N N . LEU A 1 722 ? -8.136 3.884 106.827 1.00 26.41 722 LEU A N 1
ATOM 5718 C CA . LEU A 1 722 ? -6.881 3.396 106.212 1.00 26.41 722 LEU A CA 1
ATOM 5719 C C . LEU A 1 722 ? -5.916 2.565 107.091 1.00 26.41 722 LEU A C 1
ATOM 5721 O O . LEU A 1 722 ? -5.401 3.049 108.091 1.00 26.41 722 LEU A O 1
ATOM 5725 N N . HIS A 1 723 ? -5.555 1.366 106.610 1.00 27.92 723 HIS A N 1
ATOM 5726 C CA . HIS A 1 723 ? -4.205 0.910 106.176 1.00 27.92 723 HIS A CA 1
ATOM 5727 C C . HIS A 1 723 ? -4.374 -0.520 105.576 1.00 27.92 723 HIS A C 1
ATOM 5729 O O . HIS A 1 723 ? -5.293 -1.226 105.983 1.00 27.92 723 HIS A O 1
ATOM 5735 N N . LEU A 1 724 ? -3.756 -0.928 104.450 1.00 33.38 724 LEU A N 1
ATOM 5736 C CA . LEU A 1 724 ? -2.316 -1.121 104.133 1.00 33.38 724 LEU A CA 1
ATOM 5737 C C . LEU A 1 724 ? -1.705 -2.261 104.975 1.00 33.38 724 LEU A C 1
ATOM 5739 O O . LEU A 1 724 ? -2.084 -2.430 106.124 1.00 33.38 724 LEU A O 1
ATOM 5743 N N . GLU A 1 725 ? -0.839 -3.138 104.456 1.00 27.47 725 GLU A N 1
ATOM 5744 C CA . GLU A 1 725 ? 0.350 -2.942 103.591 1.00 27.47 725 GLU A CA 1
ATOM 5745 C C . GLU A 1 725 ? 0.275 -3.747 102.260 1.00 27.47 725 GLU A C 1
ATOM 5747 O O . GLU A 1 725 ? -0.633 -4.555 102.092 1.00 27.47 725 GLU A O 1
ATOM 5752 N N . GLY A 1 726 ? 1.129 -3.600 101.231 1.00 30.62 726 GLY A N 1
ATOM 5753 C CA . GLY A 1 726 ? 2.408 -2.875 101.049 1.00 30.62 726 GLY A CA 1
ATOM 5754 C C . GLY A 1 726 ? 3.569 -3.845 100.712 1.00 30.62 726 GLY A C 1
ATOM 5755 O O . GLY A 1 726 ? 3.398 -5.046 100.921 1.00 30.62 726 GLY A O 1
ATOM 5756 N N . PRO A 1 727 ? 4.757 -3.402 100.226 1.00 42.00 727 PRO A N 1
ATOM 5757 C CA . PRO A 1 727 ? 5.188 -2.096 99.682 1.00 42.00 727 PRO A CA 1
ATOM 5758 C C . PRO A 1 727 ? 5.306 -2.180 98.112 1.00 42.00 727 PRO A C 1
ATOM 5760 O O . PRO A 1 727 ? 4.498 -2.892 97.532 1.00 42.00 727 PRO A O 1
ATOM 5763 N N . SER A 1 728 ? 6.159 -1.519 97.295 1.00 26.72 728 SER A N 1
ATOM 5764 C CA . SER A 1 728 ? 7.306 -0.611 97.506 1.00 26.72 728 SER A CA 1
ATOM 5765 C C . SER A 1 728 ? 7.679 0.294 96.296 1.00 26.72 728 SER A C 1
ATOM 5767 O O . SER A 1 728 ? 7.480 -0.063 95.144 1.00 26.72 728 SER A O 1
ATOM 5769 N N . THR A 1 729 ? 8.260 1.455 96.633 1.00 30.20 729 THR A N 1
ATOM 5770 C CA . THR A 1 729 ? 9.308 2.334 96.020 1.00 30.20 729 THR A CA 1
ATOM 5771 C C . THR A 1 729 ? 9.949 2.045 94.622 1.00 30.20 729 THR A C 1
ATOM 5773 O O . THR A 1 729 ? 10.119 0.896 94.248 1.00 30.20 729 THR A O 1
ATOM 5776 N N . ASN A 1 730 ? 10.461 3.026 93.828 1.00 28.89 730 ASN A N 1
ATOM 5777 C CA . ASN A 1 730 ? 10.747 4.472 94.056 1.00 28.89 730 ASN A CA 1
ATOM 5778 C C . ASN A 1 730 ? 10.990 5.325 92.757 1.00 28.89 730 ASN A C 1
ATOM 5780 O O . ASN A 1 730 ? 11.684 4.841 91.875 1.00 28.89 730 ASN A O 1
ATOM 5784 N N . LYS A 1 731 ? 10.622 6.635 92.773 1.00 28.00 731 LYS A N 1
ATOM 5785 C CA . LYS A 1 731 ? 11.182 7.831 92.028 1.00 28.00 731 LYS A CA 1
ATOM 5786 C C . LYS A 1 731 ? 11.145 7.856 90.463 1.00 28.00 731 LYS A C 1
ATOM 5788 O O . LYS A 1 731 ? 11.616 6.922 89.842 1.00 28.00 731 LYS A O 1
ATOM 5793 N N . ARG A 1 732 ? 10.521 8.837 89.759 1.00 25.55 732 ARG A N 1
ATOM 5794 C CA . ARG A 1 732 ? 10.736 10.324 89.563 1.00 25.55 732 ARG A CA 1
ATOM 5795 C C . ARG A 1 732 ? 11.850 10.704 88.543 1.00 25.55 732 ARG A C 1
ATOM 5797 O O . ARG A 1 732 ? 12.874 10.032 88.605 1.00 25.55 732 ARG A O 1
ATOM 5804 N N . PRO A 1 733 ? 11.788 11.854 87.803 1.00 39.66 733 PRO A N 1
ATOM 5805 C CA . PRO A 1 733 ? 10.678 12.809 87.552 1.00 39.66 733 PRO A CA 1
ATOM 5806 C C . PRO A 1 733 ? 10.515 13.328 86.074 1.00 39.66 733 PRO A C 1
ATOM 5808 O O . PRO A 1 733 ? 11.160 12.853 85.151 1.00 39.66 733 PRO A O 1
ATOM 5811 N N . THR A 1 734 ? 9.619 14.313 85.924 1.00 25.69 734 THR A N 1
ATOM 5812 C CA . THR A 1 734 ? 9.026 15.083 84.793 1.00 25.69 734 THR A CA 1
ATOM 5813 C C . THR A 1 734 ? 9.923 15.816 83.752 1.00 25.69 734 THR A C 1
ATOM 5815 O O . THR A 1 734 ? 10.919 16.399 84.158 1.00 25.69 734 THR A O 1
ATOM 5818 N N . GLU A 1 735 ? 9.412 15.934 82.498 1.00 25.28 735 GLU A N 1
ATOM 5819 C CA . GLU A 1 735 ? 9.484 17.073 81.510 1.00 25.28 735 GLU A CA 1
ATOM 5820 C C . GLU A 1 735 ? 10.858 17.649 81.028 1.00 25.28 735 GLU A C 1
ATOM 5822 O O . GLU A 1 735 ? 11.876 17.314 81.630 1.00 25.28 735 GLU A O 1
ATOM 5827 N N . PRO A 1 736 ? 10.955 18.502 79.957 1.00 36.81 736 PRO A N 1
ATOM 5828 C CA . PRO A 1 736 ? 9.913 19.141 79.115 1.00 36.81 736 PRO A CA 1
ATOM 5829 C C . PRO A 1 736 ? 10.085 19.052 77.559 1.00 36.81 736 PRO A C 1
ATOM 5831 O O . PRO A 1 736 ? 11.082 18.555 77.056 1.00 36.81 736 PRO A O 1
ATOM 5834 N N . GLN A 1 737 ? 9.071 19.580 76.848 1.00 22.72 737 GLN A N 1
ATOM 5835 C CA . GLN A 1 737 ? 9.019 20.379 75.587 1.00 22.72 737 GLN A CA 1
ATOM 5836 C C . GLN A 1 737 ? 10.018 20.277 74.387 1.00 22.72 737 GLN A C 1
ATOM 5838 O O . GLN A 1 737 ? 11.201 20.001 74.515 1.00 22.72 737 GLN A O 1
ATOM 5843 N N . GLU A 1 738 ? 9.470 20.729 73.238 1.00 24.84 738 GLU A N 1
ATOM 5844 C CA . GLU A 1 738 ? 10.055 21.559 72.148 1.00 24.84 738 GLU A CA 1
ATOM 5845 C C . GLU A 1 738 ? 10.298 21.011 70.707 1.00 24.84 738 GLU A C 1
ATOM 5847 O O . GLU A 1 738 ? 10.811 19.926 70.466 1.00 24.84 738 GLU A O 1
ATOM 5852 N N . GLU A 1 739 ? 9.849 21.861 69.767 1.00 23.77 739 GLU A N 1
ATOM 5853 C CA . GLU A 1 739 ? 10.176 22.106 68.343 1.00 23.77 739 GLU A CA 1
ATOM 5854 C C . GLU A 1 739 ? 10.180 21.016 67.227 1.00 23.77 739 GLU A C 1
ATOM 5856 O O . GLU A 1 739 ? 10.981 20.089 67.151 1.00 23.77 739 GLU A O 1
ATOM 5861 N N . LYS A 1 740 ? 9.318 21.278 66.223 1.00 21.62 740 LYS A N 1
ATOM 5862 C CA . LYS A 1 740 ? 9.495 20.969 64.779 1.00 21.62 740 LYS A CA 1
ATOM 5863 C C . LYS A 1 740 ? 10.518 21.976 64.171 1.00 21.62 740 LYS A C 1
ATOM 5865 O O . LYS A 1 740 ? 10.759 22.969 64.845 1.00 21.62 740 LYS A O 1
ATOM 5870 N N . PRO A 1 741 ? 10.983 21.906 62.892 1.00 39.72 741 PRO A N 1
ATOM 5871 C CA . PRO A 1 741 ? 10.539 21.061 61.771 1.00 39.72 741 PRO A CA 1
ATOM 5872 C C . PRO A 1 741 ? 11.699 20.516 60.885 1.00 39.72 741 PRO A C 1
ATOM 5874 O O . PRO A 1 741 ? 12.864 20.550 61.260 1.00 39.72 741 PRO A O 1
ATOM 5877 N N . SER A 1 742 ? 11.359 20.162 59.633 1.00 22.25 742 SER A N 1
ATOM 5878 C CA . SER A 1 742 ? 12.214 20.183 58.423 1.00 22.25 742 SER A CA 1
ATOM 5879 C C . SER A 1 742 ? 13.052 18.930 58.086 1.00 22.25 742 SER A C 1
ATOM 5881 O O . SER A 1 742 ? 13.415 18.178 58.978 1.00 22.25 742 SER A O 1
ATOM 5883 N N . ASN A 1 743 ? 13.418 18.646 56.822 1.00 24.30 743 ASN A N 1
ATOM 5884 C CA . ASN A 1 743 ? 12.786 18.919 55.508 1.00 24.30 743 ASN A CA 1
ATOM 5885 C C . ASN A 1 743 ? 13.587 18.191 54.396 1.00 24.30 743 ASN A C 1
ATOM 5887 O O . ASN A 1 743 ? 14.775 18.463 54.279 1.00 24.30 743 ASN A O 1
ATOM 5891 N N . LYS A 1 744 ? 12.917 17.424 53.514 1.00 24.86 744 LYS A N 1
ATOM 5892 C CA . LYS A 1 744 ? 13.416 16.908 52.205 1.00 24.86 744 LYS A CA 1
ATOM 5893 C C . LYS A 1 744 ? 14.563 15.856 52.244 1.00 24.86 744 LYS A C 1
ATOM 5895 O O . LYS A 1 744 ? 15.486 15.961 53.030 1.00 24.86 744 LYS A O 1
ATOM 5900 N N . GLN A 1 745 ? 14.408 14.708 51.555 1.00 23.75 745 GLN A N 1
ATOM 5901 C CA . GLN A 1 745 ? 14.757 14.442 50.129 1.00 23.75 745 GLN A CA 1
ATOM 5902 C C . GLN A 1 745 ? 16.293 14.257 49.986 1.00 23.75 745 GLN A C 1
ATOM 5904 O O . GLN A 1 745 ? 17.036 15.114 50.439 1.00 23.75 745 GLN A O 1
ATOM 5909 N N . ILE A 1 746 ? 16.850 13.173 49.426 1.00 25.20 746 ILE A N 1
ATOM 5910 C CA . ILE A 1 746 ? 16.692 12.641 48.055 1.00 25.20 746 ILE A CA 1
ATOM 5911 C C . ILE A 1 746 ? 16.960 11.108 48.001 1.00 25.20 746 ILE A C 1
ATOM 5913 O O . ILE A 1 746 ? 17.585 10.545 48.891 1.00 25.20 746 ILE A O 1
ATOM 5917 N N . CYS A 1 747 ? 16.443 10.503 46.925 1.00 23.58 747 CYS A N 1
ATOM 5918 C CA . CYS A 1 747 ? 16.690 9.224 46.222 1.00 23.58 747 CYS A CA 1
ATOM 5919 C C . CYS A 1 747 ? 18.149 8.638 46.267 1.00 23.58 747 CYS A C 1
ATOM 5921 O O . CYS A 1 747 ? 19.053 9.303 46.750 1.00 23.58 747 CYS A O 1
ATOM 5923 N N . GLU A 1 748 ? 18.500 7.428 45.782 1.00 22.78 748 GLU A N 1
ATOM 5924 C CA . GLU A 1 748 ? 18.016 6.634 44.624 1.00 22.78 748 GLU A CA 1
ATOM 5925 C C . GLU A 1 748 ? 18.178 5.090 44.753 1.00 22.78 748 GLU A C 1
ATOM 5927 O O . GLU A 1 748 ? 19.106 4.602 45.387 1.00 22.78 748 GLU A O 1
ATOM 5932 N N . VAL A 1 749 ? 17.289 4.360 44.055 1.00 25.84 749 VAL A N 1
ATOM 5933 C CA . VAL A 1 749 ? 17.479 3.115 43.255 1.00 25.84 749 VAL A CA 1
ATOM 5934 C C . VAL A 1 749 ? 18.428 1.994 43.740 1.00 25.84 749 VAL A C 1
ATOM 5936 O O . VAL A 1 749 ? 19.648 2.148 43.692 1.00 25.84 749 VAL A O 1
ATOM 5939 N N . LYS A 1 750 ? 17.861 0.781 43.929 1.00 23.69 750 LYS A N 1
ATOM 5940 C CA . LYS A 1 750 ? 18.281 -0.477 43.246 1.00 23.69 750 LYS A CA 1
ATOM 5941 C C . LYS A 1 750 ? 17.335 -1.677 43.496 1.00 23.69 750 LYS A C 1
ATOM 5943 O O . LYS A 1 750 ? 16.978 -1.944 44.636 1.00 23.69 750 LYS A O 1
ATOM 5948 N N . ASN A 1 751 ? 16.927 -2.353 42.412 1.00 24.83 751 ASN A N 1
ATOM 5949 C CA . ASN A 1 751 ? 17.191 -3.776 42.083 1.00 24.83 751 ASN A CA 1
ATOM 5950 C C . ASN A 1 751 ? 17.855 -4.658 43.184 1.00 24.83 751 ASN A C 1
ATOM 5952 O O . ASN A 1 751 ? 18.747 -4.176 43.873 1.00 24.83 751 ASN A O 1
ATOM 5956 N N . ASP A 1 752 ? 17.558 -5.952 43.394 1.00 23.73 752 ASP A N 1
ATOM 5957 C CA . ASP A 1 752 ? 17.020 -7.026 42.522 1.00 23.73 752 ASP A CA 1
ATOM 5958 C C . ASP A 1 752 ? 16.161 -8.062 43.322 1.00 23.73 752 ASP A C 1
ATOM 5960 O O . ASP A 1 752 ? 15.630 -7.746 44.385 1.00 23.73 752 ASP A O 1
ATOM 5964 N N . SER A 1 753 ? 15.973 -9.278 42.788 1.00 26.02 753 SER A N 1
ATOM 5965 C CA . SER A 1 753 ? 15.087 -10.369 43.244 1.00 26.02 753 SER A CA 1
ATOM 5966 C C . SER A 1 753 ? 15.739 -11.477 44.112 1.00 26.02 753 SER A C 1
ATOM 5968 O O . SER A 1 753 ? 16.954 -11.514 44.269 1.00 26.02 753 SER A O 1
ATOM 5970 N N . GLU A 1 754 ? 14.902 -12.448 44.531 1.00 23.33 754 GLU A N 1
ATOM 5971 C CA . GLU A 1 754 ? 15.195 -13.817 45.047 1.00 23.33 754 GLU A CA 1
ATOM 5972 C C . GLU A 1 754 ? 15.255 -14.061 46.580 1.00 23.33 754 GLU A C 1
ATOM 5974 O O . GLU A 1 754 ? 15.297 -13.129 47.380 1.00 23.33 754 GLU A O 1
ATOM 5979 N N . SER A 1 755 ? 15.225 -15.358 46.961 1.00 23.34 755 SER A N 1
ATOM 5980 C CA . SER A 1 755 ? 14.992 -15.975 48.300 1.00 23.34 755 SER A CA 1
ATOM 5981 C C . SER A 1 755 ? 13.526 -15.848 48.812 1.00 23.34 755 SER A C 1
ATOM 5983 O O . SER A 1 755 ? 12.919 -14.796 48.649 1.00 23.34 755 SER A O 1
ATOM 5985 N N . MET A 1 756 ? 12.782 -16.874 49.285 1.00 23.92 756 MET A N 1
ATOM 5986 C CA . MET A 1 756 ? 13.063 -18.150 50.008 1.00 23.92 756 MET A CA 1
ATOM 5987 C C . MET A 1 756 ? 13.595 -17.880 51.438 1.00 23.92 756 MET A C 1
ATOM 5989 O O . MET A 1 756 ? 14.388 -16.970 51.601 1.00 23.92 756 MET A O 1
ATOM 5993 N N . GLU A 1 757 ? 13.177 -18.495 52.552 1.00 24.27 757 GLU A N 1
ATOM 5994 C CA . GLU A 1 757 ? 12.699 -19.850 52.917 1.00 24.27 757 GLU A CA 1
ATOM 5995 C C . GLU A 1 757 ? 11.540 -19.757 53.955 1.00 24.27 757 GLU A C 1
ATOM 5997 O O . GLU A 1 757 ? 11.375 -18.725 54.598 1.00 24.27 757 GLU A O 1
ATOM 6002 N N . CYS A 1 758 ? 10.557 -20.661 54.069 1.00 24.12 758 CYS A N 1
ATOM 6003 C CA . CYS A 1 758 ? 10.530 -22.103 54.400 1.00 24.12 758 CYS A CA 1
ATOM 6004 C C . CYS A 1 758 ? 10.730 -22.483 55.892 1.00 24.12 758 CYS A C 1
ATOM 6006 O O . CYS A 1 758 ? 11.851 -22.534 56.376 1.00 24.12 758 CYS A O 1
ATOM 6008 N N . LEU A 1 759 ? 9.616 -22.934 56.505 1.00 26.75 759 LEU A N 1
ATOM 6009 C CA . LEU A 1 759 ? 9.459 -24.177 57.305 1.00 26.75 759 LEU A CA 1
ATOM 6010 C C . LEU A 1 759 ? 10.193 -24.278 58.675 1.00 26.75 759 LEU A C 1
ATOM 6012 O O . LEU A 1 759 ? 11.004 -23.423 59.011 1.00 26.75 759 LEU A O 1
ATOM 6016 N N . PRO A 1 760 ? 9.776 -25.209 59.569 1.00 33.09 760 PRO A N 1
ATOM 6017 C CA . PRO A 1 760 ? 10.020 -26.663 59.458 1.00 33.09 760 PRO A CA 1
ATOM 6018 C C . PRO A 1 760 ? 8.689 -27.482 59.503 1.00 33.09 760 PRO A C 1
ATOM 6020 O O . PRO A 1 760 ? 7.617 -26.889 59.573 1.00 33.09 760 PRO A O 1
ATOM 6023 N N . SER A 1 761 ? 8.623 -28.819 59.387 1.00 22.77 761 SER A N 1
ATOM 6024 C CA . SER A 1 761 ? 9.612 -29.861 59.716 1.00 22.77 761 SER A CA 1
ATOM 6025 C C . SER A 1 761 ? 9.454 -31.162 58.900 1.00 22.77 761 SER A C 1
ATOM 6027 O O . SER A 1 761 ? 8.333 -31.614 58.717 1.00 22.77 761 SER A O 1
ATOM 6029 N N . ILE A 1 762 ? 10.596 -31.791 58.562 1.00 28.05 762 ILE A N 1
ATOM 6030 C CA . ILE A 1 762 ? 10.952 -33.221 58.796 1.00 28.05 762 ILE A CA 1
ATOM 6031 C C . ILE A 1 762 ? 9.996 -34.318 58.245 1.00 28.05 762 ILE A C 1
ATOM 6033 O O . ILE A 1 762 ? 8.837 -34.381 58.629 1.00 28.05 762 ILE A O 1
ATOM 6037 N N . SER A 1 763 ? 10.437 -35.322 57.470 1.00 25.23 763 SER A N 1
ATOM 6038 C CA . SER A 1 763 ? 11.747 -35.600 56.837 1.00 25.23 763 SER A CA 1
ATOM 6039 C C . SER A 1 763 ? 11.664 -36.850 55.938 1.00 25.23 763 SER A C 1
ATOM 6041 O O . SER A 1 763 ? 11.005 -37.797 56.347 1.00 25.23 763 SER A O 1
ATOM 6043 N N . GLU A 1 764 ? 12.451 -36.886 54.851 1.00 29.20 764 GLU A N 1
ATOM 6044 C CA . GLU A 1 764 ? 13.271 -38.042 54.396 1.00 29.20 764 GLU A CA 1
ATOM 6045 C C . GLU A 1 764 ? 12.629 -39.432 54.079 1.00 29.20 764 GLU A C 1
ATOM 6047 O O . GLU A 1 764 ? 11.704 -39.890 54.732 1.00 29.20 764 GLU A O 1
ATOM 6052 N N . ASN A 1 765 ? 13.117 -40.230 53.113 1.00 28.78 765 ASN A N 1
ATOM 6053 C CA . ASN A 1 765 ? 14.161 -40.009 52.098 1.00 28.78 765 ASN A CA 1
ATOM 6054 C C . ASN A 1 765 ? 14.032 -40.997 50.912 1.00 28.78 765 ASN A C 1
ATOM 6056 O O . ASN A 1 765 ? 13.421 -42.052 51.051 1.00 28.78 765 ASN A O 1
ATOM 6060 N N . GLY A 1 766 ? 14.756 -40.721 49.818 1.00 27.19 766 GLY A N 1
ATOM 6061 C CA . GLY A 1 766 ? 15.354 -41.779 48.983 1.00 27.19 766 GLY A CA 1
ATOM 6062 C C . GLY A 1 766 ? 14.619 -42.248 47.715 1.00 27.19 766 GLY A C 1
ATOM 6063 O O . GLY A 1 766 ? 13.859 -43.204 47.754 1.00 27.19 766 GLY A O 1
ATOM 6064 N N . ASN A 1 767 ? 14.971 -41.627 46.580 1.00 28.19 767 ASN A N 1
ATOM 6065 C CA . ASN A 1 767 ? 15.633 -42.232 45.401 1.00 28.19 767 ASN A CA 1
ATOM 6066 C C . ASN A 1 767 ? 15.230 -43.633 44.852 1.00 28.19 767 ASN A C 1
ATOM 6068 O O . ASN A 1 767 ? 15.032 -44.583 45.593 1.00 28.19 767 ASN A O 1
ATOM 6072 N N . SER A 1 768 ? 15.293 -43.889 43.533 1.00 25.64 768 SER A N 1
ATOM 6073 C CA . SER A 1 768 ? 15.565 -42.993 42.383 1.00 25.64 768 SER A CA 1
ATOM 6074 C C . SER A 1 768 ? 15.405 -43.709 41.034 1.00 25.64 768 SER A C 1
ATOM 6076 O O . SER A 1 768 ? 16.039 -44.742 40.833 1.00 25.64 768 SER A O 1
ATOM 6078 N N . GLY A 1 769 ? 14.724 -43.056 40.082 1.00 24.45 769 GLY A N 1
ATOM 6079 C CA . GLY A 1 769 ? 14.799 -43.315 38.634 1.00 24.45 769 GLY A CA 1
ATOM 6080 C C . GLY A 1 769 ? 14.275 -44.675 38.135 1.00 24.45 769 GLY A C 1
ATOM 6081 O O . GLY A 1 769 ? 14.014 -45.579 38.914 1.00 24.45 769 GLY A O 1
ATOM 6082 N N . SER A 1 770 ? 14.108 -44.886 36.829 1.00 25.69 770 SER A N 1
ATOM 6083 C CA . SER A 1 770 ? 13.900 -43.956 35.701 1.00 25.69 770 SER A CA 1
ATOM 6084 C C . SER A 1 770 ? 13.501 -44.783 34.458 1.00 25.69 770 SER A C 1
ATOM 6086 O O . SER A 1 770 ? 13.616 -46.001 34.476 1.00 25.69 770 SER A O 1
ATOM 6088 N N . VAL A 1 771 ? 13.084 -44.117 33.370 1.00 24.78 771 VAL A N 1
ATOM 6089 C CA . VAL A 1 771 ? 12.921 -44.684 32.009 1.00 24.78 771 VAL A CA 1
ATOM 6090 C C . VAL A 1 771 ? 11.843 -45.774 31.818 1.00 24.78 771 VAL A C 1
ATOM 6092 O O . VAL A 1 771 ? 12.060 -46.946 32.092 1.00 24.78 771 VAL A O 1
ATOM 6095 N N . GLY A 1 772 ? 10.783 -45.410 31.083 1.00 25.11 772 GLY A N 1
ATOM 6096 C CA . GLY A 1 772 ? 10.512 -46.121 29.823 1.00 25.11 772 GLY A CA 1
ATOM 6097 C C . GLY A 1 772 ? 9.166 -46.834 29.625 1.00 25.11 772 GLY A C 1
ATOM 6098 O O . GLY A 1 772 ? 8.850 -47.800 30.302 1.00 25.11 772 GLY A O 1
ATOM 6099 N N . ASN A 1 773 ? 8.513 -46.441 28.526 1.00 26.06 773 ASN A N 1
ATOM 6100 C CA . ASN A 1 773 ? 7.801 -47.293 27.560 1.00 26.06 773 ASN A CA 1
ATOM 6101 C C . ASN A 1 773 ? 6.411 -47.924 27.856 1.00 26.06 773 ASN A C 1
ATOM 6103 O O . ASN A 1 773 ? 6.251 -48.881 28.598 1.00 26.06 773 ASN A O 1
ATOM 6107 N N . THR A 1 774 ? 5.466 -47.465 27.020 1.00 23.05 774 THR A N 1
ATOM 6108 C CA . THR A 1 774 ? 4.554 -48.241 26.141 1.00 23.05 774 THR A CA 1
ATOM 6109 C C . THR A 1 774 ? 3.341 -49.037 26.663 1.00 23.05 774 THR A C 1
ATOM 6111 O O . THR A 1 774 ? 3.494 -50.165 27.107 1.00 23.05 774 THR A O 1
ATOM 6114 N N . VAL A 1 775 ? 2.157 -48.515 26.281 1.00 25.17 775 VAL A N 1
ATOM 6115 C CA . VAL A 1 775 ? 1.100 -49.161 25.443 1.00 25.17 775 VAL A CA 1
ATOM 6116 C C . VAL A 1 775 ? 0.223 -50.291 26.043 1.00 25.17 775 VAL A C 1
ATOM 6118 O O . VAL A 1 775 ? 0.659 -51.090 26.858 1.00 25.17 775 VAL A O 1
ATOM 6121 N N . SER A 1 776 ? -1.013 -50.351 25.510 1.00 25.41 776 SER A N 1
ATOM 6122 C CA . SER A 1 776 ? -2.002 -51.459 25.460 1.00 25.41 776 SER A CA 1
ATOM 6123 C C . SER A 1 776 ? -2.759 -51.898 26.729 1.00 25.41 776 SER A C 1
ATOM 6125 O O . SER A 1 776 ? -2.149 -52.287 27.713 1.00 25.41 776 SER A O 1
ATOM 6127 N N . GLU A 1 777 ? -4.095 -51.952 26.563 1.00 26.09 777 GLU A N 1
ATOM 6128 C CA . GLU A 1 777 ? -5.006 -53.054 26.972 1.00 26.09 777 GLU A CA 1
ATOM 6129 C C . GLU A 1 777 ? -5.257 -53.300 28.492 1.00 26.09 777 GLU A C 1
ATOM 6131 O O . GLU A 1 777 ? -4.405 -53.054 29.334 1.00 26.09 777 GLU A O 1
ATOM 6136 N N . ASP A 1 778 ? -6.436 -53.747 28.956 1.00 23.66 778 ASP A N 1
ATOM 6137 C CA . ASP A 1 778 ? -7.735 -53.964 28.285 1.00 23.66 778 ASP A CA 1
ATOM 6138 C C . ASP A 1 778 ? -8.934 -53.754 29.260 1.00 23.66 778 ASP A C 1
ATOM 6140 O O . ASP A 1 778 ? -8.813 -53.222 30.363 1.00 23.66 778 ASP A O 1
ATOM 6144 N N . SER A 1 779 ? -10.110 -54.155 28.792 1.00 25.28 779 SER A N 1
ATOM 6145 C CA . SER A 1 779 ? -11.480 -53.951 29.244 1.00 25.28 779 SER A CA 1
ATOM 6146 C C . SER A 1 779 ? -12.002 -54.877 30.367 1.00 25.28 779 SER A C 1
ATOM 6148 O O . SER A 1 779 ? -11.596 -56.027 30.494 1.00 25.28 779 SER A O 1
ATOM 6150 N N . GLN A 1 780 ? -13.050 -54.386 31.063 1.00 27.78 780 GLN A N 1
ATOM 6151 C CA . GLN A 1 780 ? -14.167 -55.163 31.666 1.00 27.78 780 GLN A CA 1
ATOM 6152 C C . GLN A 1 780 ? -13.858 -56.080 32.898 1.00 27.78 780 GLN A C 1
ATOM 6154 O O . GLN A 1 780 ? -12.708 -56.310 33.238 1.00 27.78 780 GLN A O 1
ATOM 6159 N N . GLU A 1 781 ? -14.821 -56.565 33.714 1.00 25.20 781 GLU A N 1
ATOM 6160 C CA . GLU A 1 781 ? -16.303 -56.503 33.662 1.00 25.20 781 GLU A CA 1
ATOM 6161 C C . GLU A 1 781 ? -17.028 -56.377 35.051 1.00 25.20 781 GLU A C 1
ATOM 6163 O O . GLU A 1 781 ? -16.446 -55.938 36.038 1.00 25.20 781 GLU A O 1
ATOM 6168 N N . ARG A 1 782 ? -18.342 -56.688 35.096 1.00 26.00 782 ARG A N 1
ATOM 6169 C CA . ARG A 1 782 ? -19.391 -56.356 36.097 1.00 26.00 782 ARG A CA 1
ATOM 6170 C C . ARG A 1 782 ? -19.633 -57.426 37.187 1.00 26.00 782 ARG A C 1
ATOM 6172 O O . ARG A 1 782 ? -19.499 -58.602 36.884 1.00 26.00 782 ARG A O 1
ATOM 6179 N N . SER A 1 783 ? -20.234 -57.020 38.324 1.00 22.73 783 SER A N 1
ATOM 6180 C CA . SER A 1 783 ? -21.460 -57.601 38.974 1.00 22.73 783 SER A CA 1
ATOM 6181 C C . SER A 1 783 ? -21.664 -56.973 40.378 1.00 22.73 783 SER A C 1
ATOM 6183 O O . SER A 1 783 ? -20.671 -56.874 41.091 1.00 22.73 783 SER A O 1
ATOM 6185 N N . LEU A 1 784 ? -22.790 -56.416 40.868 1.00 30.88 784 LEU A N 1
ATOM 6186 C CA . LEU A 1 784 ? -24.253 -56.696 40.864 1.00 30.88 784 LEU A CA 1
ATOM 6187 C C . LEU A 1 784 ? -24.765 -57.781 41.841 1.00 30.88 784 LEU A C 1
ATOM 6189 O O . LEU A 1 784 ? -24.553 -58.956 41.581 1.00 30.88 784 LEU A O 1
ATOM 6193 N N . ASP A 1 785 ? -25.491 -57.349 42.895 1.00 26.02 785 ASP A N 1
ATOM 6194 C CA . ASP A 1 785 ? -26.781 -57.881 43.428 1.00 26.02 785 ASP A CA 1
ATOM 6195 C C . ASP A 1 785 ? -27.247 -57.029 44.654 1.00 26.02 785 ASP A C 1
ATOM 6197 O O . ASP A 1 785 ? -26.404 -56.520 45.388 1.00 26.02 785 ASP A O 1
ATOM 6201 N N . HIS A 1 786 ? -28.502 -56.543 44.762 1.00 27.50 786 HIS A N 1
ATOM 6202 C CA . HIS A 1 786 ? -29.770 -57.165 45.245 1.00 27.50 786 HIS A CA 1
ATOM 6203 C C . HIS A 1 786 ? -29.820 -57.467 46.774 1.00 27.50 786 HIS A C 1
ATOM 6205 O O . HIS A 1 786 ? -28.870 -58.015 47.313 1.00 27.50 786 HIS A O 1
ATOM 6211 N N . ALA A 1 787 ? -30.884 -57.170 47.554 1.00 28.89 787 ALA A N 1
ATOM 6212 C CA . ALA A 1 787 ? -32.183 -56.510 47.287 1.00 28.89 787 ALA A CA 1
ATOM 6213 C C . ALA A 1 787 ? -32.843 -55.888 48.567 1.00 28.89 787 ALA A C 1
ATOM 6215 O O . ALA A 1 787 ? -32.336 -56.048 49.670 1.00 28.89 787 ALA A O 1
ATOM 6216 N N . GLU A 1 788 ? -33.968 -55.179 48.352 1.00 28.64 788 GLU A N 1
ATOM 6217 C CA . GLU A 1 788 ? -35.030 -54.585 49.222 1.00 28.64 788 GLU A CA 1
ATOM 6218 C C . GLU A 1 788 ? -35.097 -54.920 50.745 1.00 28.64 788 GLU A C 1
ATOM 6220 O O . GLU A 1 788 ? -34.755 -56.009 51.181 1.00 28.64 788 GLU A O 1
ATOM 6225 N N . THR A 1 789 ? -35.655 -54.110 51.669 1.00 29.41 789 THR A N 1
ATOM 6226 C CA . THR A 1 789 ? -36.939 -53.335 51.704 1.00 29.41 789 THR A CA 1
ATOM 6227 C C . THR A 1 789 ? -36.933 -52.406 52.979 1.00 29.41 789 THR A C 1
ATOM 6229 O O . THR A 1 789 ? -36.002 -52.538 53.762 1.00 29.41 789 THR A O 1
ATOM 6232 N N . THR A 1 790 ? -37.832 -51.475 53.398 1.00 28.98 790 THR A N 1
ATOM 6233 C CA . THR A 1 790 ? -39.192 -50.959 53.046 1.00 28.98 790 THR A CA 1
ATOM 6234 C C . THR A 1 790 ? -39.440 -49.541 53.662 1.00 28.98 790 THR A C 1
ATOM 6236 O O . THR A 1 790 ? -38.909 -49.290 54.731 1.00 28.98 790 THR A O 1
ATOM 6239 N N . LYS A 1 791 ? -40.334 -48.704 53.071 1.00 30.41 791 LYS A N 1
ATOM 6240 C CA . LYS A 1 791 ? -41.303 -47.678 53.629 1.00 30.41 791 LYS A CA 1
ATOM 6241 C C . LYS A 1 791 ? -40.949 -46.810 54.889 1.00 30.41 791 LYS A C 1
ATOM 6243 O O . LYS A 1 791 ? -40.414 -47.302 55.864 1.00 30.41 791 LYS A O 1
ATOM 6248 N N . LYS A 1 792 ? -41.385 -45.536 55.026 1.00 27.22 792 LYS A N 1
ATOM 6249 C CA . LYS A 1 792 ? -42.581 -44.849 54.465 1.00 27.22 792 LYS A CA 1
ATOM 6250 C C . LYS A 1 792 ? -42.501 -43.295 54.495 1.00 27.22 792 LYS A C 1
ATOM 6252 O O . LYS A 1 792 ? -41.847 -42.730 55.359 1.00 27.22 792 LYS A O 1
ATOM 6257 N N . MET A 1 793 ? -43.396 -42.676 53.708 1.00 24.41 793 MET A N 1
ATOM 6258 C CA . MET A 1 793 ? -43.978 -41.315 53.815 1.00 24.41 793 MET A CA 1
ATOM 6259 C C . MET A 1 793 ? -43.342 -40.202 52.955 1.00 24.41 793 MET A C 1
ATOM 6261 O O . MET A 1 793 ? -42.184 -40.281 52.567 1.00 24.41 793 MET A O 1
ATOM 6265 N N . GLN A 1 794 ? -44.174 -39.235 52.545 1.00 28.95 794 GLN A N 1
ATOM 6266 C CA . GLN A 1 794 ? -44.000 -38.417 51.334 1.00 28.95 794 GLN A CA 1
ATOM 6267 C C . GLN A 1 794 ? -44.033 -36.911 51.631 1.00 28.95 794 GLN A C 1
ATOM 6269 O O . GLN A 1 794 ? -44.775 -36.469 52.506 1.00 28.95 794 GLN A O 1
ATOM 6274 N N . SER A 1 795 ? -43.377 -36.123 50.777 1.00 25.20 795 SER A N 1
ATOM 6275 C CA . SER A 1 795 ? -43.925 -34.841 50.318 1.00 25.20 795 SER A CA 1
ATOM 6276 C C . SER A 1 795 ? -43.619 -34.649 48.827 1.00 25.20 795 SER A C 1
ATOM 6278 O O . SER A 1 795 ? -42.777 -35.348 48.262 1.00 25.20 795 SER A O 1
ATOM 6280 N N . MET A 1 796 ? -44.381 -33.777 48.174 1.00 25.83 796 MET A N 1
ATOM 6281 C CA . MET A 1 796 ? -44.528 -33.702 46.717 1.00 25.83 796 MET A CA 1
ATOM 6282 C C . MET A 1 796 ? -43.263 -33.232 45.984 1.00 25.83 796 MET A C 1
ATOM 6284 O O . MET A 1 796 ? -42.642 -32.243 46.367 1.00 25.83 796 MET A O 1
ATOM 6288 N N . LYS A 1 797 ? -42.956 -33.879 44.852 1.00 28.91 797 LYS A N 1
ATOM 6289 C CA . LYS A 1 797 ? -42.058 -33.358 43.813 1.00 28.91 797 LYS A CA 1
ATOM 6290 C C . LYS A 1 797 ? -42.728 -33.571 42.454 1.00 28.91 797 LYS A C 1
ATOM 6292 O O . LYS A 1 797 ? -42.951 -34.710 42.055 1.00 28.91 797 LYS A O 1
ATOM 6297 N N . THR A 1 798 ? -43.093 -32.492 41.767 1.00 29.41 798 THR A N 1
ATOM 6298 C CA . THR A 1 798 ? -43.727 -32.537 40.439 1.00 29.41 798 THR A CA 1
ATOM 6299 C C . THR A 1 798 ? -42.690 -32.833 39.360 1.00 29.41 798 THR A C 1
ATOM 6301 O O . THR A 1 798 ? -42.098 -31.927 38.779 1.00 29.41 798 THR A O 1
ATOM 6304 N N . THR A 1 799 ? -42.458 -34.117 39.098 1.00 31.64 799 THR A N 1
ATOM 6305 C CA . THR A 1 799 ? -41.698 -34.579 37.932 1.00 31.64 799 THR A CA 1
ATOM 6306 C C . THR A 1 799 ? -42.568 -34.490 36.680 1.00 31.64 799 THR A C 1
ATOM 6308 O O . THR A 1 799 ? -43.424 -35.346 36.461 1.00 31.64 799 THR A O 1
ATOM 6311 N N . HIS A 1 800 ? -42.339 -33.475 35.844 1.00 36.94 800 HIS A N 1
ATOM 6312 C CA . HIS A 1 800 ? -42.763 -33.542 34.446 1.00 36.94 800 HIS A CA 1
ATOM 6313 C C . HIS A 1 800 ? -42.026 -34.702 33.766 1.00 36.94 800 HIS A C 1
ATOM 6315 O O . HIS A 1 800 ? -40.809 -34.820 33.900 1.00 36.94 800 HIS A O 1
ATOM 6321 N N . CYS A 1 801 ? -42.749 -35.542 33.029 1.00 41.91 801 CYS A N 1
ATOM 6322 C CA . CYS A 1 801 ? -42.140 -36.560 32.182 1.00 41.91 801 CYS A CA 1
ATOM 6323 C C . CYS A 1 801 ? -41.637 -35.900 30.892 1.00 41.91 801 CYS A C 1
ATOM 6325 O O . CYS A 1 801 ? -42.422 -35.643 29.981 1.00 41.91 801 CYS A O 1
ATOM 6327 N N . SER A 1 802 ? -40.338 -35.608 30.810 1.00 54.53 802 SER A N 1
ATOM 6328 C CA . SER A 1 802 ? -39.676 -35.429 29.517 1.00 54.53 802 SER A CA 1
ATOM 6329 C C . SER A 1 802 ? -39.535 -36.789 28.828 1.00 54.53 802 SER A C 1
ATOM 6331 O O . SER A 1 802 ? -39.381 -37.822 29.483 1.00 54.53 802 SER A O 1
ATOM 6333 N N . ALA A 1 803 ? -39.597 -36.802 27.496 1.00 62.22 803 ALA A N 1
ATOM 6334 C CA . ALA A 1 803 ? -39.228 -37.991 26.735 1.00 62.22 803 ALA A CA 1
ATOM 6335 C C . ALA A 1 803 ? -37.718 -38.264 26.848 1.00 62.22 803 ALA A C 1
ATOM 6337 O O . ALA A 1 803 ? -36.945 -37.307 26.985 1.00 62.22 803 ALA A O 1
ATOM 6338 N N . PRO A 1 804 ? -37.285 -39.534 26.735 1.00 72.75 804 PRO A N 1
ATOM 6339 C CA . PRO A 1 804 ? -35.870 -39.865 26.640 1.00 72.75 804 PRO A CA 1
ATOM 6340 C C . PRO A 1 804 ? -35.221 -39.144 25.441 1.00 72.75 804 PRO A C 1
ATOM 6342 O O . PRO A 1 804 ? -35.842 -39.031 24.371 1.00 72.75 804 PRO A O 1
ATOM 6345 N N . PRO A 1 805 ? -33.990 -38.624 25.602 1.00 78.88 805 PRO A N 1
ATOM 6346 C CA . PRO A 1 805 ? -33.268 -37.979 24.515 1.00 78.88 805 PRO A CA 1
ATOM 6347 C C . PRO A 1 805 ? -32.911 -38.993 23.411 1.00 78.88 805 PRO A C 1
ATOM 6349 O O . PRO A 1 805 ? -32.812 -40.195 23.678 1.00 78.88 805 PRO A O 1
ATOM 6352 N N . PRO A 1 806 ? -32.704 -38.530 22.165 1.00 83.69 806 PRO A N 1
ATOM 6353 C CA . PRO A 1 806 ? -32.173 -39.370 21.095 1.00 83.69 806 PRO A CA 1
ATOM 6354 C C . PRO A 1 806 ? -30.719 -39.778 21.386 1.00 83.69 806 PRO A C 1
ATOM 6356 O O . PRO A 1 806 ? -30.039 -39.172 22.215 1.00 83.69 806 PRO A O 1
ATOM 6359 N N . GLY A 1 807 ? -30.211 -40.778 20.665 1.00 82.94 807 GLY A N 1
ATOM 6360 C CA . GLY A 1 807 ? -28.796 -41.147 20.724 1.00 82.94 807 GLY A CA 1
ATOM 6361 C C . GLY A 1 807 ? -27.859 -40.081 20.122 1.00 82.94 807 GLY A C 1
ATOM 6362 O O . GLY A 1 807 ? -28.314 -39.120 19.495 1.00 82.94 807 GLY A O 1
ATOM 6363 N N . PRO A 1 808 ? -26.530 -40.246 20.267 1.00 84.81 808 PRO A N 1
ATOM 6364 C CA . PRO A 1 808 ? -25.545 -39.274 19.794 1.00 84.81 808 PRO A CA 1
ATOM 6365 C C . PRO A 1 808 ? -25.607 -39.061 18.274 1.00 84.81 808 PRO A C 1
ATOM 6367 O O . PRO A 1 808 ? -25.798 -40.005 17.506 1.00 84.81 808 PRO A O 1
ATOM 6370 N N . ILE A 1 809 ? -25.403 -37.811 17.846 1.00 88.44 809 ILE A N 1
ATOM 6371 C CA . ILE A 1 809 ? -25.375 -37.410 16.432 1.00 88.44 809 ILE A CA 1
ATOM 6372 C C . ILE A 1 809 ? -24.013 -37.758 15.816 1.00 88.44 809 ILE A C 1
ATOM 6374 O O . ILE A 1 809 ? -22.967 -37.411 16.362 1.00 88.44 809 ILE A O 1
ATOM 6378 N N . GLN A 1 810 ? -24.035 -38.375 14.637 1.00 87.25 810 GLN A N 1
ATOM 6379 C CA . GLN A 1 810 ? -22.885 -38.609 13.769 1.00 87.25 810 GLN A CA 1
ATOM 6380 C C . GLN A 1 810 ? -23.102 -37.959 12.395 1.00 87.25 810 GLN A C 1
ATOM 6382 O O . GLN A 1 810 ? -24.221 -37.904 11.879 1.00 87.25 810 GLN A O 1
ATOM 6387 N N . PHE A 1 811 ? -22.016 -37.488 11.783 1.00 88.31 811 PHE A N 1
ATOM 6388 C CA . PHE A 1 811 ? -22.024 -36.886 10.449 1.00 88.31 811 PHE A CA 1
ATOM 6389 C C . PHE A 1 811 ? -21.663 -37.943 9.400 1.00 88.31 811 PHE A C 1
ATOM 6391 O O . PHE A 1 811 ? -20.537 -38.433 9.375 1.00 88.31 811 PHE A O 1
ATOM 6398 N N . THR A 1 812 ? -22.606 -38.302 8.527 1.00 87.94 812 THR A N 1
ATOM 6399 C CA . THR A 1 812 ? -22.416 -39.368 7.519 1.00 87.94 812 THR A CA 1
ATOM 6400 C C . THR A 1 812 ? -21.895 -38.850 6.180 1.00 87.94 812 THR A C 1
ATOM 6402 O O . THR A 1 812 ? -21.329 -39.605 5.393 1.00 87.94 812 THR A O 1
ATOM 6405 N N . SER A 1 813 ? -22.074 -37.558 5.901 1.00 83.69 813 SER A N 1
ATOM 6406 C CA . SER A 1 813 ? -21.514 -36.874 4.735 1.00 83.69 813 SER A CA 1
ATOM 6407 C C . SER A 1 813 ? -21.454 -35.375 5.007 1.00 83.69 813 SER A C 1
ATOM 6409 O O . SER A 1 813 ? -22.445 -34.791 5.437 1.00 83.69 813 SER A O 1
ATOM 6411 N N . ILE A 1 814 ? -20.306 -34.758 4.736 1.00 86.06 814 ILE A N 1
ATOM 6412 C CA . ILE A 1 814 ? -20.097 -33.308 4.785 1.00 86.06 814 ILE A CA 1
ATOM 6413 C C . ILE A 1 814 ? -19.614 -32.875 3.396 1.00 86.06 814 ILE A C 1
ATOM 6415 O O . ILE A 1 814 ? -18.799 -33.567 2.781 1.00 86.06 814 ILE A O 1
ATOM 6419 N N . LYS A 1 815 ? -20.150 -31.765 2.887 1.00 82.50 815 LYS A N 1
ATOM 6420 C CA . LYS A 1 815 ? -19.812 -31.140 1.599 1.00 82.50 815 LYS A CA 1
ATOM 6421 C C . LYS A 1 815 ? -19.780 -29.616 1.738 1.00 82.50 815 LYS A C 1
ATOM 6423 O O . LYS A 1 815 ? -20.028 -29.103 2.827 1.00 82.50 815 LYS A O 1
ATOM 6428 N N . SER A 1 816 ? -19.495 -28.898 0.650 1.00 79.25 816 SER A N 1
ATOM 6429 C CA . SER A 1 816 ? -19.631 -27.437 0.596 1.00 79.25 816 SER A CA 1
ATOM 6430 C C . SER A 1 816 ? -21.085 -26.972 0.697 1.00 79.25 816 SER A C 1
ATOM 6432 O O . SER A 1 816 ? -21.345 -25.970 1.349 1.00 79.25 816 SER A O 1
ATOM 6434 N N . ASP A 1 817 ? -22.019 -27.734 0.122 1.00 82.75 817 ASP A N 1
ATOM 6435 C CA . ASP A 1 817 ? -23.437 -27.381 -0.029 1.00 82.75 817 ASP A CA 1
ATOM 6436 C C . ASP A 1 817 ? -24.391 -28.076 0.959 1.00 82.75 817 ASP A C 1
ATOM 6438 O O . ASP A 1 817 ? -25.574 -27.734 1.030 1.00 82.75 817 ASP A O 1
ATOM 6442 N N . SER A 1 818 ? -23.933 -29.120 1.657 1.00 85.88 818 SER A N 1
ATOM 6443 C CA . SER A 1 818 ? -24.820 -30.050 2.362 1.00 85.88 818 SER A CA 1
ATOM 6444 C C . SER A 1 818 ? -24.132 -30.854 3.467 1.00 85.88 818 SER A C 1
ATOM 6446 O O . SER A 1 818 ? -22.953 -31.205 3.382 1.00 85.88 818 SER A O 1
ATOM 6448 N N . ILE A 1 819 ? -24.899 -31.175 4.514 1.00 87.88 819 ILE A N 1
ATOM 6449 C CA . ILE A 1 819 ? -24.477 -31.996 5.657 1.00 87.88 819 ILE A CA 1
ATOM 6450 C C . ILE A 1 819 ? -25.564 -33.040 5.946 1.00 87.88 819 ILE A C 1
ATOM 6452 O O . ILE A 1 819 ? -26.743 -32.711 6.083 1.00 87.88 819 ILE A O 1
ATOM 6456 N N . ALA A 1 820 ? -25.160 -34.308 6.032 1.00 88.75 820 ALA A N 1
ATOM 6457 C CA . ALA A 1 820 ? -26.011 -35.443 6.369 1.00 88.75 820 ALA A CA 1
ATOM 6458 C C . ALA A 1 820 ? -25.725 -35.956 7.787 1.00 88.75 820 ALA A C 1
ATOM 6460 O O . ALA A 1 820 ? -24.570 -36.090 8.201 1.00 88.75 820 ALA A O 1
ATOM 6461 N N . LEU A 1 821 ? -26.803 -36.250 8.507 1.00 91.50 821 LEU A N 1
ATOM 6462 C CA . LEU A 1 821 ? -26.842 -36.579 9.927 1.00 91.50 821 LEU A CA 1
ATOM 6463 C C . LEU A 1 821 ? -27.432 -37.976 10.128 1.00 91.50 821 LEU A C 1
ATOM 6465 O O . LEU A 1 821 ? -28.364 -38.360 9.421 1.00 91.50 821 LEU A O 1
ATOM 6469 N N . LEU A 1 822 ? -26.934 -38.689 11.132 1.00 90.94 822 LEU A N 1
ATOM 6470 C CA . LEU A 1 822 ? -27.464 -39.953 11.644 1.00 90.94 822 LEU A CA 1
ATOM 6471 C C . LEU A 1 822 ? -27.424 -39.900 13.178 1.00 90.94 822 LEU A C 1
ATOM 6473 O O . LEU A 1 822 ? -26.467 -39.371 13.735 1.00 90.94 822 LEU A O 1
ATOM 6477 N N . TRP A 1 823 ? -28.427 -40.432 13.870 1.00 90.38 823 TRP A N 1
ATOM 6478 C CA . TRP A 1 823 ? -28.435 -40.529 15.335 1.00 90.38 823 TRP A CA 1
ATOM 6479 C C . TRP A 1 823 ? -29.019 -41.863 15.811 1.00 90.38 823 TRP A C 1
ATOM 6481 O O . TRP A 1 823 ? -29.675 -42.583 15.056 1.00 90.38 823 TRP A O 1
ATOM 6491 N N . GLY A 1 824 ? -28.761 -42.220 17.071 1.00 82.38 824 GLY A N 1
ATOM 6492 C CA . GLY A 1 824 ? -29.388 -43.390 17.693 1.00 82.38 824 GLY A CA 1
ATOM 6493 C C . GLY A 1 824 ? -30.873 -43.148 18.015 1.00 82.38 824 GLY A C 1
ATOM 6494 O O . GLY A 1 824 ? -31.261 -41.998 18.240 1.00 82.38 824 GLY A O 1
ATOM 6495 N N . PRO A 1 825 ? -31.719 -44.194 18.060 1.00 80.75 825 PRO A N 1
ATOM 6496 C CA . PRO A 1 825 ? -33.076 -44.070 18.593 1.00 80.75 825 PRO A CA 1
ATOM 6497 C C . PRO A 1 825 ? -33.046 -43.640 20.069 1.00 80.75 825 PRO A C 1
ATOM 6499 O O . PRO A 1 825 ? -32.052 -43.852 20.761 1.00 80.75 825 PRO A O 1
ATOM 6502 N N . ALA A 1 826 ? -34.137 -43.052 20.554 1.00 79.44 826 ALA A N 1
ATOM 6503 C CA . ALA A 1 826 ? -34.318 -42.784 21.976 1.00 79.44 826 ALA A CA 1
ATOM 6504 C C . ALA A 1 826 ? -34.638 -44.094 22.718 1.00 79.44 826 ALA A C 1
ATOM 6506 O O . ALA A 1 826 ? -35.521 -44.850 22.300 1.00 79.44 826 ALA A O 1
ATOM 6507 N N . GLU A 1 827 ? -33.918 -44.378 23.804 1.00 72.31 827 GLU A N 1
ATOM 6508 C CA . GLU A 1 827 ? -34.088 -45.619 24.569 1.00 72.31 827 GLU A CA 1
ATOM 6509 C C . GLU A 1 827 ? -35.412 -45.629 25.351 1.00 72.31 827 GLU A C 1
ATOM 6511 O O . GLU A 1 827 ? -35.813 -44.625 25.932 1.00 72.31 827 GLU A O 1
ATOM 6516 N N . GLY A 1 828 ? -36.095 -46.778 25.387 1.00 65.50 828 GLY A N 1
ATOM 6517 C CA . GLY A 1 828 ? -37.345 -46.955 26.141 1.00 65.50 828 GLY A CA 1
ATOM 6518 C C . GLY A 1 828 ? -38.640 -46.562 25.412 1.00 65.50 828 GLY A C 1
ATOM 6519 O O . GLY A 1 828 ? -39.705 -46.642 26.019 1.00 65.50 828 GLY A O 1
ATOM 6520 N N . LEU A 1 829 ? -38.581 -46.181 24.129 1.00 65.25 829 LEU A N 1
ATOM 6521 C CA . LEU A 1 829 ? -39.760 -45.940 23.284 1.00 65.25 829 LEU A CA 1
ATOM 6522 C C . LEU A 1 829 ? -39.866 -46.997 22.174 1.00 65.25 829 LEU A C 1
ATOM 6524 O O . LEU A 1 829 ? -39.016 -47.045 21.284 1.00 65.25 829 LEU A O 1
ATOM 6528 N N . ASP A 1 830 ? -40.926 -47.806 22.214 1.00 55.78 830 ASP A N 1
ATOM 6529 C CA . ASP A 1 830 ? -41.228 -48.834 21.210 1.00 55.78 830 ASP A CA 1
ATOM 6530 C C . ASP A 1 830 ? -42.191 -48.287 20.135 1.00 55.78 830 ASP A C 1
ATOM 6532 O O . ASP A 1 830 ? -43.159 -47.594 20.452 1.00 55.78 830 ASP A O 1
ATOM 6536 N N . GLY A 1 831 ? -41.919 -48.574 18.858 1.00 63.69 831 GLY A N 1
ATOM 6537 C CA . GLY A 1 831 ? -42.649 -48.029 17.703 1.00 63.69 831 GLY A CA 1
ATOM 6538 C C . GLY A 1 831 ? -41.923 -46.923 16.901 1.00 63.69 831 GLY A C 1
ATOM 6539 O O . GLY A 1 831 ? -40.751 -46.623 17.139 1.00 63.69 831 GLY A O 1
ATOM 6540 N N . PRO A 1 832 ? -42.585 -46.333 15.882 1.00 66.31 832 PRO A N 1
ATOM 6541 C CA . PRO A 1 832 ? -41.967 -45.401 14.932 1.00 66.31 832 PRO A CA 1
ATOM 6542 C C . PRO A 1 832 ? -41.753 -44.000 15.534 1.00 66.31 832 PRO A C 1
ATOM 6544 O O . PRO A 1 832 ? -42.640 -43.144 15.516 1.00 66.31 832 PRO A O 1
ATOM 6547 N N . GLN A 1 833 ? -40.544 -43.764 16.043 1.00 78.44 833 GLN A N 1
ATOM 6548 C CA . GLN A 1 833 ? -40.151 -42.516 16.705 1.00 78.44 833 GLN A CA 1
ATOM 6549 C C . GLN A 1 833 ? -40.139 -41.309 15.742 1.00 78.44 833 GLN A C 1
ATOM 6551 O O . GLN A 1 833 ? -39.739 -41.411 14.579 1.00 78.44 833 GLN A O 1
ATOM 6556 N N . LYS A 1 834 ? -40.559 -40.138 16.241 1.00 82.06 834 LYS A N 1
ATOM 6557 C CA . LYS A 1 834 ? -40.508 -38.852 15.524 1.00 82.06 834 LYS A CA 1
ATOM 6558 C C . LYS A 1 834 ? -39.465 -37.941 16.153 1.00 82.06 834 LYS A C 1
ATOM 6560 O O . LYS A 1 834 ? -39.422 -37.804 17.374 1.00 82.06 834 LYS A O 1
ATOM 6565 N N . PHE A 1 835 ? -38.692 -37.258 15.316 1.00 86.06 835 PHE A N 1
ATOM 6566 C CA . PHE A 1 835 ? -37.670 -36.311 15.745 1.00 86.06 835 PHE A CA 1
ATOM 6567 C C . PHE A 1 835 ? -37.893 -34.940 15.112 1.00 86.06 835 PHE A C 1
ATOM 6569 O O . PHE A 1 835 ? -38.205 -34.854 13.925 1.00 86.06 835 PHE A O 1
ATOM 6576 N N . ARG A 1 836 ? -37.686 -33.863 15.874 1.00 86.44 836 ARG A N 1
ATOM 6577 C CA . ARG A 1 836 ? -37.488 -32.516 15.321 1.00 86.44 836 ARG A CA 1
ATOM 6578 C C . ARG A 1 836 ? -35.992 -32.261 15.218 1.00 86.44 836 ARG A C 1
ATOM 6580 O O . ARG A 1 836 ? -35.286 -32.419 16.212 1.00 86.44 836 ARG A O 1
ATOM 6587 N N . VAL A 1 837 ? -35.526 -31.844 14.047 1.00 88.12 837 VAL A N 1
ATOM 6588 C CA . VAL A 1 837 ? -34.124 -31.502 13.797 1.00 88.12 837 VAL A CA 1
ATOM 6589 C C . VAL A 1 837 ? -34.039 -30.038 13.400 1.00 88.12 837 VAL A C 1
ATOM 6591 O O . VAL A 1 837 ? -34.651 -29.625 12.418 1.00 88.12 837 VAL A O 1
ATOM 6594 N N . THR A 1 838 ? -33.278 -29.249 14.152 1.00 86.12 838 THR A N 1
ATOM 6595 C CA . THR A 1 838 ? -33.016 -27.842 13.830 1.00 86.12 838 THR A CA 1
ATOM 6596 C C . THR A 1 838 ? -31.569 -27.645 13.406 1.00 86.12 838 THR A C 1
ATOM 6598 O O . THR A 1 838 ? -30.663 -28.174 14.049 1.00 86.12 838 THR A O 1
ATOM 6601 N N . CYS A 1 839 ? -31.360 -26.828 12.379 1.00 84.44 839 CYS A N 1
ATOM 6602 C CA . CYS A 1 839 ? -30.062 -26.333 11.936 1.00 84.44 839 CYS A CA 1
ATOM 6603 C C . CYS A 1 839 ? -30.006 -24.822 12.213 1.00 84.44 839 CYS A C 1
ATOM 6605 O O . CYS A 1 839 ? -30.844 -24.088 11.689 1.00 84.44 839 CYS A O 1
ATOM 6607 N N . LYS A 1 840 ? -29.045 -24.360 13.024 1.00 82.50 840 LYS A N 1
ATOM 6608 C CA . LYS A 1 840 ? -28.679 -22.936 13.173 1.00 82.50 840 LYS A CA 1
ATOM 6609 C C . LYS A 1 840 ? -27.274 -22.720 12.585 1.00 82.50 840 LYS A C 1
ATOM 6611 O O . LYS A 1 840 ? -26.350 -23.461 12.924 1.00 82.50 840 LYS A O 1
ATOM 6616 N N . GLY A 1 841 ? -27.112 -21.694 11.759 1.00 72.50 841 GLY A N 1
ATOM 6617 C CA . GLY A 1 841 ? -25.835 -21.119 11.321 1.00 72.50 841 GLY A CA 1
ATOM 6618 C C . GLY A 1 841 ? -26.027 -19.634 10.990 1.00 72.50 841 GLY A C 1
ATOM 6619 O O . GLY A 1 841 ? -27.165 -19.174 10.953 1.00 72.50 841 GLY A O 1
ATOM 6620 N N . GLU A 1 842 ? -24.936 -18.902 10.750 1.00 61.22 842 GLU A N 1
ATOM 6621 C CA . GLU A 1 842 ? -24.920 -17.428 10.608 1.00 61.22 842 GLU A CA 1
ATOM 6622 C C . GLU A 1 842 ? -25.973 -16.869 9.629 1.00 61.22 842 GLU A C 1
ATOM 6624 O O . GLU A 1 842 ? -26.599 -15.850 9.898 1.00 61.22 842 GLU A O 1
ATOM 6629 N N . GLU A 1 843 ? -26.187 -17.548 8.498 1.00 51.59 843 GLU A N 1
ATOM 6630 C CA . GLU A 1 843 ? -27.028 -17.065 7.389 1.00 51.59 843 GLU A CA 1
ATOM 6631 C C . GLU A 1 843 ? -28.350 -17.848 7.241 1.00 51.59 843 GLU A C 1
ATOM 6633 O O . GLU A 1 843 ? -29.233 -17.436 6.489 1.00 51.59 843 GLU A O 1
ATOM 6638 N N . ILE A 1 844 ? -28.497 -19.001 7.915 1.00 63.38 844 ILE A N 1
ATOM 6639 C CA . ILE A 1 844 ? -29.608 -19.946 7.701 1.00 63.38 844 ILE A CA 1
ATOM 6640 C C . ILE A 1 844 ? -30.055 -20.585 9.022 1.00 63.38 844 ILE A C 1
ATOM 6642 O O . ILE A 1 844 ? -29.283 -21.270 9.700 1.00 63.38 844 ILE A O 1
ATOM 6646 N N . GLN A 1 845 ? -31.352 -20.465 9.320 1.00 73.19 845 GLN A N 1
ATOM 6647 C CA . GLN A 1 845 ? -32.033 -21.213 10.376 1.00 73.19 845 GLN A CA 1
ATOM 6648 C C . GLN A 1 845 ? -33.159 -22.072 9.781 1.00 73.19 845 GLN A C 1
ATOM 6650 O O . GLN A 1 845 ? -34.073 -21.560 9.138 1.00 73.19 845 GLN A O 1
ATOM 6655 N N . GLY A 1 846 ? -33.103 -23.387 10.010 1.00 70.12 846 GLY A N 1
ATOM 6656 C CA . GLY A 1 846 ? -34.063 -24.366 9.489 1.00 70.12 846 GLY A CA 1
ATOM 6657 C C . GLY A 1 846 ? -34.542 -25.352 10.556 1.00 70.12 846 GLY A C 1
ATOM 6658 O O . GLY A 1 846 ? -33.840 -25.620 11.531 1.00 70.12 846 GLY A O 1
ATOM 6659 N N . SER A 1 847 ? -35.745 -25.898 10.373 1.00 80.69 847 SER A N 1
ATOM 6660 C CA . SER A 1 847 ? -36.377 -26.860 11.285 1.00 80.69 847 SER A CA 1
ATOM 6661 C C . SER A 1 847 ? -37.198 -27.873 10.490 1.00 80.69 847 SER A C 1
ATOM 6663 O O . SER A 1 847 ? -38.082 -27.486 9.728 1.00 80.69 847 SER A O 1
ATOM 6665 N N . GLU A 1 848 ? -36.908 -29.159 10.664 1.00 81.44 848 GLU A N 1
ATOM 6666 C CA . GLU A 1 848 ? -37.587 -30.280 10.007 1.00 81.44 848 GLU A CA 1
ATOM 6667 C C . GLU A 1 848 ? -38.138 -31.256 11.061 1.00 81.44 848 GLU A C 1
ATOM 6669 O O . GLU A 1 848 ? -37.618 -31.341 12.176 1.00 81.44 848 GLU A O 1
ATOM 6674 N N . VAL A 1 849 ? -39.194 -32.002 10.727 1.00 86.06 849 VAL A N 1
ATOM 6675 C CA . VAL A 1 849 ? -39.691 -33.121 11.542 1.00 86.06 849 VAL A CA 1
ATOM 6676 C C . VAL A 1 849 ? -39.642 -34.402 10.717 1.00 86.06 849 VAL A C 1
ATOM 6678 O O . VAL A 1 849 ? -40.297 -34.494 9.682 1.00 86.06 849 VAL A O 1
ATOM 6681 N N . VAL A 1 850 ? -38.885 -35.392 11.192 1.00 85.50 850 VAL A N 1
ATOM 6682 C CA . VAL A 1 850 ? -38.606 -36.653 10.490 1.00 85.50 850 VAL A CA 1
ATOM 6683 C C . VAL A 1 850 ? -39.049 -37.873 11.300 1.00 85.50 850 VAL A C 1
ATOM 6685 O O . VAL A 1 850 ? -39.082 -37.854 12.530 1.00 85.50 850 VAL A O 1
ATOM 6688 N N . THR A 1 851 ? -39.395 -38.951 10.598 1.00 79.75 851 THR A N 1
ATOM 6689 C CA . THR A 1 851 ? -39.900 -40.232 11.139 1.00 79.75 851 THR A CA 1
ATOM 6690 C C . THR A 1 851 ? -38.845 -41.347 11.152 1.00 79.75 851 THR A C 1
ATOM 6692 O O . THR A 1 851 ? -39.174 -42.528 11.228 1.00 79.75 851 THR A O 1
ATOM 6695 N N . GLY A 1 852 ? -37.567 -40.984 11.048 1.00 76.00 852 GLY A N 1
ATOM 6696 C CA . GLY A 1 852 ? -36.432 -41.900 11.108 1.00 76.00 852 GLY A CA 1
ATOM 6697 C C . GLY A 1 852 ? -35.159 -41.159 11.504 1.00 76.00 852 GLY A C 1
ATOM 6698 O O . GLY A 1 852 ? -35.094 -39.935 11.406 1.00 76.00 852 GLY A O 1
ATOM 6699 N N . SER A 1 853 ? -34.149 -41.894 11.965 1.00 84.94 853 SER A N 1
ATOM 6700 C CA . SER A 1 853 ? -32.994 -41.322 12.671 1.00 84.94 853 SER A CA 1
ATOM 6701 C C . SER A 1 853 ? -31.900 -40.720 11.771 1.00 84.94 853 SER A C 1
ATOM 6703 O O . SER A 1 853 ? -30.720 -40.777 12.110 1.00 84.94 853 SER A O 1
ATOM 6705 N N . GLN A 1 854 ? -32.266 -40.186 10.601 1.00 85.56 854 GLN A N 1
ATOM 6706 C CA . GLN A 1 854 ? -31.352 -39.520 9.668 1.00 85.56 854 GLN A CA 1
ATOM 6707 C C . GLN A 1 854 ? -32.042 -38.368 8.924 1.00 85.56 854 GLN A C 1
ATOM 6709 O O . GLN A 1 854 ? -33.235 -38.439 8.635 1.00 85.56 854 GLN A O 1
ATOM 6714 N N . THR A 1 855 ? -31.280 -37.336 8.549 1.00 87.88 855 THR A N 1
ATOM 6715 C CA . THR A 1 855 ? -31.706 -36.309 7.575 1.00 87.88 855 THR A CA 1
ATOM 6716 C C . THR A 1 855 ? -30.495 -35.668 6.879 1.00 87.88 855 THR A C 1
ATOM 6718 O O . THR A 1 855 ? -29.348 -35.900 7.271 1.00 87.88 855 THR A O 1
ATOM 6721 N N . ARG A 1 856 ? -30.725 -34.868 5.830 1.00 88.06 856 ARG A N 1
ATOM 6722 C CA . ARG A 1 856 ? -29.708 -34.052 5.155 1.00 88.06 856 ARG A CA 1
ATOM 6723 C C . ARG A 1 856 ? -30.197 -32.618 4.979 1.00 88.06 856 ARG A C 1
ATOM 6725 O O . ARG A 1 856 ? -31.114 -32.366 4.203 1.00 88.06 856 ARG A O 1
ATOM 6732 N N . PHE A 1 857 ? -29.457 -31.679 5.555 1.00 84.69 857 PHE A N 1
ATOM 6733 C CA . PHE A 1 857 ? -29.561 -30.268 5.196 1.00 84.69 857 PHE A CA 1
ATOM 6734 C C . PHE A 1 857 ? -28.750 -30.003 3.922 1.00 84.69 857 PHE A C 1
ATOM 6736 O O . PHE A 1 857 ? -27.656 -30.541 3.748 1.00 84.69 857 PHE A O 1
ATOM 6743 N N . SER A 1 858 ? -29.313 -29.205 3.017 1.00 84.06 858 SER A N 1
ATOM 6744 C CA . SER A 1 858 ? -28.734 -28.836 1.716 1.00 84.06 858 SER A CA 1
ATOM 6745 C C . SER A 1 858 ? -28.929 -27.335 1.481 1.00 84.06 858 SER A C 1
ATOM 6747 O O . SER A 1 858 ? -29.740 -26.724 2.176 1.00 84.06 858 SER A O 1
ATOM 6749 N N . TYR A 1 859 ? -28.226 -26.762 0.500 1.00 80.75 859 TYR A N 1
ATOM 6750 C CA . TYR A 1 859 ? -28.150 -25.310 0.264 1.00 80.75 859 TYR A CA 1
ATOM 6751 C C . TYR A 1 859 ? -27.482 -24.541 1.422 1.00 80.75 859 TYR A C 1
ATOM 6753 O O . TYR A 1 859 ? -27.844 -23.406 1.717 1.00 80.75 859 TYR A O 1
ATOM 6761 N N . LEU A 1 860 ? -26.513 -25.175 2.087 1.00 82.38 860 LEU A N 1
ATOM 6762 C CA . LEU A 1 860 ? -25.689 -24.562 3.128 1.00 82.38 860 LEU A CA 1
ATOM 6763 C C . LEU A 1 860 ? -24.534 -23.761 2.506 1.00 82.38 860 LEU A C 1
ATOM 6765 O O . LEU A 1 860 ? -23.965 -24.174 1.497 1.00 82.38 860 LEU A O 1
ATOM 6769 N N . SER A 1 861 ? -24.160 -22.648 3.136 1.00 78.38 861 SER A N 1
ATOM 6770 C CA . SER A 1 861 ? -23.017 -21.820 2.730 1.00 78.38 861 SER A CA 1
ATOM 6771 C C . SER A 1 861 ? -21.672 -22.536 2.995 1.00 78.38 861 SER A C 1
ATOM 6773 O O . SER A 1 861 ? -21.487 -23.071 4.097 1.00 78.38 861 SER A O 1
ATOM 6775 N N . PRO A 1 862 ? -20.703 -22.557 2.055 1.00 78.06 862 PRO A N 1
ATOM 6776 C CA . PRO A 1 862 ? -19.446 -23.289 2.243 1.00 78.06 862 PRO A CA 1
ATOM 6777 C C . PRO A 1 862 ? -18.495 -22.674 3.277 1.00 78.06 862 PRO A C 1
ATOM 6779 O O . PRO A 1 862 ? -18.417 -21.457 3.423 1.00 78.06 862 PRO A O 1
ATOM 6782 N N . GLY A 1 863 ? -17.714 -23.516 3.960 1.00 73.62 863 GLY A N 1
ATOM 6783 C CA . GLY A 1 863 ? -16.744 -23.103 4.981 1.00 73.62 863 GLY A CA 1
ATOM 6784 C C . GLY A 1 863 ? -17.341 -22.543 6.282 1.00 73.62 863 GLY A C 1
ATOM 6785 O O . GLY A 1 863 ? -16.582 -22.186 7.183 1.00 73.62 863 GLY A O 1
ATOM 6786 N N . LYS A 1 864 ? -18.672 -22.467 6.401 1.00 79.94 864 LYS A N 1
ATOM 6787 C CA . LYS A 1 864 ? -19.396 -21.949 7.572 1.00 79.94 864 LYS A CA 1
ATOM 6788 C C . LYS A 1 864 ? -19.672 -23.052 8.596 1.00 79.94 864 LYS A C 1
ATOM 6790 O O . LYS A 1 864 ? -19.703 -24.242 8.270 1.00 79.94 864 LYS A O 1
ATOM 6795 N N . LYS A 1 865 ? -19.892 -22.650 9.849 1.00 84.50 865 LYS A N 1
ATOM 6796 C CA . LYS A 1 865 ? -20.224 -23.544 10.965 1.00 84.50 865 LYS A CA 1
ATOM 6797 C C . LYS A 1 865 ? -21.739 -23.682 11.108 1.00 84.50 865 LYS A C 1
ATOM 6799 O O . LYS A 1 865 ? -22.446 -22.684 11.204 1.00 84.50 865 LYS A O 1
ATOM 6804 N N . PHE A 1 866 ? -22.226 -24.913 11.218 1.00 84.38 866 PHE A N 1
ATOM 6805 C CA . PHE A 1 866 ? -23.634 -25.206 11.485 1.00 84.38 866 PHE A CA 1
ATOM 6806 C C . PHE A 1 866 ? -23.772 -26.061 12.746 1.00 84.38 866 PHE A C 1
ATOM 6808 O O . PHE A 1 866 ? -23.088 -27.078 12.904 1.00 84.38 866 PHE A O 1
ATOM 6815 N N . LYS A 1 867 ? -24.666 -25.643 13.649 1.00 88.31 867 LYS A N 1
ATOM 6816 C CA . LYS A 1 867 ? -25.076 -26.399 14.835 1.00 88.31 867 LYS A CA 1
ATOM 6817 C C . LYS A 1 867 ? -26.394 -27.107 14.541 1.00 88.31 867 LYS A C 1
ATOM 6819 O O . LYS A 1 867 ? -27.400 -26.471 14.223 1.00 88.31 867 LYS A O 1
ATOM 6824 N N . PHE A 1 868 ? -26.379 -28.423 14.693 1.00 89.00 868 PHE A N 1
ATOM 6825 C CA . PHE A 1 868 ? -27.529 -29.299 14.527 1.00 89.00 868 PHE A CA 1
ATOM 6826 C C . PHE A 1 868 ? -28.002 -29.774 15.896 1.00 89.00 868 PHE A C 1
ATOM 6828 O O . PHE A 1 868 ? -27.187 -30.186 16.722 1.00 89.00 868 PHE A O 1
ATOM 6835 N N . THR A 1 869 ? -29.311 -29.737 16.126 1.00 88.81 869 THR A N 1
ATOM 6836 C CA . THR A 1 869 ? -29.932 -30.137 17.395 1.00 88.81 869 THR A CA 1
ATOM 6837 C C . THR A 1 869 ? -31.130 -31.038 17.114 1.00 88.81 869 THR A C 1
ATOM 6839 O O . THR A 1 869 ? -31.984 -30.682 16.302 1.00 88.81 869 THR A O 1
ATOM 6842 N N . VAL A 1 870 ? -31.192 -32.195 17.775 1.00 88.56 870 VAL A N 1
ATOM 6843 C CA . VAL A 1 870 ? -32.235 -33.217 17.603 1.00 88.56 870 VAL A CA 1
ATOM 6844 C C . VAL A 1 870 ? -33.026 -33.370 18.902 1.00 88.56 870 VAL A C 1
ATOM 6846 O O . VAL A 1 870 ? -32.445 -33.515 19.978 1.00 88.56 870 VAL A O 1
ATOM 6849 N N . PHE A 1 871 ? -34.354 -33.373 18.785 1.00 87.38 871 PHE A N 1
ATOM 6850 C CA . PHE A 1 871 ? -35.312 -33.609 19.867 1.00 87.38 871 PHE A CA 1
ATOM 6851 C C . PHE A 1 871 ? -36.208 -34.797 19.500 1.00 87.38 871 PHE A C 1
ATOM 6853 O O . PHE A 1 871 ? -36.750 -34.814 18.395 1.00 87.38 871 PHE A O 1
ATOM 6860 N N . THR A 1 872 ? -36.446 -35.733 20.415 1.00 85.00 872 THR A N 1
ATOM 6861 C CA . THR A 1 872 ? -37.541 -36.713 20.309 1.00 85.00 872 THR A CA 1
ATOM 6862 C C . THR A 1 872 ? -38.881 -35.997 20.528 1.00 85.00 872 THR A C 1
ATOM 6864 O O . THR A 1 872 ? -38.962 -35.070 21.337 1.00 85.00 872 THR A O 1
ATOM 6867 N N . ILE A 1 873 ? -39.934 -36.413 19.821 1.00 81.81 873 ILE A N 1
ATOM 6868 C CA . ILE A 1 873 ? -41.308 -35.908 19.976 1.00 81.81 873 ILE A CA 1
ATOM 6869 C C . ILE A 1 873 ? -42.210 -37.052 20.467 1.00 81.81 873 ILE A C 1
ATOM 6871 O O . ILE A 1 873 ? -42.237 -38.111 19.839 1.00 81.81 873 ILE A O 1
ATOM 6875 N N . THR A 1 874 ? -42.958 -36.846 21.556 1.00 70.81 874 THR A N 1
ATOM 6876 C CA . THR A 1 874 ? -43.966 -37.809 22.046 1.00 70.81 874 THR A CA 1
ATOM 6877 C C . THR A 1 874 ? -45.235 -37.819 21.189 1.00 70.81 874 THR A C 1
ATOM 6879 O O . THR A 1 874 ? -45.446 -36.939 20.353 1.00 70.81 874 THR A O 1
ATOM 6882 N N . GLU A 1 875 ? -46.125 -38.791 21.418 1.00 65.38 875 GLU A N 1
ATOM 6883 C CA . GLU A 1 875 ? -47.454 -38.803 20.788 1.00 65.38 875 GLU A CA 1
ATOM 6884 C C . GLU A 1 875 ? -48.296 -37.572 21.178 1.00 65.38 875 GLU A C 1
ATOM 6886 O O . GLU A 1 875 ? -48.987 -37.018 20.324 1.00 65.38 875 GLU A O 1
ATOM 6891 N N . ASP A 1 876 ? -48.135 -37.063 22.406 1.00 63.34 876 ASP A N 1
ATOM 6892 C CA . ASP A 1 876 ? -48.728 -35.802 22.887 1.00 63.34 876 ASP A CA 1
ATOM 6893 C C . ASP A 1 876 ? -48.075 -34.531 22.293 1.00 63.34 876 ASP A C 1
ATOM 6895 O O . ASP A 1 876 ? -48.477 -33.410 22.605 1.00 63.34 876 ASP A O 1
ATOM 6899 N N . GLY A 1 877 ? -47.044 -34.672 21.451 1.00 64.19 877 GLY A N 1
ATOM 6900 C CA . GLY A 1 877 ? -46.351 -33.559 20.792 1.00 64.19 877 GLY A CA 1
ATOM 6901 C C . GLY A 1 877 ? -45.299 -32.835 21.645 1.00 64.19 877 GLY A C 1
ATOM 6902 O O . GLY A 1 877 ? -44.740 -31.832 21.194 1.00 64.19 877 GLY A O 1
ATOM 6903 N N . GLN A 1 878 ? -45.004 -33.326 22.851 1.00 66.56 878 GLN A N 1
ATOM 6904 C CA . GLN A 1 878 ? -44.010 -32.745 23.755 1.00 66.56 878 GLN A CA 1
ATOM 6905 C C . GLN A 1 878 ? -42.581 -33.157 23.349 1.00 66.56 878 GLN A C 1
ATOM 6907 O O . GLN A 1 878 ? -42.362 -34.245 22.817 1.00 66.56 878 GLN A O 1
ATOM 6912 N N . GLN A 1 879 ? -41.601 -32.275 23.575 1.00 80.50 879 GLN A N 1
ATOM 6913 C CA . GLN A 1 879 ? -40.199 -32.498 23.194 1.00 80.50 879 GLN A CA 1
ATOM 6914 C C . GLN A 1 879 ? -39.359 -33.068 24.352 1.00 80.50 879 GLN A C 1
ATOM 6916 O O . GLN A 1 879 ? -39.580 -32.721 25.514 1.00 80.50 879 GLN A O 1
ATOM 6921 N N . SER A 1 880 ? -38.386 -33.923 24.025 1.00 80.38 880 SER A N 1
ATOM 6922 C CA . SER A 1 880 ? -37.342 -34.404 24.944 1.00 80.38 880 SER A CA 1
ATOM 6923 C C . SER A 1 880 ? -36.292 -33.332 25.267 1.00 80.38 880 SER A C 1
ATOM 6925 O O . SER A 1 880 ? -36.242 -32.273 24.636 1.00 80.38 880 SER A O 1
ATOM 6927 N N . GLU A 1 881 ? -35.365 -33.663 26.170 1.00 76.25 881 GLU A N 1
ATOM 6928 C CA . GLU A 1 881 ? -34.031 -33.047 26.153 1.00 76.25 881 GLU A CA 1
ATOM 6929 C C . GLU A 1 881 ? -33.337 -33.301 24.803 1.00 76.25 881 GLU A C 1
ATOM 6931 O O . GLU A 1 881 ? -33.615 -34.293 24.120 1.00 76.25 881 GLU A O 1
ATOM 6936 N N . CYS A 1 882 ? -32.459 -32.389 24.385 1.00 80.06 882 CYS A N 1
ATOM 6937 C CA . CYS A 1 882 ? -31.884 -32.406 23.044 1.00 80.06 882 CYS A CA 1
ATOM 6938 C C . CYS A 1 882 ? -30.423 -32.858 23.010 1.00 80.06 882 CYS A C 1
ATOM 6940 O O . CYS A 1 882 ? -29.607 -32.437 23.830 1.00 80.06 882 CYS A O 1
ATOM 6942 N N . VAL A 1 883 ? -30.063 -33.605 21.968 1.00 85.88 883 VAL A N 1
ATOM 6943 C CA . VAL A 1 883 ? -28.659 -33.800 21.584 1.00 85.88 883 VAL A CA 1
ATOM 6944 C C . VAL A 1 883 ? -28.290 -32.720 20.573 1.00 85.88 883 VAL A C 1
ATOM 6946 O O . VAL A 1 883 ? -29.078 -32.429 19.673 1.00 85.88 883 VAL A O 1
ATOM 6949 N N . SER A 1 884 ? -27.099 -32.127 20.688 1.00 86.25 884 SER A N 1
ATOM 6950 C CA . SER A 1 884 ? -26.587 -31.197 19.675 1.00 86.25 884 SER A CA 1
ATOM 6951 C C . SER A 1 884 ? -25.137 -31.483 19.299 1.00 86.25 884 SER A C 1
ATOM 6953 O O . SER A 1 884 ? -24.340 -31.902 20.136 1.00 86.25 884 SER A O 1
ATOM 6955 N N . ALA A 1 885 ? -24.804 -31.245 18.034 1.00 82.75 885 ALA A N 1
ATOM 6956 C CA . ALA A 1 885 ? -23.469 -31.390 17.467 1.00 82.75 885 ALA A CA 1
ATOM 6957 C C . ALA A 1 885 ? -23.215 -30.259 16.460 1.00 82.75 885 ALA A C 1
ATOM 6959 O O . ALA A 1 885 ? -24.153 -29.693 15.903 1.00 82.75 885 ALA A O 1
ATOM 6960 N N . SER A 1 886 ? -21.952 -29.904 16.223 1.00 87.31 886 SER A N 1
ATOM 6961 C CA . SER A 1 886 ? -21.581 -28.869 15.246 1.00 87.31 886 SER A CA 1
ATOM 6962 C C . SER A 1 886 ? -20.602 -29.417 14.219 1.00 87.31 886 SER A C 1
ATOM 6964 O O . SER A 1 886 ? -19.696 -30.165 14.578 1.00 87.31 886 SER A O 1
ATOM 6966 N N . ALA A 1 887 ? -20.758 -29.002 12.965 1.00 82.50 887 ALA A N 1
ATOM 6967 C CA . ALA A 1 887 ? -19.829 -29.299 11.880 1.00 82.50 887 ALA A CA 1
ATOM 6968 C C . ALA A 1 887 ? -19.610 -28.058 11.005 1.00 82.50 887 ALA A C 1
ATOM 6970 O O . ALA A 1 887 ? -20.436 -27.145 10.990 1.00 82.50 887 ALA A O 1
ATOM 6971 N N . TYR A 1 888 ? -18.499 -28.041 10.272 1.00 82.94 888 TYR A N 1
ATOM 6972 C CA . TYR A 1 888 ? -18.240 -27.058 9.221 1.00 82.94 888 TYR A CA 1
ATOM 6973 C C . TYR A 1 888 ? -18.536 -27.692 7.859 1.00 82.94 888 TYR A C 1
ATOM 6975 O O . TYR A 1 888 ? -18.211 -28.862 7.654 1.00 82.94 888 TYR A O 1
ATOM 6983 N N . THR A 1 889 ? -19.126 -26.941 6.931 1.00 83.94 889 THR A N 1
ATOM 6984 C CA . THR A 1 889 ? -19.192 -27.336 5.513 1.00 83.94 889 THR A CA 1
ATOM 6985 C C . THR A 1 889 ? -17.787 -27.358 4.898 1.00 83.94 889 THR A C 1
ATOM 6987 O O . THR A 1 889 ? -16.916 -26.575 5.281 1.00 83.94 889 THR A O 1
ATOM 6990 N N . GLU A 1 890 ? -17.531 -28.251 3.936 1.00 83.50 890 GLU A N 1
ATOM 6991 C CA . GLU A 1 890 ? -16.231 -28.285 3.247 1.00 83.50 890 GLU A CA 1
ATOM 6992 C C . GLU A 1 890 ? -15.982 -26.989 2.455 1.00 83.50 890 GLU A C 1
ATOM 6994 O O . GLU A 1 890 ? -16.897 -26.401 1.884 1.00 83.50 890 GLU A O 1
ATOM 6999 N N . ILE A 1 891 ? -14.720 -26.566 2.353 1.00 84.00 891 ILE A N 1
ATOM 7000 C CA . ILE A 1 891 ? -14.331 -25.456 1.473 1.00 84.00 891 ILE A CA 1
ATOM 7001 C C . ILE A 1 891 ? -14.092 -26.026 0.059 1.00 84.00 891 ILE A C 1
ATOM 7003 O O . ILE A 1 891 ? -13.225 -26.899 -0.088 1.00 84.00 891 ILE A O 1
ATOM 7007 N N . PRO A 1 892 ? -14.805 -25.563 -0.987 1.00 82.69 892 PRO A N 1
ATOM 7008 C CA . PRO A 1 892 ? -14.644 -26.079 -2.342 1.00 82.69 892 PRO A CA 1
ATOM 7009 C C . PRO A 1 892 ? -13.258 -25.745 -2.908 1.00 82.69 892 PRO A C 1
ATOM 7011 O O . PRO A 1 892 ? -12.738 -24.639 -2.749 1.00 82.69 892 PRO A O 1
ATOM 7014 N N . ALA A 1 893 ? -12.646 -26.719 -3.583 1.00 82.75 893 ALA A N 1
ATOM 7015 C CA . ALA A 1 893 ? -11.336 -26.557 -4.209 1.00 82.75 893 ALA A CA 1
ATOM 7016 C C . ALA A 1 893 ? -11.422 -25.696 -5.491 1.00 82.75 893 ALA A C 1
ATOM 7018 O O . ALA A 1 893 ? -12.420 -25.771 -6.213 1.00 82.75 893 ALA A O 1
ATOM 7019 N N . PRO A 1 894 ? -10.384 -24.903 -5.821 1.00 84.38 894 PRO A N 1
ATOM 7020 C CA . PRO A 1 894 ? -10.407 -24.014 -6.982 1.00 84.38 894 PRO A CA 1
ATOM 7021 C C . PRO A 1 894 ? -10.489 -24.801 -8.299 1.00 84.38 894 PRO A C 1
ATOM 7023 O O . PRO A 1 894 ? -9.762 -25.771 -8.527 1.00 84.38 894 PRO A O 1
ATOM 7026 N N . LEU A 1 895 ? -11.390 -24.380 -9.189 1.00 80.75 895 LEU A N 1
ATOM 7027 C CA . LEU A 1 895 ? -11.807 -25.179 -10.341 1.00 80.75 895 LEU A CA 1
ATOM 7028 C C . LEU A 1 895 ? -10.987 -24.880 -11.599 1.00 80.75 895 LEU A C 1
ATOM 7030 O O . LEU A 1 895 ? -10.703 -23.731 -11.929 1.00 80.75 895 LEU A O 1
ATOM 7034 N N . GLY A 1 896 ? -10.693 -25.919 -12.384 1.00 79.38 896 GLY A N 1
ATOM 7035 C CA . GLY A 1 896 ? -10.148 -25.759 -13.737 1.00 79.38 896 GLY A CA 1
ATOM 7036 C C . GLY A 1 896 ? -8.723 -25.198 -13.798 1.00 79.38 896 GLY A C 1
ATOM 7037 O O . GLY A 1 896 ? -8.434 -24.417 -14.701 1.00 79.38 896 GLY A O 1
ATOM 7038 N N . LEU A 1 897 ? -7.851 -25.603 -12.868 1.00 83.50 897 LEU A N 1
ATOM 7039 C CA . LEU A 1 897 ? -6.433 -25.231 -12.818 1.00 83.50 897 LEU A CA 1
ATOM 7040 C C . LEU A 1 897 ? -5.708 -25.505 -14.156 1.00 83.50 897 LEU A C 1
ATOM 7042 O O . LEU A 1 897 ? -5.571 -26.658 -14.586 1.00 83.50 897 LEU A O 1
ATOM 7046 N N . LYS A 1 898 ? -5.216 -24.435 -14.785 1.00 79.19 898 LYS A N 1
ATOM 7047 C CA . LYS A 1 898 ? -4.443 -24.375 -16.035 1.00 79.19 898 LYS A CA 1
ATOM 7048 C C . LYS A 1 898 ? -3.044 -23.822 -15.770 1.00 79.19 898 LYS A C 1
ATOM 7050 O O . LYS A 1 898 ? -2.854 -23.011 -14.869 1.00 79.19 898 LYS A O 1
ATOM 7055 N N . VAL A 1 899 ? -2.092 -24.207 -16.616 1.00 77.75 899 VAL A N 1
ATOM 7056 C CA . VAL A 1 899 ? -0.727 -23.665 -16.638 1.00 77.75 899 VAL A CA 1
ATOM 7057 C C . VAL A 1 899 ? -0.346 -23.367 -18.085 1.00 77.75 899 VAL A C 1
ATOM 7059 O O . VAL A 1 899 ? -0.589 -24.193 -18.966 1.00 77.75 899 VAL A O 1
ATOM 7062 N N . GLU A 1 900 ? 0.267 -22.212 -18.318 1.00 73.31 900 GLU A N 1
ATOM 7063 C CA . GLU A 1 900 ? 0.879 -21.822 -19.584 1.00 73.31 900 GLU A CA 1
ATOM 7064 C C . GLU A 1 900 ? 2.356 -21.466 -19.355 1.00 73.31 900 GLU A C 1
ATOM 7066 O O . GLU A 1 900 ? 2.677 -20.601 -18.542 1.00 73.31 900 GLU A O 1
ATOM 7071 N N . MET A 1 901 ? 3.259 -22.150 -20.063 1.00 73.00 901 MET A N 1
ATOM 7072 C CA . MET A 1 901 ? 4.704 -21.915 -19.968 1.00 73.00 901 MET A CA 1
ATOM 7073 C C . MET A 1 901 ? 5.127 -20.735 -20.851 1.00 73.00 901 MET A C 1
ATOM 7075 O O . MET A 1 901 ? 4.687 -20.627 -21.999 1.00 73.00 901 MET A O 1
ATOM 7079 N N . HIS A 1 902 ? 6.020 -19.887 -20.343 1.00 65.12 902 HIS A N 1
ATOM 7080 C CA . HIS A 1 902 ? 6.623 -18.776 -21.074 1.00 65.12 902 HIS A CA 1
ATOM 7081 C C . HIS A 1 902 ? 8.094 -18.618 -20.663 1.00 65.12 902 HIS A C 1
ATOM 7083 O O . HIS A 1 902 ? 8.389 -18.086 -19.596 1.00 65.12 902 HIS A O 1
ATOM 7089 N N . GLU A 1 903 ? 9.026 -19.055 -21.512 1.00 69.38 903 GLU A N 1
ATOM 7090 C CA . GLU A 1 903 ? 10.475 -19.026 -21.225 1.00 69.38 903 GLU A CA 1
ATOM 7091 C C . GLU A 1 903 ? 10.799 -19.728 -19.884 1.00 69.38 903 GLU A C 1
ATOM 7093 O O . GLU A 1 903 ? 10.439 -20.890 -19.721 1.00 69.38 903 GLU A O 1
ATOM 7098 N N . THR A 1 904 ? 11.429 -19.065 -18.911 1.00 68.44 904 THR A N 1
ATOM 7099 C CA . THR A 1 904 ? 11.678 -19.613 -17.557 1.00 68.44 904 THR A CA 1
ATOM 7100 C C . THR A 1 904 ? 10.551 -19.299 -16.562 1.00 68.44 904 THR A C 1
ATOM 7102 O O . THR A 1 904 ? 10.762 -19.274 -15.351 1.00 68.44 904 THR A O 1
ATOM 7105 N N . SER A 1 905 ? 9.336 -19.029 -17.047 1.00 71.12 905 SER A N 1
ATOM 7106 C CA . SER A 1 905 ? 8.168 -18.712 -16.218 1.00 71.12 905 SER A CA 1
ATOM 7107 C C . SER A 1 905 ? 6.964 -19.603 -16.529 1.00 71.12 905 SER A C 1
ATOM 7109 O O . SER A 1 905 ? 6.829 -20.142 -17.631 1.00 71.12 905 SER A O 1
ATOM 7111 N N . ALA A 1 906 ? 6.075 -19.763 -15.549 1.00 75.69 906 ALA A N 1
ATOM 7112 C CA . ALA A 1 906 ? 4.813 -20.479 -15.694 1.00 75.69 906 ALA A CA 1
ATOM 7113 C C . ALA A 1 906 ? 3.668 -19.620 -15.160 1.00 75.69 906 ALA A C 1
ATOM 7115 O O . ALA A 1 906 ? 3.542 -19.413 -13.949 1.00 75.69 906 ALA A O 1
ATOM 7116 N N . LYS A 1 907 ? 2.801 -19.157 -16.065 1.00 83.62 907 LYS A N 1
ATOM 7117 C CA . LYS A 1 907 ? 1.551 -18.502 -15.694 1.00 83.62 907 LYS A CA 1
ATOM 7118 C C . LYS A 1 907 ? 0.518 -19.567 -15.349 1.00 83.62 907 LYS A C 1
ATOM 7120 O O . LYS A 1 907 ? 0.137 -20.383 -16.187 1.00 83.62 907 LYS A O 1
ATOM 7125 N N . VAL A 1 908 ? 0.042 -19.544 -14.116 1.00 86.75 908 VAL A N 1
ATOM 7126 C CA . VAL A 1 908 ? -0.972 -20.453 -13.587 1.00 86.75 908 VAL A CA 1
ATOM 7127 C C . VAL A 1 908 ? -2.277 -19.688 -13.429 1.00 86.75 908 VAL A C 1
ATOM 7129 O O . VAL A 1 908 ? -2.278 -18.553 -12.963 1.00 86.75 908 VAL A O 1
ATOM 7132 N N . SER A 1 909 ? -3.391 -20.295 -13.830 1.00 87.06 909 SER A N 1
ATOM 7133 C CA . SER A 1 909 ? -4.727 -19.706 -13.697 1.00 87.06 909 SER A CA 1
ATOM 7134 C C . SER A 1 909 ? -5.760 -20.757 -13.308 1.00 87.06 909 SER A C 1
ATOM 7136 O O . SER A 1 909 ? -5.656 -21.925 -13.680 1.00 87.06 909 SER A O 1
ATOM 7138 N N . TRP A 1 910 ? -6.763 -20.350 -12.545 1.00 91.38 910 TRP A N 1
ATOM 7139 C CA . TRP A 1 910 ? -7.876 -21.184 -12.094 1.00 91.38 910 TRP A CA 1
ATOM 7140 C C . TRP A 1 910 ? -9.169 -20.366 -12.146 1.00 91.38 910 TRP A C 1
ATOM 7142 O O . TRP A 1 910 ? -9.185 -19.221 -12.592 1.00 91.38 910 TRP A O 1
ATOM 7152 N N . ARG A 1 911 ? -10.286 -20.958 -11.731 1.00 86.38 911 ARG A N 1
ATOM 7153 C CA . ARG A 1 911 ? -11.553 -20.253 -11.532 1.00 86.38 911 ARG A CA 1
ATOM 7154 C C . ARG A 1 911 ? -11.937 -20.304 -10.060 1.00 86.38 911 ARG A C 1
ATOM 7156 O O . ARG A 1 911 ? -11.773 -21.339 -9.409 1.00 86.38 911 ARG A O 1
ATOM 7163 N N . ARG A 1 912 ? -12.474 -19.184 -9.569 1.00 85.12 912 ARG A N 1
ATOM 7164 C CA . ARG A 1 912 ? -13.213 -19.117 -8.303 1.00 85.12 912 ARG A CA 1
ATOM 7165 C C . ARG A 1 912 ? -14.307 -20.195 -8.327 1.00 85.12 912 ARG A C 1
ATOM 7167 O O . ARG A 1 912 ? -14.970 -20.311 -9.361 1.00 85.12 912 ARG A O 1
ATOM 7174 N N . PRO A 1 913 ? -14.513 -20.970 -7.250 1.00 81.50 913 PRO A N 1
ATOM 7175 C CA . PRO A 1 913 ? -15.758 -21.706 -7.071 1.00 81.50 913 PRO A CA 1
ATOM 7176 C C . PRO A 1 913 ? -16.950 -20.750 -7.203 1.00 81.50 913 PRO A C 1
ATOM 7178 O O . PRO A 1 913 ? -16.877 -19.585 -6.798 1.00 81.50 913 PRO A O 1
ATOM 7181 N N . GLU A 1 914 ? -18.044 -21.211 -7.802 1.00 73.62 914 GLU A N 1
ATOM 7182 C CA . GLU A 1 914 ? -19.230 -20.363 -7.966 1.00 73.62 914 GLU A CA 1
ATOM 7183 C C . GLU A 1 914 ? -19.889 -20.104 -6.599 1.00 73.62 914 GLU A C 1
ATOM 7185 O O . GLU A 1 914 ? -20.326 -18.984 -6.347 1.00 73.62 914 GLU A O 1
ATOM 7190 N N . GLU A 1 915 ? -19.785 -21.075 -5.682 1.00 70.19 915 GLU A N 1
ATOM 7191 C CA . GLU A 1 915 ? -20.314 -21.092 -4.306 1.00 70.19 915 GLU A CA 1
ATOM 7192 C C . GLU A 1 915 ? -19.646 -20.112 -3.304 1.00 70.19 915 GLU A C 1
ATOM 7194 O O . GLU A 1 915 ? -20.012 -20.110 -2.132 1.00 70.19 915 GLU A O 1
ATOM 7199 N N . LEU A 1 916 ? -18.641 -19.318 -3.702 1.00 70.81 916 LEU A N 1
ATOM 7200 C CA . LEU A 1 916 ? -17.871 -18.446 -2.793 1.00 70.81 916 LEU A CA 1
ATOM 7201 C C . LEU A 1 916 ? -17.749 -17.019 -3.325 1.00 70.81 916 LEU A C 1
ATOM 7203 O O . LEU A 1 916 ? -16.997 -16.788 -4.268 1.00 70.81 916 LEU A O 1
ATOM 7207 N N . ASP A 1 917 ? -18.401 -16.036 -2.699 1.00 59.25 917 ASP A N 1
ATOM 7208 C CA . ASP A 1 917 ? -18.400 -14.668 -3.236 1.00 59.25 917 ASP A CA 1
ATOM 7209 C C . ASP A 1 917 ? -17.042 -13.955 -3.167 1.00 59.25 917 ASP A C 1
ATOM 7211 O O . ASP A 1 917 ? -16.613 -13.319 -4.138 1.00 59.25 917 ASP A O 1
ATOM 7215 N N . LYS A 1 918 ? -16.321 -14.126 -2.057 1.00 64.25 918 LYS A N 1
ATOM 7216 C CA . LYS A 1 918 ? -14.933 -13.682 -1.880 1.00 64.25 918 LYS A CA 1
ATOM 7217 C C . LYS A 1 918 ? -14.087 -14.885 -1.468 1.00 64.25 918 LYS A C 1
ATOM 7219 O O . LYS A 1 918 ? -14.470 -15.629 -0.573 1.00 64.25 918 LYS A O 1
ATOM 7224 N N . ALA A 1 919 ? -12.933 -15.064 -2.106 1.00 68.94 919 ALA A N 1
ATOM 7225 C CA . ALA A 1 919 ? -11.992 -16.136 -1.797 1.00 68.94 919 ALA A CA 1
ATOM 7226 C C . ALA A 1 919 ? -10.552 -15.628 -1.936 1.00 68.94 919 ALA A C 1
ATOM 7228 O O . ALA A 1 919 ? -10.218 -14.972 -2.926 1.00 68.94 919 ALA A O 1
ATOM 7229 N N . ALA A 1 920 ? -9.702 -15.957 -0.963 1.00 79.62 920 ALA A N 1
ATOM 7230 C CA . ALA A 1 920 ? -8.257 -15.933 -1.139 1.00 79.62 920 ALA A CA 1
ATOM 7231 C C . ALA A 1 920 ? -7.781 -17.336 -1.543 1.00 79.62 920 ALA A C 1
ATOM 7233 O O . ALA A 1 920 ? -8.447 -18.335 -1.268 1.00 79.62 920 ALA A O 1
ATOM 7234 N N . TYR A 1 921 ? -6.621 -17.414 -2.183 1.00 87.38 921 TYR A N 1
ATOM 7235 C CA . TYR A 1 921 ? -5.993 -18.658 -2.605 1.00 87.38 921 TYR A CA 1
ATOM 7236 C C . TYR A 1 921 ? -4.583 -18.741 -2.048 1.00 87.38 921 TYR A C 1
ATOM 7238 O O . TYR A 1 921 ? -3.832 -17.769 -2.134 1.00 87.38 921 TYR A O 1
ATOM 7246 N N . VAL A 1 922 ? -4.210 -19.909 -1.535 1.00 87.31 922 VAL A N 1
ATOM 7247 C CA . VAL A 1 922 ? -2.817 -20.251 -1.252 1.00 87.31 922 VAL A CA 1
ATOM 7248 C C . VAL A 1 922 ? -2.284 -21.009 -2.461 1.00 87.31 922 VAL A C 1
ATOM 7250 O O . VAL A 1 922 ? -2.805 -22.058 -2.836 1.00 87.31 922 VAL A O 1
ATOM 7253 N N . VAL A 1 923 ? -1.268 -20.435 -3.097 1.00 88.75 923 VAL A N 1
ATOM 7254 C CA . VAL A 1 923 ? -0.600 -20.949 -4.294 1.00 88.75 923 VAL A CA 1
ATOM 7255 C C . VAL A 1 923 ? 0.789 -21.417 -3.886 1.00 88.75 923 VAL A C 1
ATOM 7257 O O . VAL A 1 923 ? 1.550 -20.640 -3.311 1.00 88.75 923 VAL A O 1
ATOM 7260 N N . SER A 1 924 ? 1.127 -22.667 -4.186 1.00 85.75 924 SER A N 1
ATOM 7261 C CA . SER A 1 924 ? 2.395 -23.288 -3.805 1.00 85.75 924 SER A CA 1
ATOM 7262 C C . SER A 1 924 ? 3.120 -23.943 -4.979 1.00 85.75 924 SER A C 1
ATOM 7264 O O . SER A 1 924 ? 2.503 -24.360 -5.963 1.00 85.75 924 SER A O 1
ATOM 7266 N N . LEU A 1 925 ? 4.445 -24.040 -4.863 1.00 84.44 925 LEU A N 1
ATOM 7267 C CA . LEU A 1 925 ? 5.333 -24.736 -5.791 1.00 84.44 925 LEU A CA 1
ATOM 7268 C C . LEU A 1 925 ? 6.272 -25.659 -5.005 1.00 84.44 925 LEU A C 1
ATOM 7270 O O . LEU A 1 925 ? 6.910 -25.243 -4.038 1.00 84.44 925 LEU A O 1
ATOM 7274 N N . SER A 1 926 ? 6.375 -26.906 -5.448 1.00 83.00 926 SER A N 1
ATOM 7275 C CA . SER A 1 926 ? 7.232 -27.953 -4.874 1.00 83.00 926 SER A CA 1
ATOM 7276 C C . SER A 1 926 ? 7.990 -28.671 -5.990 1.00 83.00 926 SER A C 1
ATOM 7278 O O . SER A 1 926 ? 7.514 -28.678 -7.124 1.00 83.00 926 SER A O 1
ATOM 7280 N N . VAL A 1 927 ? 9.152 -29.257 -5.695 1.00 80.19 927 VAL A N 1
ATOM 7281 C CA . VAL A 1 927 ? 9.848 -30.175 -6.620 1.00 80.19 927 VAL A CA 1
ATOM 7282 C C . VAL A 1 927 ? 9.324 -31.590 -6.384 1.00 80.19 927 VAL A C 1
ATOM 7284 O O . VAL A 1 927 ? 9.053 -31.961 -5.242 1.00 80.19 927 VAL A O 1
ATOM 7287 N N . ASP A 1 928 ? 9.197 -32.392 -7.439 1.00 66.19 928 ASP A N 1
ATOM 7288 C CA . ASP A 1 928 ? 8.860 -33.811 -7.286 1.00 66.19 928 ASP A CA 1
ATOM 7289 C C . ASP A 1 928 ? 10.111 -34.600 -6.830 1.00 66.19 928 ASP A C 1
ATOM 7291 O O . ASP A 1 928 ? 10.991 -34.899 -7.638 1.00 66.19 928 ASP A O 1
ATOM 7295 N N . GLY A 1 929 ? 10.193 -34.940 -5.538 1.00 56.81 929 GLY A N 1
ATOM 7296 C CA . GLY A 1 929 ? 11.303 -35.680 -4.916 1.00 56.81 929 GLY A CA 1
ATOM 7297 C C . GLY A 1 929 ? 10.918 -36.312 -3.568 1.00 56.81 929 GLY A C 1
ATOM 7298 O O . GLY A 1 929 ? 9.777 -36.167 -3.126 1.00 56.81 929 GLY A O 1
ATOM 7299 N N . GLU A 1 930 ? 11.846 -37.035 -2.926 1.00 44.78 930 GLU A N 1
ATOM 7300 C CA . GLU A 1 930 ? 11.572 -37.759 -1.667 1.00 44.78 930 GLU A CA 1
ATOM 7301 C C . GLU A 1 930 ? 11.310 -36.812 -0.478 1.00 44.78 930 GLU A C 1
ATOM 7303 O O . GLU A 1 930 ? 10.385 -37.053 0.297 1.00 44.78 930 GLU A O 1
ATOM 7308 N N . ASP A 1 931 ? 12.022 -35.681 -0.395 1.00 48.66 931 ASP A N 1
ATOM 7309 C CA . ASP A 1 931 ? 11.731 -34.600 0.554 1.00 48.66 931 ASP A CA 1
ATOM 7310 C C . ASP A 1 931 ? 10.771 -33.564 -0.059 1.00 48.66 931 ASP A C 1
ATOM 7312 O O . ASP A 1 931 ? 11.183 -32.677 -0.814 1.00 48.66 931 ASP A O 1
ATOM 7316 N N . GLN A 1 932 ? 9.480 -33.629 0.301 1.00 53.28 932 GLN A N 1
ATOM 7317 C CA . GLN A 1 932 ? 8.440 -32.673 -0.134 1.00 53.28 932 GLN A CA 1
ATOM 7318 C C . GLN A 1 932 ? 8.554 -31.297 0.551 1.00 53.28 932 GLN A C 1
ATOM 7320 O O . GLN A 1 932 ? 7.630 -30.811 1.207 1.00 53.28 932 GLN A O 1
ATOM 7325 N N . SER A 1 933 ? 9.696 -30.639 0.370 1.00 52.94 933 SER A N 1
ATOM 7326 C CA . SER A 1 933 ? 9.876 -29.231 0.711 1.00 52.94 933 SER A CA 1
ATOM 7327 C C . SER A 1 933 ? 9.121 -28.330 -0.279 1.00 52.94 933 SER A C 1
ATOM 7329 O O . SER A 1 933 ? 9.144 -28.516 -1.500 1.00 52.94 933 SER A O 1
ATOM 7331 N N . CYS A 1 934 ? 8.408 -27.338 0.253 1.00 57.72 934 CYS A N 1
ATOM 7332 C CA . CYS A 1 934 ? 7.715 -26.342 -0.556 1.00 57.72 934 CYS A CA 1
ATOM 7333 C C . CYS A 1 934 ? 8.686 -25.198 -0.869 1.00 57.72 934 CYS A C 1
ATOM 7335 O O . CYS A 1 934 ? 9.050 -24.450 0.036 1.00 57.72 934 CYS A O 1
ATOM 7337 N N . LEU A 1 935 ? 9.105 -25.061 -2.132 1.00 60.56 935 LEU A N 1
ATOM 7338 C CA . LEU A 1 935 ? 10.044 -24.015 -2.559 1.00 60.56 935 LEU A CA 1
ATOM 7339 C C . LEU A 1 935 ? 9.456 -22.608 -2.413 1.00 60.56 935 LEU A C 1
ATOM 7341 O O . LEU A 1 935 ? 10.183 -21.643 -2.195 1.00 60.56 935 LEU A O 1
ATOM 7345 N N . TYR A 1 936 ? 8.145 -22.485 -2.616 1.00 72.12 936 TYR A N 1
ATOM 7346 C CA . TYR A 1 936 ? 7.465 -21.201 -2.692 1.00 72.12 936 TYR A CA 1
ATOM 7347 C C . TYR A 1 936 ? 5.997 -21.351 -2.303 1.00 72.12 936 TYR A C 1
ATOM 7349 O O . TYR A 1 936 ? 5.325 -22.264 -2.783 1.00 72.12 936 TYR A O 1
ATOM 7357 N N . THR A 1 937 ? 5.494 -20.421 -1.492 1.00 81.75 937 THR A N 1
ATOM 7358 C CA . THR A 1 937 ? 4.075 -20.297 -1.138 1.00 81.75 937 THR A CA 1
ATOM 7359 C C . THR A 1 937 ? 3.694 -18.821 -1.104 1.00 81.75 937 THR A C 1
ATOM 7361 O O . THR A 1 937 ? 4.411 -18.015 -0.514 1.00 81.75 937 THR A O 1
ATOM 7364 N N . ILE A 1 938 ? 2.553 -18.464 -1.692 1.00 79.06 938 ILE A N 1
ATOM 7365 C CA . ILE A 1 938 ? 1.982 -17.112 -1.643 1.00 79.06 938 ILE A CA 1
ATOM 7366 C C . ILE A 1 938 ? 0.465 -17.167 -1.445 1.00 79.06 938 ILE A C 1
ATOM 7368 O O . ILE A 1 938 ? -0.211 -18.025 -2.012 1.00 79.06 938 ILE A O 1
ATOM 7372 N N . THR A 1 939 ? -0.079 -16.218 -0.684 1.00 84.06 939 THR A N 1
ATOM 7373 C CA . THR A 1 939 ? -1.527 -15.988 -0.593 1.00 84.06 939 THR A CA 1
ATOM 7374 C C . THR A 1 939 ? -1.926 -14.854 -1.537 1.00 84.06 939 THR A C 1
ATOM 7376 O O . THR A 1 939 ? -1.315 -13.788 -1.516 1.00 84.06 939 THR A O 1
ATOM 7379 N N . THR A 1 940 ? -2.947 -15.058 -2.371 1.00 78.19 940 THR A N 1
ATOM 7380 C CA . THR A 1 940 ? -3.419 -14.070 -3.356 1.00 78.19 940 THR A CA 1
ATOM 7381 C C . THR A 1 940 ? -4.941 -14.078 -3.493 1.00 78.19 940 THR A C 1
ATOM 7383 O O . THR A 1 940 ? -5.577 -15.112 -3.327 1.00 78.19 940 THR A O 1
ATOM 7386 N N . THR A 1 941 ? -5.545 -12.937 -3.822 1.00 81.94 941 THR A N 1
ATOM 7387 C CA . THR A 1 941 ? -6.967 -12.831 -4.212 1.00 81.94 941 THR A CA 1
ATOM 7388 C C . THR A 1 941 ? -7.172 -12.909 -5.730 1.00 81.94 941 THR A C 1
ATOM 7390 O O . THR A 1 941 ? -8.303 -13.012 -6.203 1.00 81.94 941 THR A O 1
ATOM 7393 N N . SER A 1 942 ? -6.084 -12.890 -6.507 1.00 81.81 942 SER A N 1
ATOM 7394 C CA . SER A 1 942 ? -6.109 -13.118 -7.954 1.00 81.81 942 SER A CA 1
ATOM 7395 C C . SER A 1 942 ? -6.478 -14.569 -8.277 1.00 81.81 942 SER A C 1
ATOM 7397 O O . SER A 1 942 ? -6.109 -15.483 -7.547 1.00 81.81 942 SER A O 1
ATOM 7399 N N . THR A 1 943 ? -7.143 -14.792 -9.413 1.00 86.62 943 THR A N 1
ATOM 7400 C CA . THR A 1 943 ? -7.368 -16.138 -9.987 1.00 86.62 943 THR A CA 1
ATOM 7401 C C . THR A 1 943 ? -6.229 -16.593 -10.911 1.00 86.62 943 THR A C 1
ATOM 7403 O O . THR A 1 943 ? -6.323 -17.628 -11.573 1.00 86.62 943 THR A O 1
ATOM 7406 N N . GLU A 1 944 ? -5.138 -15.826 -10.951 1.00 86.62 944 GLU A N 1
ATOM 7407 C CA . GLU A 1 944 ? -3.902 -16.157 -11.651 1.00 86.62 944 GLU A CA 1
ATOM 7408 C C . GLU A 1 944 ? -2.647 -15.702 -10.888 1.00 86.62 944 GLU A C 1
ATOM 7410 O O . GLU A 1 944 ? -2.651 -14.699 -10.170 1.00 86.62 944 GLU A O 1
ATOM 7415 N N . HIS A 1 945 ? -1.556 -16.441 -11.076 1.00 84.75 945 HIS A N 1
ATOM 7416 C CA . HIS A 1 945 ? -0.226 -16.166 -10.531 1.00 84.75 945 HIS A CA 1
ATOM 7417 C C . HIS A 1 945 ? 0.844 -16.562 -11.564 1.00 84.75 945 HIS A C 1
ATOM 7419 O O . HIS A 1 945 ? 0.576 -17.381 -12.442 1.00 84.75 945 HIS A O 1
ATOM 7425 N N . CYS A 1 946 ? 2.051 -15.998 -11.490 1.00 81.69 946 CYS A N 1
ATOM 7426 C CA . CYS A 1 946 ? 3.138 -16.330 -12.412 1.00 81.69 946 CYS A CA 1
ATOM 7427 C C . CYS A 1 946 ? 4.421 -16.642 -11.640 1.00 81.69 946 CYS A C 1
ATOM 7429 O O . CYS A 1 946 ? 4.995 -15.752 -11.015 1.00 81.69 946 CYS A O 1
ATOM 7431 N N . PHE A 1 947 ? 4.871 -17.895 -11.713 1.00 79.25 947 PHE A N 1
ATOM 7432 C CA . PHE A 1 947 ? 6.185 -18.295 -11.214 1.00 79.25 947 PHE A CA 1
ATOM 7433 C C . PHE A 1 947 ? 7.256 -17.887 -12.225 1.00 79.25 947 PHE A C 1
ATOM 7435 O O . PHE A 1 947 ? 7.053 -18.073 -13.423 1.00 79.25 947 PHE A O 1
ATOM 7442 N N . THR A 1 948 ? 8.400 -17.389 -11.765 1.00 74.31 948 THR A N 1
ATOM 7443 C CA . THR A 1 948 ? 9.557 -17.020 -12.598 1.00 74.31 948 THR A CA 1
ATOM 7444 C C . THR A 1 948 ? 10.808 -17.778 -12.156 1.00 74.31 948 THR A C 1
ATOM 7446 O O . THR A 1 948 ? 10.850 -18.315 -11.052 1.00 74.31 948 THR A O 1
ATOM 7449 N N . ASN A 1 949 ? 11.831 -17.809 -13.014 1.00 68.31 949 ASN A N 1
ATOM 7450 C CA . ASN A 1 949 ? 13.114 -18.483 -12.777 1.00 68.31 949 ASN A CA 1
ATOM 7451 C C . ASN A 1 949 ? 12.993 -20.003 -12.535 1.00 68.31 949 ASN A C 1
ATOM 7453 O O . ASN A 1 949 ? 13.755 -20.574 -11.761 1.00 68.31 949 ASN A O 1
ATOM 7457 N N . LEU A 1 950 ? 12.049 -20.660 -13.215 1.00 71.00 950 LEU A N 1
ATOM 7458 C CA . LEU A 1 950 ? 11.946 -22.119 -13.248 1.00 71.00 950 LEU A CA 1
ATOM 7459 C C . LEU A 1 950 ? 13.111 -22.723 -14.040 1.00 71.00 950 LEU A C 1
ATOM 7461 O O . LEU A 1 950 ? 13.437 -22.255 -15.135 1.00 71.00 950 LEU A O 1
ATOM 7465 N N . GLU A 1 951 ? 13.696 -23.791 -13.507 1.00 67.94 951 GLU A N 1
ATOM 7466 C CA . GLU A 1 951 ? 14.793 -24.521 -14.137 1.00 67.94 951 GLU A CA 1
ATOM 7467 C C . GLU A 1 951 ? 14.286 -25.439 -15.262 1.00 67.94 951 GLU A C 1
ATOM 7469 O O . GLU A 1 951 ? 13.144 -25.910 -15.264 1.00 67.94 951 GLU A O 1
ATOM 7474 N N . LEU A 1 952 ? 15.146 -25.683 -16.254 1.00 70.50 952 LEU A N 1
ATOM 7475 C CA . LEU A 1 952 ? 14.816 -26.500 -17.422 1.00 70.50 952 LEU A CA 1
ATOM 7476 C C . LEU A 1 952 ? 14.848 -27.998 -17.084 1.00 70.50 952 LEU A C 1
ATOM 7478 O O . LEU A 1 952 ? 15.711 -28.461 -16.349 1.00 70.50 952 LEU A O 1
ATOM 7482 N N . ASP A 1 953 ? 13.901 -28.748 -17.651 1.00 68.25 953 ASP A N 1
ATOM 7483 C CA . ASP A 1 953 ? 13.670 -30.192 -17.446 1.00 68.25 953 ASP A CA 1
ATOM 7484 C C . ASP A 1 953 ? 13.346 -30.662 -16.004 1.00 68.25 953 ASP A C 1
ATOM 7486 O O . ASP A 1 953 ? 12.998 -31.828 -15.804 1.00 68.25 953 ASP A O 1
ATOM 7490 N N . VAL A 1 954 ? 13.340 -29.761 -15.014 1.00 75.00 954 VAL A N 1
ATOM 7491 C CA . VAL A 1 954 ? 12.894 -30.048 -13.640 1.00 75.00 954 VAL A CA 1
ATOM 7492 C C . VAL A 1 954 ? 11.374 -30.255 -13.584 1.00 75.00 954 VAL A C 1
ATOM 7494 O O . VAL A 1 954 ? 10.595 -29.527 -14.209 1.00 75.00 954 VAL A O 1
ATOM 7497 N N . ASN A 1 955 ? 10.947 -31.265 -12.821 1.00 78.44 955 ASN A N 1
ATOM 7498 C CA . ASN A 1 955 ? 9.548 -31.486 -12.460 1.00 78.44 955 ASN A CA 1
ATOM 7499 C C . ASN A 1 955 ? 9.180 -30.637 -11.238 1.00 78.44 955 ASN A C 1
ATOM 7501 O O . ASN A 1 955 ? 9.724 -30.851 -10.153 1.00 78.44 955 ASN A O 1
ATOM 7505 N N . TYR A 1 956 ? 8.189 -29.762 -11.389 1.00 81.25 956 TYR A N 1
ATOM 7506 C CA . TYR A 1 956 ? 7.566 -29.070 -10.265 1.00 81.25 956 TYR A CA 1
ATOM 7507 C C . TYR A 1 956 ? 6.092 -29.449 -10.148 1.00 81.25 956 TYR A C 1
ATOM 7509 O O . TYR A 1 956 ? 5.383 -29.489 -11.152 1.00 81.25 956 TYR A O 1
ATOM 7517 N N . THR A 1 957 ? 5.584 -29.619 -8.932 1.00 84.50 957 THR A N 1
ATOM 7518 C CA . THR A 1 957 ? 4.146 -29.698 -8.665 1.00 84.50 957 THR A CA 1
ATOM 7519 C C . THR A 1 957 ? 3.638 -28.372 -8.108 1.00 84.50 957 THR A C 1
ATOM 7521 O O . THR A 1 957 ? 4.048 -27.927 -7.033 1.00 84.50 957 THR A O 1
ATOM 7524 N N . VAL A 1 958 ? 2.716 -27.754 -8.853 1.00 86.94 958 VAL A N 1
ATOM 7525 C CA . VAL A 1 958 ? 1.946 -26.580 -8.432 1.00 86.94 958 VAL A CA 1
ATOM 7526 C C . VAL A 1 958 ? 0.755 -27.038 -7.598 1.00 86.94 958 VAL A C 1
ATOM 7528 O O . VAL A 1 958 ? 0.027 -27.939 -8.021 1.00 86.94 958 VAL A O 1
ATOM 7531 N N . GLY A 1 959 ? 0.518 -26.397 -6.457 1.00 88.62 959 GLY A N 1
ATOM 7532 C CA . GLY A 1 959 ? -0.703 -26.526 -5.665 1.00 88.62 959 GLY A CA 1
ATOM 7533 C C . GLY A 1 959 ? -1.487 -25.214 -5.616 1.00 88.62 959 GLY A C 1
ATOM 7534 O O . GLY A 1 959 ? -0.894 -24.140 -5.555 1.00 88.62 959 GLY A O 1
ATOM 7535 N N . VAL A 1 960 ? -2.820 -25.291 -5.622 1.00 89.19 960 VAL A N 1
ATOM 7536 C CA . VAL A 1 960 ? -3.702 -24.163 -5.286 1.00 89.19 960 VAL A CA 1
ATOM 7537 C C . VAL A 1 960 ? -4.839 -24.641 -4.380 1.00 89.19 960 VAL A C 1
ATOM 7539 O O . VAL A 1 960 ? -5.605 -25.528 -4.757 1.00 89.19 960 VAL A O 1
ATOM 7542 N N . SER A 1 961 ? -4.978 -24.048 -3.199 1.00 89.19 961 SER A N 1
ATOM 7543 C CA . SER A 1 961 ? -6.138 -24.185 -2.303 1.00 89.19 961 SER A CA 1
ATOM 7544 C C . SER A 1 961 ? -6.862 -22.844 -2.172 1.00 89.19 961 SER A C 1
ATOM 7546 O O . SER A 1 961 ? -6.254 -21.788 -2.329 1.00 89.19 961 SER A O 1
ATOM 7548 N N . VAL A 1 962 ? -8.162 -22.864 -1.873 1.00 86.19 962 VAL A N 1
ATOM 7549 C CA . VAL A 1 962 ? -8.849 -21.701 -1.290 1.00 86.19 962 VAL A CA 1
ATOM 7550 C C . VAL A 1 962 ? -8.440 -21.607 0.178 1.00 86.19 962 VAL A C 1
ATOM 7552 O O . VAL A 1 962 ? -8.362 -22.635 0.847 1.00 86.19 962 VAL A O 1
ATOM 7555 N N . ALA A 1 963 ? -8.213 -20.397 0.681 1.00 82.19 963 ALA A N 1
ATOM 7556 C CA . ALA A 1 963 ? -7.970 -20.117 2.091 1.00 82.19 963 ALA A CA 1
ATOM 7557 C C . ALA A 1 963 ? -8.960 -19.066 2.613 1.00 82.19 963 ALA A C 1
ATOM 7559 O O . ALA A 1 963 ? -9.270 -18.090 1.925 1.00 82.19 963 ALA A O 1
ATOM 7560 N N . LEU A 1 964 ? -9.440 -19.271 3.838 1.00 69.62 964 LEU A N 1
ATOM 7561 C CA . LEU A 1 964 ? -10.300 -18.337 4.565 1.00 69.62 964 LEU A CA 1
ATOM 7562 C C . LEU A 1 964 ? -9.480 -17.513 5.573 1.00 69.62 964 LEU A C 1
ATOM 7564 O O . LEU A 1 964 ? -8.367 -17.888 5.944 1.00 69.62 964 LEU A O 1
ATOM 7568 N N . GLN A 1 965 ? -10.028 -16.384 6.038 1.00 58.88 965 GLN A N 1
ATOM 7569 C CA . GLN A 1 965 ? -9.340 -15.467 6.967 1.00 58.88 965 GLN A CA 1
ATOM 7570 C C . GLN A 1 965 ? -8.969 -16.117 8.313 1.00 58.88 965 GLN A C 1
ATOM 7572 O O . GLN A 1 965 ? -8.007 -15.703 8.948 1.00 58.88 965 GLN A O 1
ATOM 7577 N N . ASN A 1 966 ? -9.686 -17.170 8.713 1.00 58.00 966 ASN A N 1
ATOM 7578 C CA . ASN A 1 966 ? -9.426 -17.979 9.907 1.00 58.00 966 ASN A CA 1
ATOM 7579 C C . ASN A 1 966 ? -8.364 -19.088 9.697 1.00 58.00 966 ASN A C 1
ATOM 7581 O O . ASN A 1 966 ? -8.206 -19.956 10.551 1.00 58.00 966 ASN A O 1
ATOM 7585 N N . GLY A 1 967 ? -7.654 -19.094 8.562 1.00 56.38 967 GLY A N 1
ATOM 7586 C CA . GLY A 1 967 ? -6.550 -20.016 8.270 1.00 56.38 967 GLY A CA 1
ATOM 7587 C C . GLY A 1 967 ? -6.956 -21.393 7.728 1.00 56.38 967 GLY A C 1
ATOM 7588 O O . GLY A 1 967 ? -6.085 -22.140 7.278 1.00 56.38 967 GLY A O 1
ATOM 7589 N N . PHE A 1 968 ? -8.249 -21.732 7.707 1.00 68.62 968 PHE A N 1
ATOM 7590 C CA . PHE A 1 968 ? -8.727 -22.981 7.106 1.00 68.62 968 PHE A CA 1
ATOM 7591 C C . PHE A 1 968 ? -8.551 -22.967 5.580 1.00 68.62 968 PHE A C 1
ATOM 7593 O O . PHE A 1 968 ? -8.757 -21.942 4.924 1.00 68.62 968 PHE A O 1
ATOM 7600 N N . GLN A 1 969 ? -8.190 -24.122 5.009 1.00 79.50 969 GLN A N 1
ATOM 7601 C CA . GLN A 1 969 ? -7.941 -24.285 3.573 1.00 79.50 969 GLN A CA 1
ATOM 7602 C C . GLN A 1 969 ? -8.781 -25.402 2.947 1.00 79.50 969 GLN A C 1
ATOM 7604 O O . GLN A 1 969 ? -9.097 -26.403 3.591 1.00 79.50 969 GLN A O 1
ATOM 7609 N N . SER A 1 970 ? -9.092 -25.258 1.657 1.00 85.44 970 SER A N 1
ATOM 7610 C CA . SER A 1 970 ? -9.652 -26.336 0.840 1.00 85.44 970 SER A CA 1
ATOM 7611 C C . SER A 1 970 ? -8.640 -27.458 0.609 1.00 85.44 970 SER A C 1
ATOM 7613 O O . SER A 1 970 ? -7.425 -27.283 0.728 1.00 85.44 970 SER A O 1
ATOM 7615 N N . LYS A 1 971 ? -9.136 -28.594 0.109 1.00 83.00 971 LYS A N 1
ATOM 7616 C CA . LYS A 1 971 ? -8.297 -29.591 -0.574 1.00 83.00 971 LYS A CA 1
ATOM 7617 C C . LYS A 1 971 ? -7.499 -28.893 -1.691 1.00 83.00 971 LYS A C 1
ATOM 7619 O O . LYS A 1 971 ? -8.054 -28.073 -2.426 1.00 83.00 971 LYS A O 1
ATOM 7624 N N . VAL A 1 972 ? -6.201 -29.188 -1.789 1.00 86.38 972 VAL A N 1
ATOM 7625 C CA . VAL A 1 972 ? -5.281 -28.540 -2.741 1.00 86.38 972 VAL A CA 1
ATOM 7626 C C . VAL A 1 972 ? -5.478 -29.128 -4.140 1.00 86.38 972 VAL A C 1
ATOM 7628 O O . VAL A 1 972 ? -5.219 -30.312 -4.361 1.00 86.38 972 VAL A O 1
ATOM 7631 N N . ALA A 1 973 ? -5.876 -28.302 -5.106 1.00 86.38 973 ALA A N 1
ATOM 7632 C CA . ALA A 1 973 ? -5.839 -28.657 -6.518 1.00 86.38 973 ALA A CA 1
ATOM 7633 C C . ALA A 1 973 ? -4.375 -28.677 -6.986 1.00 86.38 973 ALA A C 1
ATOM 7635 O O . ALA A 1 973 ? -3.716 -27.638 -6.997 1.00 86.38 973 ALA A O 1
ATOM 7636 N N . LYS A 1 974 ? -3.850 -29.855 -7.344 1.00 86.25 974 LYS A N 1
ATOM 7637 C CA . LYS A 1 974 ? -2.454 -30.029 -7.783 1.00 86.25 974 LYS A CA 1
ATOM 7638 C C . LYS A 1 974 ? -2.340 -30.215 -9.299 1.00 86.25 974 LYS A C 1
ATOM 7640 O O . LYS A 1 974 ? -3.199 -30.843 -9.918 1.00 86.25 974 LYS A O 1
ATOM 7645 N N . ARG A 1 975 ? -1.255 -29.710 -9.897 1.00 83.81 975 ARG A N 1
ATOM 7646 C CA . ARG A 1 975 ? -0.856 -29.979 -11.289 1.00 83.81 975 ARG A CA 1
ATOM 7647 C C . ARG A 1 975 ? 0.668 -29.935 -11.426 1.00 83.81 975 ARG A C 1
ATOM 7649 O O . ARG A 1 975 ? 1.279 -28.907 -11.147 1.00 83.81 975 ARG A O 1
ATOM 7656 N N . SER A 1 976 ? 1.260 -31.020 -11.917 1.00 80.56 976 SER A N 1
ATOM 7657 C CA . SER A 1 976 ? 2.689 -31.077 -12.245 1.00 80.56 976 SER A CA 1
ATOM 7658 C C . SER A 1 976 ? 2.998 -30.353 -13.560 1.00 80.56 976 SER A C 1
ATOM 7660 O O . SER A 1 976 ? 2.192 -30.361 -14.496 1.00 80.56 976 SER A O 1
ATOM 7662 N N . ILE A 1 977 ? 4.161 -29.706 -13.611 1.00 77.12 977 ILE A N 1
ATOM 7663 C CA . ILE A 1 977 ? 4.664 -28.868 -14.700 1.00 77.12 977 ILE A CA 1
ATOM 7664 C C . ILE A 1 977 ? 6.149 -29.185 -14.935 1.00 77.12 977 ILE A C 1
ATOM 7666 O O . ILE A 1 977 ? 6.870 -29.547 -14.008 1.00 77.12 977 ILE A O 1
ATOM 7670 N N . ARG A 1 978 ? 6.613 -29.034 -16.178 1.00 74.75 978 ARG A N 1
ATOM 7671 C CA . ARG A 1 978 ? 8.025 -29.175 -16.561 1.00 74.75 978 ARG A CA 1
ATOM 7672 C C . ARG A 1 978 ? 8.344 -28.165 -17.655 1.00 74.75 978 ARG A C 1
ATOM 7674 O O . ARG A 1 978 ? 7.603 -28.073 -18.636 1.00 74.75 978 ARG A O 1
ATOM 7681 N N . ALA A 1 979 ? 9.447 -27.435 -17.520 1.00 67.31 979 ALA A N 1
ATOM 7682 C CA . ALA A 1 979 ? 9.918 -26.530 -18.564 1.00 67.31 979 ALA A CA 1
ATOM 7683 C C . ALA A 1 979 ? 10.635 -27.325 -19.673 1.00 67.31 979 ALA A C 1
ATOM 7685 O O . ALA A 1 979 ? 11.810 -27.669 -19.554 1.00 67.31 979 ALA A O 1
ATOM 7686 N N . VAL A 1 980 ? 9.898 -27.646 -20.744 1.00 70.25 980 VAL A N 1
ATOM 7687 C CA . VAL A 1 980 ? 10.394 -28.400 -21.912 1.00 70.25 980 VAL A CA 1
ATOM 7688 C C . VAL A 1 980 ? 10.759 -27.431 -23.049 1.00 70.25 980 VAL A C 1
ATOM 7690 O O . VAL A 1 980 ? 9.889 -26.646 -23.447 1.00 70.25 980 VAL A O 1
ATOM 7693 N N . PRO A 1 981 ? 11.987 -27.476 -23.608 1.00 69.00 981 PRO A N 1
ATOM 7694 C CA . PRO A 1 981 ? 12.438 -26.551 -24.652 1.00 69.00 981 PRO A CA 1
ATOM 7695 C C . PRO A 1 981 ? 11.631 -26.644 -25.959 1.00 69.00 981 PRO A C 1
ATOM 7697 O O . PRO A 1 981 ? 10.937 -27.628 -26.230 1.00 69.00 981 PRO A O 1
ATOM 7700 N N . GLY A 1 982 ? 11.712 -25.583 -26.766 1.00 72.88 982 GLY A N 1
ATOM 7701 C CA . GLY A 1 982 ? 11.001 -25.462 -28.041 1.00 72.88 982 GLY A CA 1
ATOM 7702 C C . GLY A 1 982 ? 11.588 -26.307 -29.186 1.00 72.88 982 GLY A C 1
ATOM 7703 O O . GLY A 1 982 ? 12.626 -26.949 -29.026 1.00 72.88 982 GLY A O 1
ATOM 7704 N N . PRO A 1 983 ? 10.932 -26.331 -30.363 1.00 80.62 983 PRO A N 1
ATOM 7705 C CA . PRO A 1 983 ? 11.466 -26.996 -31.552 1.00 80.62 983 PRO A CA 1
ATOM 7706 C C . PRO A 1 983 ? 12.672 -26.239 -32.135 1.00 80.62 983 PRO A C 1
ATOM 7708 O O . PRO A 1 983 ? 12.553 -25.072 -32.513 1.00 80.62 983 PRO A O 1
ATOM 7711 N N . ASP A 1 984 ? 13.824 -26.894 -32.248 1.00 79.81 984 ASP A N 1
ATOM 7712 C CA . ASP A 1 984 ? 15.061 -26.256 -32.710 1.00 79.81 984 ASP A CA 1
ATOM 7713 C C . ASP A 1 984 ? 15.064 -25.893 -34.200 1.00 79.81 984 ASP A C 1
ATOM 7715 O O . ASP A 1 984 ? 14.303 -26.426 -35.012 1.00 79.81 984 ASP A O 1
ATOM 7719 N N . ASN A 1 985 ? 15.991 -25.006 -34.579 1.00 80.69 985 ASN A N 1
ATOM 7720 C CA . ASN A 1 985 ? 16.263 -24.629 -35.971 1.00 80.69 985 ASN A CA 1
ATOM 7721 C C . ASN A 1 985 ? 15.020 -24.164 -36.764 1.00 80.69 985 ASN A C 1
ATOM 7723 O O . ASN A 1 985 ? 14.957 -24.369 -37.979 1.00 80.69 985 ASN A O 1
ATOM 7727 N N . LEU A 1 986 ? 14.057 -23.509 -36.101 1.00 88.00 986 LEU A N 1
ATOM 7728 C CA . LEU A 1 986 ? 12.924 -22.859 -36.764 1.00 88.00 986 LEU A CA 1
ATOM 7729 C C . LEU A 1 986 ? 13.419 -21.815 -37.774 1.00 88.00 986 LEU A C 1
ATOM 7731 O O . LEU A 1 986 ? 14.038 -20.818 -37.406 1.00 88.00 986 LEU A O 1
ATOM 7735 N N . LYS A 1 987 ? 13.147 -22.059 -39.057 1.00 86.94 987 LYS A N 1
ATOM 7736 C CA . LYS A 1 987 ? 13.560 -21.219 -40.185 1.00 86.94 987 LYS A CA 1
ATOM 7737 C C . LYS A 1 987 ? 12.414 -21.073 -41.181 1.00 86.94 987 LYS A C 1
ATOM 7739 O O . LYS A 1 987 ? 11.662 -22.017 -41.439 1.00 86.94 987 LYS A O 1
ATOM 7744 N N . VAL A 1 988 ? 12.314 -19.884 -41.764 1.00 89.25 988 VAL A N 1
ATOM 7745 C CA . VAL A 1 988 ? 11.429 -19.606 -42.898 1.00 89.25 988 VAL A CA 1
ATOM 7746 C C . VAL A 1 988 ? 12.148 -20.053 -44.172 1.00 89.25 988 VAL A C 1
ATOM 7748 O O . VAL A 1 988 ? 13.285 -19.659 -44.415 1.00 89.25 988 VAL A O 1
ATOM 7751 N N . VAL A 1 989 ? 11.520 -20.937 -44.947 1.00 89.81 989 VAL A N 1
ATOM 7752 C CA . VAL A 1 989 ? 12.124 -21.597 -46.119 1.00 89.81 989 VAL A CA 1
ATOM 7753 C C . VAL A 1 989 ? 11.845 -20.819 -47.401 1.00 89.81 989 VAL A C 1
ATOM 7755 O O . VAL A 1 989 ? 12.720 -20.694 -48.252 1.00 89.81 989 VAL A O 1
ATOM 7758 N N . SER A 1 990 ? 10.626 -20.300 -47.549 1.00 85.81 990 SER A N 1
ATOM 7759 C CA . SER A 1 990 ? 10.250 -19.412 -48.648 1.00 85.81 990 SER A CA 1
ATOM 7760 C C . SER A 1 990 ? 9.088 -18.510 -48.229 1.00 85.81 990 SER A C 1
ATOM 7762 O O . SER A 1 990 ? 8.284 -18.890 -47.374 1.00 85.81 990 SER A O 1
ATOM 7764 N N . VAL A 1 991 ? 9.004 -17.313 -48.812 1.00 88.69 991 VAL A N 1
ATOM 7765 C CA . VAL A 1 991 ? 7.927 -16.348 -48.556 1.00 88.69 991 VAL A CA 1
ATOM 7766 C C . VAL A 1 991 ? 7.358 -15.859 -49.882 1.00 88.69 991 VAL A C 1
ATOM 7768 O O . VAL A 1 991 ? 8.084 -15.583 -50.833 1.00 88.69 991 VAL A O 1
ATOM 7771 N N . THR A 1 992 ? 6.038 -15.733 -49.923 1.00 88.50 992 THR A N 1
ATOM 7772 C CA . THR A 1 992 ? 5.257 -15.121 -51.000 1.00 88.50 992 THR A CA 1
ATOM 7773 C C . THR A 1 992 ? 4.399 -14.003 -50.411 1.00 88.50 992 THR A C 1
ATOM 7775 O O . THR A 1 992 ? 4.261 -13.905 -49.192 1.00 88.50 992 THR A O 1
ATOM 7778 N N . ALA A 1 993 ? 3.777 -13.180 -51.253 1.00 84.19 993 ALA A N 1
ATOM 7779 C CA . ALA A 1 993 ? 2.946 -12.066 -50.796 1.00 84.19 993 ALA A CA 1
ATOM 7780 C C . ALA A 1 993 ? 1.764 -12.478 -49.886 1.00 84.19 993 ALA A C 1
ATOM 7782 O O . ALA A 1 993 ? 1.280 -11.653 -49.120 1.00 84.19 993 ALA A O 1
ATOM 7783 N N . THR A 1 994 ? 1.310 -13.740 -49.946 1.00 85.81 994 THR A N 1
ATOM 7784 C CA . THR A 1 994 ? 0.124 -14.232 -49.211 1.00 85.81 994 THR A CA 1
ATOM 7785 C C . THR A 1 994 ? 0.333 -15.547 -48.442 1.00 85.81 994 THR A C 1
ATOM 7787 O O . THR A 1 994 ? -0.599 -16.056 -47.811 1.00 85.81 994 THR A O 1
ATOM 7790 N N . SER A 1 995 ? 1.538 -16.128 -48.467 1.00 89.12 995 SER A N 1
ATOM 7791 C CA . SER A 1 995 ? 1.865 -17.382 -47.765 1.00 89.12 995 SER A CA 1
ATOM 7792 C C . SER A 1 995 ? 3.365 -17.543 -47.493 1.00 89.12 995 SER A C 1
ATOM 7794 O O . SER A 1 995 ? 4.184 -17.002 -48.237 1.00 89.12 995 SER A O 1
ATOM 7796 N N . ALA A 1 996 ? 3.734 -18.307 -46.464 1.00 90.31 996 ALA A N 1
ATOM 7797 C CA . ALA A 1 996 ? 5.129 -18.609 -46.132 1.00 90.31 996 ALA A CA 1
ATOM 7798 C C . ALA A 1 996 ? 5.308 -20.070 -45.694 1.00 90.31 996 ALA A C 1
ATOM 7800 O O . ALA A 1 996 ? 4.436 -20.642 -45.035 1.00 90.31 996 ALA A O 1
ATOM 7801 N N . ASP A 1 997 ? 6.448 -20.659 -46.054 1.00 90.62 997 ASP A N 1
ATOM 7802 C CA . ASP A 1 997 ? 6.856 -22.008 -45.660 1.00 90.62 997 ASP A CA 1
ATOM 7803 C C . ASP A 1 997 ? 7.786 -21.964 -44.448 1.00 90.62 997 ASP A C 1
ATOM 7805 O O . ASP A 1 997 ? 8.786 -21.246 -44.437 1.00 90.62 997 ASP A O 1
ATOM 7809 N N . LEU A 1 998 ? 7.487 -22.785 -43.447 1.00 92.38 998 LEU A N 1
ATOM 7810 C CA . LEU A 1 998 ? 8.196 -22.876 -42.174 1.00 92.38 998 LEU A CA 1
ATOM 7811 C C . LEU A 1 998 ? 8.750 -24.292 -41.993 1.00 92.38 998 LEU A C 1
ATOM 7813 O O . LEU A 1 998 ? 8.070 -25.262 -42.333 1.00 92.38 998 LEU A O 1
ATOM 7817 N N . LYS A 1 999 ? 9.952 -24.427 -41.425 1.00 90.38 999 LYS A N 1
ATOM 7818 C CA . LYS A 1 999 ? 10.579 -25.722 -41.108 1.00 90.38 999 LYS A CA 1
ATOM 7819 C C . LYS A 1 999 ? 11.383 -25.643 -39.811 1.00 90.38 999 LYS A C 1
ATOM 7821 O O . LYS A 1 999 ? 11.996 -24.618 -39.539 1.00 90.38 999 LYS A O 1
ATOM 7826 N N . TRP A 1 1000 ? 11.378 -26.717 -39.029 1.00 91.62 1000 TRP A N 1
ATOM 7827 C CA . TRP A 1 1000 ? 12.076 -26.838 -37.743 1.00 91.62 1000 TRP A CA 1
ATOM 7828 C C . TRP A 1 1000 ? 12.549 -28.284 -37.510 1.00 91.62 1000 TRP A C 1
ATOM 7830 O O . TRP A 1 1000 ? 12.449 -29.138 -38.395 1.00 91.62 1000 TRP A O 1
ATOM 7840 N N . GLN A 1 1001 ? 13.084 -28.565 -36.325 1.00 83.44 1001 GLN A N 1
ATOM 7841 C CA . GLN A 1 1001 ? 13.476 -29.890 -35.848 1.00 83.44 1001 GLN A CA 1
ATOM 7842 C C . GLN A 1 1001 ? 12.729 -30.216 -34.545 1.00 83.44 1001 GLN A C 1
ATOM 7844 O O . GLN A 1 1001 ? 12.488 -29.340 -33.718 1.00 83.44 1001 GLN A O 1
ATOM 7849 N N . CYS A 1 1002 ? 12.334 -31.477 -34.359 1.00 72.19 1002 CYS A N 1
ATOM 7850 C CA . CYS A 1 1002 ? 11.715 -31.933 -33.115 1.00 72.19 1002 CYS A CA 1
ATOM 7851 C C . CYS A 1 1002 ? 12.786 -32.511 -32.188 1.00 72.19 1002 CYS A C 1
ATOM 7853 O O . CYS A 1 1002 ? 13.483 -33.440 -32.593 1.00 72.19 1002 CYS A O 1
ATOM 7855 N N . GLN A 1 1003 ? 12.886 -31.997 -30.960 1.00 66.06 1003 GLN A N 1
ATOM 7856 C CA . GLN A 1 1003 ? 13.812 -32.527 -29.950 1.00 66.06 1003 GLN A CA 1
ATOM 7857 C C . GLN A 1 1003 ? 13.185 -33.581 -29.025 1.00 66.06 1003 GLN A C 1
ATOM 7859 O O . GLN A 1 1003 ? 13.896 -34.371 -28.407 1.00 66.06 1003 GLN A O 1
ATOM 7864 N N . VAL A 1 1004 ? 11.852 -33.633 -28.923 1.00 64.31 1004 VAL A N 1
ATOM 7865 C CA . VAL A 1 1004 ? 11.170 -34.522 -27.971 1.00 64.31 1004 VAL A CA 1
ATOM 7866 C C . VAL A 1 1004 ? 10.841 -35.861 -28.632 1.00 64.31 1004 VAL A C 1
ATOM 7868 O O . VAL A 1 1004 ? 10.091 -35.911 -29.605 1.00 64.31 1004 VAL A O 1
ATOM 7871 N N . LYS A 1 1005 ? 11.352 -36.966 -28.074 1.00 60.53 1005 LYS A N 1
ATOM 7872 C CA . LYS A 1 1005 ? 11.096 -38.345 -28.538 1.00 60.53 1005 LYS A CA 1
ATOM 7873 C C . LYS A 1 1005 ? 9.677 -38.827 -28.180 1.00 60.53 1005 LYS A C 1
ATOM 7875 O O . LYS A 1 1005 ? 9.511 -39.764 -27.406 1.00 60.53 1005 LYS A O 1
ATOM 7880 N N . GLN A 1 1006 ? 8.651 -38.174 -28.724 1.00 61.38 1006 GLN A N 1
ATOM 7881 C CA . GLN A 1 1006 ? 7.248 -38.583 -28.585 1.00 61.38 1006 GLN A CA 1
ATOM 7882 C C . GLN A 1 1006 ? 6.828 -39.514 -29.741 1.00 61.38 1006 GLN A C 1
ATOM 7884 O O . GLN A 1 1006 ? 7.299 -39.323 -30.862 1.00 61.38 1006 GLN A O 1
ATOM 7889 N N . PRO A 1 1007 ? 5.918 -40.485 -29.518 1.00 57.19 1007 PRO A N 1
ATOM 7890 C CA . PRO A 1 1007 ? 5.468 -41.410 -30.566 1.00 57.19 1007 PRO A CA 1
ATOM 7891 C C . PRO A 1 1007 ? 4.669 -40.729 -31.692 1.00 57.19 1007 PRO A C 1
ATOM 7893 O O . PRO A 1 1007 ? 4.626 -41.247 -32.803 1.00 57.19 1007 PRO A O 1
ATOM 7896 N N . GLN A 1 1008 ? 4.058 -39.571 -31.419 1.00 65.50 1008 GLN A N 1
ATOM 7897 C CA . GLN A 1 1008 ? 3.439 -38.683 -32.408 1.00 65.50 1008 GLN A CA 1
ATOM 7898 C C . GLN A 1 1008 ? 3.699 -37.222 -31.985 1.00 65.50 1008 GLN A C 1
ATOM 7900 O O . GLN A 1 1008 ? 3.076 -36.758 -31.028 1.00 65.50 1008 GLN A O 1
ATOM 7905 N N . PRO A 1 1009 ? 4.642 -36.498 -32.619 1.00 71.00 1009 PRO A N 1
ATOM 7906 C CA . PRO A 1 1009 ? 4.918 -35.102 -32.291 1.00 71.00 1009 PRO A CA 1
ATOM 7907 C C . PRO A 1 1009 ? 3.927 -34.168 -33.002 1.00 71.00 1009 PRO A C 1
ATOM 7909 O O . PRO A 1 1009 ? 3.963 -34.032 -34.222 1.00 71.00 1009 PRO A O 1
ATOM 7912 N N . SER A 1 1010 ? 3.074 -33.489 -32.233 1.00 82.50 1010 SER A N 1
ATOM 7913 C CA . SER A 1 1010 ? 2.151 -32.469 -32.749 1.00 82.50 1010 SER A CA 1
ATOM 7914 C C . SER A 1 1010 ? 2.639 -31.062 -32.399 1.00 82.50 1010 SER A C 1
ATOM 7916 O O . SER A 1 1010 ? 3.222 -30.843 -31.335 1.00 82.50 1010 SER A O 1
ATOM 7918 N N . PHE A 1 1011 ? 2.402 -30.093 -33.282 1.00 87.31 1011 PHE A N 1
ATOM 7919 C CA . PHE A 1 1011 ? 2.864 -28.712 -33.149 1.00 87.31 1011 PHE A CA 1
ATOM 7920 C C . PHE A 1 1011 ? 1.714 -27.716 -33.273 1.00 87.31 1011 PHE A C 1
ATOM 7922 O O . PHE A 1 1011 ? 0.823 -27.861 -34.113 1.00 87.31 1011 PHE A O 1
ATOM 7929 N N . LEU A 1 1012 ? 1.780 -26.655 -32.469 1.00 87.06 1012 LEU A N 1
ATOM 7930 C CA . LEU A 1 1012 ? 0.935 -25.470 -32.586 1.00 87.06 1012 LEU A CA 1
ATOM 7931 C C . LEU A 1 1012 ? 1.772 -24.318 -33.147 1.00 87.06 1012 LEU A C 1
ATOM 7933 O O . LEU A 1 1012 ? 2.812 -23.977 -32.588 1.00 87.06 1012 LEU A O 1
ATOM 7937 N N . ILE A 1 1013 ? 1.303 -23.704 -34.228 1.00 89.38 1013 ILE A N 1
ATOM 7938 C CA . ILE A 1 1013 ? 1.876 -22.495 -34.816 1.00 89.38 1013 ILE A CA 1
ATOM 7939 C C . ILE A 1 1013 ? 0.926 -21.343 -34.514 1.00 89.38 1013 ILE A C 1
ATOM 7941 O O . ILE A 1 1013 ? -0.249 -21.418 -34.866 1.00 89.38 1013 ILE A O 1
ATOM 7945 N N . CYS A 1 1014 ? 1.439 -20.271 -33.920 1.00 86.12 1014 CYS A N 1
ATOM 7946 C CA . CYS A 1 1014 ? 0.749 -18.993 -33.777 1.00 86.12 1014 CYS A CA 1
ATOM 7947 C C . CYS A 1 1014 ? 1.483 -17.951 -34.623 1.00 86.12 1014 CYS A C 1
ATOM 7949 O O . CYS A 1 1014 ? 2.714 -17.894 -34.579 1.00 86.12 1014 CYS A O 1
ATOM 7951 N N . TYR A 1 1015 ? 0.760 -17.114 -35.364 1.00 88.31 1015 TYR A N 1
ATOM 7952 C CA . TYR A 1 1015 ? 1.359 -15.999 -36.099 1.00 88.31 1015 TYR A CA 1
ATOM 7953 C C . TYR A 1 1015 ? 0.523 -14.723 -35.984 1.00 88.31 1015 TYR A C 1
ATOM 7955 O O . TYR A 1 1015 ? -0.699 -14.766 -35.839 1.00 88.31 1015 TYR A O 1
ATOM 7963 N N . GLN A 1 1016 ? 1.219 -13.589 -35.995 1.00 84.75 1016 GLN A N 1
ATOM 7964 C CA . GLN A 1 1016 ? 0.684 -12.260 -35.704 1.00 84.75 1016 GLN A CA 1
ATOM 7965 C C . GLN A 1 1016 ? 1.351 -11.247 -36.635 1.00 84.75 1016 GLN A C 1
ATOM 7967 O O . GLN A 1 1016 ? 2.569 -11.304 -36.831 1.00 84.75 1016 GLN A O 1
ATOM 7972 N N . ARG A 1 1017 ? 0.567 -10.331 -37.212 1.00 83.81 1017 ARG A N 1
ATOM 7973 C CA . ARG A 1 1017 ? 1.092 -9.200 -37.986 1.00 83.81 1017 ARG A CA 1
ATOM 7974 C C . ARG A 1 1017 ? 1.534 -8.091 -37.031 1.00 83.81 1017 ARG A C 1
ATOM 7976 O O . ARG A 1 1017 ? 0.862 -7.842 -36.029 1.00 83.81 1017 ARG A O 1
ATOM 7983 N N . LEU A 1 1018 ? 2.640 -7.411 -37.333 1.00 75.94 1018 LEU A N 1
ATOM 7984 C CA . LEU A 1 1018 ? 3.084 -6.274 -36.522 1.00 75.94 1018 LEU A CA 1
ATOM 7985 C C . LEU A 1 1018 ? 1.983 -5.193 -36.469 1.00 75.94 1018 LEU A C 1
ATOM 7987 O O . LEU A 1 1018 ? 1.513 -4.736 -37.509 1.00 75.94 1018 LEU A O 1
ATOM 7991 N N . GLY A 1 1019 ? 1.577 -4.800 -35.257 1.00 64.94 1019 GLY A N 1
ATOM 7992 C CA . GLY A 1 1019 ? 0.536 -3.791 -35.013 1.00 64.94 1019 GLY A CA 1
ATOM 7993 C C . GLY A 1 1019 ? -0.853 -4.326 -34.629 1.00 64.94 1019 GLY A C 1
ATOM 7994 O O . GLY A 1 1019 ? -1.734 -3.524 -34.342 1.00 64.94 1019 GLY A O 1
ATOM 7995 N N . GLU A 1 1020 ? -1.069 -5.645 -34.582 1.00 69.81 1020 GLU A N 1
ATOM 7996 C CA . GLU A 1 1020 ? -2.308 -6.248 -34.052 1.00 69.81 1020 GLU A CA 1
ATOM 7997 C C . GLU A 1 1020 ? -2.163 -6.592 -32.557 1.00 69.81 1020 GLU A C 1
ATOM 7999 O O . GLU A 1 1020 ? -1.153 -7.160 -32.155 1.00 69.81 1020 GLU A O 1
ATOM 8004 N N . GLU A 1 1021 ? -3.165 -6.296 -31.719 1.00 46.56 1021 GLU A N 1
ATOM 8005 C CA . GLU A 1 1021 ? -3.073 -6.466 -30.249 1.00 46.56 1021 GLU A CA 1
ATOM 8006 C C . GLU A 1 1021 ? -3.163 -7.923 -29.753 1.00 46.56 1021 GLU A C 1
ATOM 8008 O O . GLU A 1 1021 ? -2.848 -8.215 -28.600 1.00 46.56 1021 GLU A O 1
ATOM 8013 N N . THR A 1 1022 ? -3.594 -8.861 -30.599 1.00 48.78 1022 THR A N 1
ATOM 8014 C CA . THR A 1 1022 ? -3.785 -10.278 -30.240 1.00 48.78 1022 THR A CA 1
ATOM 8015 C C . THR A 1 1022 ? -3.074 -11.201 -31.228 1.00 48.78 1022 THR A C 1
ATOM 8017 O O . THR A 1 1022 ? -2.739 -10.783 -32.330 1.00 48.78 1022 THR A O 1
ATOM 8020 N N . TYR A 1 1023 ? -2.846 -12.464 -30.842 1.00 56.00 1023 TYR A N 1
ATOM 8021 C CA . TYR A 1 1023 ? -2.371 -13.542 -31.723 1.00 56.00 1023 TYR A CA 1
ATOM 8022 C C . TYR A 1 1023 ? -3.591 -14.340 -32.234 1.00 56.00 1023 TYR A C 1
ATOM 8024 O O . TYR A 1 1023 ? -4.008 -15.278 -31.548 1.00 56.00 1023 TYR A O 1
ATOM 8032 N N . PRO A 1 1024 ? -4.211 -14.009 -33.385 1.00 54.25 1024 PRO A N 1
ATOM 8033 C CA . PRO A 1 1024 ? -5.541 -14.529 -33.709 1.00 54.25 1024 PRO A CA 1
ATOM 8034 C C . PRO A 1 1024 ? -5.466 -15.812 -34.542 1.00 54.25 1024 PRO A C 1
ATOM 8036 O O . PRO A 1 1024 ? -6.372 -16.643 -34.507 1.00 54.25 1024 PRO A O 1
ATOM 8039 N N . GLN A 1 1025 ? -4.393 -15.972 -35.323 1.00 60.50 1025 GLN A N 1
ATOM 8040 C CA . GLN A 1 1025 ? -4.279 -17.019 -36.328 1.00 60.50 1025 GLN A CA 1
ATOM 8041 C C . GLN A 1 1025 ? -3.386 -18.147 -35.818 1.00 60.50 1025 GLN A C 1
ATOM 8043 O O . GLN A 1 1025 ? -2.193 -17.974 -35.553 1.00 60.50 1025 GLN A O 1
ATOM 8048 N N . THR A 1 1026 ? -4.001 -19.320 -35.664 1.00 70.31 1026 THR A N 1
ATOM 8049 C CA . THR A 1 1026 ? -3.345 -20.531 -35.174 1.00 70.31 1026 THR A CA 1
ATOM 8050 C C . THR A 1 1026 ? -3.522 -21.683 -36.156 1.00 70.31 1026 THR A C 1
ATOM 8052 O O . THR A 1 1026 ? -4.562 -21.825 -36.797 1.00 70.31 1026 THR A O 1
ATOM 8055 N N . GLY A 1 1027 ? -2.486 -22.506 -36.293 1.00 74.06 1027 GLY A N 1
ATOM 8056 C CA . GLY A 1 1027 ? -2.487 -23.713 -37.114 1.00 74.06 1027 GLY A CA 1
ATOM 8057 C C . GLY A 1 1027 ? -1.895 -24.889 -36.346 1.00 74.06 1027 GLY A C 1
ATOM 8058 O O . GLY A 1 1027 ? -1.018 -24.705 -35.504 1.00 74.06 1027 GLY A O 1
ATOM 8059 N N . ARG A 1 1028 ? -2.362 -26.104 -36.642 1.00 84.06 1028 ARG A N 1
ATOM 8060 C CA . ARG A 1 1028 ? -1.781 -27.353 -36.129 1.00 84.06 1028 ARG A CA 1
ATOM 8061 C C . ARG A 1 1028 ? -1.160 -28.164 -37.260 1.00 84.06 1028 ARG A C 1
ATOM 8063 O O . ARG A 1 1028 ? -1.611 -28.081 -38.400 1.00 84.06 1028 ARG A O 1
ATOM 8070 N N . THR A 1 1029 ? -0.123 -28.927 -36.938 1.00 84.06 1029 THR A N 1
ATOM 8071 C CA . THR A 1 1029 ? 0.529 -29.882 -37.843 1.00 84.06 1029 THR A CA 1
ATOM 8072 C C . THR A 1 1029 ? 1.250 -30.946 -37.026 1.00 84.06 1029 THR A C 1
ATOM 8074 O O . THR A 1 1029 ? 1.792 -30.641 -35.967 1.00 84.06 1029 THR A O 1
ATOM 8077 N N . ASP A 1 1030 ? 1.324 -32.164 -37.550 1.00 83.69 1030 ASP A N 1
ATOM 8078 C CA . ASP A 1 1030 ? 2.063 -33.282 -36.946 1.00 83.69 1030 ASP A CA 1
ATOM 8079 C C . ASP A 1 1030 ? 3.380 -33.553 -37.706 1.00 83.69 1030 ASP A C 1
ATOM 8081 O O . ASP A 1 1030 ? 3.949 -34.641 -37.689 1.00 83.69 1030 ASP A O 1
ATOM 8085 N N . SER A 1 1031 ? 3.853 -32.544 -38.446 1.00 84.38 1031 SER A N 1
ATOM 8086 C CA . SER A 1 1031 ? 5.085 -32.552 -39.240 1.00 84.38 1031 SER A CA 1
ATOM 8087 C C . SER A 1 1031 ? 5.987 -31.383 -38.853 1.00 84.38 1031 SER A C 1
ATOM 8089 O O . SER A 1 1031 ? 5.501 -30.293 -38.565 1.00 84.38 1031 SER A O 1
ATOM 8091 N N . CYS A 1 1032 ? 7.309 -31.559 -38.943 1.00 86.75 1032 CYS A N 1
ATOM 8092 C CA . CYS A 1 1032 ? 8.309 -30.523 -38.631 1.00 86.75 1032 CYS A CA 1
ATOM 8093 C C . CYS A 1 1032 ? 8.411 -29.389 -39.683 1.00 86.75 1032 CYS A C 1
ATOM 8095 O O . CYS A 1 1032 ? 9.476 -28.805 -39.898 1.00 86.75 1032 CYS A O 1
ATOM 8097 N N . SER A 1 1033 ? 7.315 -29.118 -40.389 1.00 87.88 1033 SER A N 1
ATOM 8098 C CA . SER A 1 1033 ? 7.169 -28.062 -41.387 1.00 87.88 1033 SER A CA 1
ATOM 8099 C C . SER A 1 1033 ? 5.693 -27.770 -41.657 1.00 87.88 1033 SER A C 1
ATOM 8101 O O . SER A 1 1033 ? 4.859 -28.674 -41.579 1.00 87.88 1033 SER A O 1
ATOM 8103 N N . THR A 1 1034 ? 5.365 -26.535 -42.039 1.00 90.81 1034 THR A N 1
ATOM 8104 C CA . THR A 1 1034 ? 4.015 -26.159 -42.493 1.00 90.81 1034 THR A CA 1
ATOM 8105 C C . THR A 1 1034 ? 4.041 -24.957 -43.439 1.00 90.81 1034 THR A C 1
ATOM 8107 O O . THR A 1 1034 ? 5.012 -24.203 -43.450 1.00 90.81 1034 THR A O 1
ATOM 8110 N N . ARG A 1 1035 ? 2.955 -24.750 -44.196 1.00 90.44 1035 ARG A N 1
ATOM 8111 C CA . ARG A 1 1035 ? 2.715 -23.532 -44.985 1.00 90.44 1035 ARG A CA 1
ATOM 8112 C C . ARG A 1 1035 ? 1.585 -22.719 -44.362 1.00 90.44 1035 ARG A C 1
ATOM 8114 O O . ARG A 1 1035 ? 0.423 -23.118 -44.452 1.00 90.44 1035 ARG A O 1
ATOM 8121 N N . ILE A 1 1036 ? 1.912 -21.557 -43.803 1.00 89.81 1036 ILE A N 1
ATOM 8122 C CA . ILE A 1 1036 ? 0.918 -20.553 -43.396 1.00 89.81 1036 ILE A CA 1
ATOM 8123 C C . ILE A 1 1036 ? 0.429 -19.780 -44.629 1.00 89.81 1036 ILE A C 1
ATOM 8125 O O . ILE A 1 1036 ? 1.198 -19.540 -45.559 1.00 89.81 1036 ILE A O 1
ATOM 8129 N N . LYS A 1 1037 ? -0.864 -19.440 -44.675 1.00 86.31 1037 LYS A N 1
ATOM 8130 C CA . LYS A 1 1037 ? -1.567 -18.859 -45.836 1.00 86.31 1037 LYS A CA 1
ATOM 8131 C C . LYS A 1 1037 ? -2.531 -17.767 -45.372 1.00 86.31 1037 LYS A C 1
ATOM 8133 O O . LYS A 1 1037 ? -2.999 -17.830 -44.244 1.00 86.31 1037 LYS A O 1
ATOM 8138 N N . GLY A 1 1038 ? -2.890 -16.845 -46.264 1.00 80.69 1038 GLY A N 1
ATOM 8139 C CA . GLY A 1 1038 ? -3.796 -15.733 -45.946 1.00 80.69 1038 GLY A CA 1
ATOM 8140 C C . GLY A 1 1038 ? -3.078 -14.526 -45.341 1.00 80.69 1038 GLY A C 1
ATOM 8141 O O . GLY A 1 1038 ? -3.694 -13.733 -44.637 1.00 80.69 1038 GLY A O 1
ATOM 8142 N N . LEU A 1 1039 ? -1.773 -14.400 -45.600 1.00 86.62 1039 LEU A N 1
ATOM 8143 C CA . LEU A 1 1039 ? -0.976 -13.249 -45.185 1.00 86.62 1039 LEU A CA 1
ATOM 8144 C C . LEU A 1 1039 ? -1.320 -12.022 -46.046 1.00 86.62 1039 LEU A C 1
ATOM 8146 O O . LEU A 1 1039 ? -1.685 -12.161 -47.215 1.00 86.62 1039 LEU A O 1
ATOM 8150 N N . TYR A 1 1040 ? -1.173 -10.829 -45.476 1.00 85.00 1040 TYR A N 1
ATOM 8151 C CA . TYR A 1 1040 ? -1.258 -9.566 -46.206 1.00 85.00 1040 TYR A CA 1
ATOM 8152 C C . TYR A 1 1040 ? 0.108 -9.225 -46.817 1.00 85.00 1040 TYR A C 1
ATOM 8154 O O . TYR A 1 1040 ? 1.097 -9.333 -46.093 1.00 85.00 1040 TYR A O 1
ATOM 8162 N N . PRO A 1 1041 ? 0.180 -8.757 -48.079 1.00 84.69 1041 PRO A N 1
ATOM 8163 C CA . PRO A 1 1041 ? 1.418 -8.254 -48.676 1.00 84.69 1041 PRO A CA 1
ATOM 8164 C C . PRO A 1 1041 ? 2.026 -7.064 -47.919 1.00 84.69 1041 PRO A C 1
ATOM 8166 O O . PRO A 1 1041 ? 1.316 -6.351 -47.202 1.00 84.69 1041 PRO A O 1
ATOM 8169 N N . GLY A 1 1042 ? 3.325 -6.805 -48.118 1.00 81.94 1042 GLY A N 1
ATOM 8170 C CA . GLY A 1 1042 ? 4.015 -5.629 -47.564 1.00 81.94 1042 GLY A CA 1
ATOM 8171 C C . GLY A 1 1042 ? 3.901 -5.511 -46.041 1.00 81.94 1042 GLY A C 1
ATOM 8172 O O . GLY A 1 1042 ? 3.760 -4.410 -45.510 1.00 81.94 1042 GLY A O 1
ATOM 8173 N N . SER A 1 1043 ? 3.844 -6.646 -45.344 1.00 85.94 1043 SER A N 1
ATOM 8174 C CA . SER A 1 1043 ? 3.562 -6.739 -43.909 1.00 85.94 1043 SER A CA 1
ATOM 8175 C C . SER A 1 1043 ? 4.565 -7.658 -43.207 1.00 85.94 1043 SER A C 1
ATOM 8177 O O . SER A 1 1043 ? 4.895 -8.734 -43.721 1.00 85.94 1043 SER A O 1
ATOM 8179 N N . GLU A 1 1044 ? 5.023 -7.247 -42.022 1.00 87.50 1044 GLU A N 1
ATOM 8180 C CA . GLU A 1 1044 ? 5.863 -8.059 -41.136 1.00 87.50 1044 GLU A CA 1
ATOM 8181 C C . GLU A 1 1044 ? 5.018 -9.004 -40.272 1.00 87.50 1044 GLU A C 1
ATOM 8183 O O . GLU A 1 1044 ? 3.961 -8.625 -39.756 1.00 87.50 1044 GLU A O 1
ATOM 8188 N N . TYR A 1 1045 ? 5.514 -10.228 -40.095 1.00 87.12 1045 TYR A N 1
ATOM 8189 C CA . TYR A 1 1045 ? 4.903 -11.274 -39.286 1.00 87.12 1045 TYR A CA 1
ATOM 8190 C C . TYR A 1 1045 ? 5.888 -11.861 -38.277 1.00 87.12 1045 TYR A C 1
ATOM 8192 O O . TYR A 1 1045 ? 6.984 -12.291 -38.640 1.00 87.12 1045 TYR A O 1
ATOM 8200 N N . THR A 1 1046 ? 5.433 -11.986 -37.030 1.00 87.62 1046 THR A N 1
ATOM 8201 C CA . THR A 1 1046 ? 6.077 -12.805 -35.996 1.00 87.62 1046 THR A CA 1
ATOM 8202 C C . THR A 1 1046 ? 5.391 -14.163 -35.938 1.00 87.62 1046 THR A C 1
ATOM 8204 O O . THR A 1 1046 ? 4.166 -14.242 -35.824 1.00 87.62 1046 THR A O 1
ATOM 8207 N N . VAL A 1 1047 ? 6.176 -15.240 -35.971 1.00 89.12 1047 VAL A N 1
ATOM 8208 C CA . VAL A 1 1047 ? 5.707 -16.621 -35.802 1.00 89.12 1047 VAL A CA 1
ATOM 8209 C C . VAL A 1 1047 ? 6.279 -17.204 -34.515 1.00 89.12 1047 VAL A C 1
ATOM 8211 O O . VAL A 1 1047 ? 7.457 -17.015 -34.214 1.00 89.12 1047 VAL A O 1
ATOM 8214 N N . LYS A 1 1048 ? 5.458 -17.959 -33.781 1.00 88.19 1048 LYS A N 1
ATOM 8215 C CA . LYS A 1 1048 ? 5.867 -18.810 -32.656 1.00 88.19 1048 LYS A CA 1
ATOM 8216 C C . LYS A 1 1048 ? 5.394 -20.244 -32.902 1.00 88.19 1048 LYS A C 1
ATOM 8218 O O . LYS A 1 1048 ? 4.222 -20.456 -33.211 1.00 88.19 1048 LYS A O 1
ATOM 8223 N N . VAL A 1 1049 ? 6.289 -21.220 -32.760 1.00 87.81 1049 VAL A N 1
ATOM 8224 C CA . VAL A 1 1049 ? 5.990 -22.657 -32.873 1.00 87.81 1049 VAL A CA 1
ATOM 8225 C C . VAL A 1 1049 ? 6.227 -23.334 -31.527 1.00 87.81 1049 VAL A C 1
ATOM 8227 O O . VAL A 1 1049 ? 7.293 -23.191 -30.930 1.00 87.81 1049 VAL A O 1
ATOM 8230 N N . PHE A 1 1050 ? 5.231 -24.085 -31.068 1.00 85.31 1050 PHE A N 1
ATOM 8231 C CA . PHE A 1 1050 ? 5.231 -24.835 -29.815 1.00 85.31 1050 PHE A CA 1
ATOM 8232 C C . PHE A 1 1050 ? 5.098 -26.331 -30.118 1.00 85.31 1050 PHE A C 1
ATOM 8234 O O . PHE A 1 1050 ? 4.281 -26.718 -30.957 1.00 85.31 1050 PHE A O 1
ATOM 8241 N N . THR A 1 1051 ? 5.826 -27.182 -29.398 1.00 83.31 1051 THR A N 1
ATOM 8242 C CA . THR A 1 1051 ? 5.535 -28.623 -29.339 1.00 83.31 1051 THR A CA 1
ATOM 8243 C C . THR A 1 1051 ? 4.366 -28.843 -28.383 1.00 83.31 1051 THR A C 1
ATOM 8245 O O . THR A 1 1051 ? 4.363 -28.301 -27.276 1.00 83.31 1051 THR A O 1
ATOM 8248 N N . LEU A 1 1052 ? 3.379 -29.638 -28.786 1.00 77.50 1052 LEU A N 1
ATOM 8249 C CA . LEU A 1 1052 ? 2.316 -30.110 -27.902 1.00 77.50 1052 LEU A CA 1
ATOM 8250 C C . LEU A 1 1052 ? 2.793 -31.374 -27.173 1.00 77.50 1052 LEU A C 1
ATOM 8252 O O . LEU A 1 1052 ? 3.393 -32.272 -27.766 1.00 77.50 1052 LEU A O 1
ATOM 8256 N N . LEU A 1 1053 ? 2.562 -31.425 -25.866 1.00 72.62 1053 LEU A N 1
ATOM 8257 C CA . LEU A 1 1053 ? 2.944 -32.543 -25.002 1.00 72.62 1053 LEU A CA 1
ATOM 8258 C C . LEU A 1 1053 ? 1.735 -33.464 -24.782 1.00 72.62 1053 LEU A C 1
ATOM 8260 O O . LEU A 1 1053 ? 0.602 -32.983 -24.744 1.00 72.62 1053 LEU A O 1
ATOM 8264 N N . GLN A 1 1054 ? 1.953 -34.770 -24.584 1.00 62.38 1054 GLN A N 1
ATOM 8265 C CA . GLN A 1 1054 ? 0.874 -35.773 -24.451 1.00 62.38 1054 GLN A CA 1
ATOM 8266 C C . GLN A 1 1054 ? -0.207 -35.428 -23.405 1.00 62.38 1054 GLN A C 1
ATOM 8268 O O . GLN A 1 1054 ? -1.367 -35.786 -23.577 1.00 62.38 1054 GLN A O 1
ATOM 8273 N N . HIS A 1 1055 ? 0.150 -34.699 -22.345 1.00 58.41 1055 HIS A N 1
ATOM 8274 C CA . HIS A 1 1055 ? -0.761 -34.232 -21.291 1.00 58.41 1055 HIS A CA 1
ATOM 8275 C C . HIS A 1 1055 ? -1.469 -32.891 -21.616 1.00 58.41 1055 HIS A C 1
ATOM 8277 O O . HIS A 1 1055 ? -2.010 -32.239 -20.723 1.00 58.41 1055 HIS A O 1
ATOM 8283 N N . GLY A 1 1056 ? -1.441 -32.442 -22.876 1.00 57.62 1056 GLY A N 1
ATOM 8284 C CA . GLY A 1 1056 ? -2.079 -31.206 -23.353 1.00 57.62 1056 GLY A CA 1
ATOM 8285 C C . GLY A 1 1056 ? -1.283 -29.915 -23.118 1.00 57.62 1056 GLY A C 1
ATOM 8286 O O . GLY A 1 1056 ? -1.790 -28.831 -23.405 1.00 57.62 1056 GLY A O 1
ATOM 8287 N N . GLY A 1 1057 ? -0.055 -30.012 -22.599 1.00 64.56 1057 GLY A N 1
ATOM 8288 C CA . GLY A 1 1057 ? 0.842 -28.873 -22.380 1.00 64.56 1057 GLY A CA 1
ATOM 8289 C C . GLY A 1 1057 ? 1.473 -28.335 -23.671 1.00 64.56 1057 GLY A C 1
ATOM 8290 O O . GLY A 1 1057 ? 1.473 -29.002 -24.706 1.00 64.56 1057 GLY A O 1
ATOM 8291 N N . LYS A 1 1058 ? 2.045 -27.128 -23.591 1.00 75.00 1058 LYS A N 1
ATOM 8292 C CA . LYS A 1 1058 ? 2.883 -26.510 -24.634 1.00 75.00 1058 LYS A CA 1
ATOM 8293 C C . LYS A 1 1058 ? 4.340 -26.494 -24.150 1.00 75.00 1058 LYS A C 1
ATOM 8295 O O . LYS A 1 1058 ? 4.574 -26.209 -22.977 1.00 75.00 1058 LYS A O 1
ATOM 8300 N N . SER A 1 1059 ? 5.301 -26.747 -25.039 1.00 77.94 1059 SER A N 1
ATOM 8301 C CA . SER A 1 1059 ? 6.719 -26.430 -24.802 1.00 77.94 1059 SER A CA 1
ATOM 8302 C C . SER A 1 1059 ? 6.951 -24.917 -24.718 1.00 77.94 1059 SER A C 1
ATOM 8304 O O . SER A 1 1059 ? 6.040 -24.124 -24.965 1.00 77.94 1059 SER A O 1
ATOM 8306 N N . LEU A 1 1060 ? 8.198 -24.502 -24.489 1.00 74.94 1060 LEU A N 1
ATOM 8307 C CA . LEU A 1 1060 ? 8.610 -23.130 -24.795 1.00 74.94 1060 LEU A CA 1
ATOM 8308 C C . LEU A 1 1060 ? 8.414 -22.830 -26.302 1.00 74.94 1060 LEU A C 1
ATOM 8310 O O . LEU A 1 1060 ? 8.510 -23.756 -27.120 1.00 74.94 1060 LEU A O 1
ATOM 8314 N N . PRO A 1 1061 ? 8.119 -21.575 -26.690 1.00 81.88 1061 PRO A N 1
ATOM 8315 C CA . PRO A 1 1061 ? 8.011 -21.186 -28.092 1.00 81.88 1061 PRO A CA 1
ATOM 8316 C C . PRO A 1 1061 ? 9.388 -21.026 -28.739 1.00 81.88 1061 PRO A C 1
ATOM 8318 O O . PRO A 1 1061 ? 10.218 -20.267 -28.247 1.00 81.88 1061 PRO A O 1
ATOM 8321 N N . SER A 1 1062 ? 9.577 -21.618 -29.915 1.00 83.12 1062 SER A N 1
ATOM 8322 C CA . SER A 1 1062 ? 10.604 -21.148 -30.853 1.00 83.12 1062 SER A CA 1
ATOM 8323 C C . SER A 1 1062 ? 10.006 -20.055 -31.730 1.00 83.12 1062 SER A C 1
ATOM 8325 O O . SER A 1 1062 ? 8.892 -20.221 -32.235 1.00 83.12 1062 SER A O 1
ATOM 8327 N N . SER A 1 1063 ? 10.710 -18.938 -31.913 1.00 85.50 1063 SER A N 1
ATOM 8328 C CA . SER A 1 1063 ? 10.205 -17.764 -32.633 1.00 85.50 1063 SER A CA 1
ATOM 8329 C C . SER A 1 1063 ? 11.052 -17.390 -33.852 1.00 85.50 1063 SER A C 1
ATOM 8331 O O . SER A 1 1063 ? 12.241 -17.690 -33.929 1.00 85.50 1063 SER A O 1
ATOM 8333 N N . THR A 1 1064 ? 10.420 -16.753 -34.837 1.00 86.94 1064 THR A N 1
ATOM 8334 C CA . THR A 1 1064 ? 11.088 -16.172 -36.011 1.00 86.94 1064 THR A CA 1
ATOM 8335 C C . THR A 1 1064 ? 10.219 -15.061 -36.611 1.00 86.94 1064 THR A C 1
ATOM 8337 O O . THR A 1 1064 ? 8.993 -15.101 -36.473 1.00 86.94 1064 THR A O 1
ATOM 8340 N N . THR A 1 1065 ? 10.829 -14.070 -37.264 1.00 88.69 1065 THR A N 1
ATOM 8341 C CA . THR A 1 1065 ? 10.129 -12.976 -37.958 1.00 88.69 1065 THR A CA 1
ATOM 8342 C C . THR A 1 1065 ? 10.437 -12.995 -39.452 1.00 88.69 1065 THR A C 1
ATOM 8344 O O . THR A 1 1065 ? 11.509 -13.432 -39.875 1.00 88.69 1065 THR A O 1
ATOM 8347 N N . PHE A 1 1066 ? 9.490 -12.545 -40.276 1.00 89.19 1066 PHE A N 1
ATOM 8348 C CA . PHE A 1 1066 ? 9.708 -12.362 -41.712 1.00 89.19 1066 PHE A CA 1
ATOM 8349 C C . PHE A 1 1066 ? 8.783 -11.296 -42.307 1.00 89.19 1066 PHE A C 1
ATOM 8351 O O . PHE A 1 1066 ? 7.735 -10.969 -41.753 1.00 89.19 1066 PHE A O 1
ATOM 8358 N N . HIS A 1 1067 ? 9.157 -10.800 -43.484 1.00 87.31 1067 HIS A N 1
ATOM 8359 C CA . HIS A 1 1067 ? 8.389 -9.829 -44.258 1.00 87.31 1067 HIS A CA 1
ATOM 8360 C C . HIS A 1 1067 ? 7.793 -10.472 -45.512 1.00 87.31 1067 HIS A C 1
ATOM 8362 O O . HIS A 1 1067 ? 8.475 -11.211 -46.223 1.00 87.31 1067 HIS A O 1
ATOM 8368 N N . THR A 1 1068 ? 6.531 -10.166 -45.808 1.00 88.69 1068 THR A N 1
ATOM 8369 C CA . THR A 1 1068 ? 5.890 -10.526 -47.082 1.00 88.69 1068 THR A CA 1
ATOM 8370 C C . THR A 1 1068 ? 6.260 -9.516 -48.180 1.00 88.69 1068 THR A C 1
ATOM 8372 O O . THR A 1 1068 ? 6.143 -8.310 -47.960 1.00 88.69 1068 THR A O 1
ATOM 8375 N N . PRO A 1 1069 ? 6.683 -9.957 -49.380 1.00 86.75 1069 PRO A N 1
ATOM 8376 C CA . PRO A 1 1069 ? 6.999 -9.044 -50.477 1.00 86.75 1069 PRO A CA 1
ATOM 8377 C C . PRO A 1 1069 ? 5.741 -8.358 -51.031 1.00 86.75 1069 PRO A C 1
ATOM 8379 O O . PRO A 1 1069 ? 4.639 -8.905 -50.962 1.00 86.75 1069 PRO A O 1
ATOM 8382 N N . VAL A 1 1070 ? 5.916 -7.180 -51.637 1.00 88.00 1070 VAL A N 1
ATOM 8383 C CA . VAL A 1 1070 ? 4.853 -6.460 -52.360 1.00 88.00 1070 VAL A CA 1
ATOM 8384 C C . VAL A 1 1070 ? 4.775 -6.961 -53.815 1.00 88.00 1070 VAL A C 1
ATOM 8386 O O . VAL A 1 1070 ? 5.773 -6.854 -54.535 1.00 88.00 1070 VAL A O 1
ATOM 8389 N N . PRO A 1 1071 ? 3.624 -7.485 -54.285 1.00 86.62 1071 PRO A N 1
ATOM 8390 C CA . PRO A 1 1071 ? 3.419 -7.864 -55.681 1.00 86.62 1071 PRO A CA 1
ATOM 8391 C C . PRO A 1 1071 ? 3.692 -6.714 -56.653 1.00 86.62 1071 PRO A C 1
ATOM 8393 O O . PRO A 1 1071 ? 3.279 -5.576 -56.432 1.00 86.62 1071 PRO A O 1
ATOM 8396 N N . ARG A 1 1072 ? 4.362 -7.012 -57.769 1.00 85.44 1072 ARG A N 1
ATOM 8397 C CA . ARG A 1 1072 ? 4.561 -6.038 -58.853 1.00 85.44 1072 ARG A CA 1
ATOM 8398 C C . ARG A 1 1072 ? 3.300 -5.919 -59.727 1.00 85.44 1072 ARG A C 1
ATOM 8400 O O . ARG A 1 1072 ? 2.653 -6.945 -59.944 1.00 85.44 1072 ARG A O 1
ATOM 8407 N N . PRO A 1 1073 ? 2.973 -4.730 -60.272 1.00 84.81 1073 PRO A N 1
ATOM 8408 C CA . PRO A 1 1073 ? 1.817 -4.531 -61.155 1.00 84.81 1073 PRO A CA 1
ATOM 8409 C C . PRO A 1 1073 ? 1.779 -5.484 -62.362 1.00 84.81 1073 PRO A C 1
ATOM 8411 O O . PRO A 1 1073 ? 2.825 -5.913 -62.862 1.00 84.81 1073 PRO A O 1
ATOM 8414 N N . GLU A 1 1074 ? 0.582 -5.756 -62.900 1.00 83.12 1074 GLU A N 1
ATOM 8415 C CA . GLU A 1 1074 ? 0.477 -6.395 -64.219 1.00 83.12 1074 GLU A CA 1
ATOM 8416 C C . GLU A 1 1074 ? 1.072 -5.486 -65.312 1.00 83.12 1074 GLU A C 1
ATOM 8418 O O . GLU A 1 1074 ? 1.084 -4.257 -65.197 1.00 83.12 1074 GLU A O 1
ATOM 8423 N N . LYS A 1 1075 ? 1.562 -6.092 -66.403 1.00 80.62 1075 LYS A N 1
ATOM 8424 C CA . LYS A 1 1075 ? 2.339 -5.390 -67.434 1.00 80.62 1075 LYS A CA 1
ATOM 8425 C C . LYS A 1 1075 ? 1.563 -4.196 -68.033 1.00 80.62 1075 LYS A C 1
ATOM 8427 O O . LYS A 1 1075 ? 0.509 -4.422 -68.640 1.00 80.62 1075 LYS A O 1
ATOM 8432 N N . PRO A 1 1076 ? 2.093 -2.959 -67.939 1.00 85.19 1076 PRO A N 1
ATOM 8433 C CA . PRO A 1 1076 ? 1.429 -1.769 -68.448 1.00 85.19 1076 PRO A CA 1
ATOM 8434 C C . PRO A 1 1076 ? 1.350 -1.769 -69.975 1.00 85.19 1076 PRO A C 1
ATOM 8436 O O . PRO A 1 1076 ? 2.109 -2.449 -70.674 1.00 85.19 1076 PRO A O 1
ATOM 8439 N N . LYS A 1 1077 ? 0.422 -0.967 -70.491 1.00 86.75 1077 LYS A N 1
ATOM 8440 C CA . LYS A 1 1077 ? 0.149 -0.766 -71.912 1.00 86.75 1077 LYS A CA 1
ATOM 8441 C C . LYS A 1 1077 ? -0.035 0.721 -72.181 1.00 86.75 1077 LYS A C 1
ATOM 8443 O O . LYS A 1 1077 ? -0.729 1.407 -71.436 1.00 86.75 1077 LYS A O 1
ATOM 8448 N N . VAL A 1 1078 ? 0.551 1.204 -73.270 1.00 87.25 1078 VAL A N 1
ATOM 8449 C CA . VAL A 1 1078 ? 0.235 2.531 -73.808 1.00 87.25 1078 VAL A CA 1
ATOM 8450 C C . VAL A 1 1078 ? -1.121 2.439 -74.511 1.00 87.25 1078 VAL A C 1
ATOM 8452 O O . VAL A 1 1078 ? -1.333 1.529 -75.311 1.00 87.25 1078 VAL A O 1
ATOM 8455 N N . VAL A 1 1079 ? -2.041 3.344 -74.180 1.00 87.69 1079 VAL A N 1
ATOM 8456 C CA . VAL A 1 1079 ? -3.410 3.394 -74.723 1.00 87.69 1079 VAL A CA 1
ATOM 8457 C C . VAL A 1 1079 ? -3.467 4.316 -75.938 1.00 87.69 1079 VAL A C 1
ATOM 8459 O O . VAL A 1 1079 ? -4.027 3.958 -76.970 1.00 87.69 1079 VAL A O 1
ATOM 8462 N N . SER A 1 1080 ? -2.861 5.496 -75.823 1.00 83.12 1080 SER A N 1
ATOM 8463 C CA . SER A 1 1080 ? -2.794 6.510 -76.874 1.00 83.12 1080 SER A CA 1
ATOM 8464 C C . SER A 1 1080 ? -1.576 7.410 -76.668 1.00 83.12 1080 SER A C 1
ATOM 8466 O O . SER A 1 1080 ? -1.109 7.600 -75.543 1.00 83.12 1080 SER A O 1
ATOM 8468 N N . VAL A 1 1081 ? -1.047 7.964 -77.760 1.00 84.75 1081 VAL A N 1
ATOM 8469 C CA . VAL A 1 1081 ? 0.051 8.939 -77.746 1.00 84.75 1081 VAL A CA 1
ATOM 8470 C C . VAL A 1 1081 ? -0.250 10.030 -78.765 1.00 84.75 1081 VAL A C 1
ATOM 8472 O O . VAL A 1 1081 ? -0.717 9.738 -79.865 1.00 84.75 1081 VAL A O 1
ATOM 8475 N N . THR A 1 1082 ? 0.012 11.279 -78.399 1.00 86.12 1082 THR A N 1
ATOM 8476 C CA . THR A 1 1082 ? -0.143 12.458 -79.259 1.00 86.12 1082 THR A CA 1
ATOM 8477 C C . THR A 1 1082 ? 1.223 13.114 -79.511 1.00 86.12 1082 THR A C 1
ATOM 8479 O O . THR A 1 1082 ? 2.272 12.519 -79.252 1.00 86.12 1082 THR A O 1
ATOM 8482 N N . THR A 1 1083 ? 1.243 14.343 -80.027 1.00 83.75 1083 THR A N 1
ATOM 8483 C CA . THR A 1 1083 ? 2.466 15.154 -80.108 1.00 83.75 1083 THR A CA 1
ATOM 8484 C C . THR A 1 1083 ? 2.946 15.656 -78.742 1.00 83.75 1083 THR A C 1
ATOM 8486 O O . THR A 1 1083 ? 4.131 15.929 -78.603 1.00 83.75 1083 THR A O 1
ATOM 8489 N N . THR A 1 1084 ? 2.063 15.777 -77.740 1.00 83.19 1084 THR A N 1
ATOM 8490 C CA . THR A 1 1084 ? 2.369 16.441 -76.452 1.00 83.19 1084 THR A CA 1
ATOM 8491 C C . THR A 1 1084 ? 1.847 15.721 -75.202 1.00 83.19 1084 THR A C 1
ATOM 8493 O O . THR A 1 1084 ? 1.934 16.245 -74.091 1.00 83.19 1084 THR A O 1
ATOM 8496 N N . SER A 1 1085 ? 1.294 14.515 -75.343 1.00 85.75 1085 SER A N 1
ATOM 8497 C CA . SER A 1 1085 ? 0.794 13.708 -74.221 1.00 85.75 1085 SER A CA 1
ATOM 8498 C C . SER A 1 1085 ? 0.756 12.212 -74.533 1.00 85.75 1085 SER A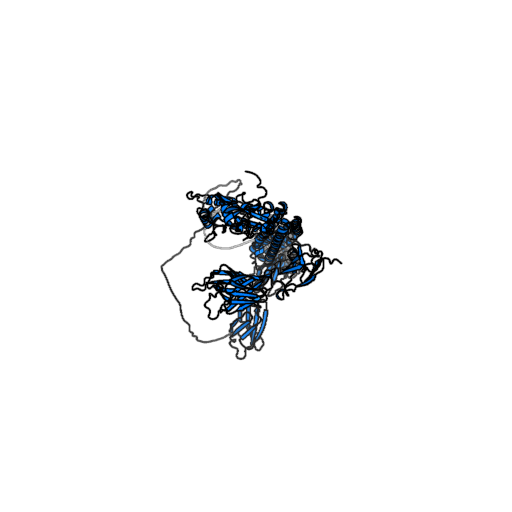 C 1
ATOM 8500 O O . SER A 1 1085 ? 0.741 11.812 -75.701 1.00 85.75 1085 SER A O 1
ATOM 8502 N N . ALA A 1 1086 ? 0.713 11.377 -73.493 1.00 86.69 1086 ALA A N 1
ATOM 8503 C CA . ALA A 1 1086 ? 0.519 9.932 -73.614 1.00 86.69 1086 ALA A CA 1
ATOM 8504 C C . ALA A 1 1086 ? -0.351 9.377 -72.479 1.00 86.69 1086 ALA A C 1
ATOM 8506 O O . ALA A 1 1086 ? -0.176 9.769 -71.327 1.00 86.69 1086 ALA A O 1
ATOM 8507 N N . LYS A 1 1087 ? -1.237 8.424 -72.792 1.00 88.38 1087 LYS A N 1
ATOM 8508 C CA . LYS A 1 1087 ? -2.049 7.689 -71.812 1.00 88.38 1087 LYS A CA 1
ATOM 8509 C C . LYS A 1 1087 ? -1.514 6.273 -71.621 1.00 88.38 1087 LYS A C 1
ATOM 8511 O O . LYS A 1 1087 ? -1.301 5.552 -72.599 1.00 88.38 1087 LYS A O 1
ATOM 8516 N N . ILE A 1 1088 ? -1.319 5.851 -70.374 1.00 89.75 1088 ILE A N 1
ATOM 8517 C CA . ILE A 1 1088 ? -0.814 4.517 -69.999 1.00 89.75 1088 ILE A CA 1
ATOM 8518 C C . ILE A 1 1088 ? -1.793 3.871 -69.020 1.00 89.75 1088 ILE A C 1
ATOM 8520 O O . ILE A 1 1088 ? -2.310 4.557 -68.151 1.00 89.75 1088 ILE A O 1
ATOM 8524 N N . THR A 1 1089 ? -2.021 2.560 -69.125 1.00 89.12 1089 THR A N 1
ATOM 8525 C CA . THR A 1 1089 ? -2.840 1.773 -68.185 1.00 89.12 1089 THR A CA 1
ATOM 8526 C C . THR A 1 1089 ? -2.137 0.483 -67.757 1.00 89.12 1089 THR A C 1
ATOM 8528 O O . THR A 1 1089 ? -1.326 -0.066 -68.505 1.00 89.12 1089 THR A O 1
ATOM 8531 N N . TRP A 1 1090 ? -2.436 -0.007 -66.558 1.00 89.75 1090 TRP A N 1
ATOM 8532 C CA . TRP A 1 1090 ? -1.973 -1.277 -65.986 1.00 89.75 1090 TRP A CA 1
ATOM 8533 C C . TRP A 1 1090 ? -3.141 -1.974 -65.269 1.00 89.75 1090 TRP A C 1
ATOM 8535 O O . TRP A 1 1090 ? -4.303 -1.617 -65.465 1.00 89.75 1090 TRP A O 1
ATOM 8545 N N . ARG A 1 1091 ? -2.862 -3.002 -64.463 1.00 84.69 1091 ARG A N 1
ATOM 8546 C CA . ARG A 1 1091 ? -3.840 -3.592 -63.535 1.00 84.69 1091 ARG A CA 1
ATOM 8547 C C . ARG A 1 1091 ? -3.191 -3.865 -62.186 1.00 84.69 1091 ARG A C 1
ATOM 8549 O O . ARG A 1 1091 ? -1.996 -4.172 -62.127 1.00 84.69 1091 ARG A O 1
ATOM 8556 N N . SER A 1 1092 ? -3.987 -3.761 -61.125 1.00 82.75 1092 SER A N 1
ATOM 8557 C CA . SER A 1 1092 ? -3.558 -4.159 -59.786 1.00 82.75 1092 SER A CA 1
ATOM 8558 C C . SER A 1 1092 ? -3.430 -5.688 -59.678 1.00 82.75 1092 SER A C 1
ATOM 8560 O O . SER A 1 1092 ? -4.254 -6.402 -60.259 1.00 82.75 1092 SER A O 1
ATOM 8562 N N . PRO A 1 1093 ? -2.416 -6.220 -58.970 1.00 82.25 1093 PRO A N 1
ATOM 8563 C CA . PRO A 1 1093 ? -2.308 -7.649 -58.688 1.00 82.25 1093 PRO A CA 1
ATOM 8564 C C . PRO A 1 1093 ? -3.421 -8.116 -57.744 1.00 82.25 1093 PRO A C 1
ATOM 8566 O O . PRO A 1 1093 ? -3.626 -7.526 -56.688 1.00 82.25 1093 PRO A O 1
ATOM 8569 N N . ARG A 1 1094 ? -4.075 -9.240 -58.063 1.00 79.62 1094 ARG A N 1
ATOM 8570 C CA . ARG A 1 1094 ? -5.193 -9.791 -57.260 1.00 79.62 1094 ARG A CA 1
ATOM 8571 C C . ARG A 1 1094 ? -4.832 -10.086 -55.800 1.00 79.62 1094 ARG A C 1
ATOM 8573 O O . ARG A 1 1094 ? -5.674 -10.057 -54.911 1.00 79.62 1094 ARG A O 1
ATOM 8580 N N . GLU A 1 1095 ? -3.556 -10.357 -55.538 1.00 78.06 1095 GLU A N 1
ATOM 8581 C CA . GLU A 1 1095 ? -3.000 -10.540 -54.190 1.00 78.06 1095 GLU A CA 1
ATOM 8582 C C . GLU A 1 1095 ? -3.131 -9.285 -53.304 1.00 78.06 1095 GLU A C 1
ATOM 8584 O O . GLU A 1 1095 ? -3.042 -9.384 -52.083 1.00 78.06 1095 GLU A O 1
ATOM 8589 N N . MET A 1 1096 ? -3.363 -8.114 -53.904 1.00 75.94 1096 MET A N 1
ATOM 8590 C CA . MET A 1 1096 ? -3.494 -6.820 -53.234 1.00 75.94 1096 MET A CA 1
ATOM 8591 C C . MET A 1 1096 ? -4.955 -6.359 -53.080 1.00 75.94 1096 MET A C 1
ATOM 8593 O O . MET A 1 1096 ? -5.199 -5.319 -52.466 1.00 75.94 1096 MET A O 1
ATOM 8597 N N . ASP A 1 1097 ? -5.938 -7.133 -53.559 1.00 72.56 1097 ASP A N 1
ATOM 8598 C CA . ASP A 1 1097 ? -7.364 -6.762 -53.540 1.00 72.56 1097 ASP A CA 1
ATOM 8599 C C . ASP A 1 1097 ? -7.935 -6.559 -52.119 1.00 72.56 1097 ASP A C 1
ATOM 8601 O O . ASP A 1 1097 ? -8.921 -5.842 -51.942 1.00 72.56 1097 ASP A O 1
ATOM 8605 N N . ASN A 1 1098 ? -7.279 -7.094 -51.085 1.00 66.06 1098 ASN A N 1
ATOM 8606 C CA . ASN A 1 1098 ? -7.679 -6.940 -49.679 1.00 66.06 1098 ASN A CA 1
ATOM 8607 C C . ASN A 1 1098 ? -6.774 -5.991 -48.863 1.00 66.06 1098 ASN A C 1
ATOM 8609 O O . ASN A 1 1098 ? -6.922 -5.915 -47.646 1.00 66.06 1098 ASN A O 1
ATOM 8613 N N . ALA A 1 1099 ? -5.844 -5.265 -49.497 1.00 69.25 1099 ALA A N 1
ATOM 8614 C CA . ALA A 1 1099 ? -4.921 -4.345 -48.822 1.00 69.25 1099 ALA A CA 1
ATOM 8615 C C . ALA A 1 1099 ? -5.052 -2.902 -49.356 1.00 69.25 1099 ALA A C 1
ATOM 8617 O O . ALA A 1 1099 ? -5.218 -2.717 -50.566 1.00 69.25 1099 ALA A O 1
ATOM 8618 N N . PRO A 1 1100 ? -4.956 -1.859 -48.506 1.00 74.19 1100 PRO A N 1
ATOM 8619 C CA . PRO A 1 1100 ? -4.830 -0.483 -48.978 1.00 74.19 1100 PRO A CA 1
ATOM 8620 C C . PRO A 1 1100 ? -3.490 -0.315 -49.705 1.00 74.19 1100 PRO A C 1
ATOM 8622 O O . PRO A 1 1100 ? -2.432 -0.630 -49.161 1.00 74.19 1100 PRO A O 1
ATOM 8625 N N . HIS A 1 1101 ? -3.538 0.155 -50.950 1.00 82.19 1101 HIS A N 1
ATOM 8626 C CA . HIS A 1 1101 ? -2.366 0.259 -51.814 1.00 82.19 1101 HIS A CA 1
ATOM 8627 C C . HIS A 1 1101 ? -2.442 1.462 -52.754 1.00 82.19 1101 HIS A C 1
ATOM 8629 O O . HIS A 1 1101 ? -3.516 2.006 -53.008 1.00 82.19 1101 HIS A O 1
ATOM 8635 N N . SER A 1 1102 ? -1.293 1.871 -53.277 1.00 86.19 1102 SER A N 1
ATOM 8636 C CA . SER A 1 1102 ? -1.155 2.937 -54.273 1.00 86.19 1102 SER A CA 1
ATOM 8637 C C . SER A 1 1102 ? -0.150 2.533 -55.353 1.00 86.19 1102 SER A C 1
ATOM 8639 O O . SER A 1 1102 ? 0.577 1.548 -55.207 1.00 86.19 1102 SER A O 1
ATOM 8641 N N . PHE A 1 1103 ? -0.108 3.281 -56.453 1.00 87.50 1103 PHE A N 1
ATOM 8642 C CA . PHE A 1 1103 ? 0.886 3.105 -57.511 1.00 87.50 1103 PHE A CA 1
ATOM 8643 C C . PHE A 1 1103 ? 1.767 4.342 -57.599 1.00 87.50 1103 PHE A C 1
ATOM 8645 O O . PHE A 1 1103 ? 1.272 5.468 -57.601 1.00 87.50 1103 PHE A O 1
ATOM 8652 N N . LYS A 1 1104 ? 3.080 4.141 -57.692 1.00 86.56 1104 LYS A N 1
ATOM 8653 C CA . LYS A 1 1104 ? 4.041 5.220 -57.911 1.00 86.56 1104 LYS A CA 1
ATOM 8654 C C . LYS A 1 1104 ? 4.539 5.144 -59.349 1.00 86.56 1104 LYS A C 1
ATOM 8656 O O . LYS A 1 1104 ? 5.122 4.141 -59.762 1.00 86.56 1104 LYS A O 1
ATOM 8661 N N . VAL A 1 1105 ? 4.283 6.205 -60.106 1.00 86.69 1105 VAL A N 1
ATOM 8662 C CA . VAL A 1 1105 ? 4.665 6.356 -61.512 1.00 86.69 1105 VAL A CA 1
ATOM 8663 C C . VAL A 1 1105 ? 5.794 7.377 -61.601 1.00 86.69 1105 VAL A C 1
ATOM 8665 O O . VAL A 1 1105 ? 5.723 8.441 -60.987 1.00 86.69 1105 VAL A O 1
ATOM 8668 N N . LYS A 1 1106 ? 6.846 7.067 -62.361 1.00 86.06 1106 LYS A N 1
ATOM 8669 C CA . LYS A 1 1106 ? 7.993 7.959 -62.572 1.00 86.06 1106 LYS A CA 1
ATOM 8670 C C . LYS A 1 1106 ? 8.305 8.105 -64.056 1.00 86.06 1106 LYS A C 1
ATOM 8672 O O . LYS A 1 1106 ? 8.433 7.101 -64.755 1.00 86.06 1106 LYS A O 1
ATOM 8677 N N . VAL A 1 1107 ? 8.444 9.346 -64.522 1.00 82.50 1107 VAL A N 1
ATOM 8678 C CA . VAL A 1 1107 ? 8.675 9.712 -65.929 1.00 82.50 1107 VAL A CA 1
ATOM 8679 C C . VAL A 1 1107 ? 9.961 10.530 -66.011 1.00 82.50 1107 VAL A C 1
ATOM 8681 O O . VAL A 1 1107 ? 10.002 11.655 -65.532 1.00 82.50 1107 VAL A O 1
ATOM 8684 N N . GLN A 1 1108 ? 11.039 9.957 -66.559 1.00 68.06 1108 GLN A N 1
ATOM 8685 C CA . GLN A 1 1108 ? 12.366 10.603 -66.711 1.00 68.06 1108 GLN A CA 1
ATOM 8686 C C . GLN A 1 1108 ? 12.984 11.286 -65.458 1.00 68.06 1108 GLN A C 1
ATOM 8688 O O . GLN A 1 1108 ? 14.047 11.890 -65.559 1.00 68.06 1108 GLN A O 1
ATOM 8693 N N . GLY A 1 1109 ? 12.389 11.160 -64.269 1.00 60.09 1109 GLY A N 1
ATOM 8694 C CA . GLY A 1 1109 ? 12.872 11.781 -63.033 1.00 60.09 1109 GLY A CA 1
ATOM 8695 C C . GLY A 1 1109 ? 11.755 12.351 -62.162 1.00 60.09 1109 GLY A C 1
ATOM 8696 O O . GLY A 1 1109 ? 11.846 12.230 -60.942 1.00 60.09 1109 GLY A O 1
ATOM 8697 N N . THR A 1 1110 ? 10.682 12.884 -62.758 1.00 69.12 1110 THR A N 1
ATOM 8698 C CA . THR A 1 1110 ? 9.497 13.333 -62.011 1.00 69.12 1110 THR A CA 1
ATOM 8699 C C . THR A 1 1110 ? 8.693 12.138 -61.511 1.00 69.12 1110 THR A C 1
ATOM 8701 O O . THR A 1 1110 ? 8.555 11.133 -62.210 1.00 69.12 1110 THR A O 1
ATOM 8704 N N . GLU A 1 1111 ? 8.181 12.232 -60.284 1.00 73.38 1111 GLU A N 1
ATOM 8705 C CA . GLU A 1 1111 ? 7.459 11.159 -59.597 1.00 73.38 1111 GLU A CA 1
ATOM 8706 C C . GLU A 1 1111 ? 6.046 11.611 -59.223 1.00 73.38 1111 GLU A C 1
ATOM 8708 O O . GLU A 1 1111 ? 5.856 12.719 -58.724 1.00 73.38 1111 GLU A O 1
ATOM 8713 N N . GLN A 1 1112 ? 5.065 10.734 -59.424 1.00 75.69 1112 GLN A N 1
ATOM 8714 C CA . GLN A 1 1112 ? 3.672 10.954 -59.056 1.00 75.69 1112 GLN A CA 1
ATOM 8715 C C . GLN A 1 1112 ? 3.113 9.696 -58.384 1.00 75.69 1112 GLN A C 1
ATOM 8717 O O . GLN A 1 1112 ? 3.236 8.587 -58.905 1.00 75.69 1112 GLN A O 1
ATOM 8722 N N . THR A 1 1113 ? 2.490 9.871 -57.220 1.00 75.00 1113 THR A N 1
ATOM 8723 C CA . THR A 1 1113 ? 1.797 8.797 -56.497 1.00 75.00 1113 THR A CA 1
ATOM 8724 C C . THR A 1 1113 ? 0.303 8.879 -56.791 1.00 75.00 1113 THR A C 1
ATOM 8726 O O . THR A 1 1113 ? -0.293 9.950 -56.690 1.00 75.00 1113 THR A O 1
ATOM 8729 N N . ILE A 1 1114 ? -0.296 7.748 -57.152 1.00 74.75 1114 ILE A N 1
ATOM 8730 C CA . ILE A 1 1114 ? -1.688 7.610 -57.582 1.00 74.75 1114 ILE A CA 1
ATOM 8731 C C . ILE A 1 1114 ? -2.398 6.651 -56.623 1.00 74.75 1114 ILE A C 1
ATOM 8733 O O . ILE A 1 1114 ? -1.851 5.608 -56.260 1.00 74.75 1114 ILE A O 1
ATOM 8737 N N . LEU A 1 1115 ? -3.605 7.011 -56.187 1.00 67.12 1115 LEU A N 1
ATOM 8738 C CA . LEU A 1 1115 ? -4.397 6.195 -55.266 1.00 67.12 1115 LEU A CA 1
ATOM 8739 C C . LEU A 1 1115 ? -4.990 4.951 -55.947 1.00 67.12 1115 LEU A C 1
ATOM 8741 O O . LEU A 1 1115 ? -5.103 4.877 -57.169 1.00 67.12 1115 LEU A O 1
ATOM 8745 N N . ARG A 1 1116 ? -5.361 3.983 -55.104 1.00 66.75 1116 ARG A N 1
ATOM 8746 C CA . ARG A 1 1116 ? -5.774 2.612 -55.431 1.00 66.75 1116 ARG A CA 1
ATOM 8747 C C . ARG A 1 1116 ? -6.646 2.453 -56.680 1.00 66.75 1116 ARG A C 1
ATOM 8749 O O . ARG A 1 1116 ? -6.406 1.555 -57.484 1.00 66.75 1116 ARG A O 1
ATOM 8756 N N . ASP A 1 1117 ? -7.659 3.300 -56.812 1.00 65.25 1117 ASP A N 1
ATOM 8757 C CA . ASP A 1 1117 ? -8.790 3.081 -57.718 1.00 65.25 1117 ASP A CA 1
ATOM 8758 C C . ASP A 1 1117 ? -8.534 3.572 -59.155 1.00 65.25 1117 ASP A C 1
ATOM 8760 O O . ASP A 1 1117 ? -9.409 3.480 -60.014 1.00 65.25 1117 ASP A O 1
ATOM 8764 N N . VAL A 1 1118 ? -7.324 4.073 -59.433 1.00 75.00 1118 VAL A N 1
ATOM 8765 C CA . VAL A 1 1118 ? -6.915 4.606 -60.737 1.00 75.00 1118 VAL A CA 1
ATOM 8766 C C . VAL A 1 1118 ? -5.716 3.807 -61.265 1.00 75.00 1118 VAL A C 1
ATOM 8768 O O . VAL A 1 1118 ? -4.581 3.964 -60.817 1.00 75.00 1118 VAL A O 1
ATOM 8771 N N . CYS A 1 1119 ? -5.982 2.923 -62.232 1.00 84.25 1119 CYS A N 1
ATOM 8772 C CA . CYS A 1 1119 ? -4.986 2.071 -62.903 1.00 84.25 1119 CYS A CA 1
ATOM 8773 C C . CYS A 1 1119 ? -4.590 2.603 -64.297 1.00 84.25 1119 CYS A C 1
ATOM 8775 O O . CYS A 1 1119 ? -4.235 1.837 -65.201 1.00 84.25 1119 CYS A O 1
ATOM 8777 N N . ASP A 1 1120 ? -4.677 3.917 -64.489 1.00 84.44 1120 ASP A N 1
ATOM 8778 C CA . ASP A 1 1120 ? -4.213 4.619 -65.678 1.00 84.44 1120 ASP A CA 1
ATOM 8779 C C . ASP A 1 1120 ? -3.698 6.029 -65.348 1.00 84.44 1120 ASP A C 1
ATOM 8781 O O . ASP A 1 1120 ? -3.948 6.572 -64.276 1.00 84.44 1120 ASP A O 1
ATOM 8785 N N . ILE A 1 1121 ? -2.918 6.612 -66.254 1.00 86.75 1121 ILE A N 1
ATOM 8786 C CA . ILE A 1 1121 ? -2.419 7.985 -66.146 1.00 86.75 1121 ILE A CA 1
ATOM 8787 C C . ILE A 1 1121 ? -2.379 8.633 -67.527 1.00 86.75 1121 ILE A C 1
ATOM 8789 O O . ILE A 1 1121 ? -1.864 8.048 -68.484 1.00 86.75 1121 ILE A O 1
ATOM 8793 N N . ASP A 1 1122 ? -2.889 9.859 -67.607 1.00 86.06 1122 ASP A N 1
ATOM 8794 C CA . ASP A 1 1122 ? -2.613 10.790 -68.697 1.00 86.06 1122 ASP A CA 1
ATOM 8795 C C . ASP A 1 1122 ? -1.390 11.631 -68.322 1.00 86.06 1122 ASP A C 1
ATOM 8797 O O . ASP A 1 1122 ? -1.390 12.324 -67.306 1.00 86.06 1122 ASP A O 1
ATOM 8801 N N . ILE A 1 1123 ? -0.336 11.557 -69.134 1.00 85.94 1123 ILE A N 1
ATOM 8802 C CA . ILE A 1 1123 ? 0.915 12.293 -68.941 1.00 85.94 1123 ILE A CA 1
ATOM 8803 C C . ILE A 1 1123 ? 0.907 13.482 -69.919 1.00 85.94 1123 ILE A C 1
ATOM 8805 O O . ILE A 1 1123 ? 1.083 13.258 -71.122 1.00 85.94 1123 ILE A O 1
ATOM 8809 N N . PRO A 1 1124 ? 0.661 14.724 -69.457 1.00 81.88 1124 PRO A N 1
ATOM 8810 C CA . PRO A 1 1124 ? 0.656 15.919 -70.299 1.00 81.88 1124 PRO A CA 1
ATOM 8811 C C . PRO A 1 1124 ? 2.068 16.498 -70.493 1.00 81.88 1124 PRO A C 1
ATOM 8813 O O . PRO A 1 1124 ? 3.025 16.070 -69.851 1.00 81.88 1124 PRO A O 1
ATOM 8816 N N . ASN A 1 1125 ? 2.168 17.538 -71.325 1.00 81.06 1125 ASN A N 1
ATOM 8817 C CA . ASN A 1 1125 ? 3.355 18.388 -71.495 1.00 81.06 1125 ASN A CA 1
ATOM 8818 C C . ASN A 1 1125 ? 4.633 17.635 -71.919 1.00 81.06 1125 ASN A C 1
ATOM 8820 O O . ASN A 1 1125 ? 5.740 18.015 -71.541 1.00 81.06 1125 ASN A O 1
ATOM 8824 N N . LEU A 1 1126 ? 4.479 16.578 -72.717 1.00 84.12 1126 LEU A N 1
ATOM 8825 C CA . LEU A 1 1126 ? 5.591 15.888 -73.369 1.00 84.12 1126 LEU A CA 1
ATOM 8826 C C . LEU A 1 1126 ? 6.082 16.682 -74.592 1.00 84.12 1126 LEU A C 1
ATOM 8828 O O . LEU A 1 1126 ? 5.310 17.391 -75.239 1.00 84.12 1126 LEU A O 1
ATOM 8832 N N . GLU A 1 1127 ? 7.357 16.533 -74.940 1.00 83.81 1127 GLU A N 1
ATOM 8833 C CA . GLU A 1 1127 ? 7.948 17.123 -76.143 1.00 83.81 1127 GLU A CA 1
ATOM 8834 C C . GLU A 1 1127 ? 7.640 16.270 -77.389 1.00 83.81 1127 GLU A C 1
ATOM 8836 O O . GLU A 1 1127 ? 7.680 15.039 -77.290 1.00 83.81 1127 GLU A O 1
ATOM 8841 N N . PRO A 1 1128 ? 7.389 16.867 -78.570 1.00 84.94 1128 PRO A N 1
ATOM 8842 C CA . PRO A 1 1128 ? 7.203 16.134 -79.826 1.00 84.94 1128 PRO A CA 1
ATOM 8843 C C . PRO A 1 1128 ? 8.449 15.356 -80.276 1.00 84.94 1128 PRO A C 1
ATOM 8845 O O . PRO A 1 1128 ? 9.571 15.836 -80.165 1.00 84.94 1128 PRO A O 1
ATOM 8848 N N . ASP A 1 1129 ? 8.239 14.167 -80.843 1.00 83.44 1129 ASP A N 1
ATOM 8849 C CA . ASP A 1 1129 ? 9.269 13.209 -81.293 1.00 83.44 1129 ASP A CA 1
ATOM 8850 C C . ASP A 1 1129 ? 10.277 12.706 -80.217 1.00 83.44 1129 ASP A C 1
ATOM 8852 O O . ASP A 1 1129 ? 11.186 11.929 -80.523 1.00 83.44 1129 ASP A O 1
ATOM 8856 N N . THR A 1 1130 ? 10.100 13.049 -78.938 1.00 83.69 1130 THR A N 1
ATOM 8857 C CA . THR A 1 1130 ? 10.958 12.595 -77.826 1.00 83.69 1130 THR A CA 1
ATOM 8858 C C . THR A 1 1130 ? 10.581 11.186 -77.326 1.00 83.69 1130 THR A C 1
ATOM 8860 O O . THR A 1 1130 ? 9.415 10.781 -77.298 1.00 83.69 1130 THR A O 1
ATOM 8863 N N . LYS A 1 1131 ? 11.592 10.398 -76.919 1.00 88.00 1131 LYS A N 1
ATOM 8864 C CA . LYS A 1 1131 ? 11.423 9.074 -76.287 1.00 88.00 1131 LYS A CA 1
ATOM 8865 C C . LYS A 1 1131 ? 11.384 9.184 -74.761 1.00 88.00 1131 LYS A C 1
ATOM 8867 O O . LYS A 1 1131 ? 12.344 9.647 -74.149 1.00 88.00 1131 LYS A O 1
ATOM 8872 N N . TYR A 1 1132 ? 10.339 8.638 -74.150 1.00 84.94 1132 TYR A N 1
ATOM 8873 C CA . TYR A 1 1132 ? 10.157 8.588 -72.700 1.00 84.94 1132 TYR A CA 1
ATOM 8874 C C . TYR A 1 1132 ? 10.226 7.149 -72.183 1.00 84.94 1132 TYR A C 1
ATOM 8876 O O . TYR A 1 1132 ? 9.692 6.228 -72.802 1.00 84.94 1132 TYR A O 1
ATOM 8884 N N . THR A 1 1133 ? 10.849 6.973 -71.016 1.00 87.25 1133 THR A N 1
ATOM 8885 C CA . THR A 1 1133 ? 10.745 5.750 -70.208 1.00 87.25 1133 THR A CA 1
ATOM 8886 C C . THR A 1 1133 ? 9.919 6.075 -68.972 1.00 87.25 1133 THR A C 1
ATOM 8888 O O . THR A 1 1133 ? 10.214 7.045 -68.269 1.00 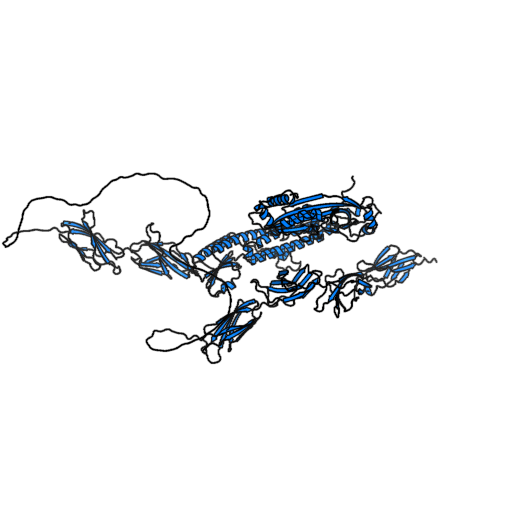87.25 1133 THR A O 1
ATOM 8891 N N . VAL A 1 1134 ? 8.903 5.255 -68.715 1.00 87.38 1134 VAL A N 1
ATOM 8892 C CA . VAL A 1 1134 ? 8.022 5.346 -67.550 1.00 87.38 1134 VAL A CA 1
ATOM 8893 C C . VAL A 1 1134 ? 8.197 4.086 -66.710 1.00 87.38 1134 VAL A C 1
ATOM 8895 O O . VAL A 1 1134 ? 8.157 2.983 -67.254 1.00 87.38 1134 VAL A O 1
ATOM 8898 N N . SER A 1 1135 ? 8.402 4.233 -65.402 1.00 87.25 1135 SER A N 1
ATOM 8899 C CA . SER A 1 1135 ? 8.478 3.115 -64.453 1.00 87.25 1135 SER A CA 1
ATOM 8900 C C . SER A 1 1135 ? 7.328 3.169 -63.453 1.00 87.25 1135 SER A C 1
ATOM 8902 O O . SER A 1 1135 ? 7.044 4.239 -62.916 1.00 87.25 1135 SER A O 1
ATOM 8904 N N . ILE A 1 1136 ? 6.701 2.023 -63.189 1.00 88.44 1136 ILE A N 1
ATOM 8905 C CA . ILE A 1 1136 ? 5.530 1.887 -62.314 1.00 88.44 1136 ILE A CA 1
ATOM 8906 C C . ILE A 1 1136 ? 5.830 0.816 -61.258 1.00 88.44 1136 ILE A C 1
ATOM 8908 O O . ILE A 1 1136 ? 6.099 -0.331 -61.615 1.00 88.44 1136 ILE A O 1
ATOM 8912 N N . CYS A 1 1137 ? 5.757 1.164 -59.974 1.00 88.44 1137 CYS A N 1
ATOM 8913 C CA . CYS A 1 1137 ? 5.752 0.202 -58.865 1.00 88.44 1137 CYS A CA 1
ATOM 8914 C C . CYS A 1 1137 ? 4.452 0.304 -58.055 1.00 88.44 1137 CYS A C 1
ATOM 8916 O O . CYS A 1 1137 ? 3.794 1.347 -58.020 1.00 88.44 1137 CYS A O 1
ATOM 8918 N N . ALA A 1 1138 ? 4.072 -0.800 -57.417 1.00 87.69 1138 ALA A N 1
ATOM 8919 C CA . ALA A 1 1138 ? 3.011 -0.830 -56.421 1.00 87.69 1138 ALA A CA 1
ATOM 8920 C C . ALA A 1 1138 ? 3.584 -0.471 -55.042 1.00 87.69 1138 ALA A C 1
ATOM 8922 O O . ALA A 1 1138 ? 4.749 -0.762 -54.763 1.00 87.69 1138 ALA A O 1
ATOM 8923 N N . VAL A 1 1139 ? 2.775 0.144 -54.180 1.00 84.44 1139 VAL A N 1
ATOM 8924 C CA . VAL A 1 1139 ? 3.175 0.579 -52.836 1.00 84.44 1139 VAL A CA 1
ATOM 8925 C C . VAL A 1 1139 ? 2.152 0.097 -51.808 1.00 84.44 1139 VAL A C 1
ATOM 8927 O O . VAL A 1 1139 ? 0.952 0.326 -51.965 1.00 84.44 1139 VAL A O 1
ATOM 8930 N N . VAL A 1 1140 ? 2.630 -0.566 -50.752 1.00 81.25 1140 VAL A N 1
ATOM 8931 C CA . VAL A 1 1140 ? 1.828 -1.107 -49.639 1.00 81.25 1140 VAL A CA 1
ATOM 8932 C C . VAL A 1 1140 ? 2.575 -0.829 -48.339 1.00 81.25 1140 VAL A C 1
ATOM 8934 O O . VAL A 1 1140 ? 3.755 -1.149 -48.238 1.00 81.25 1140 VAL A O 1
ATOM 8937 N N . ASN A 1 1141 ? 1.915 -0.213 -47.353 1.00 72.94 1141 ASN A N 1
ATOM 8938 C CA . ASN A 1 1141 ? 2.503 0.123 -46.043 1.00 72.94 1141 ASN A CA 1
ATOM 8939 C C . ASN A 1 1141 ? 3.863 0.868 -46.120 1.00 72.94 1141 ASN A C 1
ATOM 8941 O O . ASN A 1 1141 ? 4.723 0.702 -45.261 1.00 72.94 1141 ASN A O 1
ATOM 8945 N N . GLY A 1 1142 ? 4.084 1.664 -47.175 1.00 70.75 1142 GLY A N 1
ATOM 8946 C CA . GLY A 1 1142 ? 5.350 2.363 -47.447 1.00 70.75 1142 GLY A CA 1
ATOM 8947 C C . GLY A 1 1142 ? 6.412 1.537 -48.193 1.00 70.75 1142 GLY A C 1
ATOM 8948 O O . GLY A 1 1142 ? 7.311 2.120 -48.798 1.00 70.75 1142 GLY A O 1
ATOM 8949 N N . GLN A 1 1143 ? 6.289 0.207 -48.235 1.00 79.56 1143 GLN A N 1
ATOM 8950 C CA . GLN A 1 1143 ? 7.150 -0.663 -49.040 1.00 79.56 1143 GLN A CA 1
ATOM 8951 C C . GLN A 1 1143 ? 6.749 -0.622 -50.521 1.00 79.56 1143 GLN A C 1
ATOM 8953 O O . GLN A 1 1143 ? 5.568 -0.504 -50.850 1.00 79.56 1143 GLN A O 1
ATOM 8958 N N . GLN A 1 1144 ? 7.729 -0.735 -51.421 1.00 85.56 1144 GLN A N 1
ATOM 8959 C CA . GLN A 1 1144 ? 7.536 -0.667 -52.876 1.00 85.56 1144 GLN A CA 1
ATOM 8960 C C . GLN A 1 1144 ? 7.840 -2.021 -53.534 1.00 85.56 1144 GLN A C 1
ATOM 8962 O O . GLN A 1 1144 ? 8.764 -2.719 -53.119 1.00 85.56 1144 GLN A O 1
ATOM 8967 N N . SER A 1 1145 ? 7.093 -2.378 -54.580 1.00 87.50 1145 SER A N 1
ATOM 8968 C CA . SER A 1 1145 ? 7.419 -3.515 -55.451 1.00 87.50 1145 SER A CA 1
ATOM 8969 C C . SER A 1 1145 ? 8.638 -3.227 -56.335 1.00 87.50 1145 SER A C 1
ATOM 8971 O O . SER A 1 1145 ? 9.040 -2.073 -56.504 1.00 87.50 1145 SER A O 1
ATOM 8973 N N . GLU A 1 1146 ? 9.143 -4.252 -57.035 1.00 84.44 1146 GLU A N 1
ATOM 8974 C CA . GLU A 1 1146 ? 9.940 -4.027 -58.251 1.00 84.44 1146 GLU A CA 1
ATOM 8975 C C . GLU A 1 1146 ? 9.206 -3.051 -59.190 1.00 84.44 1146 GLU A C 1
ATOM 8977 O O . GLU A 1 1146 ? 7.991 -3.168 -59.391 1.00 84.44 1146 GLU A O 1
ATOM 8982 N N . ALA A 1 1147 ? 9.936 -2.098 -59.773 1.00 82.69 1147 ALA A N 1
ATOM 8983 C CA . ALA A 1 1147 ? 9.382 -1.133 -60.716 1.00 82.69 1147 ALA A CA 1
ATOM 8984 C C . ALA A 1 1147 ? 9.414 -1.690 -62.145 1.00 82.69 1147 ALA A C 1
ATOM 8986 O O . ALA A 1 1147 ? 10.479 -2.001 -62.682 1.00 82.69 1147 ALA A O 1
ATOM 8987 N N . LEU A 1 1148 ? 8.249 -1.785 -62.785 1.00 86.38 1148 LEU A N 1
ATOM 8988 C CA . LEU A 1 1148 ? 8.125 -2.274 -64.154 1.00 86.38 1148 LEU A CA 1
ATOM 8989 C C . LEU A 1 1148 ? 8.201 -1.108 -65.147 1.00 86.38 1148 LEU A C 1
ATOM 8991 O O . LEU A 1 1148 ? 7.501 -0.107 -64.988 1.00 86.38 1148 LEU A O 1
ATOM 8995 N N . THR A 1 1149 ? 9.041 -1.228 -66.174 1.00 85.00 1149 THR A N 1
ATOM 8996 C CA . THR A 1 1149 ? 9.295 -0.157 -67.149 1.00 85.00 1149 THR A CA 1
ATOM 8997 C C . THR A 1 1149 ? 8.545 -0.349 -68.466 1.00 85.00 1149 THR A C 1
ATOM 8999 O O . THR A 1 1149 ? 8.339 -1.465 -68.947 1.00 85.00 1149 THR A O 1
ATOM 9002 N N . ILE A 1 1150 ? 8.165 0.769 -69.083 1.00 88.31 1150 ILE A N 1
ATOM 9003 C CA . ILE A 1 1150 ? 7.638 0.846 -70.446 1.00 88.31 1150 ILE A CA 1
ATOM 9004 C C . ILE A 1 1150 ? 8.237 2.056 -71.170 1.00 88.31 1150 ILE A C 1
ATOM 9006 O O . ILE A 1 1150 ? 8.519 3.084 -70.555 1.00 88.31 1150 ILE A O 1
ATOM 9010 N N . GLN A 1 1151 ? 8.458 1.924 -72.478 1.00 87.25 1151 GLN A N 1
ATOM 9011 C CA . GLN A 1 1151 ? 8.952 3.003 -73.334 1.00 87.25 1151 GLN A CA 1
ATOM 9012 C C . GLN A 1 1151 ? 7.869 3.453 -74.311 1.00 87.25 1151 GLN A C 1
ATOM 9014 O O . GLN A 1 1151 ? 7.110 2.631 -74.827 1.00 87.25 1151 GLN A O 1
ATOM 9019 N N . LEU A 1 1152 ? 7.832 4.754 -74.586 1.00 87.06 1152 LEU A N 1
ATOM 9020 C CA . LEU A 1 1152 ? 6.961 5.377 -75.580 1.00 87.06 1152 LEU A CA 1
ATOM 9021 C C . LEU A 1 1152 ? 7.712 6.484 -76.328 1.00 87.06 1152 LEU A C 1
ATOM 9023 O O . LEU A 1 1152 ? 8.718 7.002 -75.842 1.00 87.06 1152 LEU A O 1
ATOM 9027 N N . LYS A 1 1153 ? 7.225 6.849 -77.514 1.00 85.12 1153 LYS A N 1
ATOM 9028 C CA . LYS A 1 1153 ? 7.714 7.991 -78.295 1.00 85.12 1153 LYS A CA 1
ATOM 9029 C C . LYS A 1 1153 ? 6.517 8.844 -78.699 1.00 85.12 1153 LYS A C 1
ATOM 9031 O O . LYS A 1 1153 ? 5.544 8.286 -79.203 1.00 85.12 1153 LYS A O 1
ATOM 9036 N N . THR A 1 1154 ? 6.580 10.150 -78.469 1.00 85.00 1154 THR A N 1
ATOM 9037 C CA . THR A 1 1154 ? 5.564 11.101 -78.945 1.00 85.00 1154 THR A CA 1
ATOM 9038 C C . THR A 1 1154 ? 5.568 11.207 -80.468 1.00 85.00 1154 THR A C 1
ATOM 9040 O O . THR A 1 1154 ? 6.556 10.891 -81.135 1.00 85.00 1154 THR A O 1
ATOM 9043 N N . ALA A 1 1155 ? 4.446 11.644 -81.038 1.00 79.50 1155 ALA A N 1
ATOM 9044 C CA . ALA A 1 1155 ? 4.366 11.929 -82.465 1.00 79.50 1155 ALA A CA 1
ATOM 9045 C C . ALA A 1 1155 ? 5.156 13.205 -82.812 1.00 79.50 1155 ALA A C 1
ATOM 9047 O O . ALA A 1 1155 ? 5.159 14.172 -82.049 1.00 79.50 1155 ALA A O 1
ATOM 9048 N N . GLY A 1 1156 ? 5.796 13.227 -83.981 1.00 72.81 1156 GLY A N 1
ATOM 9049 C CA . GLY A 1 1156 ? 6.338 14.457 -84.559 1.00 72.81 1156 GLY A CA 1
ATOM 9050 C C . GLY A 1 1156 ? 5.237 15.339 -85.159 1.00 72.81 1156 GLY A C 1
ATOM 9051 O O . GLY A 1 1156 ? 4.149 14.864 -85.494 1.00 72.81 1156 GLY A O 1
ATOM 9052 N N . HIS A 1 1157 ? 5.520 16.631 -85.337 1.00 63.91 1157 HIS A N 1
ATOM 9053 C CA . HIS A 1 1157 ? 4.632 17.519 -86.087 1.00 63.91 1157 HIS A CA 1
ATOM 9054 C C . HIS A 1 1157 ? 4.621 17.137 -87.574 1.00 63.91 1157 HIS A C 1
ATOM 9056 O O . HIS A 1 1157 ? 5.648 17.223 -88.249 1.00 63.91 1157 HIS A O 1
ATOM 9062 N N . TYR A 1 1158 ? 3.448 16.779 -88.098 1.00 55.59 1158 TYR A N 1
ATOM 9063 C CA . TYR A 1 1158 ? 3.236 16.691 -89.541 1.00 55.59 1158 TYR A CA 1
ATOM 9064 C C . TYR A 1 1158 ? 3.419 18.077 -90.167 1.00 55.59 1158 TYR A C 1
ATOM 9066 O O . TYR A 1 1158 ? 2.679 19.010 -89.851 1.00 55.59 1158 TYR A O 1
ATOM 9074 N N . LYS A 1 1159 ? 4.383 18.199 -91.083 1.00 50.62 1159 LYS A N 1
ATOM 9075 C CA . LYS A 1 1159 ? 4.341 19.247 -92.106 1.00 50.62 1159 LYS A CA 1
ATOM 9076 C C . LYS A 1 1159 ? 3.279 18.862 -93.138 1.00 50.62 1159 LYS A C 1
ATOM 9078 O O . LYS A 1 1159 ? 3.225 17.696 -93.532 1.00 50.62 1159 LYS A O 1
ATOM 9083 N N . MET A 1 1160 ? 2.473 19.839 -93.552 1.00 38.56 1160 MET A N 1
ATOM 9084 C CA . MET A 1 1160 ? 1.857 19.837 -94.885 1.00 38.56 1160 MET A CA 1
ATOM 9085 C C . MET A 1 1160 ? 2.905 20.243 -95.926 1.00 38.56 1160 MET A C 1
ATOM 9087 O O . MET A 1 1160 ? 3.842 20.980 -95.536 1.00 38.56 1160 MET A O 1
#

Sequence (1160 aa):
MATSSEDTIETAALGRPFGLGMLYDCRKDTLIPGITLWDHSELQKNTVERKQEHSEFNVTTSDSIDEKSNSLKISGSLKLSLLGGLINVGGSAKYFQDRQKSLQQERLTLQYKTTTKFETLTMSHLGRGQVSHPNVFEDDTATHVVTAILYGASAYFVFDRESSLSDKKKNIDVEAKLMMRSLTAEAGASFTMDEKQKSAVENFSCTFHGDFKLSSNPTSFSEAVNVYQQLPKMLGENGEDAIPVRVWLYPLVKLDSKAARLQRHISNRLITCSSDIIEHLNKTEMRCNDLLKDTAATTFSAMNEKLQTFIRNCHLYKQEFMQKLGTVLPSIRGGGKEESALEDILKTHEMSPFNRKDLDQWVTKKEKESCTLKSFLRQLEELGAKMDDNLDDLLCDLHIKNTVSFSFTSVDQPESFLTKLSNFLKPAGMVGEYADDLQTTTRDSLSTDTRQRMKRQLHLFNQLTKWTSSDDTKFTVTSKYDERYPGACIFIYEDECVEPVPFIPPSKPATPTTSDVSYDRLTVGLSDPDSATVEYRVEFRMKKDQEEQDNEWTSHPVQKKVTLSGLKPDTEYDIRATAVGKLGYAVSSDAVPFKTKAFSPPTNVKVTEVKTDSITLEWLNPEQHEPVKQYIIEFQQENGSDWQKKETRKEVYTFSLKNLKQNTTYYIKMCTDGGIGMSKPCELLRTTTKKEAAFPPPGPIPQGTHDTEERGSALVNSLTELHLEGPSTNKRPTEPQEEKPSNKQICEVKNDSESMECLPSISENGNSGSVGNTVSEDSQERSLDHAETTKKMQSMKTTHCSAPPPGPIQFTSIKSDSIALLWGPAEGLDGPQKFRVTCKGEEIQGSEVVTGSQTRFSYLSPGKKFKFTVFTITEDGQQSECVSASAYTEIPAPLGLKVEMHETSAKVSWRRPEELDKAAYVVSLSVDGEDQSCLYTITTTSTEHCFTNLELDVNYTVGVSVALQNGFQSKVAKRSIRAVPGPDNLKVVSVTATSADLKWQCQVKQPQPSFLICYQRLGEETYPQTGRTDSCSTRIKGLYPGSEYTVKVFTLLQHGGKSLPSSTTFHTPVPRPEKPKVVSVTTTSAKITWRSPREMDNAPHSFKVKVQGTEQTILRDVCDIDIPNLEPDTKYTVSICAVVNGQQSEALTIQLKTAGHYKM

InterPro domains:
  IPR003961 Fibronectin type III [PF00041] (508-591)
  IPR003961 Fibronectin type III [PF00041] (600-676)
  IPR003961 Fibronectin type III [PF00041] (805-880)
  IPR003961 Fibronectin type III [PF00041] (983-1063)
  IPR003961 Fibronectin type III [PF00041] (1072-1149)
  IPR003961 Fibronectin type III [PS50853] (508-599)
  IPR003961 Fibronectin type III [PS50853] (601-692)
  IPR003961 Fibronectin type III [PS50853] (805-894)
  IPR003961 Fibronectin type III [PS50853] (982-1073)
  IPR003961 Fibronectin type III [PS50853] (1074-1155)
  IPR003961 Fibronectin type III [SM00060] (506-586)
  IPR003961 Fibronectin type III [SM00060] (599-677)
  IPR003961 Fibronectin type III [SM00060] (802-879)
  IPR003961 Fibronectin type III [SM00060] (891-969)
  IPR003961 Fibronectin type III [SM00060] (980-1059)
  IPR003961 Fibronectin type III [SM00060] (1070-1145)
  IPR003961 Fibronectin type III [cd00063] (506-596)
  IPR003961 Fibronectin type III [cd00063] (600-689)
  IPR003961 Fibronectin type III [cd00063] (804-889)
  IPR003961 Fibronectin type III [cd00063] (892-967)

Radius of gyration: 54.82 Å; chains: 1; bounding box: 96×83×229 Å

Organism: NCBI:txid363190

pLDDT: mean 76.54, std 19.27, range [21.62, 96.62]

Secondary structure (DSSP, 8-state):
--S--TT-EEEE-TT----TTEEEETTTTEEEEEEESS-HHHHHHHEEEEEEEEEEEEEE----HHHHHHHTT--HHHHHHHHTT-----GGGGGGT-----TTEEEEEEEEEEEEEEEEE-GGGSSTT--S-GGGGGSTT-SEEEEEEEEEEEEEEEEEEE--TTTTTTSHHHHHHHHHHHHS--TT------HHHHHHHHT-EEEEEESS--SS---SHHHHHHHHHHGGGTTTTTTTTPEEEEEEEEEGGGT-TTS--------HHHHHHHHHHHHHHHHHHHHHHHHHTSHHHHH-HHHHHHHHHHHHHHHHHHHHHHHHHHHHHHHHHHTSS-THHHHHHHHHHHHSTTSHHHHHHHHHHHHHHHHHHHHHHHHHHTTTPEE-S-HHHHTT-TT-SEEEEEEESSSS---HHHHHHHHHTSPTT---S-SS--------TT-HHHHHHHHHHHHHHHHHHHH---TTEEEEEEE---TTS-S-EEEEEETT--SPEEP-PPPPPPPPEEES--SSEEEEE-PPP-TT-SEEEEEEEE---TT------EEEEESSEEEEESPPTT-EEEEEEEEE-GGG-EEEPPPEEEEPPPPPPPEEEEEEEE-SS-EEEEEE-SSTT---SEEEEEEEETT-SSPEEEE--TT--EEEE-SPPTT-EEEEEEEEE-SS-BPPPPP-EEEE-----------------------------------------------------------------------------------------------------------------PPPPPPPEEEEEE-SSEEEEEEPPPTT--S--EEEEEEEETTEEEEEEESSSEEEEESPPTT-EEEEEEEEE-TT--EEEEEEEEEEPPPPPPEEEEEEEETTEEEEEEE--TT-SS-EEEEEEEESSSS--EEEEEEESSSEEEE-SPPBS-EEEEEEEEE-TTS-BPPPEEEEEEB----EEEEEEEE-SSEEEEEEE--S--SS-EEEEEEEETT-SS--EEEEESSSEEEEE-PPTT-EEEEEEEEEPTTS-B-PPEEEEEEPPPPPPEEEEEEEE-SS-EEEEEE--GGGTTS--EEEEEEBTEEEEEETT--EEEE-SPPTT-EEEEEEEEEETTEEPPPEEEEEEPPPPPP-

Foldseek 3Di:
DDPDDVQKDKFFCQAPADDAQWFAALLLRDTDPPDGQADPVVQVVFKDKDWDKDKDKDKDFDLALVVLCVLLVGDLLSSLNVLLVSDDGAFQSCSSVDGDQAPQKGKMKMKIWIWTMKMFGHPVQLAAPSTPCCCQQQDQPGFWGWGMFIWTKMKIKMWIAGHDPPPHPDCSVVLRVLLVVLLPQPPPRDPDDDPVSVVVQQRIFIDMGMLFDDPDDDGGSVSVSVVSVCVVPRLPPRNVSIGTTMTIIGTCCVSPVSHQHQDDDADSVLSVLLSVLLSLLSVLSNLLVNLCPFPVNVLAVLLVVLSVLVSVLSVLVSSVLSNQSSVCSSCCRSPVDPSVSSVVSSVCCCPACVNNVNSVVVSVLSVVVSVLVVVLVVLCVVLVAARDQPCLVVLPDPLAFKEKEWEFALSNDDDPSSVSSVQVSDPPPPDPPPPPPPPPPPPSLCPPVLSVLSVVQSVVVSLLSVQQPDPNYHHYYYYDHDPVRRGIFIWMDGHSDPDTDTDDAWDAWDFWDWDDFAQFKIKIFGDQGDPFFPWKKKWKWFDDPDDDPDIDTDIDTDRTMDMDGRDHGQTKMWIWMWGQGPSRRIHIHDIDIDTGHHFDFWAPWDFPDAAQFKTKIFTHHPDPPQQFAWKKKWKDWPPGDDIDIDIGGPPDRMDMDGRHHGQTKMKMWMWTDNPRDIGDTDDIDIDHHHDDDDDDDDDDDDDDDDDDDDDDDDDDDDDDDDDDDDDDDDDDDDDDDDDDDDDDDDDDDDDDDDDDDDDDDDDYDDYDYDDDDDDDDDDDDDDDDDDDDDDDDDDDDDDDDAFAEWAAKDWPDAAQFKTKIFTHGGPPDDDFWKKWKWKDWDPDTDIDIDRHGMDMDGRDQAQTKIKMKMWIADPVRHTHDIHIDMDGHADDFFADWDWADADQKIKIFTHDDPRDPFWKKKKWKFFPDPDGDTPDIDIGRDRMDMDGRHDAQTKMKMWMWTADPVGDTHDIDIDIDHAAAFFAPWDWPDAAQFKTKIATHDPDPDPFKKKKKFKDWPPDPDRDDIDIDSDRMDMDGGHHGQTKMKMWMWIQDPVRYTHHTDIDMDHHHDDWWAAKDWPDAAQFKTKIFTHHDPSCVPAFKWKWKDKPHDIDIGGDPDRMDIGGGHHGQDKIKMWMWMAGPNDTHPTHIDIDTHHHDDDD